Protein 3C8W (pdb70)

Organism: Legionella pneumophila subsp. pneumophila (strain Philadelphia 1 / ATCC 33152 / DSM 7513) (NCBI:txid272624)

B-factor: mean 22.36, std 8.08, range [8.07, 63.91]

Sequence (974 aa):
LSANNSLEGVIDNEFSPAPRWLNTYPAGPYRFINREFFIIAYETDPDLLQAILPPDELLEPVVKFEFIRPDSTGFGDYTESGQVVPVRYKGEEGGFTISFLDCHAPIAGGREIWGFPKLAKPKLFVEEDTLIGILKYGSIDIAIATGYKHRPLDAEKVLESVKKPVFLLKNIPNVDGTPLVNQLTKTYLTDITVKGAWTGPGSLELHPHALAPISNLYIKKIVSVSHFITDLTLPYGKVVADYLASANNSLEGVIDNEFSPAPRWLNTYPAGPYRFINREFFIIAYETDPDLLQAILPPDELLEPVVKFEFIRPDSTGFGDYTESGQVVPVRRYKGEEGGFTISFLDCHAPIAGGREIWGFPKLAKPKLFVEEDTLIGILKYGSIIDIAIATGYKHRPLDAEKVLESVKKPVFLLKNIPNVDGTPLVNQLTKTYLTDITVKGAWTGPGSLELHPHALAPISNLYIKKIVSVSHFITDLTLPYGKVVADYLASANNSLEGVIDNEFSPAPRWLNTYPAGPYRFINREFFIIAYETDPDLLQAILPPDEELLEPVVKFEFIRPDSTGFGDYTESGQVVPVRYKGEEGGFTISFLDCHAPIAGGREIWGFPKLAKPKKLFVEEDTLIGILKYGSIIDIAIATGYKHRPLDAEKVLESVKKPVFLLKNIPNVDGTPLVNQLTKTYLTDITVKGAWTGPGSLELHPHALAPISNLYIKKIVSVSHFITDLTLPYGKKVVADYLALSANNSLEGVIDNEFSPAPRWLNTYPAGPYRFINREFFIIAYEETDPDLLQAILPPDELLEPVVKFEFIRPDSTGFGDYTESGQVVPVRYKGEEGGFTISFLDCHAPIAGGREIWGFPKLAKPKLFVEEDTLIGILKYGSIDIAIATGYKHRPLDAEKVLESVKKPVFLLKNIPNVDGTPLVNQLTKTYLTDITVKGAWTGPGSLELHPHALAPISNLYIKKIVSVSHFITDLTLPYGKVVADYLA

Secondary structure (DSSP, 8-state):
-EEES---SS--TT-----SS-SS--S-EEEEEEEEEEEEEE--HHHHHHHS----BSSSEEEEEEE--EETTTBS--EEEEEEEEEETTEEEEEE---BS-HHHHHHIIIII----B-EEEEEEETTEEEEEEEETTEEEEEE--TT-EE--HHHHHHHHTS-EEEEEEEE-TTSSEEEEEEEEE--EEEEEEEEEE---EEEE---TT--GGGS--SEEEEEEEEEEEEEE---EEEEETT-/-EES---TT--TT-----SS-S---S-EEEEEEEEEEEEEE--HHHHHHHSPP--BSSSEEEEEEE--EETTTBS--EEEEEEEEEETTEEEEEE---BS-HHHHHHIIIII----B-EEEEEEETTEEEEEEEETTEEEEEE--TT-EE--HHHHHHHHTSPEEEEEEEE-TTSSEEEEEEEEE--EEEEEEEEEE---EEEE---TT--GGGS--SEEEEEEEEEEEEEE---EEEEETT-/---S--SS---TT-----SS-SS--S-EEEEEEEEEEEEEE--HHHHHHHSPP--BSSSEEEEEEE--EETTTBS--EEEEEEEEEETTEEEEEE---BS-HHHHHHIIIII----B-EEEEEEETTEEEEEEEETTEEEEEE--TT-EE--HHHHHHHHTS-EEEEEEEE-TTSSEEEEEEEEE--EEEEEEEEEE----EEE---TT--GGGS--SEEEEEEEEEEEEEE---EEEEES--/-EEES---S---TT-----SS-SS--S-EEEEEEEEEEEEEE--HHHHHHHS----BSSSEEEEEEE--EETTTBS--EEEEEEEEEETTEEEEEE---BS-HHHHHHIIIII----B-EEEEEEETTEEEEEEEETTEEEEEE--TT-EE--HHHHHHHHTS-EEEEEEEE-TTSSEEEEEEEEE--EEEEEEEEEE---EEEE---TT--GGGS--SEEEEEEEEEEEEEE---EEEEETT-

CATH classification: 2.40.400.10

Structure (mmCIF, N/CA/C/O backbone):
data_3C8W
#
_entry.id   3C8W
#
_cell.length_a   104.100
_cell.length_b   104.100
_cell.length_c   189.640
_cell.angle_alpha   90.000
_cell.angle_beta   90.000
_cell.angle_gamma   120.000
#
_symmetry.space_group_name_H-M   'P 63'
#
loop_
_entity.id
_entity.type
_entity.pdbx_description
1 polymer 'Acetoacetate decarboxylase ADC'
2 non-polymer 'CITRIC ACID'
3 water water
#
loop_
_atom_site.group_PDB
_atom_site.id
_atom_site.type_symbol
_atom_site.label_atom_id
_atom_site.label_alt_id
_atom_site.label_comp_id
_atom_site.label_asym_id
_atom_site.label_entity_id
_atom_site.label_seq_id
_atom_site.pdbx_PDB_ins_code
_atom_site.Cartn_x
_atom_site.Cartn_y
_atom_site.Cartn_z
_atom_site.occupancy
_atom_site.B_iso_or_equiv
_atom_site.auth_seq_id
_atom_site.auth_comp_id
_atom_site.auth_asym_id
_atom_site.auth_atom_id
_atom_site.pdbx_PDB_model_num
ATOM 1 N N . LEU A 1 6 ? 29.574 78.605 85.254 1.00 35.31 5 LEU A N 1
ATOM 2 C CA . LEU A 1 6 ? 30.334 77.839 84.233 1.00 33.26 5 LEU A CA 1
ATOM 3 C C . LEU A 1 6 ? 30.683 76.395 84.635 1.00 30.79 5 LEU A C 1
ATOM 4 O O . LEU A 1 6 ? 30.253 75.861 85.667 1.00 20.89 5 LEU A O 1
ATOM 9 N N . SER A 1 7 ? 31.548 75.806 83.815 1.00 30.54 6 SER A N 1
ATOM 10 C CA . SER A 1 7 ? 31.764 74.371 83.863 1.00 30.22 6 SER A CA 1
ATOM 11 C C . SER A 1 7 ? 32.975 73.848 83.087 1.00 31.92 6 SER A C 1
ATOM 12 O O . SER A 1 7 ? 33.787 74.619 82.533 1.00 31.12 6 SER A O 1
ATOM 15 N N . ALA A 1 8 ? 33.073 72.520 83.051 1.00 30.82 7 ALA A N 1
ATOM 16 C CA . ALA A 1 8 ? 34.203 71.864 82.403 1.00 30.24 7 ALA A CA 1
ATOM 17 C C . ALA A 1 8 ? 34.145 70.369 82.486 1.00 29.18 7 ALA A C 1
ATOM 18 O O . ALA A 1 8 ? 33.472 69.808 83.327 1.00 19.82 7 ALA A O 1
ATOM 20 N N A ASN A 1 9 ? 34.890 69.753 81.580 0.50 30.00 8 ASN A N 1
ATOM 21 N N B ASN A 1 9 ? 34.800 69.727 81.512 0.50 29.84 8 ASN A N 1
ATOM 22 C CA A ASN A 1 9 ? 35.093 68.325 81.602 0.50 29.40 8 ASN A CA 1
ATOM 23 C CA B ASN A 1 9 ? 35.009 68.265 81.468 0.50 29.02 8 ASN A CA 1
ATOM 24 C C A ASN A 1 9 ? 36.594 68.085 81.595 0.50 30.81 8 ASN A C 1
ATOM 25 C C B ASN A 1 9 ? 36.554 68.054 81.556 0.50 30.63 8 ASN A C 1
ATOM 26 O O A ASN A 1 9 ? 37.360 68.805 80.933 0.50 29.12 8 ASN A O 1
ATOM 27 O O B ASN A 1 9 ? 37.318 68.787 80.907 0.50 28.97 8 ASN A O 1
ATOM 36 N N . SER A 1 10 ? 37.018 67.101 82.379 1.00 32.37 9 SER A N 1
ATOM 37 C CA . SER A 1 10 ? 38.456 66.781 82.480 1.00 32.67 9 SER A CA 1
ATOM 38 C C . SER A 1 10 ? 38.939 66.309 81.089 1.00 37.47 9 SER A C 1
ATOM 39 O O . SER A 1 10 ? 40.138 66.406 80.740 1.00 36.28 9 SER A O 1
ATOM 42 N N . LEU A 1 11 ? 37.972 65.866 80.280 1.00 41.72 10 LEU A N 1
ATOM 43 C CA . LEU A 1 11 ? 38.260 65.308 78.947 1.00 44.39 10 LEU A CA 1
ATOM 44 C C . LEU A 1 11 ? 38.748 66.324 77.930 1.00 46.82 10 LEU A C 1
ATOM 45 O O . LEU A 1 11 ? 38.548 67.542 78.017 1.00 46.61 10 LEU A O 1
ATOM 50 N N . GLU A 1 12 ? 39.410 65.716 76.965 1.00 50.33 11 GLU A N 1
ATOM 51 C CA . GLU A 1 12 ? 39.928 66.319 75.744 1.00 52.96 11 GLU A CA 1
ATOM 52 C C . GLU A 1 12 ? 41.401 65.940 75.548 1.00 55.60 11 GLU A C 1
ATOM 53 O O . GLU A 1 12 ? 42.334 66.595 76.052 1.00 55.23 11 GLU A O 1
ATOM 59 N N . GLY A 1 13 ? 41.563 64.840 74.811 1.00 56.88 12 GLY A N 1
ATOM 60 C CA . GLY A 1 13 ? 40.390 64.103 74.271 1.00 57.62 12 GLY A CA 1
ATOM 61 C C . GLY A 1 13 ? 40.710 63.309 73.027 1.00 58.22 12 GLY A C 1
ATOM 62 O O . GLY A 1 13 ? 40.757 63.851 71.923 1.00 60.44 12 GLY A O 1
ATOM 63 N N . VAL A 1 14 ? 40.824 62.003 73.229 1.00 57.40 13 VAL A N 1
ATOM 64 C CA . VAL A 1 14 ? 41.427 61.043 72.288 1.00 55.12 13 VAL A CA 1
ATOM 65 C C . VAL A 1 14 ? 42.859 60.942 72.819 1.00 53.51 13 VAL A C 1
ATOM 66 O O . VAL A 1 14 ? 43.715 60.239 72.281 1.00 53.28 13 VAL A O 1
ATOM 70 N N . ILE A 1 15 ? 43.101 61.686 73.892 1.00 51.22 14 ILE A N 1
ATOM 71 C CA . ILE A 1 15 ? 44.353 61.573 74.633 1.00 49.50 14 ILE A CA 1
ATOM 72 C C . ILE A 1 15 ? 44.131 60.327 75.490 1.00 47.61 14 ILE A C 1
ATOM 73 O O . ILE A 1 15 ? 45.073 59.595 75.857 1.00 46.03 14 ILE A O 1
ATOM 75 N N . ASP A 1 16 ? 42.849 60.089 75.776 1.00 45.11 15 ASP A N 1
ATOM 76 C CA . ASP A 1 16 ? 42.427 58.885 76.498 1.00 42.09 15 ASP A CA 1
ATOM 77 C C . ASP A 1 16 ? 42.010 57.835 75.487 1.00 36.66 15 ASP A C 1
ATOM 78 O O . ASP A 1 16 ? 40.859 57.667 75.131 1.00 35.30 15 ASP A O 1
ATOM 83 N N . ASN A 1 17 ? 43.020 57.119 75.065 1.00 33.29 16 ASN A N 1
ATOM 84 C CA . ASN A 1 17 ? 42.922 56.079 74.092 1.00 28.15 16 ASN A CA 1
ATOM 85 C C . ASN A 1 17 ? 43.234 54.788 74.856 1.00 27.26 16 ASN A C 1
ATOM 86 O O . ASN A 1 17 ? 44.369 54.347 74.921 1.00 25.17 16 ASN A O 1
ATOM 91 N N . GLU A 1 18 ? 42.205 54.181 75.434 1.00 27.34 17 GLU A N 1
ATOM 92 C CA . GLU A 1 18 ? 42.380 53.111 76.439 1.00 27.40 17 GLU A CA 1
ATOM 93 C C . GLU A 1 18 ? 42.750 51.741 75.854 1.00 25.45 17 GLU A C 1
ATOM 94 O O . GLU A 1 18 ? 43.291 50.871 76.565 1.00 28.26 17 GLU A O 1
ATOM 100 N N . PHE A 1 19 ? 42.451 51.557 74.574 1.00 22.97 18 PHE A N 1
ATOM 101 C CA . PHE A 1 19 ? 42.715 50.304 73.872 1.00 22.71 18 PHE A CA 1
ATOM 102 C C . PHE A 1 19 ? 43.752 50.487 72.766 1.00 23.42 18 PHE A C 1
ATOM 103 O O . PHE A 1 19 ? 43.905 49.631 71.884 1.00 22.87 18 PHE A O 1
ATOM 111 N N . SER A 1 20 ? 44.448 51.625 72.839 1.00 20.73 19 SER A N 1
ATOM 112 C CA . SER A 1 20 ? 45.621 51.913 71.982 1.00 22.35 19 SER A CA 1
ATOM 113 C C . SER A 1 20 ? 45.346 51.843 70.480 1.00 20.54 19 SER A C 1
ATOM 114 O O . SER A 1 20 ? 46.129 51.239 69.674 1.00 17.63 19 SER A O 1
ATOM 125 N N . PRO A 1 22 ? 45.321 53.083 66.800 1.00 18.90 21 PRO A N 1
ATOM 126 C CA . PRO A 1 22 ? 46.081 54.060 66.039 1.00 21.25 21 PRO A CA 1
ATOM 127 C C . PRO A 1 22 ? 45.266 55.337 65.731 1.00 22.66 21 PRO A C 1
ATOM 128 O O . PRO A 1 22 ? 45.790 56.442 65.853 1.00 23.81 21 PRO A O 1
ATOM 132 N N . ALA A 1 23 ? 44.012 55.176 65.338 1.00 23.41 22 ALA A N 1
ATOM 133 C CA . ALA A 1 23 ? 43.083 56.309 65.085 1.00 20.29 22 ALA A CA 1
ATOM 134 C C . ALA A 1 23 ? 41.879 56.184 66.031 1.00 21.30 22 ALA A C 1
ATOM 135 O O . ALA A 1 23 ? 40.886 55.496 65.738 1.00 17.08 22 ALA A O 1
ATOM 137 N N . PRO A 1 24 ? 41.978 56.825 67.204 1.00 19.52 23 PRO A N 1
ATOM 138 C CA . PRO A 1 24 ? 40.939 56.666 68.213 1.00 20.70 23 PRO A CA 1
ATOM 139 C C . PRO A 1 24 ? 39.632 57.380 67.912 1.00 20.88 23 PRO A C 1
ATOM 140 O O . PRO A 1 24 ? 39.542 58.317 67.089 1.00 20.81 23 PRO A O 1
ATOM 144 N N . ARG A 1 25 ? 38.633 56.917 68.630 1.00 20.38 24 ARG A N 1
ATOM 145 C CA . ARG A 1 25 ? 37.307 57.523 68.637 1.00 23.16 24 ARG A CA 1
ATOM 146 C C . ARG A 1 25 ? 37.217 58.473 69.847 1.00 23.70 24 ARG A C 1
ATOM 147 O O . ARG A 1 25 ? 37.542 58.096 70.974 1.00 25.59 24 ARG A O 1
ATOM 155 N N . TRP A 1 26 ? 36.763 59.694 69.587 1.00 21.67 25 TRP A N 1
ATOM 156 C CA . TRP A 1 26 ? 36.696 60.764 70.609 1.00 22.90 25 TRP A CA 1
ATOM 157 C C . TRP A 1 26 ? 35.785 60.416 71.780 1.00 22.59 25 TRP A C 1
ATOM 158 O O . TRP A 1 26 ? 36.102 60.663 72.954 1.00 23.43 25 TRP A O 1
ATOM 169 N N . LEU A 1 27 ? 34.645 59.827 71.438 1.00 20.52 26 LEU A N 1
ATOM 170 C CA . LEU A 1 27 ? 33.622 59.453 72.421 1.00 21.64 26 LEU A CA 1
ATOM 171 C C . LEU A 1 27 ? 33.798 58.027 72.913 1.00 19.78 26 LEU A C 1
ATOM 172 O O . LEU A 1 27 ? 33.476 57.074 72.220 1.00 23.44 26 LEU A O 1
ATOM 177 N N . ASN A 1 28 ? 34.247 57.888 74.146 1.00 18.07 27 ASN A N 1
ATOM 178 C CA . ASN A 1 28 ? 34.428 56.563 74.755 1.00 18.53 27 ASN A CA 1
ATOM 179 C C . ASN A 1 28 ? 33.189 55.994 75.399 1.00 19.05 27 ASN A C 1
ATOM 180 O O . ASN A 1 28 ? 32.356 56.719 75.932 1.00 19.95 27 ASN A O 1
ATOM 185 N N . THR A 1 29 ? 33.097 54.672 75.372 1.00 18.67 28 THR A N 1
ATOM 186 C CA . THR A 1 29 ? 31.955 54.007 75.920 1.00 20.55 28 THR A CA 1
ATOM 187 C C . THR A 1 29 ? 32.264 53.205 77.148 1.00 23.07 28 THR A C 1
ATOM 188 O O . THR A 1 29 ? 31.435 53.102 78.039 1.00 25.81 28 THR A O 1
ATOM 192 N N . TYR A 1 30 ? 33.452 52.627 77.193 1.00 20.07 29 TYR A N 1
ATOM 193 C CA . TYR A 1 30 ? 33.854 51.790 78.325 1.00 19.74 29 TYR A CA 1
ATOM 194 C C . TYR A 1 30 ? 35.375 51.932 78.480 1.00 18.38 29 TYR A C 1
ATOM 195 O O . TYR A 1 30 ? 36.098 52.080 77.478 1.00 18.77 29 TYR A O 1
ATOM 204 N N . PRO A 1 31 ? 35.861 51.935 79.728 1.00 14.51 30 PRO A N 1
ATOM 205 C CA . PRO A 1 31 ? 37.299 52.048 79.975 1.00 18.13 30 PRO A CA 1
ATOM 206 C C . PRO A 1 31 ? 37.970 50.695 79.840 1.00 17.98 30 PRO A C 1
ATOM 207 O O . PRO A 1 31 ? 37.304 49.698 79.729 1.00 16.53 30 PRO A O 1
ATOM 211 N N . ALA A 1 32 ? 39.282 50.681 79.911 1.00 17.42 31 ALA A N 1
ATOM 212 C CA . ALA A 1 32 ? 40.059 49.454 79.911 1.00 18.49 31 ALA A CA 1
ATOM 213 C C . ALA A 1 32 ? 39.978 48.807 81.267 1.00 19.00 31 ALA A C 1
ATOM 214 O O . ALA A 1 32 ? 39.743 49.487 82.288 1.00 19.37 31 ALA A O 1
ATOM 216 N N . GLY A 1 33 ? 40.162 47.483 81.264 1.00 19.46 32 GLY A N 1
ATOM 217 C CA . GLY A 1 33 ? 40.244 46.669 82.455 1.00 18.95 32 GLY A CA 1
ATOM 218 C C . GLY A 1 33 ? 41.661 46.380 82.883 1.00 18.93 32 GLY A C 1
ATOM 219 O O . GLY A 1 33 ? 42.598 47.090 82.480 1.00 19.63 32 GLY A O 1
ATOM 220 N N . PRO A 1 34 ? 41.862 45.330 83.692 1.00 19.77 33 PRO A N 1
ATOM 221 C CA . PRO A 1 34 ? 40.853 44.440 84.202 1.00 21.57 33 PRO A CA 1
ATOM 222 C C . PRO A 1 34 ? 39.873 45.177 85.077 1.00 19.10 33 PRO A C 1
ATOM 223 O O . PRO A 1 34 ? 40.118 46.315 85.529 1.00 18.62 33 PRO A O 1
ATOM 227 N N . TYR A 1 35 ? 38.770 44.490 85.353 1.00 18.24 34 TYR A N 1
ATOM 228 C CA . TYR A 1 35 ? 37.665 45.073 86.104 1.00 17.72 34 TYR A CA 1
ATOM 229 C C . TYR A 1 35 ? 37.441 44.292 87.373 1.00 17.36 34 TYR A C 1
ATOM 230 O O . TYR A 1 35 ? 37.346 43.039 87.367 1.00 16.74 34 TYR A O 1
ATOM 239 N N . ARG A 1 36 ? 37.351 45.037 88.463 1.00 17.84 35 ARG A N 1
ATOM 240 C CA . ARG A 1 36 ? 37.248 44.450 89.799 1.00 17.06 35 ARG A CA 1
ATOM 241 C C . ARG A 1 36 ? 35.825 44.541 90.307 1.00 15.45 35 ARG A C 1
ATOM 242 O O . ARG A 1 36 ? 35.183 45.592 90.257 1.00 16.40 35 ARG A O 1
ATOM 250 N N . PHE A 1 37 ? 35.335 43.407 90.776 1.00 17.79 36 PHE A N 1
ATOM 251 C CA . PHE A 1 37 ? 33.983 43.297 91.339 1.00 16.18 36 PHE A CA 1
ATOM 252 C C . PHE A 1 37 ? 33.954 42.972 92.831 1.00 17.54 36 PHE A C 1
ATOM 253 O O . PHE A 1 37 ? 34.489 41.977 93.280 1.00 17.82 36 PHE A O 1
ATOM 261 N N . ILE A 1 38 ? 33.295 43.818 93.601 1.00 16.70 37 ILE A N 1
ATOM 262 C CA . ILE A 1 38 ? 33.085 43.575 95.021 1.00 14.86 37 ILE A CA 1
ATOM 263 C C . ILE A 1 38 ? 31.586 43.270 95.243 1.00 18.37 37 ILE A C 1
ATOM 264 O O . ILE A 1 38 ? 30.690 43.942 94.663 1.00 17.79 37 ILE A O 1
ATOM 269 N N . ASN A 1 39 ? 31.326 42.224 96.024 1.00 18.82 38 ASN A N 1
ATOM 270 C CA . ASN A 1 39 ? 29.961 41.738 96.315 1.00 18.90 38 ASN A CA 1
ATOM 271 C C . ASN A 1 39 ? 29.133 41.391 95.071 1.00 18.43 38 ASN A C 1
ATOM 272 O O . ASN A 1 39 ? 27.897 41.625 95.001 1.00 17.37 38 ASN A O 1
ATOM 277 N N . ARG A 1 40 ? 29.820 40.816 94.098 1.00 17.24 39 ARG A N 1
ATOM 278 C CA . ARG A 1 40 ? 29.203 40.160 92.950 1.00 19.27 39 ARG A CA 1
ATOM 279 C C . ARG A 1 40 ? 28.473 38.910 93.452 1.00 17.62 39 ARG A C 1
ATOM 280 O O . ARG A 1 40 ? 29.110 37.924 93.956 1.00 18.50 39 ARG A O 1
ATOM 288 N N . GLU A 1 41 ? 27.151 38.971 93.338 1.00 18.26 40 GLU A N 1
ATOM 289 C CA . GLU A 1 41 ? 26.267 38.018 93.973 1.00 16.31 40 GLU A CA 1
ATOM 290 C C . GLU A 1 41 ? 25.554 37.212 92.953 1.00 16.85 40 GLU A C 1
ATOM 291 O O . GLU A 1 41 ? 24.883 37.771 92.114 1.00 19.99 40 GLU A O 1
ATOM 297 N N . PHE A 1 42 ? 25.706 35.891 93.055 1.00 14.85 41 PHE A N 1
ATOM 298 C CA . PHE A 1 42 ? 25.162 34.931 92.104 1.00 13.63 41 PHE A CA 1
ATOM 299 C C . PHE A 1 42 ? 23.971 34.153 92.678 1.00 15.84 41 PHE A C 1
ATOM 300 O O . PHE A 1 42 ? 23.992 33.688 93.803 1.00 17.14 41 PHE A O 1
ATOM 308 N N . PHE A 1 43 ? 22.895 34.066 91.906 1.00 15.68 42 PHE A N 1
ATOM 309 C CA . PHE A 1 43 ? 21.748 33.191 92.208 1.00 16.17 42 PHE A CA 1
ATOM 310 C C . PHE A 1 43 ? 21.531 32.348 90.953 1.00 16.36 42 PHE A C 1
ATOM 311 O O . PHE A 1 43 ? 21.201 32.892 89.913 1.00 16.37 42 PHE A O 1
ATOM 319 N N . ILE A 1 44 ? 21.779 31.039 91.049 1.00 16.22 43 ILE A N 1
ATOM 320 C CA . ILE A 1 44 ? 21.739 30.113 89.914 1.00 14.43 43 ILE A CA 1
ATOM 321 C C . ILE A 1 44 ? 20.830 28.951 90.157 1.00 18.20 43 ILE A C 1
ATOM 322 O O . ILE A 1 44 ? 20.929 28.240 91.196 1.00 15.42 43 ILE A O 1
ATOM 327 N N . ILE A 1 45 ? 19.975 28.749 89.169 1.00 16.02 44 ILE A N 1
ATOM 328 C CA . ILE A 1 45 ? 19.089 27.609 89.107 1.00 16.19 44 ILE A CA 1
ATOM 329 C C . ILE A 1 45 ? 19.431 26.851 87.844 1.00 17.16 44 ILE A C 1
ATOM 330 O O . ILE A 1 45 ? 19.250 27.353 86.726 1.00 18.49 44 ILE A O 1
ATOM 335 N N . ALA A 1 46 ? 19.996 25.669 88.065 1.00 17.12 45 ALA A N 1
ATOM 336 C CA . ALA A 1 46 ? 20.375 24.745 87.016 1.00 17.22 45 ALA A CA 1
ATOM 337 C C . ALA A 1 46 ? 19.218 23.779 86.793 1.00 16.17 45 ALA A C 1
ATOM 338 O O . ALA A 1 46 ? 18.580 23.272 87.718 1.00 18.55 45 ALA A O 1
ATOM 340 N N . TYR A 1 47 ? 18.907 23.624 85.530 1.00 17.77 46 TYR A N 1
ATOM 341 C CA . TYR A 1 47 ? 17.846 22.763 85.102 1.00 17.65 46 TYR A CA 1
ATOM 342 C C . TYR A 1 47 ? 18.185 21.980 83.843 1.00 16.31 46 TYR A C 1
ATOM 343 O O . TYR A 1 47 ? 18.945 22.404 82.975 1.00 17.75 46 TYR A O 1
ATOM 352 N N . GLU A 1 48 ? 17.538 20.838 83.762 1.00 17.63 47 GLU A N 1
ATOM 353 C CA . GLU A 1 48 ? 17.666 19.950 82.641 1.00 20.05 47 GLU A CA 1
ATOM 354 C C . GLU A 1 48 ? 16.744 20.338 81.537 1.00 20.42 47 GLU A C 1
ATOM 355 O O . GLU A 1 48 ? 15.591 20.695 81.770 1.00 21.40 47 GLU A O 1
ATOM 361 N N . THR A 1 49 ? 17.264 20.298 80.320 1.00 21.29 48 THR A N 1
ATOM 362 C CA . THR A 1 49 ? 16.473 20.691 79.160 1.00 22.71 48 THR A CA 1
ATOM 363 C C . THR A 1 49 ? 16.771 19.694 78.057 1.00 24.05 48 THR A C 1
ATOM 364 O O . THR A 1 49 ? 17.352 18.646 78.336 1.00 23.87 48 THR A O 1
ATOM 368 N N . ASP A 1 50 ? 16.360 20.012 76.832 1.00 23.52 49 ASP A N 1
ATOM 369 C CA . ASP A 1 50 ? 16.577 19.104 75.692 1.00 26.82 49 ASP A CA 1
ATOM 370 C C . ASP A 1 50 ? 17.994 19.238 75.122 1.00 25.53 49 ASP A C 1
ATOM 371 O O . ASP A 1 50 ? 18.359 20.304 74.641 1.00 25.75 49 ASP A O 1
ATOM 376 N N . PRO A 1 51 ? 18.780 18.138 75.145 1.00 25.75 50 PRO A N 1
ATOM 377 C CA . PRO A 1 51 ? 20.202 18.152 74.762 1.00 27.17 50 PRO A CA 1
ATOM 378 C C . PRO A 1 51 ? 20.419 18.498 73.301 1.00 27.18 50 PRO A C 1
ATOM 379 O O . PRO A 1 51 ? 21.459 18.993 72.909 1.00 26.14 50 PRO A O 1
ATOM 383 N N . ASP A 1 52 ? 19.402 18.244 72.505 1.00 28.59 51 ASP A N 1
ATOM 384 C CA . ASP A 1 52 ? 19.486 18.454 71.067 1.00 28.23 51 ASP A CA 1
ATOM 385 C C . ASP A 1 52 ? 19.435 19.942 70.767 1.00 26.86 51 ASP A C 1
ATOM 386 O O . ASP A 1 52 ? 20.080 20.423 69.835 1.00 25.67 51 ASP A O 1
ATOM 391 N N . LEU A 1 53 ? 18.670 20.662 71.587 1.00 26.12 52 LEU A N 1
ATOM 392 C CA . LEU A 1 53 ? 18.517 22.115 71.439 1.00 28.21 52 LEU A CA 1
ATOM 393 C C . LEU A 1 53 ? 19.891 22.728 71.757 1.00 26.73 52 LEU A C 1
ATOM 394 O O . LEU A 1 53 ? 20.399 23.611 71.059 1.00 28.31 52 LEU A O 1
ATOM 399 N N . LEU A 1 54 ? 20.520 22.186 72.791 1.00 24.01 53 LEU A N 1
ATOM 400 C CA . LEU A 1 54 ? 21.775 22.738 73.278 1.00 22.50 53 LEU A CA 1
ATOM 401 C C . LEU A 1 54 ? 22.889 22.430 72.316 1.00 22.90 53 LEU A C 1
ATOM 402 O O . LEU A 1 54 ? 23.727 23.247 72.015 1.00 23.50 53 LEU A O 1
ATOM 407 N N . GLN A 1 55 ? 22.883 21.235 71.791 1.00 24.21 54 GLN A N 1
ATOM 408 C CA . GLN A 1 55 ? 23.942 20.806 70.927 1.00 26.04 54 GLN A CA 1
ATOM 409 C C . GLN A 1 55 ? 23.883 21.586 69.609 1.00 24.48 54 GLN A C 1
ATOM 410 O O . GLN A 1 55 ? 24.868 21.814 69.001 1.00 26.03 54 GLN A O 1
ATOM 416 N N . ALA A 1 56 ? 22.697 22.004 69.220 1.00 24.01 55 ALA A N 1
ATOM 417 C CA . ALA A 1 56 ? 22.466 22.704 67.950 1.00 24.21 55 ALA A CA 1
ATOM 418 C C . ALA A 1 56 ? 23.052 24.088 68.016 1.00 24.61 55 ALA A C 1
ATOM 419 O O . ALA A 1 56 ? 23.413 24.694 67.005 1.00 25.44 55 ALA A O 1
ATOM 421 N N . ILE A 1 57 ? 23.115 24.592 69.232 1.00 24.44 56 ILE A N 1
ATOM 422 C CA . ILE A 1 57 ? 23.582 25.958 69.491 1.00 24.98 56 ILE A CA 1
ATOM 423 C C . ILE A 1 57 ? 25.095 26.074 69.649 1.00 24.07 56 ILE A C 1
ATOM 424 O O . ILE A 1 57 ? 25.658 27.167 69.450 1.00 23.90 56 ILE A O 1
ATOM 429 N N . LEU A 1 58 ? 25.748 24.963 69.990 1.00 23.59 57 LEU A N 1
ATOM 430 C CA . LEU A 1 58 ? 27.184 24.967 70.281 1.00 21.90 57 LEU A CA 1
ATOM 431 C C . LEU A 1 58 ? 28.041 25.083 69.021 1.00 22.50 57 LEU A C 1
ATOM 432 O O . LEU A 1 58 ? 27.720 24.489 68.011 1.00 24.31 57 LEU A O 1
ATOM 437 N N . PRO A 1 59 ? 29.167 25.820 69.107 1.00 23.73 58 PRO A N 1
ATOM 438 C CA . PRO A 1 59 ? 30.056 25.949 67.970 1.00 23.36 58 PRO A CA 1
ATOM 439 C C . PRO A 1 59 ? 30.795 24.662 67.674 1.00 22.98 58 PRO A C 1
ATOM 440 O O . PRO A 1 59 ? 30.672 23.711 68.416 1.00 23.14 58 PRO A O 1
ATOM 444 N N . PRO A 1 60 ? 31.559 24.638 66.574 1.00 23.37 59 PRO A N 1
ATOM 445 C CA . PRO A 1 60 ? 32.312 23.478 66.180 1.00 24.34 59 PRO A CA 1
ATOM 446 C C . PRO A 1 60 ? 33.269 22.964 67.208 1.00 24.52 59 PRO A C 1
ATOM 447 O O . PRO A 1 60 ? 34.097 23.691 67.734 1.00 27.57 59 PRO A O 1
ATOM 451 N N . ASP A 1 61 ? 33.164 21.681 67.462 1.00 26.41 60 ASP A N 1
ATOM 452 C CA . ASP A 1 61 ? 34.153 21.001 68.283 1.00 27.43 60 ASP A CA 1
ATOM 453 C C . ASP A 1 61 ? 33.956 21.214 69.771 1.00 26.06 60 ASP A C 1
ATOM 454 O O . ASP A 1 61 ? 34.794 20.828 70.575 1.00 30.40 60 ASP A O 1
ATOM 467 N N . GLU A 1 63 ? 31.750 20.356 73.078 1.00 22.81 62 GLU A N 1
ATOM 468 C CA . GLU A 1 63 ? 30.946 19.268 73.605 1.00 22.43 62 GLU A CA 1
ATOM 469 C C . GLU A 1 63 ? 30.132 19.733 74.795 1.00 20.19 62 GLU A C 1
ATOM 470 O O . GLU A 1 63 ? 30.569 20.522 75.608 1.00 19.72 62 GLU A O 1
ATOM 473 N N . LEU A 1 64 ? 28.931 19.203 74.873 1.00 22.23 63 LEU A N 1
ATOM 474 C CA . LEU A 1 64 ? 28.009 19.460 75.958 1.00 21.48 63 LEU A CA 1
ATOM 475 C C . LEU A 1 64 ? 28.344 18.480 77.093 1.00 23.35 63 LEU A C 1
ATOM 476 O O . LEU A 1 64 ? 28.410 17.273 76.871 1.00 26.43 63 LEU A O 1
ATOM 481 N N . LEU A 1 65 ? 28.572 18.985 78.298 1.00 20.79 64 LEU A N 1
ATOM 482 C CA . LEU A 1 65 ? 28.894 18.127 79.433 1.00 22.84 64 LEU A CA 1
ATOM 483 C C . LEU A 1 65 ? 27.665 17.440 79.977 1.00 23.59 64 LEU A C 1
ATOM 484 O O . LEU A 1 65 ? 27.685 16.255 80.270 1.00 26.09 64 LEU A O 1
ATOM 489 N N . GLU A 1 66 ? 26.592 18.195 80.132 1.00 26.12 65 GLU A N 1
ATOM 490 C CA . GLU A 1 66 ? 25.311 17.668 80.633 1.00 26.64 65 GLU A CA 1
ATOM 491 C C . GLU A 1 66 ? 24.206 18.452 79.951 1.00 25.83 65 GLU A C 1
ATOM 492 O O . GLU A 1 66 ? 24.448 19.580 79.518 1.00 25.57 65 GLU A O 1
ATOM 494 N N . PRO A 1 67 ? 22.999 17.870 79.854 1.00 24.45 66 PRO A N 1
ATOM 495 C CA . PRO A 1 67 ? 21.865 18.531 79.186 1.00 22.96 66 PRO A CA 1
ATOM 496 C C . PRO A 1 67 ? 21.226 19.560 80.101 1.00 19.32 66 PRO A C 1
ATOM 497 O O . PRO A 1 67 ? 20.044 19.505 80.395 1.00 19.55 66 PRO A O 1
ATOM 501 N N . VAL A 1 68 ? 22.053 20.514 80.497 1.00 17.35 67 VAL A N 1
ATOM 502 C CA . VAL A 1 68 ? 21.734 21.465 81.549 1.00 20.19 67 VAL A CA 1
ATOM 503 C C . VAL A 1 68 ? 22.076 22.911 81.173 1.00 18.89 67 VAL A C 1
ATOM 504 O O . VAL A 1 68 ? 23.094 23.205 80.544 1.00 19.51 67 VAL A O 1
ATOM 508 N N . VAL A 1 69 ? 21.133 23.780 81.549 1.00 16.17 68 VAL A N 1
ATOM 509 C CA . VAL A 1 69 ? 21.288 25.217 81.499 1.00 17.11 68 VAL A CA 1
ATOM 510 C C . VAL A 1 69 ? 21.338 25.769 82.911 1.00 17.32 68 VAL A C 1
ATOM 511 O O . VAL A 1 69 ? 20.481 25.439 83.748 1.00 16.71 68 VAL A O 1
ATOM 515 N N . LYS A 1 70 ? 22.276 26.674 83.197 1.00 15.28 69 LYS A N 1
ATOM 516 C CA . LYS A 1 70 ? 22.355 27.299 84.501 1.00 17.73 69 LYS A CA 1
ATOM 517 C C . LYS A 1 70 ? 21.816 28.663 84.288 1.00 16.85 69 LYS A C 1
ATOM 518 O O . LYS A 1 70 ? 22.412 29.459 83.584 1.00 16.90 69 LYS A O 1
ATOM 524 N N . PHE A 1 71 ? 20.629 28.889 84.827 1.00 15.20 70 PHE A N 1
ATOM 525 C CA . PHE A 1 71 ? 19.977 30.154 84.708 1.00 16.12 70 PHE A CA 1
ATOM 526 C C . PHE A 1 71 ? 20.439 31.023 85.855 1.00 19.22 70 PHE A C 1
ATOM 527 O O . PHE A 1 71 ? 20.307 30.660 87.016 1.00 16.53 70 PHE A O 1
ATOM 535 N N . GLU A 1 72 ? 20.960 32.185 85.521 1.00 15.24 71 GLU A N 1
ATOM 536 C CA . GLU A 1 72 ? 21.527 33.057 86.510 1.00 15.53 71 GLU A CA 1
ATOM 537 C C . GLU A 1 72 ? 20.974 34.486 86.548 1.00 16.84 71 GLU A C 1
ATOM 538 O O . GLU A 1 72 ? 20.475 35.064 85.573 1.00 13.26 71 GLU A O 1
ATOM 544 N N . PHE A 1 73 ? 21.033 34.986 87.770 1.00 17.72 72 PHE A N 1
ATOM 545 C CA . PHE A 1 73 ? 20.882 36.385 88.131 1.00 17.36 72 PHE A CA 1
ATOM 546 C C . PHE A 1 73 ? 22.158 36.741 88.906 1.00 18.38 72 PHE A C 1
ATOM 547 O O . PHE A 1 73 ? 22.550 36.067 89.877 1.00 19.50 72 PHE A O 1
ATOM 555 N N . ILE A 1 74 ? 22.796 37.837 88.513 1.00 17.29 73 ILE A N 1
ATOM 556 C CA . ILE A 1 74 ? 24.015 38.274 89.167 1.00 19.05 73 ILE A CA 1
ATOM 557 C C . ILE A 1 74 ? 23.927 39.747 89.484 1.00 17.37 73 ILE A C 1
ATOM 558 O O . ILE A 1 74 ? 23.747 40.565 88.594 1.00 19.81 73 ILE A O 1
ATOM 563 N N . ARG A 1 75 ? 23.998 40.076 90.751 1.00 18.28 74 ARG A N 1
ATOM 564 C CA . ARG A 1 75 ? 24.048 41.464 91.179 1.00 17.00 74 ARG A CA 1
ATOM 565 C C . ARG A 1 75 ? 25.490 41.961 91.326 1.00 17.64 74 ARG A C 1
ATOM 566 O O . ARG A 1 75 ? 26.317 41.316 91.974 1.00 18.06 74 ARG A O 1
ATOM 582 N N . PRO A 1 77 ? 26.898 45.430 92.323 1.00 18.57 76 PRO A N 1
ATOM 583 C CA . PRO A 1 77 ? 26.713 46.733 92.910 1.00 19.21 76 PRO A CA 1
ATOM 584 C C . PRO A 1 77 ? 27.938 47.624 92.887 1.00 18.38 76 PRO A C 1
ATOM 585 O O . PRO A 1 77 ? 27.809 48.838 93.012 1.00 19.38 76 PRO A O 1
ATOM 589 N N . ASP A 1 78 ? 29.120 47.011 92.710 1.00 20.31 77 ASP A N 1
ATOM 590 C CA . ASP A 1 78 ? 30.403 47.729 92.814 1.00 17.38 77 ASP A CA 1
ATOM 591 C C . ASP A 1 78 ? 31.401 47.064 91.831 1.00 20.06 77 ASP A C 1
ATOM 592 O O . ASP A 1 78 ? 32.111 46.092 92.161 1.00 19.60 77 ASP A O 1
ATOM 597 N N . SER A 1 79 ? 31.381 47.602 90.617 1.00 17.02 78 SER A N 1
ATOM 598 C CA . SER A 1 79 ? 32.156 47.083 89.452 1.00 17.21 78 SER A CA 1
ATOM 599 C C . SER A 1 79 ? 33.016 48.187 88.893 1.00 15.95 78 SER A C 1
ATOM 600 O O . SER A 1 79 ? 32.506 49.116 88.304 1.00 15.11 78 SER A O 1
ATOM 603 N N . THR A 1 80 ? 34.319 48.088 89.054 1.00 15.55 79 THR A N 1
ATOM 604 C CA . THR A 1 80 ? 35.228 49.146 88.487 1.00 16.17 79 THR A CA 1
ATOM 605 C C . THR A 1 80 ? 35.024 49.292 86.967 1.00 18.50 79 THR A C 1
ATOM 606 O O . THR A 1 80 ? 34.893 48.317 86.221 1.00 16.71 79 THR A O 1
ATOM 610 N N . GLY A 1 81 ? 34.933 50.538 86.535 1.00 18.52 80 GLY A N 1
ATOM 611 C CA . GLY A 1 81 ? 34.739 50.830 85.128 1.00 17.54 80 GLY A CA 1
ATOM 612 C C . GLY A 1 81 ? 33.321 50.725 84.638 1.00 21.10 80 GLY A C 1
ATOM 613 O O . GLY A 1 81 ? 32.888 51.575 83.864 1.00 20.68 80 GLY A O 1
ATOM 614 N N . PHE A 1 82 ? 32.596 49.707 85.108 1.00 21.82 81 PHE A N 1
ATOM 615 C CA . PHE A 1 82 ? 31.261 49.402 84.553 1.00 20.75 81 PHE A CA 1
ATOM 616 C C . PHE A 1 82 ? 30.124 49.907 85.412 1.00 21.98 81 PHE A C 1
ATOM 617 O O . PHE A 1 82 ? 29.047 50.225 84.904 1.00 23.16 81 PHE A O 1
ATOM 625 N N . GLY A 1 83 ? 30.349 49.976 86.717 1.00 19.52 82 GLY A N 1
ATOM 626 C CA . GLY A 1 83 ? 29.358 50.564 87.609 1.00 18.89 82 GLY A CA 1
ATOM 627 C C . GLY A 1 83 ? 28.585 49.651 88.511 1.00 18.41 82 GLY A C 1
ATOM 628 O O . GLY A 1 83 ? 29.091 48.683 89.055 1.00 20.08 82 GLY A O 1
ATOM 629 N N . ASP A 1 84 ? 27.339 50.043 88.686 1.00 16.98 83 ASP A N 1
ATOM 630 C CA . ASP A 1 84 ? 26.371 49.399 89.562 1.00 19.16 83 ASP A CA 1
ATOM 631 C C . ASP A 1 84 ? 25.209 48.852 88.700 1.00 19.46 83 ASP A C 1
ATOM 632 O O . ASP A 1 84 ? 24.360 49.592 88.232 1.00 20.72 83 ASP A O 1
ATOM 637 N N . TYR A 1 85 ? 25.162 47.525 88.549 1.00 19.10 84 TYR A N 1
ATOM 638 C CA . TYR A 1 85 ? 24.223 46.892 87.639 1.00 17.42 84 TYR A CA 1
ATOM 639 C C . TYR A 1 85 ? 23.841 45.451 87.972 1.00 18.33 84 TYR A C 1
ATOM 640 O O . TYR A 1 85 ? 24.377 44.823 88.865 1.00 20.88 84 TYR A O 1
ATOM 649 N N . THR A 1 86 ? 22.878 44.950 87.211 1.00 19.10 85 THR A N 1
ATOM 650 C CA . THR A 1 86 ? 22.378 43.592 87.343 1.00 18.02 85 THR A CA 1
ATOM 651 C C . THR A 1 86 ? 22.348 42.851 86.003 1.00 17.55 85 THR A C 1
ATOM 652 O O . THR A 1 86 ? 22.185 43.459 84.952 1.00 18.23 85 THR A O 1
ATOM 656 N N . GLU A 1 87 ? 22.498 41.535 86.062 1.00 16.56 86 GLU A N 1
ATOM 657 C CA . GLU A 1 87 ? 22.578 40.675 84.860 1.00 17.97 86 GLU A CA 1
ATOM 658 C C . GLU A 1 87 ? 21.737 39.449 85.101 1.00 18.06 86 GLU A C 1
ATOM 659 O O . GLU A 1 87 ? 21.528 39.018 86.248 1.00 16.91 86 GLU A O 1
ATOM 665 N N . SER A 1 88 ? 21.259 38.877 84.011 1.00 18.78 87 SER A N 1
ATOM 666 C CA . SER A 1 88 ? 20.606 37.577 84.078 1.00 17.44 87 SER A CA 1
ATOM 667 C C . SER A 1 88 ? 20.854 36.906 82.747 1.00 19.38 87 SER A C 1
ATOM 668 O O . SER A 1 88 ? 20.914 37.575 81.713 1.00 22.32 87 SER A O 1
ATOM 671 N N . GLY A 1 89 ? 21.017 35.585 82.785 1.00 18.53 88 GLY A N 1
ATOM 672 C CA . GLY A 1 89 ? 21.271 34.847 81.543 1.00 17.15 88 GLY A CA 1
ATOM 673 C C . GLY A 1 89 ? 21.393 33.360 81.715 1.00 17.07 88 GLY A C 1
ATOM 674 O O . GLY A 1 89 ? 21.150 32.821 82.791 1.00 18.21 88 GLY A O 1
ATOM 675 N N . GLN A 1 90 ? 21.729 32.697 80.605 1.00 17.36 89 GLN A N 1
ATOM 676 C CA . GLN A 1 90 ? 21.831 31.251 80.566 1.00 15.33 89 GLN A CA 1
ATOM 677 C C . GLN A 1 90 ? 23.246 30.828 80.202 1.00 18.48 89 GLN A C 1
ATOM 678 O O . GLN A 1 90 ? 23.859 31.389 79.293 1.00 17.32 89 GLN A O 1
ATOM 684 N N . VAL A 1 91 ? 23.782 29.875 80.958 1.00 16.71 90 VAL A N 1
ATOM 685 C CA . VAL A 1 91 ? 25.127 29.343 80.690 1.00 16.61 90 VAL A CA 1
ATOM 686 C C . VAL A 1 91 ? 25.034 27.839 80.591 1.00 15.49 90 VAL A C 1
ATOM 687 O O . VAL A 1 91 ? 24.330 27.196 81.380 1.00 17.45 90 VAL A O 1
ATOM 691 N N . VAL A 1 92 ? 25.772 27.281 79.636 1.00 16.45 91 VAL A N 1
ATOM 692 C CA . VAL A 1 92 ? 25.764 25.849 79.415 1.00 18.07 91 VAL A CA 1
ATOM 693 C C . VAL A 1 92 ? 27.129 25.273 79.811 1.00 16.42 91 VAL A C 1
ATOM 694 O O . VAL A 1 92 ? 28.164 25.883 79.501 1.00 17.56 91 VAL A O 1
ATOM 698 N N . PRO A 1 93 ? 27.122 24.116 80.503 1.00 20.43 92 PRO A N 1
ATOM 699 C CA . PRO A 1 93 ? 28.380 23.438 80.765 1.00 19.00 92 PRO A CA 1
ATOM 700 C C . PRO A 1 93 ? 28.886 22.633 79.568 1.00 19.36 92 PRO A C 1
ATOM 701 O O . PRO A 1 93 ? 28.169 21.793 78.949 1.00 18.06 92 PRO A O 1
ATOM 705 N N . VAL A 1 94 ? 30.140 22.929 79.258 1.00 18.36 93 VAL A N 1
ATOM 706 C CA . VAL A 1 94 ? 30.780 22.396 78.084 1.00 17.51 93 VAL A CA 1
ATOM 707 C C . VAL A 1 94 ? 32.199 21.926 78.290 1.00 18.48 93 VAL A C 1
ATOM 708 O O . VAL A 1 94 ? 32.847 22.166 79.324 1.00 19.61 93 VAL A O 1
ATOM 712 N N . ARG A 1 95 ? 32.673 21.241 77.260 1.00 18.90 94 ARG A N 1
ATOM 713 C CA . ARG A 1 95 ? 34.087 20.871 77.191 1.00 20.74 94 ARG A CA 1
ATOM 714 C C . ARG A 1 95 ? 34.632 21.346 75.843 1.00 21.63 94 ARG A C 1
ATOM 715 O O . ARG A 1 95 ? 34.001 21.135 74.799 1.00 21.48 94 ARG A O 1
ATOM 723 N N . TYR A 1 96 ? 35.770 22.039 75.874 1.00 20.53 95 TYR A N 1
ATOM 724 C CA . TYR A 1 96 ? 36.421 22.499 74.654 1.00 20.53 95 TYR A CA 1
ATOM 725 C C . TYR A 1 96 ? 37.906 22.144 74.716 1.00 20.99 95 TYR A C 1
ATOM 726 O O . TYR A 1 96 ? 38.611 22.520 75.641 1.00 20.92 95 TYR A O 1
ATOM 735 N N . LYS A 1 97 ? 38.358 21.405 73.719 1.00 22.91 96 LYS A N 1
ATOM 736 C CA . LYS A 1 97 ? 39.730 20.919 73.677 1.00 22.57 96 LYS A CA 1
ATOM 737 C C . LYS A 1 97 ? 40.102 20.221 74.969 1.00 22.47 96 LYS A C 1
ATOM 738 O O . LYS A 1 97 ? 41.225 20.261 75.437 1.00 25.51 96 LYS A O 1
ATOM 744 N N . GLY A 1 98 ? 39.113 19.538 75.526 1.00 24.27 97 GLY A N 1
ATOM 745 C CA . GLY A 1 98 ? 39.285 18.772 76.738 1.00 24.29 97 GLY A CA 1
ATOM 746 C C . GLY A 1 98 ? 39.261 19.578 78.024 1.00 24.13 97 GLY A C 1
ATOM 747 O O . GLY A 1 98 ? 39.547 19.044 79.099 1.00 27.08 97 GLY A O 1
ATOM 748 N N . GLU A 1 99 ? 38.902 20.852 77.921 1.00 23.07 98 GLU A N 1
ATOM 749 C CA . GLU A 1 99 ? 38.817 21.709 79.097 1.00 21.10 98 GLU A CA 1
ATOM 750 C C . GLU A 1 99 ? 37.356 21.997 79.427 1.00 20.25 98 GLU A C 1
ATOM 751 O O . GLU A 1 99 ? 36.600 22.443 78.580 1.00 21.44 98 GLU A O 1
ATOM 757 N N . GLU A 1 100 ? 36.983 21.710 80.663 1.00 19.82 99 GLU A N 1
ATOM 758 C CA . GLU A 1 100 ? 35.616 21.934 81.129 1.00 19.43 99 GLU A CA 1
ATOM 759 C C . GLU A 1 100 ? 35.380 23.384 81.491 1.00 18.37 99 GLU A C 1
ATOM 760 O O . GLU A 1 100 ? 36.153 23.998 82.204 1.00 19.88 99 GLU A O 1
ATOM 766 N N . GLY A 1 101 ? 34.280 23.918 81.003 1.00 19.14 100 GLY A N 1
ATOM 767 C CA . GLY A 1 101 ? 33.918 25.286 81.306 1.00 19.63 100 GLY A CA 1
ATOM 768 C C . GLY A 1 101 ? 32.460 25.615 81.079 1.00 18.65 100 GLY A C 1
ATOM 769 O O . GLY A 1 101 ? 31.595 24.745 81.137 1.00 18.11 100 GLY A O 1
ATOM 770 N N . GLY A 1 102 ? 32.191 26.900 80.853 1.00 17.95 101 GLY A N 1
ATOM 771 C CA . GLY A 1 102 ? 30.833 27.342 80.559 1.00 18.29 101 GLY A CA 1
ATOM 772 C C . GLY A 1 102 ? 30.744 28.109 79.273 1.00 17.20 101 GLY A C 1
ATOM 773 O O . GLY A 1 102 ? 31.648 28.844 78.913 1.00 20.40 101 GLY A O 1
ATOM 774 N N . PHE A 1 103 ? 29.639 27.881 78.563 1.00 17.93 102 PHE A N 1
ATOM 775 C CA . PHE A 1 103 ? 29.338 28.600 77.344 1.00 18.26 102 PHE A CA 1
ATOM 776 C C . PHE A 1 103 ? 28.070 29.462 77.549 1.00 18.31 102 PHE A C 1
ATOM 777 O O . PHE A 1 103 ? 26.990 28.942 77.792 1.00 17.49 102 PHE A O 1
ATOM 785 N N . THR A 1 104 ? 28.258 30.779 77.480 1.00 16.13 103 THR A N 1
ATOM 786 C CA . THR A 1 104 ? 27.151 31.745 77.674 1.00 17.05 1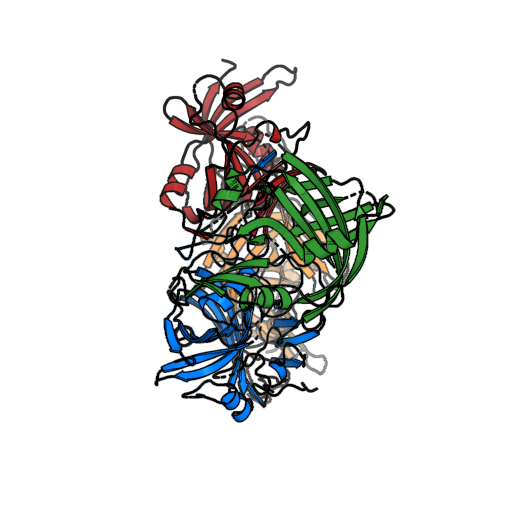03 THR A CA 1
ATOM 787 C C . THR A 1 104 ? 26.366 31.913 76.374 1.00 19.34 103 THR A C 1
ATOM 788 O O . THR A 1 104 ? 26.919 32.343 75.353 1.00 20.25 103 THR A O 1
ATOM 792 N N . ILE A 1 105 ? 25.071 31.591 76.441 1.00 18.62 104 ILE A N 1
ATOM 793 C CA . ILE A 1 105 ? 24.174 31.648 75.289 1.00 18.13 104 ILE A CA 1
ATOM 794 C C . ILE A 1 105 ? 23.209 32.825 75.338 1.00 18.58 104 ILE A C 1
ATOM 795 O O . ILE A 1 105 ? 22.707 33.271 74.317 1.00 18.50 104 ILE A O 1
ATOM 800 N N . SER A 1 106 ? 22.975 33.345 76.535 1.00 19.02 105 SER A N 1
ATOM 801 C CA . SER A 1 106 ? 22.153 34.546 76.704 1.00 18.34 105 SER A CA 1
ATOM 802 C C . SER A 1 106 ? 22.559 35.342 77.939 1.00 17.55 105 SER A C 1
ATOM 803 O O . SER A 1 106 ? 22.946 34.778 78.969 1.00 17.14 105 SER A O 1
ATOM 814 N N . PHE A 1 108 ? 21.537 39.438 79.814 1.00 17.63 107 PHE A N 1
ATOM 815 C CA . PHE A 1 108 ? 20.756 40.650 79.832 1.00 17.00 107 PHE A CA 1
ATOM 816 C C . PHE A 1 108 ? 21.168 41.514 81.005 1.00 19.82 107 PHE A C 1
ATOM 817 O O . PHE A 1 108 ? 21.213 41.030 82.139 1.00 21.67 107 PHE A O 1
ATOM 825 N N . LEU A 1 109 ? 21.475 42.780 80.727 1.00 19.38 108 LEU A N 1
ATOM 826 C CA . LEU A 1 109 ? 21.916 43.698 81.776 1.00 19.53 108 LEU A CA 1
ATOM 827 C C . LEU A 1 109 ? 21.144 45.008 81.681 1.00 18.89 108 LEU A C 1
ATOM 828 O O . LEU A 1 109 ? 20.649 45.376 80.617 1.00 15.81 108 LEU A O 1
ATOM 833 N N . ASP A 1 110 ? 21.124 45.743 82.786 1.00 20.43 109 ASP A N 1
ATOM 834 C CA . ASP A 1 110 ? 20.450 47.055 82.838 1.00 18.72 109 ASP A CA 1
ATOM 835 C C . ASP A 1 110 ? 21.386 48.282 82.718 1.00 20.67 109 ASP A C 1
ATOM 836 O O . ASP A 1 110 ? 21.006 49.388 83.061 1.00 20.33 109 ASP A O 1
ATOM 841 N N . CYS A 1 111 ? 22.593 48.084 82.189 1.00 21.29 110 CYS A N 1
ATOM 842 C CA . CYS A 1 111 ? 23.543 49.193 82.010 1.00 20.28 110 CYS A CA 1
ATOM 843 C C . CYS A 1 111 ? 24.343 48.996 80.725 1.00 20.61 110 CYS A C 1
ATOM 844 O O . CYS A 1 111 ? 24.912 47.907 80.519 1.00 18.84 110 CYS A O 1
ATOM 847 N N . HIS A 1 112 ? 24.433 50.052 79.906 1.00 20.23 111 HIS A N 1
ATOM 848 C CA . HIS A 1 112 ? 25.051 49.923 78.572 1.00 18.69 111 HIS A CA 1
ATOM 849 C C . HIS A 1 112 ? 26.547 49.766 78.526 1.00 20.28 111 HIS A C 1
ATOM 850 O O . HIS A 1 112 ? 27.043 49.043 77.690 1.00 16.04 111 HIS A O 1
ATOM 857 N N . ALA A 1 113 ? 27.279 50.463 79.391 1.00 18.63 112 ALA A N 1
ATOM 858 C CA . ALA A 1 113 ? 28.768 50.306 79.450 1.00 17.49 112 ALA A CA 1
ATOM 859 C C . ALA A 1 113 ? 29.262 48.831 79.436 1.00 16.99 112 ALA A C 1
ATOM 860 O O . ALA A 1 113 ? 30.095 48.481 78.593 1.00 15.98 112 ALA A O 1
ATOM 862 N N . PRO A 1 114 ? 28.766 47.988 80.371 1.00 19.52 113 PRO A N 1
ATOM 863 C CA . PRO A 1 114 ? 29.131 46.562 80.392 1.00 18.71 113 PRO A CA 1
ATOM 864 C C . PRO A 1 114 ? 28.557 45.803 79.207 1.00 17.32 113 PRO A C 1
ATOM 865 O O . PRO A 1 114 ? 29.146 44.832 78.804 1.00 17.95 113 PRO A O 1
ATOM 869 N N . ILE A 1 115 ? 27.396 46.219 78.709 1.00 15.60 114 ILE A N 1
ATOM 870 C CA . ILE A 1 115 ? 26.856 45.661 77.455 1.00 15.50 114 ILE A CA 1
ATOM 871 C C . ILE A 1 115 ? 27.828 45.831 76.297 1.00 15.52 114 ILE A C 1
ATOM 872 O O . ILE A 1 115 ? 28.241 44.836 75.678 1.00 17.17 114 ILE A O 1
ATOM 877 N N . ALA A 1 116 ? 28.217 47.084 76.018 1.00 15.01 115 ALA A N 1
ATOM 878 C CA . ALA A 1 116 ? 29.119 47.365 74.920 1.00 14.28 115 ALA A CA 1
ATOM 879 C C . ALA A 1 116 ? 30.489 46.745 75.159 1.00 16.42 115 ALA A C 1
ATOM 880 O O . ALA A 1 116 ? 31.045 46.087 74.280 1.00 15.93 115 ALA A O 1
ATOM 882 N N . GLY A 1 117 ? 31.021 46.916 76.361 1.00 15.85 116 GLY A N 1
ATOM 883 C CA . GLY A 1 117 ? 32.293 46.319 76.681 1.00 15.07 116 GLY A CA 1
ATOM 884 C C . GLY A 1 117 ? 32.280 44.800 76.582 1.00 16.66 116 GLY A C 1
ATOM 885 O O . GLY A 1 117 ? 33.150 44.169 75.959 1.00 16.79 116 GLY A O 1
ATOM 886 N N . GLY A 1 118 ? 31.255 44.212 77.171 1.00 16.66 117 GLY A N 1
ATOM 887 C CA . GLY A 1 118 ? 31.050 42.771 77.125 1.00 16.62 117 GLY A CA 1
ATOM 888 C C . GLY A 1 118 ? 30.993 42.161 75.727 1.00 18.24 117 GLY A C 1
ATOM 889 O O . GLY A 1 118 ? 31.633 41.146 75.441 1.00 17.90 117 GLY A O 1
ATOM 890 N N . ARG A 1 119 ? 30.217 42.754 74.847 1.00 16.40 118 ARG A N 1
ATOM 891 C CA . ARG A 1 119 ? 30.091 42.276 73.468 1.00 17.16 118 ARG A CA 1
ATOM 892 C C . ARG A 1 119 ? 31.389 42.491 72.639 1.00 16.94 118 ARG A C 1
ATOM 893 O O . ARG A 1 119 ? 31.792 41.654 71.859 1.00 15.62 118 ARG A O 1
ATOM 901 N N . GLU A 1 120 ? 32.024 43.626 72.831 1.00 15.86 119 GLU A N 1
ATOM 902 C CA . GLU A 1 120 ? 33.102 44.054 71.982 1.00 16.80 119 GLU A CA 1
ATOM 903 C C . GLU A 1 120 ? 34.474 43.551 72.368 1.00 18.61 119 GLU A C 1
ATOM 904 O O . GLU A 1 120 ? 35.329 43.370 71.483 1.00 17.42 119 GLU A O 1
ATOM 910 N N . ILE A 1 121 ? 34.694 43.314 73.656 1.00 17.05 120 ILE A N 1
ATOM 911 C CA . ILE A 1 121 ? 35.975 42.793 74.136 1.00 16.77 120 ILE A CA 1
ATOM 912 C C . ILE A 1 121 ? 35.942 41.264 74.085 1.00 16.22 120 ILE A C 1
ATOM 913 O O . ILE A 1 121 ? 36.564 40.659 73.231 1.00 16.44 120 ILE A O 1
ATOM 918 N N . TRP A 1 122 ? 35.150 40.654 74.946 1.00 17.38 121 TRP A N 1
ATOM 919 C CA . TRP A 1 122 ? 35.127 39.185 75.048 1.00 16.86 121 TRP A CA 1
ATOM 920 C C . TRP A 1 122 ? 34.162 38.482 74.100 1.00 17.12 121 TRP A C 1
ATOM 921 O O . TRP A 1 122 ? 34.410 37.312 73.727 1.00 17.48 121 TRP A O 1
ATOM 932 N N . GLY A 1 123 ? 33.064 39.159 73.761 1.00 18.91 122 GLY A N 1
ATOM 933 C CA . GLY A 1 123 ? 31.988 38.557 72.957 1.00 19.65 122 GLY A CA 1
ATOM 934 C C . GLY A 1 123 ? 30.798 37.975 73.749 1.00 20.10 122 GLY A C 1
ATOM 935 O O . GLY A 1 123 ? 30.113 37.110 73.256 1.00 17.04 122 GLY A O 1
ATOM 936 N N . PHE A 1 124 ? 30.536 38.454 74.966 1.00 18.90 123 PHE A N 1
ATOM 937 C CA . PHE A 1 124 ? 29.322 38.057 75.715 1.00 17.92 123 PHE A CA 1
ATOM 938 C C . PHE A 1 124 ? 28.095 38.479 74.875 1.00 17.04 123 PHE A C 1
ATOM 939 O O . PHE A 1 124 ? 28.056 39.579 74.348 1.00 18.16 123 PHE A O 1
ATOM 947 N N . PRO A 1 125 ? 27.084 37.600 74.776 1.00 17.06 124 PRO A N 1
ATOM 948 C CA . PRO A 1 125 ? 25.876 37.835 73.995 1.00 18.48 124 PRO A CA 1
ATOM 949 C C . PRO A 1 125 ? 24.886 38.674 74.798 1.00 21.26 124 PRO A C 1
ATOM 950 O O . PRO A 1 125 ? 23.795 38.222 75.142 1.00 23.53 124 PRO A O 1
ATOM 969 N N . LYS A 1 127 ? 22.300 41.693 75.764 1.00 16.66 126 LYS A N 1
ATOM 970 C CA . LYS A 1 127 ? 21.247 42.651 75.414 1.00 17.42 126 LYS A CA 1
ATOM 971 C C . LYS A 1 127 ? 20.805 43.444 76.644 1.00 19.24 126 LYS A C 1
ATOM 972 O O . LYS A 1 127 ? 21.072 43.106 77.787 1.00 17.75 126 LYS A O 1
ATOM 978 N N . LEU A 1 128 ? 20.090 44.513 76.383 1.00 17.45 127 LEU A N 1
ATOM 979 C CA . LEU A 1 128 ? 19.616 45.407 77.423 1.00 17.39 127 LEU A CA 1
ATOM 980 C C . LEU A 1 128 ? 18.238 44.963 77.857 1.00 17.06 127 LEU A C 1
ATOM 981 O O . LEU A 1 128 ? 17.352 44.713 77.035 1.00 19.49 127 LEU A O 1
ATOM 986 N N . ALA A 1 129 ? 18.068 44.890 79.156 1.00 18.85 128 ALA A N 1
ATOM 987 C CA . ALA A 1 129 ? 16.831 44.548 79.779 1.00 18.08 128 ALA A CA 1
ATOM 988 C C . ALA A 1 129 ? 16.827 45.073 81.212 1.00 18.16 128 ALA A C 1
ATOM 989 O O . ALA A 1 129 ? 17.663 45.902 81.581 1.00 20.15 128 ALA A O 1
ATOM 991 N N . LYS A 1 130 ? 15.864 44.590 82.002 1.00 18.68 129 LYS A N 1
ATOM 992 C CA . LYS A 1 130 ? 15.703 44.973 83.390 1.00 18.90 129 LYS A CA 1
ATOM 993 C C . LYS A 1 130 ? 15.664 43.754 84.336 1.00 20.54 129 LYS A C 1
ATOM 994 O O . LYS A 1 130 ? 14.597 43.339 84.785 1.00 18.54 129 LYS A O 1
ATOM 1000 N N . PRO A 1 131 ? 16.841 43.196 84.644 1.00 19.72 130 PRO A N 1
ATOM 1001 C CA . PRO A 1 131 ? 16.950 42.170 85.672 1.00 19.47 130 PRO A CA 1
ATOM 1002 C C . PRO A 1 131 ? 17.001 42.785 87.037 1.00 17.47 130 PRO A C 1
ATOM 1003 O O . PRO A 1 131 ? 17.544 43.852 87.218 1.00 19.90 130 PRO A O 1
ATOM 1007 N N . LYS A 1 132 ? 16.410 42.077 87.976 1.00 17.80 131 LYS A N 1
ATOM 1008 C CA . LYS A 1 132 ? 16.379 42.455 89.376 1.00 20.53 131 LYS A CA 1
ATOM 1009 C C . LYS A 1 132 ? 16.626 41.235 90.254 1.00 20.59 131 LYS A C 1
ATOM 1010 O O . LYS A 1 132 ? 16.099 40.149 89.995 1.00 20.96 131 LYS A O 1
ATOM 1014 N N . LEU A 1 133 ? 17.457 41.418 91.263 1.00 17.15 132 LEU A N 1
ATOM 1015 C CA . LEU A 1 133 ? 17.668 40.432 92.284 1.00 17.57 132 LEU A CA 1
ATOM 1016 C C . LEU A 1 133 ? 17.433 41.078 93.647 1.00 17.69 132 LEU A C 1
ATOM 1017 O O . LEU A 1 133 ? 18.049 42.075 93.995 1.00 20.24 132 LEU A O 1
ATOM 1022 N N . PHE A 1 134 ? 16.533 40.505 94.423 1.00 17.21 133 PHE A N 1
ATOM 1023 C CA . PHE A 1 134 ? 16.177 41.111 95.691 1.00 17.50 133 PHE A CA 1
ATOM 1024 C C . PHE A 1 134 ? 15.594 40.049 96.656 1.00 17.58 133 PHE A C 1
ATOM 1025 O O . PHE A 1 134 ? 15.213 38.938 96.258 1.00 18.47 133 PHE A O 1
ATOM 1033 N N . VAL A 1 135 ? 15.617 40.419 97.922 1.00 20.75 134 VAL A N 1
ATOM 1034 C CA . VAL A 1 135 ? 15.058 39.620 99.000 1.00 18.34 134 VAL A CA 1
ATOM 1035 C C . VAL A 1 135 ? 13.744 40.211 99.439 1.00 19.91 134 VAL A C 1
ATOM 1036 O O . VAL A 1 135 ? 13.589 41.423 99.592 1.00 20.69 134 VAL A O 1
ATOM 1040 N N . GLU A 1 136 ? 12.797 39.313 99.610 1.00 19.53 135 GLU A N 1
ATOM 1041 C CA . GLU A 1 136 ? 11.442 39.660 99.965 1.00 21.01 135 GLU A CA 1
ATOM 1042 C C . GLU A 1 136 ? 11.068 38.754 101.106 1.00 19.01 135 GLU A C 1
ATOM 1043 O O . GLU A 1 136 ? 10.707 37.611 100.900 1.00 21.88 135 GLU A O 1
ATOM 1049 N N . GLU A 1 137 ? 11.239 39.261 102.323 1.00 18.77 136 GLU A N 1
ATOM 1050 C CA . GLU A 1 137 ? 10.931 38.492 103.514 1.00 19.94 136 GLU A CA 1
ATOM 1051 C C . GLU A 1 137 ? 11.844 37.289 103.577 1.00 18.96 136 GLU A C 1
ATOM 1052 O O . GLU A 1 137 ? 13.025 37.419 103.854 1.00 19.70 136 GLU A O 1
ATOM 1058 N N . ASP A 1 138 ? 11.277 36.134 103.245 1.00 20.20 137 ASP A N 1
ATOM 1059 C CA . ASP A 1 138 ? 11.952 34.843 103.418 1.00 21.97 137 ASP A CA 1
ATOM 1060 C C . ASP A 1 138 ? 12.472 34.227 102.123 1.00 19.85 137 ASP A C 1
ATOM 1061 O O . ASP A 1 138 ? 13.004 33.100 102.115 1.00 16.12 137 ASP A O 1
ATOM 1066 N N . THR A 1 139 ? 12.393 35.012 101.053 1.00 18.22 138 THR A N 1
ATOM 1067 C CA . THR A 1 139 ? 12.651 34.550 99.678 1.00 16.91 138 THR A CA 1
ATOM 1068 C C . THR A 1 139 ? 13.627 35.453 98.976 1.00 16.15 138 THR A C 1
ATOM 1069 O O . THR A 1 139 ? 13.516 36.679 99.088 1.00 19.13 138 THR A O 1
ATOM 1073 N N . LEU A 1 140 ? 14.579 34.844 98.271 1.00 16.13 139 LEU A N 1
ATOM 1074 C CA . LEU A 1 140 ? 15.448 35.527 97.317 1.00 15.66 139 LEU A CA 1
ATOM 1075 C C . LEU A 1 140 ? 14.724 35.411 95.949 1.00 15.34 139 LEU A C 1
ATOM 1076 O O . LEU A 1 140 ? 14.323 34.308 95.530 1.00 15.85 139 LEU A O 1
ATOM 1081 N N . ILE A 1 141 ? 14.514 36.558 95.281 1.00 15.58 140 ILE A N 1
ATOM 1082 C CA . ILE A 1 141 ? 13.794 36.587 94.020 1.00 18.23 140 ILE A CA 1
ATOM 1083 C C . ILE A 1 141 ? 14.640 37.238 92.949 1.00 18.58 140 ILE A C 1
ATOM 1084 O O . ILE A 1 141 ? 15.305 38.266 93.198 1.00 19.59 140 ILE A O 1
ATOM 1089 N N . GLY A 1 142 ? 14.548 36.637 91.758 1.00 17.84 141 GLY A N 1
ATOM 1090 C CA . GLY A 1 142 ? 15.127 37.156 90.564 1.00 17.06 141 GLY A CA 1
ATOM 1091 C C . GLY A 1 142 ? 14.038 37.357 89.544 1.00 15.90 141 GLY A C 1
ATOM 1092 O O . GLY A 1 142 ? 13.306 36.448 89.218 1.00 16.79 141 GLY A O 1
ATOM 1093 N N . ILE A 1 143 ? 13.914 38.567 89.023 1.00 17.77 142 ILE A N 1
ATOM 1094 C CA . ILE A 1 143 ? 12.936 38.831 87.957 1.00 20.22 142 ILE A CA 1
ATOM 1095 C C . ILE A 1 143 ? 13.632 39.501 86.770 1.00 19.55 142 ILE A C 1
ATOM 1096 O O . ILE A 1 143 ? 14.332 40.464 86.941 1.00 19.60 142 ILE A O 1
ATOM 1101 N N . LEU A 1 144 ? 13.503 38.883 85.597 1.00 19.95 143 LEU A N 1
ATOM 1102 C CA . LEU A 1 144 ? 14.040 39.413 84.341 1.00 18.12 143 LEU A CA 1
ATOM 1103 C C . LEU A 1 144 ? 12.886 39.883 83.465 1.00 19.11 143 LEU A C 1
ATOM 1104 O O . LEU A 1 144 ? 12.015 39.136 82.998 1.00 18.58 143 LEU A O 1
ATOM 1109 N N . LYS A 1 145 ? 12.854 41.182 83.312 1.00 19.79 144 LYS A N 1
ATOM 1110 C CA . LYS A 1 145 ? 11.812 41.807 82.517 1.00 20.78 144 LYS A CA 1
ATOM 1111 C C . LYS A 1 145 ? 12.440 42.374 81.259 1.00 18.85 144 LYS A C 1
ATOM 1112 O O . LYS A 1 145 ? 13.447 43.019 81.322 1.00 21.05 144 LYS A O 1
ATOM 1118 N N . TYR A 1 146 ? 11.846 42.079 80.114 1.00 19.84 145 TYR A N 1
ATOM 1119 C CA . TYR A 1 146 ? 12.345 42.556 78.821 1.00 19.26 145 TYR A CA 1
ATOM 1120 C C . TYR A 1 146 ? 11.201 43.387 78.225 1.00 19.83 145 TYR A C 1
ATOM 1121 O O . TYR A 1 146 ? 10.173 42.866 77.784 1.00 20.51 145 TYR A O 1
ATOM 1130 N N . GLY A 1 147 ? 11.391 44.690 78.222 1.00 21.77 146 GLY A N 1
ATOM 1131 C CA . GLY A 1 147 ? 10.312 45.579 77.881 1.00 23.03 146 GLY A CA 1
ATOM 1132 C C . GLY A 1 147 ? 9.185 45.422 78.886 1.00 23.37 146 GLY A C 1
ATOM 1133 O O . GLY A 1 147 ? 9.389 45.461 80.095 1.00 28.06 146 GLY A O 1
ATOM 1134 N N . SER A 1 148 ? 7.997 45.185 78.366 1.00 25.75 147 SER A N 1
ATOM 1135 C CA . SER A 1 148 ? 6.815 45.079 79.191 1.00 27.25 147 SER A CA 1
ATOM 1136 C C . SER A 1 148 ? 6.697 43.688 79.776 1.00 24.49 147 SER A C 1
ATOM 1137 O O . SER A 1 148 ? 5.856 43.466 80.626 1.00 26.15 147 SER A O 1
ATOM 1140 N N . ILE A 1 149 ? 7.537 42.765 79.317 1.00 22.94 148 ILE A N 1
ATOM 1141 C CA . ILE A 1 149 ? 7.352 41.327 79.604 1.00 23.21 148 ILE A CA 1
ATOM 1142 C C . ILE A 1 149 ? 8.338 40.649 80.582 1.00 21.24 148 ILE A C 1
ATOM 1143 O O . ILE A 1 149 ? 9.550 40.601 80.354 1.00 18.69 148 ILE A O 1
ATOM 1148 N N . ASP A 1 150 ? 7.771 40.071 81.647 1.00 20.69 149 ASP A N 1
ATOM 1149 C CA . ASP A 1 150 ? 8.538 39.253 82.593 1.00 22.02 149 ASP A CA 1
ATOM 1150 C C . ASP A 1 150 ? 8.805 37.926 81.912 1.00 20.94 149 ASP A C 1
ATOM 1151 O O . ASP A 1 150 ? 7.903 37.103 81.749 1.00 25.44 149 ASP A O 1
ATOM 1156 N N . ILE A 1 151 ? 10.054 37.724 81.544 1.00 15.83 150 ILE A N 1
ATOM 1157 C CA . ILE A 1 151 ? 10.477 36.542 80.761 1.00 17.23 150 ILE A CA 1
ATOM 1158 C C . ILE A 1 151 ? 11.108 35.473 81.621 1.00 17.44 150 ILE A C 1
ATOM 1159 O O . ILE A 1 151 ? 11.203 34.312 81.211 1.00 15.50 150 ILE A O 1
ATOM 1164 N N . ALA A 1 152 ? 11.498 35.852 82.824 1.00 15.79 151 ALA A N 1
ATOM 1165 C CA . ALA A 1 152 ? 11.996 34.887 83.814 1.00 17.19 151 ALA A CA 1
ATOM 1166 C C . ALA A 1 152 ? 11.725 35.336 85.220 1.00 16.31 151 ALA A C 1
ATOM 1167 O O . ALA A 1 152 ? 11.941 36.516 85.591 1.00 17.50 151 ALA A O 1
ATOM 1169 N N . ILE A 1 153 ? 11.195 34.371 85.975 1.00 15.84 152 ILE A N 1
ATOM 1170 C CA . ILE A 1 153 ? 11.016 34.494 87.445 1.00 16.34 152 ILE A CA 1
ATOM 1171 C C . ILE A 1 153 ? 11.636 33.318 88.169 1.00 15.01 152 ILE A C 1
ATOM 1172 O O . ILE A 1 153 ? 11.313 32.154 87.932 1.00 14.15 152 ILE A O 1
ATOM 1177 N N . ALA A 1 154 ? 12.591 33.643 89.028 1.00 14.73 153 ALA A N 1
ATOM 1178 C CA . ALA A 1 154 ? 13.291 32.673 89.883 1.00 15.06 153 ALA A CA 1
ATOM 1179 C C . ALA A 1 154 ? 13.088 33.032 91.348 1.00 14.50 153 ALA A C 1
ATOM 1180 O O . ALA A 1 154 ? 13.049 34.190 91.712 1.00 16.26 153 ALA A O 1
ATOM 1182 N N . THR A 1 155 ? 12.880 32.001 92.162 1.00 17.92 154 THR A N 1
ATOM 1183 C CA . THR A 1 155 ? 12.743 32.145 93.626 1.00 16.92 154 THR A CA 1
ATOM 1184 C C . THR A 1 155 ? 13.561 31.070 94.354 1.00 16.53 154 THR A C 1
ATOM 1185 O O . THR A 1 155 ? 13.863 29.978 93.850 1.00 15.22 154 THR A O 1
ATOM 1197 N N . GLY A 1 157 ? 14.419 29.799 98.644 1.00 17.60 156 GLY A N 1
ATOM 1198 C CA . GLY A 1 157 ? 14.424 29.930 100.109 1.00 16.76 156 GLY A CA 1
ATOM 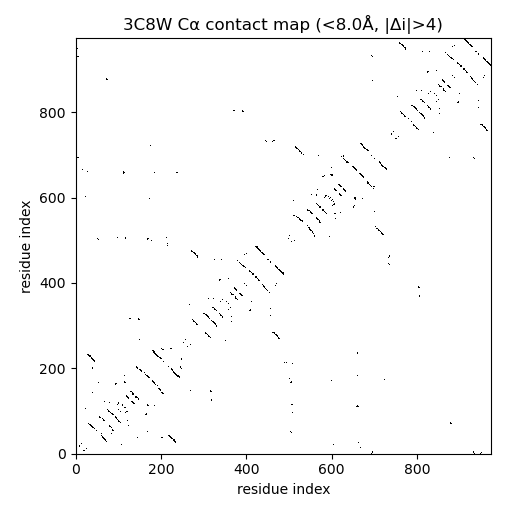1199 C C . GLY A 1 157 ? 15.733 30.512 100.608 1.00 16.63 156 GLY A C 1
ATOM 1200 O O . GLY A 1 157 ? 16.806 29.988 100.367 1.00 19.89 156 GLY A O 1
ATOM 1201 N N . TYR A 1 158 ? 15.615 31.624 101.327 1.00 16.33 157 TYR A N 1
ATOM 1202 C CA . TYR A 1 158 ? 16.769 32.400 101.741 1.00 14.14 157 TYR A CA 1
ATOM 1203 C C . TYR A 1 158 ? 17.785 31.641 102.588 1.00 14.90 157 TYR A C 1
ATOM 1204 O O . TYR A 1 158 ? 17.577 31.314 103.798 1.00 16.56 157 TYR A O 1
ATOM 1213 N N . LYS A 1 159 ? 18.929 31.422 101.964 1.00 16.20 158 LYS A N 1
ATOM 1214 C CA . LYS A 1 159 ? 20.091 30.828 102.652 1.00 15.92 158 LYS A CA 1
ATOM 1215 C C . LYS A 1 159 ? 19.713 29.682 103.610 1.00 17.68 158 LYS A C 1
ATOM 1216 O O . LYS A 1 159 ? 20.180 29.615 104.770 1.00 15.74 158 LYS A O 1
ATOM 1222 N N . HIS A 1 160 ? 18.906 28.745 103.100 1.00 17.58 159 HIS A N 1
ATOM 1223 C CA . HIS A 1 160 ? 18.393 27.626 103.903 1.00 19.05 159 HIS A CA 1
ATOM 1224 C C . HIS A 1 160 ? 19.466 26.707 104.401 1.00 19.59 159 HIS A C 1
ATOM 1225 O O . HIS A 1 160 ? 19.396 26.243 105.530 1.00 20.08 159 HIS A O 1
ATOM 1232 N N . ARG A 1 161 ? 20.460 26.416 103.572 1.00 17.44 160 ARG A N 1
ATOM 1233 C CA . ARG A 1 161 ? 21.530 25.511 103.964 1.00 18.32 160 ARG A CA 1
ATOM 1234 C C . ARG A 1 161 ? 22.852 25.990 103.392 1.00 17.66 160 ARG A C 1
ATOM 1235 O O . ARG A 1 161 ? 22.892 26.579 102.307 1.00 16.20 160 ARG A O 1
ATOM 1243 N N . PRO A 1 162 ? 23.949 25.724 104.110 1.00 19.81 161 PRO A N 1
ATOM 1244 C CA . PRO A 1 162 ? 25.253 26.110 103.559 1.00 20.30 161 PRO A CA 1
ATOM 1245 C C . PRO A 1 162 ? 25.689 25.260 102.397 1.00 19.42 161 PRO A C 1
ATOM 1246 O O . PRO A 1 162 ? 25.297 24.119 102.251 1.00 20.94 161 PRO A O 1
ATOM 1250 N N . LEU A 1 163 ? 26.488 25.872 101.566 1.00 19.64 162 LEU A N 1
ATOM 1251 C CA . LEU A 1 163 ? 27.060 25.243 100.407 1.00 20.86 162 LEU A CA 1
ATOM 1252 C C . LEU A 1 163 ? 28.575 25.351 100.544 1.00 23.79 162 LEU A C 1
ATOM 1253 O O . LEU A 1 163 ? 29.100 26.377 101.012 1.00 26.72 162 LEU A O 1
ATOM 1258 N N . ASP A 1 164 ? 29.269 24.270 100.192 1.00 21.65 163 ASP A N 1
ATOM 1259 C CA . ASP A 1 164 ? 30.751 24.202 100.210 1.00 23.46 163 ASP A CA 1
ATOM 1260 C C . ASP A 1 164 ? 31.370 25.243 99.310 1.00 22.14 163 ASP A C 1
ATOM 1261 O O . ASP A 1 164 ? 31.250 25.162 98.089 1.00 24.80 163 ASP A O 1
ATOM 1266 N N . ALA A 1 165 ? 31.996 26.223 99.944 1.00 21.59 164 ALA A N 1
ATOM 1267 C CA . ALA A 1 165 ? 32.583 27.392 99.304 1.00 20.73 164 ALA A CA 1
ATOM 1268 C C . ALA A 1 165 ? 33.762 27.070 98.384 1.00 22.24 164 ALA A C 1
ATOM 1269 O O . ALA A 1 165 ? 34.022 27.792 97.423 1.00 19.73 164 ALA A O 1
ATOM 1271 N N . GLU A 1 166 ? 34.459 25.982 98.679 1.00 21.73 165 GLU A N 1
ATOM 1272 C CA . GLU A 1 166 ? 35.640 25.580 97.914 1.00 22.39 165 GLU A CA 1
ATOM 1273 C C . GLU A 1 166 ? 35.189 25.026 96.586 1.00 22.04 165 GLU A C 1
ATOM 1274 O O . GLU A 1 166 ? 35.805 25.262 95.572 1.00 21.28 165 GLU A O 1
ATOM 1280 N N . LYS A 1 167 ? 34.088 24.287 96.617 1.00 21.03 166 LYS A N 1
ATOM 1281 C CA . LYS A 1 167 ? 33.497 23.733 95.418 1.00 21.02 166 LYS A CA 1
ATOM 1282 C C . LYS A 1 167 ? 32.947 24.839 94.526 1.00 20.82 166 LYS A C 1
ATOM 1283 O O . LYS A 1 167 ? 33.055 24.762 93.303 1.00 19.82 166 LYS A O 1
ATOM 1286 N N . VAL A 1 168 ? 32.373 25.877 95.133 1.00 18.25 167 VAL A N 1
ATOM 1287 C CA . VAL A 1 168 ? 31.867 27.012 94.368 1.00 17.73 167 VAL A CA 1
ATOM 1288 C C . VAL A 1 168 ? 33.076 27.710 93.755 1.00 15.70 167 VAL A C 1
ATOM 1289 O O . VAL A 1 168 ? 33.047 28.095 92.606 1.00 17.55 167 VAL A O 1
ATOM 1293 N N . LEU A 1 169 ? 34.144 27.828 94.517 1.00 15.19 168 LEU A N 1
ATOM 1294 C CA . LEU A 1 169 ? 35.346 28.488 94.010 1.00 15.44 168 LEU A CA 1
ATOM 1295 C C . LEU A 1 169 ? 35.900 27.748 92.785 1.00 18.11 168 LEU A C 1
ATOM 1296 O O . LEU A 1 169 ? 36.249 28.376 91.767 1.00 15.76 168 LEU A O 1
ATOM 1301 N N . GLU A 1 170 ? 35.932 26.430 92.846 1.00 18.56 169 GLU A N 1
ATOM 1302 C CA . GLU A 1 170 ? 36.412 25.647 91.701 1.00 21.73 169 GLU A CA 1
ATOM 1303 C C . GLU A 1 170 ? 35.520 25.874 90.454 1.00 20.60 169 GLU A C 1
ATOM 1304 O O . GLU A 1 170 ? 36.002 25.999 89.343 1.00 21.40 169 GLU A O 1
ATOM 1307 N N . SER A 1 171 ? 34.218 25.977 90.645 1.00 21.82 170 SER A N 1
ATOM 1308 C CA . SER A 1 171 ? 33.330 26.260 89.530 1.00 22.95 170 SER A CA 1
ATOM 1309 C C . SER A 1 171 ? 33.588 27.652 88.895 1.00 20.28 170 SER A C 1
ATOM 1310 O O . SER A 1 171 ? 33.697 27.792 87.676 1.00 21.19 170 SER A O 1
ATOM 1313 N N . VAL A 1 172 ? 33.734 28.665 89.732 1.00 18.01 171 VAL A N 1
ATOM 1314 C CA . VAL A 1 172 ? 33.948 30.021 89.251 1.00 17.02 171 VAL A CA 1
ATOM 1315 C C . VAL A 1 172 ? 35.279 30.153 88.516 1.00 17.39 171 VAL A C 1
ATOM 1316 O O . VAL A 1 172 ? 35.437 30.994 87.631 1.00 13.61 171 VAL A O 1
ATOM 1320 N N . LYS A 1 173 ? 36.224 29.304 88.894 1.00 17.44 172 LYS A N 1
ATOM 1321 C CA . LYS A 1 173 ? 37.554 29.271 88.248 1.00 19.32 172 LYS A CA 1
ATOM 1322 C C . LYS A 1 173 ? 37.542 28.677 86.846 1.00 19.62 172 LYS A C 1
ATOM 1323 O O . LYS A 1 173 ? 38.494 28.833 86.107 1.00 20.49 172 LYS A O 1
ATOM 1329 N N . LYS A 1 174 ? 36.467 27.995 86.467 1.00 19.88 173 LYS A N 1
ATOM 1330 C CA . LYS A 1 174 ? 36.410 27.350 85.140 1.00 18.56 173 LYS A CA 1
ATOM 1331 C C . LYS A 1 174 ? 36.349 28.391 84.005 1.00 18.22 173 LYS A C 1
ATOM 1332 O O . LYS A 1 174 ? 35.755 29.439 84.180 1.00 18.73 173 LYS A O 1
ATOM 1338 N N . PRO A 1 175 ? 36.976 28.117 82.850 1.00 17.10 174 PRO A N 1
ATOM 1339 C CA . PRO A 1 175 ? 36.996 29.097 81.782 1.00 17.91 174 PRO A CA 1
ATOM 1340 C C . PRO A 1 175 ? 35.639 29.484 81.271 1.00 16.67 174 PRO A C 1
ATOM 1341 O O . PRO A 1 175 ? 34.660 28.687 81.295 1.00 18.89 174 PRO A O 1
ATOM 1345 N N . VAL A 1 176 ? 35.607 30.702 80.766 1.00 19.02 175 VAL A N 1
ATOM 1346 C CA . VAL A 1 176 ? 34.415 31.289 80.175 1.00 18.24 175 VAL A CA 1
ATOM 1347 C C . VAL A 1 176 ? 34.670 31.303 78.668 1.00 18.38 175 VAL A C 1
ATOM 1348 O O . VAL A 1 176 ? 35.602 31.963 78.169 1.00 17.10 175 VAL A O 1
ATOM 1352 N N . PHE A 1 177 ? 33.842 30.519 77.968 1.00 15.01 176 PHE A N 1
ATOM 1353 C CA . PHE A 1 177 ? 33.873 30.399 76.485 1.00 16.56 176 PHE A CA 1
ATOM 1354 C C . PHE A 1 177 ? 32.779 31.226 75.882 1.00 18.30 176 PHE A C 1
ATOM 1355 O O . PHE A 1 177 ? 31.648 31.203 76.371 1.00 20.51 176 PHE A O 1
ATOM 1363 N N . LEU A 1 178 ? 33.103 31.906 74.793 1.00 15.22 177 LEU A N 1
ATOM 1364 C CA . LEU A 1 178 ? 32.168 32.842 74.128 1.00 16.47 177 LEU A CA 1
ATOM 1365 C C . LEU A 1 178 ? 32.398 32.964 72.616 1.00 17.42 177 LEU A C 1
ATOM 1366 O O . LEU A 1 178 ? 33.530 32.967 72.138 1.00 19.36 177 LEU A O 1
ATOM 1371 N N . LEU A 1 179 ? 31.298 33.134 71.886 1.00 16.35 178 LEU A N 1
ATOM 1372 C CA . LEU A 1 179 ? 31.344 33.358 70.441 1.00 18.75 178 LEU A CA 1
ATOM 1373 C C . LEU A 1 179 ? 31.308 34.837 70.188 1.00 19.04 178 LEU A C 1
ATOM 1374 O O . LEU A 1 179 ? 30.295 35.498 70.383 1.00 15.97 178 LEU A O 1
ATOM 1379 N N . LYS A 1 180 ? 32.427 35.361 69.723 1.00 17.92 179 LYS A N 1
ATOM 1380 C CA . LYS A 1 180 ? 32.535 36.772 69.402 1.00 18.84 179 LYS A CA 1
ATOM 1381 C C . LYS A 1 180 ? 32.321 36.954 67.909 1.00 17.15 179 LYS A C 1
ATOM 1382 O O . LYS A 1 180 ? 33.186 36.650 67.096 1.00 20.99 179 LYS A O 1
ATOM 1388 N N . ASN A 1 181 ? 31.138 37.510 67.598 1.00 19.55 180 ASN A N 1
ATOM 1389 C CA . ASN A 1 181 ? 30.617 37.633 66.231 1.00 16.46 180 ASN A CA 1
ATOM 1390 C C . ASN A 1 181 ? 30.284 39.086 65.876 1.00 19.54 180 ASN A C 1
ATOM 1391 O O . ASN A 1 181 ? 29.369 39.704 66.449 1.00 20.85 180 ASN A O 1
ATOM 1396 N N . ILE A 1 182 ? 31.036 39.631 64.935 1.00 19.81 181 ILE A N 1
ATOM 1397 C CA . ILE A 1 182 ? 30.856 41.012 64.478 1.00 19.19 181 ILE A CA 1
ATOM 1398 C C . ILE A 1 182 ? 30.794 41.067 62.963 1.00 19.18 181 ILE A C 1
ATOM 1399 O O . ILE A 1 182 ? 31.652 40.492 62.311 1.00 16.68 181 ILE A O 1
ATOM 1404 N N . PRO A 1 183 ? 29.738 41.678 62.406 1.00 18.65 182 PRO A N 1
ATOM 1405 C CA . PRO A 1 183 ? 29.601 41.866 60.958 1.00 18.30 182 PRO A CA 1
ATOM 1406 C C . PRO A 1 183 ? 30.624 42.850 60.436 1.00 17.90 182 PRO A C 1
ATOM 1407 O O . PRO A 1 183 ? 31.165 43.669 61.198 1.00 18.39 182 PRO A O 1
ATOM 1411 N N . ASN A 1 184 ? 30.911 42.733 59.149 1.00 16.38 183 ASN A N 1
ATOM 1412 C CA . ASN A 1 184 ? 31.634 43.765 58.429 1.00 16.90 183 ASN A CA 1
ATOM 1413 C C . ASN A 1 184 ? 30.603 44.815 57.995 1.00 18.07 183 ASN A C 1
ATOM 1414 O O . ASN A 1 184 ? 29.405 44.540 57.918 1.00 18.82 183 ASN A O 1
ATOM 1419 N N . VAL A 1 185 ? 31.086 46.016 57.709 1.00 15.57 184 VAL A N 1
ATOM 1420 C CA . VAL A 1 185 ? 30.217 47.109 57.288 1.00 18.67 184 VAL A CA 1
ATOM 1421 C C . VAL A 1 185 ? 29.458 46.781 55.991 1.00 17.74 184 VAL A C 1
ATOM 1422 O O . VAL A 1 185 ? 28.377 47.397 55.743 1.00 16.33 184 VAL A O 1
ATOM 1426 N N . ASP A 1 186 ? 29.967 45.791 55.238 1.00 19.15 185 ASP A N 1
ATOM 1427 C CA . ASP A 1 186 ? 29.340 45.345 53.965 1.00 16.54 185 ASP A CA 1
ATOM 1428 C C . ASP A 1 186 ? 28.301 44.227 54.219 1.00 20.62 185 ASP A C 1
ATOM 1429 O O . ASP A 1 186 ? 27.699 43.709 53.293 1.00 20.23 185 ASP A O 1
ATOM 1434 N N . GLY A 1 187 ? 28.115 43.849 55.480 1.00 17.53 186 GLY A N 1
ATOM 1435 C CA . GLY A 1 187 ? 27.053 42.894 55.826 1.00 19.88 186 GLY A CA 1
ATOM 1436 C C . GLY A 1 187 ? 27.466 41.425 55.879 1.00 21.78 186 GLY A C 1
ATOM 1437 O O . GLY A 1 187 ? 26.661 40.550 56.199 1.00 23.80 186 GLY A O 1
ATOM 1438 N N . THR A 1 188 ? 28.719 41.173 55.527 1.00 21.88 187 THR A N 1
ATOM 1439 C CA . THR A 1 188 ? 29.311 39.828 55.606 1.00 21.04 187 THR A CA 1
ATOM 1440 C C . THR A 1 188 ? 30.073 39.677 56.920 1.00 21.06 187 THR A C 1
ATOM 1441 O O . THR A 1 188 ? 30.304 40.651 57.636 1.00 22.08 187 THR A O 1
ATOM 1445 N N . PRO A 1 189 ? 30.459 38.458 57.275 1.00 18.53 188 PRO A N 1
ATOM 1446 C CA . PRO A 1 189 ? 31.193 38.364 58.552 1.00 19.35 188 PRO A CA 1
ATOM 1447 C C . PRO A 1 189 ? 32.577 39.030 58.585 1.00 21.24 188 PRO A C 1
ATOM 1448 O O . PRO A 1 189 ? 33.329 38.977 57.602 1.00 20.47 188 PRO A O 1
ATOM 1452 N N . LEU A 1 190 ? 32.871 39.680 59.703 1.00 22.70 189 LEU A N 1
ATOM 1453 C CA . LEU A 1 190 ? 34.212 40.273 59.961 1.00 19.39 189 LEU A CA 1
ATOM 1454 C C . LEU A 1 190 ? 34.967 39.465 61.017 1.00 19.41 189 LEU A C 1
ATOM 1455 O O . LEU A 1 190 ? 36.155 39.141 60.848 1.00 19.62 189 LEU A O 1
ATOM 1460 N N . VAL A 1 191 ? 34.280 39.194 62.122 1.00 18.65 190 VAL A N 1
ATOM 1461 C CA . VAL A 1 191 ? 34.868 38.454 63.246 1.00 19.05 190 VAL A CA 1
ATOM 1462 C C . VAL A 1 191 ? 33.945 37.311 63.604 1.00 17.28 190 VAL A C 1
ATOM 1463 O O . VAL A 1 191 ? 32.739 37.523 63.680 1.00 17.96 190 VAL A O 1
ATOM 1467 N N . ASN A 1 192 ? 34.493 36.111 63.779 1.00 17.40 191 ASN A N 1
ATOM 1468 C CA . ASN A 1 192 ? 33.684 34.949 64.259 1.00 17.27 191 ASN A CA 1
ATOM 1469 C C . ASN A 1 192 ? 34.729 34.067 64.943 1.00 17.23 191 ASN A C 1
ATOM 1470 O O . ASN A 1 192 ? 35.452 33.297 64.324 1.00 19.61 191 ASN A O 1
ATOM 1475 N N . GLN A 1 193 ? 34.851 34.330 66.245 1.00 16.30 192 GLN A N 1
ATOM 1476 C CA . GLN A 1 193 ? 35.859 33.753 67.101 1.00 14.14 192 GLN A CA 1
ATOM 1477 C C . GLN A 1 193 ? 35.274 33.086 68.342 1.00 17.77 192 GLN A C 1
ATOM 1478 O O . GLN A 1 193 ? 34.221 33.482 68.860 1.00 18.89 192 GLN A O 1
ATOM 1484 N N . LEU A 1 194 ? 35.978 32.074 68.837 1.00 15.35 193 LEU A N 1
ATOM 1485 C CA . LEU A 1 194 ? 35.651 31.510 70.133 1.00 15.93 193 LEU A CA 1
ATOM 1486 C C . LEU A 1 194 ? 36.735 32.104 71.015 1.00 16.83 193 LEU A C 1
ATOM 1487 O O . LEU A 1 194 ? 37.936 32.020 70.685 1.00 17.03 193 LEU A O 1
ATOM 1492 N N . THR A 1 195 ? 36.315 32.766 72.094 1.00 16.57 194 THR A N 1
ATOM 1493 C CA . THR A 1 195 ? 37.254 33.335 73.060 1.00 16.77 194 THR A CA 1
ATOM 1494 C C . THR A 1 195 ? 37.139 32.559 74.355 1.00 16.95 194 THR A C 1
ATOM 1495 O O . THR A 1 195 ? 36.120 31.897 74.623 1.00 20.51 194 THR A O 1
ATOM 1499 N N . LYS A 1 196 ? 38.236 32.600 75.110 1.00 17.31 195 LYS A N 1
ATOM 1500 C CA . LYS A 1 196 ? 38.359 31.938 76.429 1.00 16.49 195 LYS A CA 1
ATOM 1501 C C . LYS A 1 196 ? 38.974 32.896 77.440 1.00 19.04 195 LYS A C 1
ATOM 1502 O O . LYS A 1 196 ? 40.039 33.466 77.181 1.00 18.52 195 LYS A O 1
ATOM 1508 N N . THR A 1 197 ? 38.300 33.027 78.590 1.00 18.03 196 THR A N 1
ATOM 1509 C CA . THR A 1 197 ? 38.731 33.937 79.651 1.00 16.23 196 THR A CA 1
ATOM 1510 C C . THR A 1 197 ? 38.600 33.238 80.981 1.00 17.42 196 THR A C 1
ATOM 1511 O O . THR A 1 197 ? 37.688 32.421 81.188 1.00 17.99 196 THR A O 1
ATOM 1515 N N . TYR A 1 198 ? 39.541 33.541 81.870 1.00 18.98 197 TYR A N 1
ATOM 1516 C CA . TYR A 1 198 ? 39.514 33.019 83.233 1.00 19.27 197 TYR A CA 1
ATOM 1517 C C . TYR A 1 198 ? 39.377 34.159 84.254 1.00 19.11 197 TYR A C 1
ATOM 1518 O O . TYR A 1 198 ? 40.178 35.095 84.268 1.00 19.06 197 TYR A O 1
ATOM 1527 N N . LEU A 1 199 ? 38.351 34.050 85.087 1.00 18.87 198 LEU A N 1
ATOM 1528 C CA . LEU A 1 199 ? 38.160 34.970 86.222 1.00 17.25 198 LEU A CA 1
ATOM 1529 C C . LEU A 1 199 ? 39.296 34.736 87.204 1.00 17.02 198 LEU A C 1
ATOM 1530 O O . LEU A 1 199 ? 39.793 33.621 87.408 1.00 19.70 198 LEU A O 1
ATOM 1535 N N . THR A 1 200 ? 39.752 35.828 87.780 1.00 19.46 199 THR A N 1
ATOM 1536 C CA . THR A 1 200 ? 40.894 35.787 88.693 1.00 16.21 199 THR A CA 1
ATOM 1537 C C . THR A 1 200 ? 40.624 36.454 90.048 1.00 19.15 199 THR A C 1
ATOM 1538 O O . THR A 1 200 ? 39.621 37.118 90.267 1.00 17.41 199 THR A O 1
ATOM 1542 N N . ASP A 1 201 ? 41.543 36.196 90.956 1.00 16.94 200 ASP A N 1
ATOM 1543 C CA . ASP A 1 201 ? 41.527 36.793 92.286 1.00 19.52 200 ASP A CA 1
ATOM 1544 C C . ASP A 1 201 ? 40.167 36.649 92.933 1.00 18.02 200 ASP A C 1
ATOM 1545 O O . ASP A 1 201 ? 39.524 37.626 93.359 1.00 17.18 200 ASP A O 1
ATOM 1550 N N . ILE A 1 202 ? 39.703 35.417 92.973 1.00 17.38 201 ILE A N 1
ATOM 1551 C CA . ILE A 1 202 ? 38.351 35.166 93.419 1.00 18.06 201 ILE A CA 1
ATOM 1552 C C . ILE A 1 202 ? 38.327 34.799 94.887 1.00 16.73 201 ILE A C 1
ATOM 1553 O O . ILE A 1 202 ? 39.065 33.936 95.335 1.00 17.93 201 ILE A O 1
ATOM 1558 N N . THR A 1 203 ? 37.447 35.450 95.608 1.00 17.41 202 THR A N 1
ATOM 1559 C CA . THR A 1 203 ? 37.139 35.066 96.959 1.00 18.87 202 THR A CA 1
ATOM 1560 C C . THR A 1 203 ? 35.664 34.697 97.004 1.00 17.93 202 THR A C 1
ATOM 1561 O O . THR A 1 203 ? 34.831 35.471 96.600 1.00 16.84 202 THR A O 1
ATOM 1565 N N . VAL A 1 204 ? 35.360 33.483 97.437 1.00 17.18 203 VAL A N 1
ATOM 1566 C CA . VAL A 1 204 ? 33.981 33.128 97.746 1.00 17.88 203 VAL A CA 1
ATOM 1567 C C . VAL A 1 204 ? 33.737 33.431 99.229 1.00 18.59 203 VAL A C 1
ATOM 1568 O O . VAL A 1 204 ? 34.261 32.776 100.110 1.00 23.28 203 VAL A O 1
ATOM 1572 N N . LYS A 1 205 ? 32.949 34.460 99.469 1.00 18.34 204 LYS A N 1
ATOM 1573 C CA . LYS A 1 205 ? 32.706 35.018 100.796 1.00 17.88 204 LYS A CA 1
ATOM 1574 C C . LYS A 1 205 ? 31.568 34.336 101.511 1.00 18.58 204 LYS A C 1
ATOM 1575 O O . LYS A 1 205 ? 31.456 34.434 102.746 1.00 20.64 204 LYS A O 1
ATOM 1581 N N . GLY A 1 206 ? 30.743 33.626 100.743 1.00 16.51 205 GLY A N 1
ATOM 1582 C CA . GLY A 1 206 ? 29.631 32.876 101.328 1.00 15.97 205 GLY A CA 1
ATOM 1583 C C . GLY A 1 206 ? 28.887 32.117 100.263 1.00 14.04 205 GLY A C 1
ATOM 1584 O O . GLY A 1 206 ? 28.892 32.513 99.124 1.00 16.07 205 GLY A O 1
ATOM 1585 N N . ALA A 1 207 ? 28.286 31.001 100.646 1.00 15.35 206 ALA A N 1
ATOM 1586 C CA . ALA A 1 207 ? 27.511 30.163 99.706 1.00 16.34 206 ALA A CA 1
ATOM 1587 C C . ALA A 1 207 ? 26.424 29.329 100.400 1.00 15.32 206 ALA A C 1
ATOM 1588 O O . ALA A 1 207 ? 26.594 28.754 101.501 1.00 16.81 206 ALA A O 1
ATOM 1590 N N . TRP A 1 208 ? 25.286 29.288 99.723 1.00 15.40 207 TRP A N 1
ATOM 1591 C CA . TRP A 1 208 ? 24.117 28.628 100.235 1.00 13.58 207 TRP A CA 1
ATOM 1592 C C . TRP A 1 208 ? 23.289 27.944 99.169 1.00 14.37 207 TRP A C 1
ATOM 1593 O O . TRP A 1 208 ? 23.385 28.206 97.998 1.00 14.80 207 TRP A O 1
ATOM 1604 N N . THR A 1 209 ? 22.434 27.078 99.648 1.00 13.54 208 THR A N 1
ATOM 1605 C CA . THR A 1 209 ? 21.459 26.412 98.825 1.00 12.69 208 THR A CA 1
ATOM 1606 C C . THR A 1 209 ? 20.109 26.395 99.565 1.00 14.63 208 THR A C 1
ATOM 1607 O O . THR A 1 209 ? 19.950 26.898 100.669 1.00 17.53 208 THR A O 1
ATOM 1611 N N . GLY A 1 210 ? 19.127 25.806 98.907 1.00 15.29 209 GLY A N 1
ATOM 1612 C CA . GLY A 1 210 ? 17.789 25.775 99.420 1.00 13.87 209 GLY A CA 1
ATOM 1613 C C . GLY A 1 210 ? 16.825 25.415 98.317 1.00 16.03 209 GLY A C 1
ATOM 1614 O O . GLY A 1 210 ? 17.221 25.133 97.185 1.00 17.00 209 GLY A O 1
ATOM 1615 N N . PRO A 1 211 ? 15.527 25.402 98.652 1.00 17.50 210 PRO A N 1
ATOM 1616 C CA . PRO A 1 211 ? 14.506 25.126 97.652 1.00 17.19 210 PRO A CA 1
ATOM 1617 C C . PRO A 1 211 ? 14.442 26.272 96.631 1.00 14.32 210 PRO A C 1
ATOM 1618 O O . PRO A 1 211 ? 14.736 27.388 96.988 1.00 13.32 210 PRO A O 1
ATOM 1622 N N . GLY A 1 212 ? 14.119 25.953 95.371 1.00 12.82 211 GLY A N 1
ATOM 1623 C CA . GLY A 1 212 ? 14.128 26.908 94.254 1.00 13.94 211 GLY A CA 1
ATOM 1624 C C . GLY A 1 212 ? 13.020 26.684 93.252 1.00 17.55 211 GLY A C 1
ATOM 1625 O O . GLY A 1 212 ? 12.418 25.620 93.204 1.00 17.42 211 GLY A O 1
ATOM 1626 N N . SER A 1 213 ? 12.732 27.719 92.488 1.00 14.86 212 SER A N 1
ATOM 1627 C CA . SER A 1 213 ? 11.765 27.634 91.415 1.00 14.35 212 SER A CA 1
ATOM 1628 C C . SER A 1 213 ? 12.217 28.543 90.266 1.00 15.80 212 SER A C 1
ATOM 1629 O O . SER A 1 213 ? 12.926 29.519 90.464 1.00 14.46 212 SER A O 1
ATOM 1632 N N . LEU A 1 214 ? 11.773 28.202 89.065 1.00 12.94 213 LEU A N 1
ATOM 1633 C CA . LEU A 1 214 ? 12.027 28.983 87.844 1.00 14.99 213 LEU A CA 1
ATOM 1634 C C . LEU A 1 214 ? 10.843 28.848 86.896 1.00 14.97 213 LEU A C 1
ATOM 1635 O O . LEU A 1 214 ? 10.333 27.746 86.664 1.00 16.37 213 LEU A O 1
ATOM 1640 N N . GLU A 1 215 ? 10.424 30.002 86.394 1.00 15.20 214 GLU A N 1
ATOM 1641 C CA . GLU A 1 215 ? 9.410 30.141 85.370 1.00 16.38 214 GLU A CA 1
ATOM 1642 C C . GLU A 1 215 ? 9.917 31.042 84.235 1.00 15.48 214 GLU A C 1
ATOM 1643 O O . GLU A 1 215 ? 10.520 32.080 84.458 1.00 15.71 214 GLU A O 1
ATOM 1649 N N . LEU A 1 216 ? 9.680 30.597 83.014 1.00 16.69 215 LEU A N 1
ATOM 1650 C CA . LEU A 1 216 ? 10.078 31.334 81.801 1.00 15.47 215 LEU A CA 1
ATOM 1651 C C . LEU A 1 216 ? 8.856 31.621 80.932 1.00 14.27 215 LEU A C 1
ATOM 1652 O O . LEU A 1 216 ? 7.909 30.853 80.868 1.00 16.98 215 LEU A O 1
ATOM 1657 N N . HIS A 1 217 ? 8.938 32.712 80.192 1.00 15.49 216 HIS A N 1
ATOM 1658 C CA . HIS A 1 217 ? 7.869 33.127 79.291 1.00 15.93 216 HIS A CA 1
ATOM 1659 C C . HIS A 1 217 ? 8.498 33.536 77.990 1.00 15.82 216 HIS A C 1
ATOM 1660 O O . HIS A 1 217 ? 9.617 34.006 77.999 1.00 15.36 216 HIS A O 1
ATOM 1667 N N . PRO A 1 218 ? 7.788 33.358 76.868 1.00 16.65 217 PRO A N 1
ATOM 1668 C CA . PRO A 1 218 ? 8.376 33.643 75.580 1.00 17.57 217 PRO A CA 1
ATOM 1669 C C . PRO A 1 218 ? 8.503 35.108 75.231 1.00 15.41 217 PRO A C 1
ATOM 1670 O O . PRO A 1 218 ? 7.798 35.941 75.746 1.00 14.18 217 PRO A O 1
ATOM 1674 N N . HIS A 1 219 ? 9.431 35.388 74.328 1.00 15.86 218 HIS A N 1
ATOM 1675 C CA . HIS A 1 219 ? 9.573 36.696 73.740 1.00 15.59 218 HIS A CA 1
ATOM 1676 C C . HIS A 1 219 ? 10.337 36.549 72.451 1.00 14.47 218 HIS A C 1
ATOM 1677 O O . HIS A 1 219 ? 11.378 35.889 72.424 1.00 16.29 218 HIS A O 1
ATOM 1684 N N . ALA A 1 220 ? 9.813 37.153 71.381 1.00 16.68 219 ALA A N 1
ATOM 1685 C CA . ALA A 1 220 ? 10.427 37.062 70.036 1.00 16.15 219 ALA A CA 1
ATOM 1686 C C . ALA A 1 220 ? 11.879 37.442 70.021 1.00 15.80 219 ALA A C 1
ATOM 1687 O O . ALA A 1 220 ? 12.641 36.879 69.229 1.00 14.42 219 ALA A O 1
ATOM 1689 N N . LEU A 1 221 ? 12.273 38.404 70.868 1.00 15.66 220 LEU A N 1
ATOM 1690 C CA . LEU A 1 221 ? 13.615 38.986 70.826 1.00 16.72 220 LEU A CA 1
ATOM 1691 C C . LEU A 1 221 ? 14.480 38.542 72.020 1.00 17.84 220 LEU A C 1
ATOM 1692 O O . LEU A 1 221 ? 15.642 38.977 72.223 1.00 18.97 220 LEU A O 1
ATOM 1697 N N . ALA A 1 222 ? 13.901 37.665 72.828 1.00 17.72 221 ALA A N 1
ATOM 1698 C CA . ALA A 1 222 ? 14.615 37.099 73.983 1.00 16.82 221 ALA A CA 1
ATOM 1699 C C . ALA A 1 222 ? 14.056 35.685 74.239 1.00 16.54 221 ALA A C 1
ATOM 1700 O O . ALA A 1 222 ? 13.429 35.443 75.259 1.00 18.90 221 ALA A O 1
ATOM 1702 N N . PRO A 1 223 ? 14.258 34.767 73.278 1.00 16.91 222 PRO A N 1
ATOM 1703 C CA . PRO A 1 223 ? 13.663 33.403 73.245 1.00 16.36 222 PRO A CA 1
ATOM 1704 C C . PRO A 1 223 ? 14.237 32.405 74.267 1.00 15.93 222 PRO A C 1
ATOM 1705 O O . PRO A 1 223 ? 14.363 31.208 74.011 1.00 17.77 222 PRO A O 1
ATOM 1709 N N . ILE A 1 224 ? 14.563 32.934 75.437 1.00 17.86 223 ILE A N 1
ATOM 1710 C CA . ILE A 1 224 ? 15.127 32.111 76.524 1.00 16.70 223 ILE A CA 1
ATOM 1711 C C . ILE A 1 224 ? 14.219 30.875 76.884 1.00 17.18 223 ILE A C 1
ATOM 1712 O O . ILE A 1 224 ? 14.699 29.794 77.298 1.00 18.63 223 ILE A O 1
ATOM 1717 N N . SER A 1 225 ? 12.895 31.032 76.712 1.00 17.53 224 SER A N 1
ATOM 1718 C CA . SER A 1 225 ? 11.956 29.950 77.051 1.00 15.16 224 SER A CA 1
ATOM 1719 C C . SER A 1 225 ? 12.070 28.776 76.095 1.00 17.10 224 SER A C 1
ATOM 1720 O O . SER A 1 225 ? 11.513 27.702 76.329 1.00 20.39 224 SER A O 1
ATOM 1723 N N . ASN A 1 226 ? 12.759 28.985 74.982 1.00 20.03 225 ASN A N 1
ATOM 1724 C CA . ASN A 1 226 ? 13.013 27.891 74.047 1.00 21.08 225 ASN A CA 1
ATOM 1725 C C . ASN A 1 226 ? 13.784 26.736 74.701 1.00 20.93 225 ASN A C 1
ATOM 1726 O O . ASN A 1 226 ? 13.626 25.576 74.342 1.00 20.13 225 ASN A O 1
ATOM 1731 N N . LEU A 1 227 ? 14.585 27.073 75.694 1.00 18.43 226 LEU A N 1
ATOM 1732 C CA . LEU A 1 227 ? 15.322 26.065 76.449 1.00 17.72 226 LEU A CA 1
ATOM 1733 C C . LEU A 1 227 ? 14.460 25.723 77.646 1.00 18.22 226 LEU A C 1
ATOM 1734 O O . LEU A 1 227 ? 14.603 26.276 78.759 1.00 21.33 226 LEU A O 1
ATOM 1739 N N . TYR A 1 228 ? 13.470 24.886 77.358 1.00 17.73 227 TYR A N 1
ATOM 1740 C CA . TYR A 1 228 ? 12.434 24.547 78.347 1.00 20.66 227 TYR A CA 1
ATOM 1741 C C . TYR A 1 228 ? 12.964 23.718 79.499 1.00 19.06 227 TYR A C 1
ATOM 1742 O O . TYR A 1 228 ? 13.967 23.032 79.393 1.00 21.57 227 TYR A O 1
ATOM 1751 N N . ILE A 1 229 ? 12.270 23.822 80.617 1.00 20.79 228 ILE A N 1
ATOM 1752 C CA . ILE A 1 229 ? 12.676 23.213 81.898 1.00 19.93 228 ILE A CA 1
ATOM 1753 C C . ILE A 1 229 ? 12.090 21.822 82.053 1.00 20.85 228 ILE A C 1
ATOM 1754 O O . ILE A 1 229 ? 10.891 21.680 82.095 1.00 24.42 228 ILE A O 1
ATOM 1759 N N . LYS A 1 230 ? 12.922 20.792 82.154 1.00 22.65 229 LYS A N 1
ATOM 1760 C CA . LYS A 1 230 ? 12.400 19.442 82.373 1.00 23.95 229 LYS A CA 1
ATOM 1761 C C . LYS A 1 230 ? 12.362 19.170 83.877 1.00 24.41 229 LYS A C 1
ATOM 1762 O O . LYS A 1 230 ? 11.475 18.524 84.394 1.00 27.90 229 LYS A O 1
ATOM 1767 N N . LYS A 1 231 ? 13.347 19.676 84.571 1.00 23.60 230 LYS A N 1
ATOM 1768 C CA . LYS A 1 231 ? 13.390 19.590 86.019 1.00 24.42 230 LYS A CA 1
ATOM 1769 C C . LYS A 1 231 ? 14.560 20.428 86.515 1.00 22.16 230 LYS A C 1
ATOM 1770 O O . LYS A 1 231 ? 15.538 20.637 85.806 1.00 18.90 230 LYS A O 1
ATOM 1776 N N . ILE A 1 232 ? 14.424 20.923 87.734 1.00 19.98 231 ILE A N 1
ATOM 1777 C CA . ILE A 1 232 ? 15.489 21.676 88.403 1.00 20.12 231 ILE A CA 1
ATOM 1778 C C . ILE A 1 232 ? 16.469 20.708 89.043 1.00 19.45 231 ILE A C 1
ATOM 1779 O O . ILE A 1 232 ? 16.086 19.795 89.748 1.00 20.61 231 ILE A O 1
ATOM 1784 N N . VAL A 1 233 ? 17.741 20.901 88.758 1.00 18.27 232 VAL A N 1
ATOM 1785 C CA . VAL A 1 233 ? 18.758 19.982 89.272 1.00 18.41 232 VAL A CA 1
ATOM 1786 C C . VAL A 1 233 ? 19.716 20.622 90.275 1.00 20.71 232 VAL A C 1
ATOM 1787 O O . VAL A 1 233 ? 20.445 19.917 90.937 1.00 22.66 232 VAL A O 1
ATOM 1791 N N . SER A 1 234 ? 19.749 21.943 90.373 1.00 15.91 233 SER A N 1
ATOM 1792 C CA . SER A 1 234 ? 20.501 22.572 91.461 1.00 18.32 233 SER A CA 1
ATOM 1793 C C . SER A 1 234 ? 20.080 24.027 91.697 1.00 16.43 233 SER A C 1
ATOM 1794 O O . SER A 1 234 ? 19.563 24.714 90.794 1.00 15.02 233 SER A O 1
ATOM 1797 N N . VAL A 1 235 ? 20.269 24.460 92.947 1.00 14.22 234 VAL A N 1
ATOM 1798 C CA . VAL A 1 235 ? 19.918 25.803 93.385 1.00 14.46 234 VAL A CA 1
ATOM 1799 C C . VAL A 1 235 ? 21.084 26.358 94.177 1.00 16.21 234 VAL A C 1
ATOM 1800 O O . VAL A 1 235 ? 21.490 25.758 95.188 1.00 17.76 234 VAL A O 1
ATOM 1804 N N . SER A 1 236 ? 21.645 27.485 93.726 1.00 15.13 235 SER A N 1
ATOM 1805 C CA . SER A 1 236 ? 22.786 28.090 94.442 1.00 18.00 235 SER A CA 1
ATOM 1806 C C . SER A 1 236 ? 22.712 29.596 94.585 1.00 17.08 235 SER A C 1
ATOM 1807 O O . SER A 1 236 ? 22.174 30.299 93.742 1.00 18.10 235 SER A O 1
ATOM 1810 N N . HIS A 1 237 ? 23.232 30.045 95.716 1.00 15.91 236 HIS A N 1
ATOM 1811 C CA . HIS A 1 237 ? 23.384 31.450 96.020 1.00 16.12 236 HIS A CA 1
ATOM 1812 C C . HIS A 1 237 ? 24.744 31.615 96.636 1.00 17.28 236 HIS A C 1
ATOM 1813 O O . HIS A 1 237 ? 25.063 30.927 97.594 1.00 18.37 236 HIS A O 1
ATOM 1820 N N . PHE A 1 238 ? 25.552 32.504 96.059 1.00 16.45 237 PHE A N 1
ATOM 1821 C CA . PHE A 1 238 ? 26.880 32.835 96.614 1.00 15.27 237 PHE A CA 1
ATOM 1822 C C . PHE A 1 238 ? 27.317 34.247 96.306 1.00 15.94 237 PHE A C 1
ATOM 1823 O O . PHE A 1 238 ? 26.843 34.875 95.366 1.00 16.85 237 PHE A O 1
ATOM 1831 N N . ILE A 1 239 ? 28.193 34.752 97.162 1.00 15.14 238 ILE A N 1
ATOM 1832 C CA . ILE A 1 239 ? 28.671 36.102 97.021 1.00 16.73 238 ILE A CA 1
ATOM 1833 C C . ILE A 1 239 ? 30.166 36.106 97.009 1.00 19.07 238 ILE A C 1
ATOM 1834 O O . ILE A 1 239 ? 30.799 35.317 97.705 1.00 17.01 238 ILE A O 1
ATOM 1839 N N . THR A 1 240 ? 30.708 37.009 96.197 1.00 17.00 239 THR A N 1
ATOM 1840 C CA . THR A 1 240 ? 32.136 36.973 95.886 1.00 18.65 239 THR A CA 1
ATOM 1841 C C . THR A 1 240 ? 32.750 38.326 95.672 1.00 17.53 239 THR A C 1
ATOM 1842 O O . THR A 1 240 ? 32.059 39.314 95.524 1.00 16.59 239 THR A O 1
ATOM 1846 N N . ASP A 1 241 ? 34.083 38.307 95.644 1.00 15.80 240 ASP A N 1
ATOM 1847 C CA . ASP A 1 241 ? 34.873 39.389 95.098 1.00 17.10 240 ASP A CA 1
ATOM 1848 C C . ASP A 1 241 ? 35.734 38.698 94.064 1.00 18.03 240 ASP A C 1
ATOM 1849 O O . ASP A 1 241 ? 36.287 37.618 94.316 1.00 18.50 240 ASP A O 1
ATOM 1854 N N . LEU A 1 242 ? 35.783 39.296 92.883 1.00 16.85 241 LEU A N 1
ATOM 1855 C CA . LEU A 1 242 ? 36.541 38.744 91.786 1.00 15.71 241 LEU A CA 1
ATOM 1856 C C . LEU A 1 242 ? 36.913 39.760 90.760 1.00 17.17 241 LEU A C 1
ATOM 1857 O O . LEU A 1 242 ? 36.467 40.899 90.795 1.00 16.62 241 LEU A O 1
ATOM 1862 N N . THR A 1 243 ? 37.833 39.342 89.892 1.00 18.59 242 THR A N 1
ATOM 1863 C CA . THR A 1 243 ? 38.341 40.172 88.798 1.00 17.70 242 THR A CA 1
ATOM 1864 C C . THR A 1 243 ? 38.075 39.515 87.457 1.00 18.26 242 THR A C 1
ATOM 1865 O O . THR A 1 243 ? 38.261 38.311 87.277 1.00 18.54 242 THR A O 1
ATOM 1869 N N . LEU A 1 244 ? 37.617 40.358 86.542 1.00 18.58 243 LEU A N 1
ATOM 1870 C CA . LEU A 1 244 ? 37.375 40.034 85.158 1.00 15.82 243 LEU A CA 1
ATOM 1871 C C . LEU A 1 244 ? 38.525 40.623 84.320 1.00 16.24 243 LEU A C 1
ATOM 1872 O O . LEU A 1 244 ? 38.612 41.819 84.083 1.00 17.66 243 LEU A O 1
ATOM 1877 N N . PRO A 1 245 ? 39.480 39.766 83.928 1.00 15.17 244 PRO A N 1
ATOM 1878 C CA . PRO A 1 245 ? 40.555 40.322 83.131 1.00 18.33 244 PRO A CA 1
ATOM 1879 C C . PRO A 1 245 ? 40.339 40.066 81.653 1.00 17.37 244 PRO A C 1
ATOM 1880 O O . PRO A 1 245 ? 39.295 39.563 81.221 1.00 18.67 244 PRO A O 1
ATOM 1884 N N . TYR A 1 246 ? 41.351 40.352 80.854 1.00 18.03 245 TYR A N 1
ATOM 1885 C CA . TYR A 1 246 ? 41.233 40.052 79.424 1.00 17.14 245 TYR A CA 1
ATOM 1886 C C . TYR A 1 246 ? 41.434 38.562 79.187 1.00 16.85 245 TYR A C 1
ATOM 1887 O O . TYR A 1 246 ? 41.778 37.818 80.121 1.00 15.95 245 TYR A O 1
ATOM 1896 N N . GLY A 1 247 ? 41.183 38.136 77.955 1.00 17.02 246 GLY A N 1
ATOM 1897 C CA . GLY A 1 247 ? 41.178 36.717 77.571 1.00 18.80 246 GLY A CA 1
ATOM 1898 C C . GLY A 1 247 ? 41.886 36.468 76.270 1.00 18.73 246 GLY A C 1
ATOM 1899 O O . GLY A 1 247 ? 42.668 37.296 75.826 1.00 17.44 246 GLY A O 1
ATOM 1900 N N . LYS A 1 248 ? 41.599 35.339 75.647 1.00 17.74 247 LYS A N 1
ATOM 1901 C CA . LYS A 1 248 ? 42.344 34.930 74.445 1.00 19.60 247 LYS A CA 1
ATOM 1902 C C . LYS A 1 248 ? 41.440 34.324 73.397 1.00 17.02 247 LYS A C 1
ATOM 1903 O O . LYS A 1 248 ? 40.455 33.734 73.721 1.00 17.34 247 LYS A O 1
ATOM 1909 N N . VAL A 1 249 ? 41.796 34.499 72.140 1.00 15.69 248 VAL A N 1
ATOM 1910 C CA . VAL A 1 249 ? 41.088 33.856 71.014 1.00 16.04 248 VAL A CA 1
ATOM 1911 C C . VAL A 1 249 ? 41.572 32.402 70.894 1.00 16.97 248 VAL A C 1
ATOM 1912 O O . VAL A 1 249 ? 42.777 32.113 70.834 1.00 19.49 248 VAL A O 1
ATOM 1916 N N . VAL A 1 250 ? 40.630 31.466 70.852 1.00 17.44 249 VAL A N 1
ATOM 1917 C CA . VAL A 1 250 ? 40.996 30.059 70.801 1.00 18.69 249 VAL A CA 1
ATOM 1918 C C . VAL A 1 250 ? 40.513 29.330 69.541 1.00 17.62 249 VAL A C 1
ATOM 1919 O O . VAL A 1 250 ? 40.973 28.230 69.257 1.00 18.46 249 VAL A O 1
ATOM 1923 N N . ALA A 1 251 ? 39.593 29.946 68.818 1.00 17.81 250 ALA A N 1
ATOM 1924 C CA . ALA A 1 251 ? 39.189 29.513 67.483 1.00 18.17 250 ALA A CA 1
ATOM 1925 C C . ALA A 1 251 ? 38.814 30.722 66.599 1.00 19.31 250 ALA A C 1
ATOM 1926 O O . ALA A 1 251 ? 38.298 31.747 67.064 1.00 20.06 250 ALA A O 1
ATOM 1928 N N . ASP A 1 252 ? 39.133 30.624 65.317 1.00 18.25 251 ASP A N 1
ATOM 1929 C CA . ASP A 1 252 ? 38.754 31.677 64.387 1.00 20.50 251 ASP A CA 1
ATOM 1930 C C . ASP A 1 252 ? 38.098 30.971 63.227 1.00 21.40 251 ASP A C 1
ATOM 1931 O O . ASP A 1 252 ? 38.764 30.333 62.438 1.00 23.31 251 ASP A O 1
ATOM 1936 N N . TYR A 1 253 ? 36.773 31.058 63.176 1.00 22.51 252 TYR A N 1
ATOM 1937 C CA . TYR A 1 253 ? 35.962 30.352 62.185 1.00 23.70 252 TYR A CA 1
ATOM 1938 C C . TYR A 1 253 ? 35.984 31.001 60.810 1.00 24.33 252 TYR A C 1
ATOM 1939 O O . TYR A 1 253 ? 35.416 30.469 59.848 1.00 23.92 252 TYR A O 1
ATOM 1948 N N . LEU A 1 254 ? 36.678 32.128 60.706 1.00 25.52 253 LEU A N 1
ATOM 1949 C CA . LEU A 1 254 ? 36.801 32.842 59.439 1.00 28.70 253 LEU A CA 1
ATOM 1950 C C . LEU A 1 254 ? 38.170 32.481 58.872 1.00 35.11 253 LEU A C 1
ATOM 1951 O O . LEU A 1 254 ? 38.668 33.043 57.883 1.00 35.38 253 LEU A O 1
ATOM 1956 N N . ALA A 1 255 ? 38.783 31.539 59.565 1.00 38.45 254 ALA A N 1
ATOM 1957 C CA . ALA A 1 255 ? 40.073 30.998 59.183 1.00 43.31 254 ALA A CA 1
ATOM 1958 C C . ALA A 1 255 ? 39.870 29.492 58.950 1.00 47.12 254 ALA A C 1
ATOM 1959 O O . ALA A 1 255 ? 38.718 29.044 58.852 1.00 49.64 254 ALA A O 1
ATOM 1962 N N . SER B 1 7 ? 8.424 26.242 83.625 1.00 32.86 6 SER B N 1
ATOM 1963 C CA . SER B 1 7 ? 8.243 26.370 85.097 1.00 30.52 6 SER B CA 1
ATOM 1964 C C . SER B 1 7 ? 8.462 25.081 85.888 1.00 33.21 6 SER B C 1
ATOM 1965 O O . SER B 1 7 ? 8.062 23.964 85.485 1.00 32.68 6 SER B O 1
ATOM 1968 N N . ALA B 1 8 ? 9.092 25.258 87.042 1.00 31.09 7 ALA B N 1
ATOM 1969 C CA . ALA B 1 8 ? 9.447 24.140 87.892 1.00 30.57 7 ALA B CA 1
ATOM 1970 C C . ALA B 1 8 ? 9.805 24.603 89.283 1.00 29.77 7 ALA B C 1
ATOM 1971 O O . ALA B 1 8 ? 10.242 25.730 89.485 1.00 21.85 7 ALA B O 1
ATOM 1973 N N A ASN B 1 9 ? 9.576 23.689 90.221 0.50 29.68 8 ASN B N 1
ATOM 1974 N N B ASN B 1 9 ? 9.543 23.711 90.239 0.50 29.56 8 ASN B N 1
ATOM 1975 C CA A ASN B 1 9 ? 9.929 23.810 91.632 0.50 29.30 8 ASN B CA 1
ATOM 1976 C CA B ASN B 1 9 ? 9.912 23.861 91.648 0.50 29.13 8 ASN B CA 1
ATOM 1977 C C A ASN B 1 9 ? 10.939 22.695 91.897 0.50 30.84 8 ASN B C 1
ATOM 1978 C C B ASN B 1 9 ? 10.911 22.715 91.918 0.50 30.66 8 ASN B C 1
ATOM 1979 O O A ASN B 1 9 ? 10.809 21.597 91.347 0.50 28.84 8 ASN B O 1
ATOM 1980 O O B ASN B 1 9 ? 10.737 21.610 91.394 0.50 28.42 8 ASN B O 1
ATOM 1989 N N . SER B 1 10 ? 11.949 22.982 92.712 1.00 31.87 9 SER B N 1
ATOM 1990 C CA . SER B 1 10 ? 12.984 21.973 93.036 1.00 32.68 9 SER B CA 1
ATOM 1991 C C . SER B 1 10 ? 12.440 20.913 94.002 1.00 37.54 9 SER B C 1
ATOM 1992 O O . SER B 1 10 ? 13.045 19.834 94.198 1.00 37.89 9 SER B O 1
ATOM 1995 N N . LEU B 1 11 ? 11.281 21.240 94.569 1.00 40.12 10 LEU B N 1
ATOM 1996 C CA . LEU B 1 11 ? 10.587 20.404 95.555 1.00 43.88 10 LEU B CA 1
ATOM 1997 C C . LEU B 1 11 ? 9.936 19.203 94.889 1.00 46.01 10 LEU B C 1
ATOM 1998 O O . LEU B 1 11 ? 9.459 19.275 93.759 1.00 46.88 10 LEU B O 1
ATOM 2000 N N . GLU B 1 12 ? 9.939 18.089 95.601 1.00 49.16 11 GLU B N 1
ATOM 2001 C CA . GLU B 1 12 ? 9.365 16.852 95.085 1.00 52.11 11 GLU B CA 1
ATOM 2002 C C . GLU B 1 12 ? 9.801 15.645 95.918 1.00 55.11 11 GLU B C 1
ATOM 2003 O O . GLU B 1 12 ? 10.577 14.828 95.429 1.00 56.26 11 GLU B O 1
ATOM 2005 N N . GLY B 1 13 ? 9.337 15.538 97.170 1.00 57.04 12 GLY B N 1
ATOM 2006 C CA . GLY B 1 13 ? 8.452 16.535 97.803 1.00 58.75 12 GLY B CA 1
ATOM 2007 C C . GLY B 1 13 ? 8.473 16.511 99.331 1.00 59.32 12 GLY B C 1
ATOM 2008 O O . GLY B 1 13 ? 8.914 17.484 99.977 1.00 61.31 12 GLY B O 1
ATOM 2009 N N . VAL B 1 14 ? 8.019 15.392 99.898 1.00 57.54 13 VAL B N 1
ATOM 2010 C CA . VAL B 1 14 ? 7.955 15.207 101.346 1.00 55.09 13 VAL B CA 1
ATOM 2011 C C . VAL B 1 14 ? 9.292 14.555 101.638 1.00 53.56 13 VAL B C 1
ATOM 2012 O O . VAL B 1 14 ? 9.509 13.896 102.655 1.00 53.93 13 VAL B O 1
ATOM 2014 N N . ILE B 1 15 ? 10.183 14.749 100.676 1.00 51.10 14 ILE B N 1
ATOM 2015 C CA . ILE B 1 15 ? 11.550 14.274 100.779 1.00 49.05 14 ILE B CA 1
ATOM 2016 C C . ILE B 1 15 ? 12.301 15.238 101.676 1.00 48.07 14 ILE B C 1
ATOM 2017 O O . ILE B 1 15 ? 13.315 14.868 102.289 1.00 49.16 14 ILE B O 1
ATOM 2019 N N . ASP B 1 16 ? 11.786 16.472 101.762 1.00 45.60 15 ASP B N 1
ATOM 2020 C CA . ASP B 1 16 ? 12.380 17.507 102.635 1.00 42.39 15 ASP B CA 1
ATOM 2021 C C . ASP B 1 16 ? 11.720 17.520 104.000 1.00 38.49 15 ASP B C 1
ATOM 2022 O O . ASP B 1 16 ? 10.786 18.291 104.242 1.00 40.54 15 ASP B O 1
ATOM 2027 N N . ASN B 1 17 ? 12.277 16.710 104.893 1.00 33.19 16 ASN B N 1
ATOM 2028 C CA . ASN B 1 17 ? 11.778 16.476 106.246 1.00 28.47 16 ASN B CA 1
ATOM 2029 C C . ASN B 1 17 ? 12.795 16.977 107.253 1.00 26.78 16 ASN B C 1
ATOM 2030 O O . ASN B 1 17 ? 13.516 16.217 107.914 1.00 26.25 16 ASN B O 1
ATOM 2035 N N . GLU B 1 18 ? 12.751 18.284 107.418 1.00 27.62 17 GLU B N 1
ATOM 2036 C CA . GLU B 1 18 ? 13.781 19.058 108.107 1.00 26.31 17 GLU B CA 1
ATOM 2037 C C . GLU B 1 18 ? 13.834 18.783 109.597 1.00 25.49 17 GLU B C 1
ATOM 2038 O O . GLU B 1 18 ? 14.865 18.965 110.242 1.00 23.58 17 GLU B O 1
ATOM 2044 N N . PHE B 1 19 ? 12.720 18.337 110.159 1.00 22.26 18 PHE B N 1
ATOM 2045 C CA . PHE B 1 19 ? 12.679 18.085 111.597 1.00 21.48 18 PHE B CA 1
ATOM 2046 C C . PHE B 1 19 ? 12.419 16.618 111.945 1.00 21.67 18 PHE B C 1
ATOM 2047 O O . PHE B 1 19 ? 12.063 16.281 113.058 1.00 22.68 18 PHE B O 1
ATOM 2055 N N . SER B 1 20 ? 12.633 15.782 110.933 1.00 21.80 19 SER B N 1
ATOM 2056 C CA . SER B 1 20 ? 12.589 14.316 111.011 1.00 22.45 19 SER B CA 1
ATOM 2057 C C . SER B 1 20 ? 11.288 13.791 111.556 1.00 19.73 19 SER B C 1
ATOM 2058 O O . SER B 1 20 ? 11.287 12.913 112.395 1.00 18.82 19 SER B O 1
ATOM 2069 N N . PRO B 1 22 ? 8.078 11.568 111.639 1.00 19.23 21 PRO B N 1
ATOM 2070 C CA . PRO B 1 22 ? 7.700 10.242 111.140 1.00 18.16 21 PRO B CA 1
ATOM 2071 C C . PRO B 1 22 ? 6.674 10.346 110.051 1.00 19.77 21 PRO B C 1
ATOM 2072 O O . PRO B 1 22 ? 6.702 9.569 109.127 1.00 21.63 21 PRO B O 1
ATOM 2076 N N . ALA B 1 23 ? 5.789 11.336 110.174 1.00 18.93 22 ALA B N 1
ATOM 2077 C CA . ALA B 1 23 ? 4.717 11.622 109.204 1.00 20.42 22 ALA B CA 1
ATOM 2078 C C . ALA B 1 23 ? 4.802 13.124 108.829 1.00 19.57 22 ALA B C 1
ATOM 2079 O O . ALA B 1 23 ? 4.148 13.977 109.429 1.00 20.13 22 ALA B O 1
ATOM 2081 N N . PRO B 1 24 ? 5.627 13.451 107.831 1.00 20.83 23 PRO B N 1
ATOM 2082 C CA . PRO B 1 24 ? 5.848 14.870 107.526 1.00 19.76 23 PRO B CA 1
ATOM 2083 C C . PRO B 1 24 ? 4.737 15.556 106.735 1.00 20.80 23 PRO B C 1
ATOM 2084 O O . PRO B 1 24 ? 4.013 14.948 105.978 1.00 17.94 23 PRO B O 1
ATOM 2088 N N . ARG B 1 25 ? 4.692 16.862 106.944 1.00 22.29 24 ARG B N 1
ATOM 2089 C CA . ARG B 1 25 ? 3.793 17.790 106.279 1.00 22.91 24 ARG B CA 1
ATOM 2090 C C . ARG B 1 25 ? 4.500 18.224 105.004 1.00 22.75 24 ARG B C 1
ATOM 2091 O O . ARG B 1 25 ? 5.686 18.591 105.031 1.00 24.90 24 ARG B O 1
ATOM 2099 N N . TRP B 1 26 ? 3.753 18.202 103.901 1.00 19.66 25 TRP B N 1
ATOM 2100 C CA . TRP B 1 26 ? 4.262 18.544 102.583 1.00 20.95 25 TRP B CA 1
ATOM 2101 C C . TRP B 1 26 ? 4.672 20.030 102.473 1.00 19.04 25 TRP B C 1
ATOM 2102 O O . TRP B 1 26 ? 5.715 20.368 101.920 1.00 22.02 25 TRP B O 1
ATOM 2113 N N . LEU B 1 27 ? 3.826 20.909 102.980 1.00 18.69 26 LEU B N 1
ATOM 2114 C CA . LEU B 1 27 ? 4.067 22.352 102.931 1.00 21.04 26 LEU B CA 1
ATOM 2115 C C . LEU B 1 27 ? 4.907 22.791 104.122 1.00 22.16 26 LEU B C 1
ATOM 2116 O O . LEU B 1 27 ? 4.461 22.820 105.272 1.00 23.44 26 LEU B O 1
ATOM 2121 N N . ASN B 1 28 ? 6.130 23.178 103.814 1.00 19.32 27 ASN B N 1
ATOM 2122 C CA . ASN B 1 28 ? 7.067 23.667 104.830 1.00 19.67 27 ASN B CA 1
ATOM 2123 C C . ASN B 1 28 ? 6.923 25.152 105.062 1.00 18.95 27 ASN B C 1
ATOM 2124 O O . ASN B 1 28 ? 6.611 25.887 104.144 1.00 20.81 27 ASN B O 1
ATOM 2129 N N . THR B 1 29 ? 7.107 25.578 106.307 1.00 18.23 28 THR B N 1
ATOM 2130 C CA . THR B 1 29 ? 7.033 27.016 106.667 1.00 21.05 28 THR B CA 1
ATOM 2131 C C . THR B 1 29 ? 8.377 27.595 107.093 1.00 21.98 28 THR B C 1
ATOM 2132 O O . THR B 1 29 ? 8.644 28.805 106.941 1.00 23.05 28 THR B O 1
ATOM 2136 N N . TYR B 1 30 ? 9.241 26.741 107.618 1.00 17.54 29 TYR B N 1
ATOM 2137 C CA . TYR B 1 30 ? 10.576 27.167 108.009 1.00 18.84 29 TYR B CA 1
ATOM 2138 C C . TYR B 1 30 ? 11.573 26.005 107.931 1.00 18.05 29 TYR B C 1
ATOM 2139 O O . TYR B 1 30 ? 11.240 24.856 108.232 1.00 18.30 29 TYR B O 1
ATOM 2148 N N . PRO B 1 31 ? 12.827 26.315 107.580 1.00 17.02 30 PRO B N 1
ATOM 2149 C CA . PRO B 1 31 ? 13.735 25.208 107.586 1.00 16.34 30 PRO B CA 1
ATOM 2150 C C . PRO B 1 31 ? 14.375 25.047 108.974 1.00 17.55 30 PRO B C 1
ATOM 2151 O O . PRO B 1 31 ? 14.125 25.850 109.871 1.00 18.92 30 PRO B O 1
ATOM 2155 N N . ALA B 1 32 ? 15.211 24.018 109.081 1.00 20.03 31 ALA B N 1
ATOM 2156 C CA . ALA B 1 32 ? 15.979 23.682 110.279 1.00 19.76 31 ALA B CA 1
ATOM 2157 C C . ALA B 1 32 ? 17.152 24.638 110.431 1.00 21.10 31 ALA B C 1
ATOM 2158 O O . ALA B 1 32 ? 17.601 25.264 109.463 1.00 19.61 31 ALA B O 1
ATOM 2160 N N . GLY B 1 33 ? 17.622 24.721 111.666 1.00 18.61 32 GLY B N 1
ATOM 2161 C CA . GLY B 1 33 ? 18.782 25.521 112.037 1.00 20.25 32 GLY B CA 1
ATOM 2162 C C . GLY B 1 33 ? 20.025 24.668 112.212 1.00 20.12 32 GLY B C 1
ATOM 2163 O O . GLY B 1 33 ? 20.073 23.474 111.809 1.00 22.56 32 GLY B O 1
ATOM 2164 N N . PRO B 1 34 ? 21.043 25.246 112.848 1.00 20.09 33 PRO B N 1
ATOM 2165 C CA . PRO B 1 34 ? 21.054 26.579 113.429 1.00 20.25 33 PRO B CA 1
ATOM 2166 C C . PRO B 1 34 ? 20.963 27.702 112.382 1.00 20.39 33 PRO B C 1
ATOM 2167 O O . PRO B 1 34 ? 21.106 27.458 111.153 1.00 17.73 33 PRO B O 1
ATOM 2171 N N . TYR B 1 35 ? 20.635 28.894 112.884 1.00 19.05 34 TYR B N 1
ATOM 2172 C CA . TYR B 1 35 ? 20.400 30.071 112.079 1.00 17.45 34 TYR B CA 1
ATOM 2173 C C . TYR B 1 35 ? 21.480 31.133 112.336 1.00 18.32 34 TYR B C 1
ATOM 2174 O O . TYR B 1 35 ? 21.753 31.508 113.478 1.00 18.57 34 TYR B O 1
ATOM 2183 N N . ARG B 1 36 ? 22.103 31.576 111.248 1.00 17.30 35 ARG B N 1
ATOM 2184 C CA . ARG B 1 36 ? 23.150 32.575 111.296 1.00 16.42 35 ARG B CA 1
ATOM 2185 C C . ARG B 1 36 ? 22.676 33.947 111.008 1.00 16.03 35 ARG B C 1
ATOM 2186 O O . ARG B 1 36 ? 22.073 34.205 109.980 1.00 16.29 35 ARG B O 1
ATOM 2194 N N . PHE B 1 37 ? 23.030 34.850 111.907 1.00 14.59 36 PHE B N 1
ATOM 2195 C CA . PHE B 1 37 ? 22.654 36.244 111.794 1.00 15.58 36 PHE B CA 1
ATOM 2196 C C . PHE B 1 37 ? 23.818 37.142 111.552 1.00 17.55 36 PHE B C 1
ATOM 2197 O O . PHE B 1 37 ? 24.686 37.201 112.370 1.00 18.12 36 PHE B O 1
ATOM 2205 N N . ILE B 1 38 ? 23.828 37.854 110.427 1.00 18.00 37 ILE B N 1
ATOM 2206 C CA . ILE B 1 38 ? 24.841 38.867 110.154 1.00 16.34 37 ILE B CA 1
ATOM 2207 C C . ILE B 1 38 ? 24.230 40.283 110.330 1.00 15.99 37 ILE B C 1
ATOM 2208 O O . ILE B 1 38 ? 23.118 40.590 109.848 1.00 18.43 37 ILE B O 1
ATOM 2213 N N . ASN B 1 39 ? 24.971 41.137 111.022 1.00 19.06 38 ASN B N 1
ATOM 2214 C CA . ASN B 1 39 ? 24.550 42.511 111.280 1.00 17.72 38 ASN B CA 1
ATOM 2215 C C . ASN B 1 39 ? 23.238 42.637 112.036 1.00 18.75 38 ASN B C 1
ATOM 2216 O O . ASN B 1 39 ? 22.425 43.557 111.807 1.00 18.03 38 ASN B O 1
ATOM 2221 N N . ARG B 1 40 ? 23.026 41.692 112.937 1.00 18.03 39 ARG B N 1
ATOM 2222 C CA . ARG B 1 40 ? 21.896 41.769 113.836 1.00 18.39 39 ARG B CA 1
ATOM 2223 C C . ARG B 1 40 ? 22.131 42.953 114.748 1.00 17.85 39 ARG B C 1
ATOM 2224 O O . ARG B 1 40 ? 23.094 42.979 115.515 1.00 17.84 39 ARG B O 1
ATOM 2232 N N . GLU B 1 41 ? 21.244 43.930 114.637 1.00 17.25 40 GLU B N 1
ATOM 2233 C CA . GLU B 1 41 ? 21.453 45.249 115.211 1.00 17.57 40 GLU B CA 1
ATOM 2234 C C . GLU B 1 41 ? 20.424 45.503 116.310 1.00 17.69 40 GLU B C 1
ATOM 2235 O O . GLU B 1 41 ? 19.204 45.435 116.051 1.00 17.23 40 GLU B O 1
ATOM 2241 N N . PHE B 1 42 ? 20.897 45.754 117.536 1.00 17.63 41 PHE B N 1
ATOM 2242 C CA . PHE B 1 42 ? 19.991 45.934 118.680 1.00 14.03 41 PHE B CA 1
ATOM 2243 C C . PHE B 1 42 ? 19.904 47.388 119.143 1.00 13.44 41 PHE B C 1
ATOM 2244 O O . PHE B 1 42 ? 20.915 48.078 119.205 1.00 15.05 41 PHE B O 1
ATOM 2252 N N . PHE B 1 43 ? 18.678 47.810 119.494 1.00 15.29 42 PHE B N 1
ATOM 2253 C CA . PHE B 1 43 ? 18.412 49.120 120.107 1.00 14.41 42 PHE B CA 1
ATOM 2254 C C . PHE B 1 43 ? 17.497 48.863 121.309 1.00 15.13 42 PHE B C 1
ATOM 2255 O O . PHE B 1 43 ? 16.346 48.440 121.146 1.00 18.06 42 PHE B O 1
ATOM 2263 N N . ILE B 1 44 ? 18.037 49.121 122.498 1.00 14.49 43 ILE B N 1
ATOM 2264 C CA . ILE B 1 44 ? 17.354 48.709 123.744 1.00 15.88 43 ILE B CA 1
ATOM 2265 C C . ILE B 1 44 ? 17.243 49.840 124.728 1.00 17.43 43 ILE B C 1
ATOM 2266 O O . ILE B 1 44 ? 18.242 50.398 125.160 1.00 18.64 43 ILE B O 1
ATOM 2271 N N . ILE B 1 45 ? 16.005 50.171 125.076 1.00 17.56 44 ILE B N 1
ATOM 2272 C CA . ILE B 1 45 ? 15.737 51.113 126.128 1.00 17.27 44 ILE B CA 1
ATOM 2273 C C . ILE B 1 45 ? 15.188 50.302 127.298 1.00 19.32 44 ILE B C 1
ATOM 2274 O O . ILE B 1 45 ? 14.105 49.760 127.244 1.00 19.07 44 ILE B O 1
ATOM 2279 N N . ALA B 1 46 ? 16.010 50.217 128.320 1.00 16.76 45 ALA B N 1
ATOM 2280 C CA . ALA B 1 46 ? 15.691 49.514 129.524 1.00 17.59 45 ALA B CA 1
ATOM 2281 C C . ALA B 1 46 ? 14.989 50.511 130.423 1.00 16.76 45 ALA B C 1
ATOM 2282 O O . ALA B 1 46 ? 15.413 51.664 130.539 1.00 17.37 45 ALA B O 1
ATOM 2284 N N . TYR B 1 47 ? 13.875 50.091 131.011 1.00 15.28 46 TYR B N 1
ATOM 2285 C CA . TYR B 1 47 ? 13.129 50.951 131.971 1.00 17.64 46 TYR B CA 1
ATOM 2286 C C . TYR B 1 47 ? 12.577 50.241 133.207 1.00 18.22 46 TYR B C 1
ATOM 2287 O O . TYR B 1 47 ? 12.240 49.069 133.193 1.00 18.40 46 TYR B O 1
ATOM 2296 N N . GLU B 1 48 ? 12.484 50.998 134.283 1.00 18.22 47 GLU B N 1
ATOM 2297 C CA . GLU B 1 48 ? 11.842 50.554 135.522 1.00 18.93 47 GLU B CA 1
ATOM 2298 C C . GLU B 1 48 ? 10.334 50.518 135.414 1.00 20.64 47 GLU B C 1
ATOM 2299 O O . GLU B 1 48 ? 9.705 51.427 134.863 1.00 19.19 47 GLU B O 1
ATOM 2305 N N . THR B 1 49 ? 9.753 49.468 135.973 1.00 20.72 48 THR B N 1
ATOM 2306 C CA . THR B 1 49 ? 8.301 49.348 135.998 1.00 21.62 48 THR B CA 1
ATOM 2307 C C . THR B 1 49 ? 7.819 48.753 137.319 1.00 22.83 48 THR B C 1
ATOM 2308 O O . THR B 1 49 ? 8.604 48.583 138.254 1.00 23.34 48 THR B O 1
ATOM 2312 N N . ASP B 1 50 ? 6.538 48.410 137.384 1.00 26.34 49 ASP B N 1
ATOM 2313 C CA . ASP B 1 50 ? 5.961 47.850 138.619 1.00 26.97 49 ASP B CA 1
ATOM 2314 C C . ASP B 1 50 ? 6.374 46.390 138.755 1.00 25.89 49 ASP B C 1
ATOM 2315 O O . ASP B 1 50 ? 6.052 45.562 137.908 1.00 28.28 49 ASP B O 1
ATOM 2320 N N . PRO B 1 51 ? 7.105 46.064 139.825 1.00 26.75 50 PRO B N 1
ATOM 2321 C CA . PRO B 1 51 ? 7.603 44.717 139.993 1.00 27.90 50 PRO B CA 1
ATOM 2322 C C . PRO B 1 51 ? 6.499 43.684 140.144 1.00 28.27 50 PRO B C 1
ATOM 2323 O O . PRO B 1 51 ? 6.680 42.544 139.775 1.00 27.00 50 PRO B O 1
ATOM 2327 N N . ASP B 1 52 ? 5.349 44.104 140.641 1.00 28.63 51 ASP B N 1
ATOM 2328 C CA . ASP B 1 52 ? 4.273 43.163 140.915 1.00 28.97 51 ASP B CA 1
ATOM 2329 C C . ASP B 1 52 ? 3.638 42.689 139.631 1.00 27.43 51 ASP B C 1
ATOM 2330 O O . ASP B 1 52 ? 3.179 41.546 139.543 1.00 28.27 51 ASP B O 1
ATOM 2335 N N . LEU B 1 53 ? 3.665 43.545 138.619 1.00 28.42 52 LEU B N 1
ATOM 2336 C CA . LEU B 1 53 ? 3.075 43.195 137.331 1.00 26.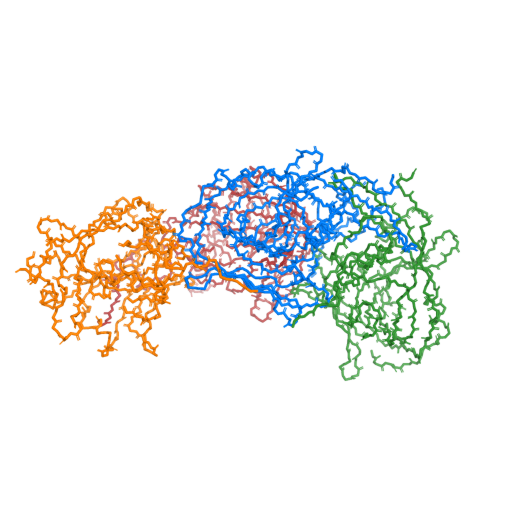91 52 LEU B CA 1
ATOM 2337 C C . LEU B 1 53 ? 4.031 42.173 136.708 1.00 27.27 52 LEU B C 1
ATOM 2338 O O . LEU B 1 53 ? 3.616 41.172 136.078 1.00 27.50 52 LEU B O 1
ATOM 2343 N N . LEU B 1 54 ? 5.325 42.389 136.925 1.00 23.06 53 LEU B N 1
ATOM 2344 C CA . LEU B 1 54 ? 6.285 41.492 136.310 1.00 22.22 53 LEU B CA 1
ATOM 2345 C C . LEU B 1 54 ? 6.228 40.145 137.002 1.00 23.24 53 LEU B C 1
ATOM 2346 O O . LEU B 1 54 ? 6.272 39.106 136.342 1.00 23.44 53 LEU B O 1
ATOM 2351 N N . GLN B 1 55 ? 6.099 40.158 138.318 1.00 25.89 54 GLN B N 1
ATOM 2352 C CA . GLN B 1 55 ? 6.157 38.896 139.072 1.00 26.91 54 GLN B CA 1
ATOM 2353 C C . GLN B 1 55 ? 4.980 38.022 138.677 1.00 26.96 54 GLN B C 1
ATOM 2354 O O . GLN B 1 55 ? 5.068 36.780 138.643 1.00 26.77 54 GLN B O 1
ATOM 2360 N N . ALA B 1 56 ? 3.894 38.702 138.312 1.00 26.62 55 ALA B N 1
ATOM 2361 C CA . ALA B 1 56 ? 2.631 38.045 137.984 1.00 25.29 55 ALA B CA 1
ATOM 2362 C C . ALA B 1 56 ? 2.709 37.315 136.663 1.00 25.48 55 ALA B C 1
ATOM 2363 O O . ALA B 1 56 ? 2.028 36.321 136.466 1.00 27.76 55 ALA B O 1
ATOM 2365 N N . ILE B 1 57 ? 3.601 37.776 135.798 1.00 23.33 56 ILE B N 1
ATOM 2366 C CA . ILE B 1 57 ? 3.790 37.209 134.464 1.00 24.01 56 ILE B CA 1
ATOM 2367 C C . ILE B 1 57 ? 4.777 36.049 134.433 1.00 22.32 56 ILE B C 1
ATOM 2368 O O . ILE B 1 57 ? 4.667 35.121 133.615 1.00 24.70 56 ILE B O 1
ATOM 2373 N N . LEU B 1 58 ? 5.772 36.119 135.307 1.00 22.58 57 LEU B N 1
ATOM 2374 C CA . LEU B 1 58 ? 6.817 35.110 135.354 1.00 22.62 57 LEU B CA 1
ATOM 2375 C C . LEU B 1 58 ? 6.242 33.766 135.796 1.00 21.98 57 LEU B C 1
ATOM 2376 O O . LEU B 1 58 ? 5.340 33.729 136.635 1.00 21.55 57 LEU B O 1
ATOM 2381 N N . PRO B 1 59 ? 6.784 32.652 135.248 1.00 22.39 58 PRO B N 1
ATOM 2382 C CA . PRO B 1 59 ? 6.333 31.316 135.618 1.00 22.27 58 PRO B CA 1
ATOM 2383 C C . PRO B 1 59 ? 6.933 30.865 136.944 1.00 21.81 58 PRO B C 1
ATOM 2384 O O . PRO B 1 59 ? 7.813 31.504 137.446 1.00 18.98 58 PRO B O 1
ATOM 2388 N N . PRO B 1 60 ? 6.416 29.774 137.513 1.00 22.94 59 PRO B N 1
ATOM 2389 C CA . PRO B 1 60 ? 6.898 29.257 138.810 1.00 22.82 59 PRO B CA 1
ATOM 2390 C C . PRO B 1 60 ? 8.427 29.123 138.900 1.00 21.25 59 PRO B C 1
ATOM 2391 O O . PRO B 1 60 ? 9.086 28.677 137.958 1.00 23.51 59 PRO B O 1
ATOM 2395 N N . ASP B 1 61 ? 8.977 29.517 140.041 1.00 22.43 60 ASP B N 1
ATOM 2396 C CA . ASP B 1 61 ? 10.381 29.281 140.326 1.00 22.16 60 ASP B CA 1
ATOM 2397 C C . ASP B 1 61 ? 11.319 30.131 139.483 1.00 22.08 60 ASP B C 1
ATOM 2398 O O . ASP B 1 61 ? 12.509 29.870 139.401 1.00 26.48 60 ASP B O 1
ATOM 2411 N N . GLU B 1 63 ? 12.929 33.872 139.253 1.00 16.19 62 GLU B N 1
ATOM 2412 C CA . GLU B 1 63 ? 13.257 35.084 139.996 1.00 15.44 62 GLU B CA 1
ATOM 2413 C C . GLU B 1 63 ? 13.326 36.331 139.087 1.00 17.30 62 GLU B C 1
ATOM 2414 O O . GLU B 1 63 ? 13.964 36.329 138.019 1.00 15.21 62 GLU B O 1
ATOM 2420 N N . LEU B 1 64 ? 12.681 37.402 139.541 1.00 18.49 63 LEU B N 1
ATOM 2421 C CA . LEU B 1 64 ? 12.814 38.706 138.885 1.00 19.72 63 LEU B CA 1
ATOM 2422 C C . LEU B 1 64 ? 14.113 39.335 139.392 1.00 20.64 63 LEU B C 1
ATOM 2423 O O . LEU B 1 64 ? 14.265 39.593 140.584 1.00 19.07 63 LEU B O 1
ATOM 2428 N N . LEU B 1 65 ? 15.068 39.553 138.492 1.00 20.98 64 LEU B N 1
ATOM 2429 C CA . LEU B 1 65 ? 16.364 40.140 138.901 1.00 23.70 64 LEU B CA 1
ATOM 2430 C C . LEU B 1 65 ? 16.258 41.619 139.325 1.00 24.59 64 LEU B C 1
ATOM 2431 O O . LEU B 1 65 ? 16.909 42.093 140.254 1.00 21.57 64 LEU B O 1
ATOM 2436 N N . GLU B 1 66 ? 15.456 42.344 138.586 1.00 24.45 65 GLU B N 1
ATOM 2437 C CA . GLU B 1 66 ? 15.152 43.740 138.855 1.00 27.74 65 GLU B CA 1
ATOM 2438 C C . GLU B 1 66 ? 13.853 44.078 138.116 1.00 25.40 65 GLU B C 1
ATOM 2439 O O . GLU B 1 66 ? 13.534 43.428 137.115 1.00 26.21 65 GLU B O 1
ATOM 2445 N N . PRO B 1 67 ? 13.109 45.095 138.588 1.00 24.87 66 PRO B N 1
ATOM 2446 C CA . PRO B 1 67 ? 11.808 45.388 138.000 1.00 23.87 66 PRO B CA 1
ATOM 2447 C C . PRO B 1 67 ? 12.014 46.312 136.844 1.00 20.54 66 PRO B C 1
ATOM 2448 O O . PRO B 1 67 ? 11.699 47.507 136.877 1.00 17.60 66 PRO B O 1
ATOM 2452 N N . VAL B 1 68 ? 12.594 45.720 135.829 1.00 19.77 67 VAL B N 1
ATOM 2453 C CA . VAL B 1 68 ? 13.004 46.458 134.652 1.00 20.99 67 VAL B CA 1
ATOM 2454 C C . VAL B 1 68 ? 12.530 45.690 133.425 1.00 19.23 67 VAL B C 1
ATOM 2455 O O . VAL B 1 68 ? 12.500 44.460 133.398 1.00 21.78 67 VAL B O 1
ATOM 2459 N N . VAL B 1 69 ? 12.073 46.428 132.435 1.00 18.23 68 VAL B N 1
ATOM 2460 C CA . VAL B 1 69 ? 11.775 45.846 131.151 1.00 17.89 68 VAL B CA 1
ATOM 2461 C C . VAL B 1 69 ? 12.802 46.390 130.173 1.00 18.48 68 VAL B C 1
ATOM 2462 O O . VAL B 1 69 ? 13.111 47.597 130.148 1.00 16.79 68 VAL B O 1
ATOM 2466 N N . LYS B 1 70 ? 13.353 45.486 129.385 1.00 17.69 69 LYS B N 1
ATOM 2467 C CA . LYS B 1 70 ? 14.239 45.862 128.287 1.00 18.91 69 LYS B CA 1
ATOM 2468 C C . LYS B 1 70 ? 13.439 45.846 126.993 1.00 17.03 69 LYS B C 1
ATOM 2469 O O . LYS B 1 70 ? 13.088 44.797 126.449 1.00 16.72 69 LYS B O 1
ATOM 2475 N N . PHE B 1 71 ? 13.120 47.051 126.553 1.00 17.14 70 PHE B N 1
ATOM 2476 C CA . PHE B 1 71 ? 12.352 47.248 125.344 1.00 15.18 70 PHE B CA 1
ATOM 2477 C C . PHE B 1 71 ? 13.303 47.344 124.187 1.00 17.81 70 PHE B C 1
ATOM 2478 O O . PHE B 1 71 ? 14.182 48.196 124.166 1.00 19.06 70 PHE B O 1
ATOM 2486 N N . GLU B 1 72 ? 13.084 46.471 123.210 1.00 17.67 71 GLU B N 1
ATOM 2487 C CA . GLU B 1 72 ? 14.028 46.331 122.077 1.00 18.03 71 GLU B CA 1
ATOM 2488 C C . GLU B 1 72 ? 13.406 46.465 120.696 1.00 19.61 71 GLU B C 1
ATOM 2489 O O . GLU B 1 72 ? 12.205 46.176 120.490 1.00 20.42 71 GLU B O 1
ATOM 2495 N N . PHE B 1 73 ? 14.240 47.001 119.798 1.00 16.95 72 PHE B N 1
ATOM 2496 C CA . PHE B 1 73 ? 14.096 46.930 118.349 1.00 16.91 72 PHE B CA 1
ATOM 2497 C C . PHE B 1 73 ? 15.376 46.253 117.859 1.00 17.13 72 PHE B C 1
ATOM 2498 O O . PHE B 1 73 ? 16.474 46.566 118.321 1.00 17.82 72 PHE B O 1
ATOM 2506 N N . ILE B 1 74 ? 15.203 45.251 117.008 1.00 15.99 73 ILE B N 1
ATOM 2507 C CA . ILE B 1 74 ? 16.300 44.436 116.473 1.00 18.12 73 ILE B CA 1
ATOM 2508 C C . ILE B 1 74 ? 16.108 44.330 114.988 1.00 19.48 73 ILE B C 1
ATOM 2509 O O . ILE B 1 74 ? 15.072 43.893 114.516 1.00 19.91 73 ILE B O 1
ATOM 2514 N N . ARG B 1 75 ? 17.125 44.750 114.267 1.00 17.23 74 ARG B N 1
ATOM 2515 C CA . ARG B 1 75 ? 17.139 44.667 112.819 1.00 17.41 74 ARG B CA 1
ATOM 2516 C C . ARG B 1 75 ? 17.942 43.446 112.368 1.00 18.92 74 ARG B C 1
ATOM 2517 O O . ARG B 1 75 ? 19.089 43.291 112.734 1.00 18.78 74 ARG B O 1
ATOM 2533 N N . PRO B 1 77 ? 18.849 42.005 108.951 1.00 19.20 76 PRO B N 1
ATOM 2534 C CA . PRO B 1 77 ? 18.807 42.093 107.497 1.00 19.30 76 PRO B CA 1
ATOM 2535 C C . PRO B 1 77 ? 19.317 40.852 106.766 1.00 19.84 76 PRO B C 1
ATOM 2536 O O . PRO B 1 77 ? 19.097 40.690 105.571 1.00 21.37 76 PRO B O 1
ATOM 2540 N N . ASP B 1 78 ? 19.995 39.979 107.487 1.00 19.56 77 ASP B N 1
ATOM 2541 C CA . ASP B 1 78 ? 20.637 38.833 106.857 1.00 17.73 77 ASP B CA 1
ATOM 2542 C C . ASP B 1 78 ? 20.623 37.653 107.834 1.00 18.59 77 ASP B C 1
ATOM 2543 O O . ASP B 1 78 ? 21.509 37.511 108.688 1.00 17.48 77 ASP B O 1
ATOM 2548 N N . SER B 1 79 ? 19.581 36.856 107.720 1.00 18.95 78 SER B N 1
ATOM 2549 C CA . SER B 1 79 ? 19.332 35.750 108.646 1.00 17.70 78 SER B CA 1
ATOM 2550 C C . SER B 1 79 ? 19.101 34.482 107.848 1.00 19.58 78 SER B C 1
ATOM 2551 O O . SER B 1 79 ? 18.176 34.385 107.054 1.00 15.81 78 SER B O 1
ATOM 2554 N N . THR B 1 80 ? 19.986 33.506 108.015 1.00 16.89 79 THR B N 1
ATOM 2555 C CA . THR B 1 80 ? 19.834 32.274 107.249 1.00 16.96 79 THR B CA 1
ATOM 2556 C C . THR B 1 80 ? 18.543 31.578 107.621 1.00 16.34 79 THR B C 1
ATOM 2557 O O . THR B 1 80 ? 18.174 31.473 108.777 1.00 15.10 79 THR B O 1
ATOM 2561 N N . GLY B 1 81 ? 17.835 31.114 106.602 1.00 16.30 80 GLY B N 1
ATOM 2562 C CA . GLY B 1 81 ? 16.575 30.391 106.799 1.00 15.42 80 GLY B CA 1
ATOM 2563 C C . GLY B 1 81 ? 15.377 31.302 106.962 1.00 19.89 80 GLY B C 1
ATOM 2564 O O . GLY B 1 81 ? 14.317 31.032 106.432 1.00 21.99 80 GLY B O 1
ATOM 2565 N N . PHE B 1 82 ? 15.555 32.407 107.675 1.00 20.52 81 PHE B N 1
ATOM 2566 C CA . PHE B 1 82 ? 14.438 33.281 108.044 1.00 20.85 81 PHE B CA 1
ATOM 2567 C C . PHE B 1 82 ? 14.348 34.566 107.227 1.00 19.79 81 PHE B C 1
ATOM 2568 O O . PHE B 1 82 ? 13.294 35.186 107.165 1.00 20.65 81 PHE B O 1
ATOM 2576 N N . GLY B 1 83 ? 15.445 34.989 106.622 1.00 18.32 82 GLY B N 1
ATOM 2577 C CA . GLY B 1 83 ? 15.405 36.144 105.725 1.00 16.64 82 GLY B CA 1
ATOM 2578 C C . GLY B 1 83 ? 15.804 37.506 106.260 1.00 18.92 82 GLY B C 1
ATOM 2579 O O . GLY B 1 83 ? 16.744 37.632 107.051 1.00 18.84 82 GLY B O 1
ATOM 2580 N N . ASP B 1 84 ? 15.077 38.509 105.773 1.00 18.59 83 ASP B N 1
ATOM 2581 C CA . ASP B 1 84 ? 15.344 39.928 106.060 1.00 17.88 83 ASP B CA 1
ATOM 2582 C C . ASP B 1 84 ? 14.134 40.488 106.790 1.00 19.49 83 ASP B C 1
ATOM 2583 O O . ASP B 1 84 ? 13.090 40.664 106.199 1.00 17.68 83 ASP B O 1
ATOM 2588 N N . TYR B 1 85 ? 14.282 40.738 108.079 1.00 20.29 84 TYR B N 1
ATOM 2589 C CA . TYR B 1 85 ? 13.184 41.218 108.891 1.00 18.20 84 TYR B CA 1
ATOM 2590 C C . TYR B 1 85 ? 13.613 42.064 110.066 1.00 18.39 84 TYR B C 1
ATOM 2591 O O . TYR B 1 85 ? 14.790 42.320 110.283 1.00 17.40 84 TYR B O 1
ATOM 2600 N N . THR B 1 86 ? 12.586 42.517 110.781 1.00 17.86 85 THR B N 1
ATOM 2601 C CA . THR B 1 86 ? 12.715 43.416 111.932 1.00 19.05 85 THR B CA 1
ATOM 2602 C C . THR B 1 86 ? 11.835 42.881 113.089 1.00 20.42 85 THR B C 1
ATOM 2603 O O . THR B 1 86 ? 10.785 42.270 112.864 1.00 19.25 85 THR B O 1
ATOM 2607 N N . GLU B 1 87 ? 12.310 43.132 114.305 1.00 21.12 86 GLU B N 1
ATOM 2608 C CA . GLU B 1 87 ? 11.703 42.680 115.563 1.00 18.98 86 GLU B CA 1
ATOM 2609 C C . GLU B 1 87 ? 11.588 43.829 116.585 1.00 18.01 86 GLU B C 1
ATOM 2610 O O . GLU B 1 87 ? 12.345 44.771 116.554 1.00 16.36 86 GLU B O 1
ATOM 2616 N N . SER B 1 88 ? 10.576 43.761 117.446 1.00 17.28 87 SER B N 1
ATOM 2617 C CA . SER B 1 88 ? 10.537 44.614 118.621 1.00 17.75 87 SER B CA 1
ATOM 2618 C C . SER B 1 88 ? 9.877 43.830 119.722 1.00 18.13 87 SER B C 1
ATOM 2619 O O . SER B 1 88 ? 9.102 42.895 119.454 1.00 21.17 87 SER B O 1
ATOM 2622 N N . GLY B 1 89 ? 10.281 44.101 120.958 1.00 18.65 88 GLY B N 1
ATOM 2623 C CA . GLY B 1 89 ? 9.633 43.431 122.066 1.00 20.42 88 GLY B CA 1
ATOM 2624 C C . GLY B 1 89 ? 10.166 43.799 123.421 1.00 17.44 88 GLY B C 1
ATOM 2625 O O . GLY B 1 89 ? 10.893 44.737 123.570 1.00 17.17 88 GLY B O 1
ATOM 2626 N N . GLN B 1 90 ? 9.739 43.021 124.397 1.00 15.75 89 GLN B N 1
ATOM 2627 C CA . GLN B 1 90 ? 10.055 43.263 125.798 1.00 16.49 89 GLN B CA 1
ATOM 2628 C C . GLN B 1 90 ? 10.654 41.994 126.425 1.00 16.96 89 GLN B C 1
ATOM 2629 O O . GLN B 1 90 ? 10.127 40.876 126.291 1.00 16.07 89 GLN B O 1
ATOM 2635 N N . VAL B 1 91 ? 11.794 42.196 127.066 1.00 16.54 90 VAL B N 1
ATOM 2636 C CA . VAL B 1 91 ? 12.542 41.155 127.773 1.00 17.11 90 VAL B CA 1
ATOM 2637 C C . VAL B 1 91 ? 12.792 41.622 129.199 1.00 17.60 90 VAL B C 1
ATOM 2638 O O . VAL B 1 91 ? 13.091 42.786 129.459 1.00 17.45 90 VAL B O 1
ATOM 2642 N N . VAL B 1 92 ? 12.610 40.688 130.124 1.00 15.84 91 VAL B N 1
ATOM 2643 C CA . VAL B 1 92 ? 12.770 40.888 131.564 1.00 19.83 91 VAL B CA 1
ATOM 2644 C C . VAL B 1 92 ? 14.047 40.170 132.041 1.00 19.62 91 VAL B C 1
ATOM 2645 O O . VAL B 1 92 ? 14.295 39.013 131.674 1.00 18.97 91 VAL B O 1
ATOM 2649 N N . PRO B 1 93 ? 14.865 40.841 132.845 1.00 20.09 92 PRO B N 1
ATOM 2650 C CA . PRO B 1 93 ? 16.007 40.146 133.438 1.00 19.43 92 PRO B CA 1
ATOM 2651 C C . PRO B 1 93 ? 15.570 39.223 134.567 1.00 18.02 92 PRO B C 1
ATOM 2652 O O . PRO B 1 93 ? 14.951 39.658 135.516 1.00 18.18 92 PRO B O 1
ATOM 2656 N N . VAL B 1 94 ? 15.902 37.946 134.442 1.00 18.35 93 VAL B N 1
ATOM 2657 C CA . VAL B 1 94 ? 15.481 36.944 135.405 1.00 16.12 93 VAL B CA 1
ATOM 2658 C C . VAL B 1 94 ? 16.595 35.999 135.876 1.00 19.53 93 VAL B C 1
ATOM 2659 O O . VAL B 1 94 ? 17.715 36.019 135.393 1.00 18.92 93 VAL B O 1
ATOM 2663 N N A ARG B 1 95 ? 16.201 35.122 136.790 0.50 20.48 94 ARG B N 1
ATOM 2664 N N B ARG B 1 95 ? 16.255 35.183 136.858 0.50 19.96 94 ARG B N 1
ATOM 2665 C CA A ARG B 1 95 ? 17.102 34.136 137.390 0.50 21.71 94 ARG B CA 1
ATOM 2666 C CA B ARG B 1 95 ? 17.137 34.092 137.237 0.50 21.04 94 ARG B CA 1
ATOM 2667 C C A ARG B 1 95 ? 16.370 32.796 137.528 0.50 21.51 94 ARG B C 1
ATOM 2668 C C B ARG B 1 95 ? 16.321 32.831 137.393 0.50 21.06 94 ARG B C 1
ATOM 2669 O O A ARG B 1 95 ? 15.359 32.706 138.219 0.50 21.92 94 ARG B O 1
ATOM 2670 O O B ARG B 1 95 ? 15.219 32.833 137.929 0.50 20.95 94 ARG B O 1
ATOM 2685 N N . TYR B 1 96 ? 16.877 31.758 136.859 1.00 20.12 95 TYR B N 1
ATOM 2686 C CA . TYR B 1 96 ? 16.242 30.460 136.913 1.00 20.64 95 TYR B CA 1
ATOM 2687 C C . TYR B 1 96 ? 17.297 29.440 137.358 1.00 20.76 95 TYR B C 1
ATOM 2688 O O . TYR B 1 96 ? 18.359 29.293 136.743 1.00 21.02 95 TYR B O 1
ATOM 2697 N N . LYS B 1 97 ? 16.998 28.774 138.471 1.00 20.40 96 LYS B N 1
ATOM 2698 C CA . LYS B 1 97 ? 17.881 27.766 139.035 1.00 22.38 96 LYS B CA 1
ATOM 2699 C C . LYS B 1 97 ? 19.269 28.321 139.139 1.00 23.66 96 LYS B C 1
ATOM 2700 O O . LYS B 1 97 ? 20.250 27.658 138.819 1.00 25.43 96 LYS B O 1
ATOM 2705 N N . GLY B 1 98 ? 19.309 29.588 139.540 1.00 24.49 97 GLY B N 1
ATOM 2706 C CA . GLY B 1 98 ? 20.535 30.295 139.864 1.00 24.80 97 GLY B CA 1
ATOM 2707 C C . GLY B 1 98 ? 21.231 30.929 138.686 1.00 23.71 97 GLY B C 1
ATOM 2708 O O . GLY B 1 98 ? 22.255 31.584 138.834 1.00 25.92 97 GLY B O 1
ATOM 2709 N N . GLU B 1 99 ? 20.674 30.728 137.510 1.00 23.01 98 GLU B N 1
ATOM 2710 C CA . GLU B 1 99 ? 21.304 31.215 136.276 1.00 22.23 98 GLU B CA 1
ATOM 2711 C C . GLU B 1 99 ? 20.586 32.444 135.727 1.00 21.04 98 GLU B C 1
ATOM 2712 O O . GLU B 1 99 ? 19.420 32.400 135.390 1.00 21.19 98 GLU B O 1
ATOM 2718 N N . GLU B 1 100 ? 21.322 33.544 135.655 1.00 19.88 99 GLU B N 1
ATOM 2719 C CA . GLU B 1 100 ? 20.781 34.794 135.129 1.00 21.46 99 GLU B CA 1
ATOM 2720 C C . GLU B 1 100 ? 20.556 34.712 133.608 1.00 20.13 99 GLU B C 1
ATOM 2721 O O . GLU B 1 100 ? 21.351 34.157 132.847 1.00 18.05 99 GLU B O 1
ATOM 2727 N N . GLY B 1 101 ? 19.448 35.266 133.173 1.00 18.97 100 GLY B N 1
ATOM 2728 C CA . GLY B 1 101 ? 19.124 35.254 131.747 1.00 17.45 100 GLY B CA 1
ATOM 2729 C C . GLY B 1 101 ? 18.052 36.264 131.464 1.00 18.23 100 GLY B C 1
ATOM 2730 O O . GLY B 1 101 ? 17.793 37.158 132.280 1.00 16.03 100 GLY B O 1
ATOM 2731 N N . GLY B 1 102 ? 17.424 36.112 130.295 1.00 18.02 101 GLY B N 1
ATOM 2732 C CA . GLY B 1 102 ? 16.303 36.958 129.883 1.00 18.99 101 GLY B CA 1
ATOM 2733 C C . GLY B 1 102 ? 15.056 36.139 129.625 1.00 17.67 101 GLY B C 1
ATOM 2734 O O . GLY B 1 102 ? 15.132 35.014 129.162 1.00 20.30 101 GLY B O 1
ATOM 2735 N N . PHE B 1 103 ? 13.909 36.703 130.013 1.00 16.85 102 PHE B N 1
ATOM 2736 C CA . PHE B 1 103 ? 12.575 36.135 129.766 1.00 16.20 102 PHE B CA 1
ATOM 2737 C C . PHE B 1 103 ? 11.793 37.053 128.838 1.00 16.45 102 PHE B C 1
ATOM 2738 O O . PHE B 1 103 ? 11.461 38.196 129.170 1.00 17.31 102 PHE B O 1
ATOM 2746 N N . THR B 1 104 ? 11.494 36.560 127.653 1.00 14.21 103 THR B N 1
ATOM 2747 C CA . THR B 1 104 ? 10.837 37.397 126.651 1.00 15.32 103 THR B CA 1
ATOM 2748 C C . THR B 1 104 ? 9.360 37.362 126.911 1.00 18.01 103 THR B C 1
ATOM 2749 O O . THR B 1 104 ? 8.787 36.288 126.988 1.00 19.02 103 THR B O 1
ATOM 2753 N N . ILE B 1 105 ? 8.750 38.530 127.048 1.00 17.16 104 ILE B N 1
ATOM 2754 C CA . ILE B 1 105 ? 7.340 38.560 127.341 1.00 19.36 104 ILE B CA 1
ATOM 2755 C C . ILE B 1 105 ? 6.506 39.075 126.176 1.00 18.85 104 ILE B C 1
ATOM 2756 O O . ILE B 1 105 ? 5.306 38.804 126.106 1.00 22.01 104 ILE B O 1
ATOM 2761 N N . SER B 1 106 ? 7.125 39.765 125.231 1.00 17.55 105 SER B N 1
ATOM 2762 C CA . SER B 1 106 ? 6.388 40.160 124.025 1.00 18.17 105 SER B CA 1
ATOM 2763 C C . SER B 1 106 ? 7.324 40.288 122.868 1.00 17.01 105 SER B C 1
ATOM 2764 O O . SER B 1 106 ? 8.476 40.641 123.042 1.00 17.79 105 SER B O 1
ATOM 2775 N N . PHE B 1 108 ? 7.299 41.036 118.410 1.00 16.34 107 PHE B N 1
ATOM 2776 C CA . PHE B 1 108 ? 6.605 41.440 117.185 1.00 16.92 107 PHE B CA 1
ATOM 2777 C C . PHE B 1 108 ? 7.576 41.456 116.006 1.00 19.09 107 PHE B C 1
ATOM 2778 O O . PHE B 1 108 ? 8.611 42.086 116.048 1.00 21.43 107 PHE B O 1
ATOM 2786 N N . LEU B 1 109 ? 7.227 40.757 114.946 1.00 17.33 108 LEU B N 1
ATOM 2787 C CA . LEU B 1 109 ? 8.077 40.681 113.759 1.00 18.79 108 LEU B CA 1
ATOM 2788 C C . LEU B 1 109 ? 7.255 40.981 112.503 1.00 16.78 108 LEU B C 1
ATOM 2789 O O . LEU B 1 109 ? 6.026 40.848 112.518 1.00 18.02 108 LEU B O 1
ATOM 2794 N N . ASP B 1 110 ? 7.934 41.334 111.424 1.00 17.76 109 ASP B N 1
ATOM 2795 C CA . ASP B 1 110 ? 7.268 41.590 110.110 1.00 17.39 109 ASP B CA 1
ATOM 2796 C C . ASP B 1 110 ? 7.443 40.516 109.039 1.00 19.44 109 ASP B C 1
ATOM 2797 O O . ASP B 1 110 ? 7.258 40.796 107.861 1.00 25.01 109 ASP B O 1
ATOM 2802 N N . CYS B 1 111 ? 7.770 39.310 109.453 1.00 19.45 110 CYS B N 1
ATOM 2803 C CA . CYS B 1 111 ? 7.994 38.194 108.571 1.00 20.85 110 CYS B CA 1
ATOM 2804 C C . CYS B 1 111 ? 7.415 36.915 109.234 1.00 20.81 110 CYS B C 1
ATOM 2805 O O . CYS B 1 111 ? 7.699 36.626 110.394 1.00 21.04 110 CYS B O 1
ATOM 2808 N N . HIS B 1 112 ? 6.615 36.128 108.508 1.00 18.35 111 HIS B N 1
ATOM 2809 C CA . HIS B 1 112 ? 6.006 34.990 109.169 1.00 20.02 111 HIS B CA 1
ATOM 2810 C C . HIS B 1 112 ? 6.917 33.787 109.393 1.00 19.24 111 HIS B C 1
ATOM 2811 O O . HIS B 1 112 ? 6.748 33.076 110.368 1.00 17.85 111 HIS B O 1
ATOM 2818 N N . ALA B 1 113 ? 7.884 33.536 108.537 1.00 16.24 112 ALA B N 1
ATOM 2819 C CA . ALA B 1 113 ? 8.717 32.365 108.769 1.00 17.07 112 ALA B CA 1
ATOM 2820 C C . ALA B 1 113 ? 9.367 32.394 110.162 1.00 18.31 112 ALA B C 1
ATOM 2821 O O . ALA B 1 113 ? 9.295 31.370 110.885 1.00 19.63 112 ALA B O 1
ATOM 2823 N N . PRO B 1 114 ? 10.036 33.537 110.543 1.00 18.53 113 PRO B N 1
ATOM 2824 C CA . PRO B 1 114 ? 10.630 33.549 111.893 1.00 18.44 113 PRO B CA 1
ATOM 2825 C C . PRO B 1 114 ? 9.585 33.553 113.015 1.00 17.32 113 PRO B C 1
ATOM 2826 O O . PRO B 1 114 ? 9.900 33.198 114.146 1.00 16.92 113 PRO B O 1
ATOM 2830 N N . ILE B 1 115 ? 8.350 33.933 112.685 1.00 16.10 114 ILE B N 1
ATOM 2831 C CA . ILE B 1 115 ? 7.265 33.890 113.683 1.00 15.41 114 ILE B CA 1
ATOM 2832 C C . ILE B 1 115 ? 6.868 32.458 114.028 1.00 15.15 114 ILE B C 1
ATOM 2833 O O . ILE B 1 115 ? 6.912 32.066 115.175 1.00 15.95 114 ILE B O 1
ATOM 2838 N N . ALA B 1 116 ? 6.505 31.690 113.003 1.00 16.58 115 ALA B N 1
ATOM 2839 C CA . ALA B 1 116 ? 6.094 30.293 113.165 1.00 13.98 115 ALA B CA 1
ATOM 2840 C C . ALA B 1 116 ? 7.222 29.498 113.734 1.00 13.16 115 ALA B C 1
ATOM 2841 O O . ALA B 1 116 ? 7.007 28.717 114.644 1.00 17.21 115 ALA B O 1
ATOM 2843 N N . GLY B 1 117 ? 8.433 29.700 113.209 1.00 16.17 116 GLY B N 1
ATOM 2844 C CA . GLY B 1 117 ? 9.613 28.969 113.688 1.00 14.85 116 GLY B CA 1
ATOM 2845 C C . GLY B 1 117 ? 9.890 29.349 115.141 1.00 16.14 116 GLY B C 1
ATOM 2846 O O . GLY B 1 117 ? 10.097 28.482 116.002 1.00 19.47 116 GLY B O 1
ATOM 2847 N N . GLY B 1 118 ? 9.810 30.636 115.431 1.00 16.05 117 GLY B N 1
ATOM 2848 C CA . GLY B 1 118 ? 10.119 31.128 116.773 1.00 17.29 117 GLY B CA 1
ATOM 2849 C C . GLY B 1 118 ? 9.164 30.608 117.816 1.00 17.88 117 GLY B C 1
ATOM 2850 O O . GLY B 1 118 ? 9.562 30.165 118.902 1.00 15.60 117 GLY B O 1
ATOM 2851 N N . ARG B 1 119 ? 7.894 30.595 117.440 1.00 18.62 118 ARG B N 1
ATOM 2852 C CA . ARG B 1 119 ? 6.836 30.125 118.337 1.00 15.28 118 ARG B CA 1
ATOM 2853 C C . ARG B 1 119 ? 6.904 28.617 118.526 1.00 16.08 118 ARG B C 1
ATOM 2854 O O . ARG B 1 119 ? 6.676 28.107 119.612 1.00 17.05 118 ARG B O 1
ATOM 2862 N N . GLU B 1 120 ? 7.204 27.912 117.443 1.00 15.27 119 GLU B N 1
ATOM 2863 C CA . GLU B 1 120 ? 7.005 26.451 117.401 1.00 15.80 119 GLU B CA 1
ATOM 2864 C C . GLU B 1 120 ? 8.210 25.648 117.837 1.00 18.10 119 GLU B C 1
ATOM 2865 O O . GLU B 1 120 ? 8.075 24.516 118.297 1.00 18.59 119 GLU B O 1
ATOM 2871 N N . ILE B 1 121 ? 9.398 26.221 117.662 1.00 15.99 120 ILE B N 1
ATOM 2872 C CA . ILE B 1 121 ? 10.637 25.582 118.093 1.00 17.84 120 ILE B CA 1
ATOM 2873 C C . ILE B 1 121 ? 10.968 25.947 119.575 1.00 16.96 120 ILE B C 1
ATOM 2874 O O . ILE B 1 121 ? 10.808 25.098 120.505 1.00 19.23 120 ILE B O 1
ATOM 2879 N N . TRP B 1 122 ? 11.340 27.207 119.817 1.00 18.50 121 TRP B N 1
ATOM 2880 C CA . TRP B 1 122 ? 11.803 27.639 121.169 1.00 16.72 121 TRP B CA 1
ATOM 2881 C C . TRP B 1 122 ? 10.661 28.118 122.074 1.00 17.25 121 TRP B C 1
ATOM 2882 O O . TRP B 1 122 ? 10.780 28.069 123.325 1.00 17.89 121 TRP B O 1
ATOM 2893 N N . GLY B 1 123 ? 9.611 28.653 121.423 1.00 17.28 122 GLY B N 1
ATOM 2894 C CA . GLY B 1 123 ? 8.441 29.195 122.096 1.00 19.38 122 GLY B CA 1
ATOM 2895 C C . GLY B 1 123 ? 8.477 30.689 122.334 1.00 19.80 122 GLY B C 1
ATOM 2896 O O . GLY B 1 123 ? 7.940 31.163 123.335 1.00 20.17 122 GLY B O 1
ATOM 2897 N N . PHE B 1 124 ? 9.126 31.436 121.438 1.00 18.79 123 PHE B N 1
ATOM 2898 C CA . PHE B 1 124 ? 9.058 32.916 121.504 1.00 15.24 123 PHE B CA 1
ATOM 2899 C C . PHE B 1 124 ? 7.610 33.367 121.355 1.00 17.10 123 PHE B C 1
ATOM 2900 O O . PHE B 1 124 ? 6.861 32.842 120.518 1.00 15.73 123 PHE B O 1
ATOM 2908 N N . PRO B 1 125 ? 7.223 34.387 122.135 1.00 17.85 124 PRO B N 1
ATOM 2909 C CA . PRO B 1 125 ? 5.825 34.873 122.103 1.00 20.32 124 PRO B CA 1
ATOM 2910 C C . PRO B 1 125 ? 5.637 35.859 120.958 1.00 19.30 124 PRO B C 1
ATOM 2911 O O . PRO B 1 125 ? 5.464 37.080 121.182 1.00 20.80 124 PRO B O 1
ATOM 2930 N N . LYS B 1 127 ? 4.192 37.733 117.577 1.00 15.38 126 LYS B N 1
ATOM 2931 C CA . LYS B 1 127 ? 3.021 38.157 116.844 1.00 17.78 126 LYS B CA 1
ATOM 2932 C C . LYS B 1 127 ? 3.507 38.952 115.632 1.00 18.35 126 LYS B C 1
ATOM 2933 O O . LYS B 1 127 ? 4.636 39.450 115.648 1.00 18.21 126 LYS B O 1
ATOM 2939 N N . LEU B 1 128 ? 2.656 39.017 114.609 1.00 16.65 127 LEU B N 1
ATOM 2940 C CA . LEU B 1 128 ? 2.869 39.811 113.378 1.00 18.41 127 LEU B CA 1
ATOM 2941 C C . LEU B 1 128 ? 2.530 41.299 113.597 1.00 18.44 127 LEU B C 1
ATOM 2942 O O . LEU B 1 128 ? 1.454 41.669 114.071 1.00 19.80 127 LEU B O 1
ATOM 2947 N N . ALA B 1 129 ? 3.508 42.125 113.306 1.00 15.22 128 ALA B N 1
ATOM 2948 C CA . ALA B 1 129 ? 3.324 43.564 113.280 1.00 15.41 128 ALA B CA 1
ATOM 2949 C C . ALA B 1 129 ? 4.302 44.220 112.304 1.00 18.62 128 ALA B C 1
ATOM 2950 O O . ALA B 1 129 ? 4.920 43.552 111.471 1.00 17.02 128 ALA B O 1
ATOM 2952 N N . LYS B 1 130 ? 4.475 45.527 112.465 1.00 19.21 129 LYS B N 1
ATOM 2953 C CA . LYS B 1 130 ? 5.352 46.294 111.612 1.00 19.34 129 LYS B CA 1
ATOM 2954 C C . LYS B 1 130 ? 6.338 47.136 112.449 1.00 20.09 129 LYS B C 1
ATOM 2955 O O . LYS B 1 130 ? 6.172 48.339 112.622 1.00 19.17 129 LYS B O 1
ATOM 2961 N N . PRO B 1 131 ? 7.378 46.488 112.973 1.00 19.40 130 PRO B N 1
ATOM 2962 C CA . PRO B 1 131 ? 8.435 47.267 113.595 1.00 19.65 130 PRO B CA 1
ATOM 2963 C C . PRO B 1 131 ? 9.408 47.792 112.529 1.00 19.36 130 PRO B C 1
ATOM 2964 O O . PRO B 1 131 ? 9.631 47.151 111.482 1.00 20.61 130 PRO B O 1
ATOM 2968 N N . LYS B 1 132 ? 9.937 48.988 112.787 1.00 18.87 131 LYS B N 1
ATOM 2969 C CA . LYS B 1 132 ? 10.975 49.621 111.956 1.00 18.89 131 LYS B CA 1
ATOM 2970 C C . LYS B 1 132 ? 12.084 50.227 112.828 1.00 17.65 131 LYS B C 1
ATOM 2971 O O . LYS B 1 132 ? 11.840 50.793 113.882 1.00 20.17 131 LYS B O 1
ATOM 2975 N N . LEU B 1 133 ? 13.311 50.076 112.371 1.00 17.95 132 LEU B N 1
ATOM 2976 C CA . LEU B 1 133 ? 14.469 50.605 113.019 1.00 17.39 132 LEU B CA 1
ATOM 2977 C C . LEU B 1 133 ? 15.209 51.340 111.918 1.00 17.52 132 LEU B C 1
ATOM 2978 O O . LEU B 1 133 ? 15.584 50.753 110.908 1.00 18.53 132 LEU B O 1
ATOM 2983 N N . PHE B 1 134 ? 15.368 52.634 112.109 1.00 16.73 133 PHE B N 1
ATOM 2984 C CA . PHE B 1 134 ? 16.046 53.484 111.130 1.00 15.94 133 PHE B CA 1
ATOM 2985 C C . PHE B 1 134 ? 16.687 54.703 111.768 1.00 17.88 133 PHE B C 1
ATOM 2986 O O . PHE B 1 134 ? 16.446 55.018 112.903 1.00 15.88 133 PHE B O 1
ATOM 2994 N N . VAL B 1 135 ? 17.553 55.313 110.982 1.00 18.78 134 VAL B N 1
ATOM 2995 C CA . VAL B 1 135 ? 18.243 56.530 111.340 1.00 19.21 134 VAL B CA 1
ATOM 2996 C C . VAL B 1 135 ? 17.649 57.658 110.558 1.00 20.91 134 VAL B C 1
ATOM 2997 O O . VAL B 1 135 ? 17.460 57.575 109.326 1.00 19.98 134 VAL B O 1
ATOM 3001 N N . GLU B 1 136 ? 17.331 58.734 111.276 1.00 18.31 135 GLU B N 1
ATOM 3002 C CA . GLU B 1 136 ? 16.950 59.926 110.575 1.00 21.15 135 GLU B CA 1
ATOM 3003 C C . GLU B 1 136 ? 17.771 61.070 111.169 1.00 20.48 135 GLU B C 1
ATOM 3004 O O . GLU B 1 136 ? 17.646 61.428 112.339 1.00 18.23 135 GLU B O 1
ATOM 3010 N N . GLU B 1 137 ? 18.699 61.536 110.336 1.00 21.08 136 GLU B N 1
ATOM 3011 C CA . GLU B 1 137 ? 19.630 62.603 110.685 1.00 21.38 136 GLU B CA 1
ATOM 3012 C C . GLU B 1 137 ? 20.526 62.177 111.812 1.00 19.64 136 GLU B C 1
ATOM 3013 O O . GLU B 1 137 ? 21.363 61.309 111.642 1.00 18.04 136 GLU B O 1
ATOM 3019 N N . ASP B 1 138 ? 20.250 62.810 112.950 1.00 19.83 137 ASP B N 1
ATOM 3020 C CA . ASP B 1 138 ? 20.979 62.706 114.214 1.00 22.11 137 ASP B CA 1
ATOM 3021 C C . ASP B 1 138 ? 20.413 61.668 115.198 1.00 20.36 137 ASP B C 1
ATOM 3022 O O . ASP B 1 138 ? 20.926 61.480 116.286 1.00 17.15 137 ASP B O 1
ATOM 3027 N N . THR B 1 139 ? 19.319 61.032 114.818 1.00 19.64 138 THR B N 1
ATOM 3028 C CA . THR B 1 139 ? 18.555 60.192 115.730 1.00 17.05 138 THR B CA 1
ATOM 3029 C C . THR B 1 139 ? 18.376 58.786 115.209 1.00 18.60 138 THR B C 1
ATOM 3030 O O . THR B 1 139 ? 18.112 58.570 114.012 1.00 20.26 138 THR B O 1
ATOM 3034 N N . LEU B 1 140 ? 18.460 57.836 116.127 1.00 17.34 139 LEU B N 1
ATOM 3035 C CA . LEU B 1 140 ? 18.130 56.409 115.857 1.00 17.11 139 LEU B CA 1
ATOM 3036 C C . LEU B 1 140 ? 16.670 56.257 116.326 1.00 16.85 139 LEU B C 1
ATOM 3037 O O . LEU B 1 140 ? 16.297 56.715 117.415 1.00 17.30 139 LEU B O 1
ATOM 3042 N N . ILE B 1 141 ? 15.818 55.719 115.468 1.00 17.03 140 ILE B N 1
ATOM 3043 C CA . ILE B 1 141 ? 14.391 55.642 115.762 1.00 15.79 140 ILE B CA 1
ATOM 3044 C C . ILE B 1 141 ? 13.880 54.222 115.554 1.00 15.08 140 ILE B C 1
ATOM 3045 O O . ILE B 1 141 ? 14.241 53.553 114.588 1.00 16.10 140 ILE B O 1
ATOM 3050 N N . GLY B 1 142 ? 13.090 53.785 116.535 1.00 17.56 141 GLY B N 1
ATOM 3051 C CA . GLY B 1 142 ? 12.358 52.552 116.476 1.00 17.04 141 GLY B CA 1
ATOM 3052 C C . GLY B 1 142 ? 10.867 52.873 116.650 1.00 18.74 141 GLY B C 1
ATOM 3053 O O . GLY B 1 142 ? 10.471 53.594 117.577 1.00 17.77 141 GLY B O 1
ATOM 3054 N N . ILE B 1 143 ? 10.065 52.395 115.694 1.00 18.88 142 ILE B N 1
ATOM 3055 C CA . ILE B 1 143 ? 8.598 52.502 115.739 1.00 19.19 142 ILE B CA 1
ATOM 3056 C C . ILE B 1 143 ? 7.950 51.161 115.501 1.00 19.71 142 ILE B C 1
ATOM 3057 O O . ILE B 1 143 ? 8.178 50.512 114.502 1.00 18.69 142 ILE B O 1
ATOM 3062 N N . LEU B 1 144 ? 7.102 50.779 116.435 1.00 18.27 143 LEU B N 1
ATOM 3063 C CA . LEU B 1 144 ? 6.360 49.536 116.351 1.00 17.87 143 LEU B CA 1
ATOM 3064 C C . LEU B 1 144 ? 4.902 49.888 116.102 1.00 18.34 143 LEU B C 1
ATOM 3065 O O . LEU B 1 144 ? 4.258 50.478 116.965 1.00 16.49 143 LEU B O 1
ATOM 3070 N N . LYS B 1 145 ? 4.451 49.540 114.898 1.00 17.55 144 LYS B N 1
ATOM 3071 C CA . LYS B 1 145 ? 3.087 49.721 114.481 1.00 18.96 144 LYS B CA 1
ATOM 3072 C C . LYS B 1 145 ? 2.358 48.359 114.456 1.00 19.08 144 LYS B C 1
ATOM 3073 O O . LYS B 1 145 ? 2.864 47.381 113.893 1.00 20.33 144 LYS B O 1
ATOM 3079 N N . TYR B 1 146 ? 1.178 48.335 115.074 1.00 18.74 145 TYR B N 1
ATOM 3080 C CA . TYR B 1 146 ? 0.339 47.149 115.168 1.00 20.60 145 TYR B CA 1
ATOM 3081 C C . TYR B 1 146 ? -0.959 47.543 114.482 1.00 20.40 145 TYR B C 1
ATOM 3082 O O . TYR B 1 146 ? -1.746 48.336 115.011 1.00 21.31 145 TYR B O 1
ATOM 3091 N N . GLY B 1 147 ? -1.145 47.022 113.274 1.00 22.05 146 GLY B N 1
ATOM 3092 C CA . GLY B 1 147 ? -2.204 47.510 112.423 1.00 23.50 146 GLY B CA 1
ATOM 3093 C C . GLY B 1 147 ? -1.962 48.977 112.095 1.00 25.90 146 GLY B C 1
ATOM 3094 O O . GLY B 1 147 ? -0.904 49.342 111.587 1.00 27.35 146 GLY B O 1
ATOM 3095 N N . SER B 1 148 ? -2.952 49.808 112.426 1.00 25.40 147 SER B N 1
ATOM 3096 C CA . SER B 1 148 ? -2.975 51.213 112.090 1.00 25.84 147 SER B CA 1
ATOM 3097 C C . SER B 1 148 ? -2.421 51.996 113.254 1.00 24.84 147 SER B C 1
ATOM 3098 O O . SER B 1 148 ? -2.328 53.208 113.186 1.00 26.55 147 SER B O 1
ATOM 3101 N N A ILE B 1 149 ? -2.088 51.304 114.341 0.50 22.92 148 ILE B N 1
ATOM 3102 N N B ILE B 1 149 ? -2.054 51.292 114.322 0.50 23.39 148 ILE B N 1
ATOM 3103 C CA A ILE B 1 149 ? -1.692 51.995 115.578 0.50 21.83 148 ILE B CA 1
ATOM 3104 C CA B ILE B 1 149 ? -1.689 51.940 115.597 0.50 22.56 148 ILE B CA 1
ATOM 3105 C C A ILE B 1 149 ? -0.228 51.850 115.940 0.50 20.28 148 ILE B C 1
ATOM 3106 C C B ILE B 1 149 ? -0.226 51.835 115.992 0.50 20.63 148 ILE B C 1
ATOM 3107 O O A ILE B 1 149 ? 0.304 50.756 116.037 0.50 19.68 148 ILE B O 1
ATOM 3108 O O B ILE B 1 149 ? 0.309 50.752 116.175 0.50 18.86 148 ILE B O 1
ATOM 3117 N N . ASP B 1 150 ? 0.408 52.982 116.196 1.00 19.15 149 ASP B N 1
ATOM 3118 C CA . ASP B 1 150 ? 1.790 52.977 116.643 1.00 20.07 149 ASP B CA 1
ATOM 3119 C C . ASP B 1 150 ? 1.726 52.730 118.134 1.00 20.29 149 ASP B C 1
ATOM 3120 O O . ASP B 1 150 ? 1.193 53.564 118.850 1.00 26.20 149 ASP B O 1
ATOM 3125 N N . ILE B 1 151 ? 2.282 51.612 118.578 1.00 16.35 150 ILE B N 1
ATOM 3126 C CA . ILE B 1 151 ? 2.177 51.163 119.989 1.00 14.52 150 ILE B CA 1
ATOM 3127 C C . ILE B 1 151 ? 3.449 51.400 120.768 1.00 17.20 150 ILE B C 1
ATOM 3128 O O . ILE B 1 151 ? 3.447 51.484 121.991 1.00 15.72 150 ILE B O 1
ATOM 3133 N N . ALA B 1 152 ? 4.547 51.531 120.055 1.00 18.56 151 ALA B N 1
ATOM 3134 C CA . ALA B 1 152 ? 5.773 52.007 120.684 1.00 16.78 151 ALA B CA 1
ATOM 3135 C C . ALA B 1 152 ? 6.642 52.879 119.792 1.00 16.62 151 ALA B C 1
ATOM 3136 O O . ALA B 1 152 ? 6.809 52.623 118.600 1.00 16.09 151 ALA B O 1
ATOM 3138 N N . ILE B 1 153 ? 7.213 53.924 120.406 1.00 13.03 152 ILE B N 1
ATOM 3139 C CA . ILE B 1 153 ? 8.142 54.822 119.735 1.00 14.59 152 ILE B CA 1
ATOM 3140 C C . ILE B 1 153 ? 9.368 55.065 120.625 1.00 14.99 152 ILE B C 1
ATOM 3141 O O . ILE B 1 153 ? 9.249 55.571 121.751 1.00 16.08 152 ILE B O 1
ATOM 3146 N N . ALA B 1 154 ? 10.539 54.672 120.120 1.00 15.09 153 ALA B N 1
ATOM 3147 C CA . ALA B 1 154 ? 11.810 54.814 120.817 1.00 13.21 153 ALA B CA 1
ATOM 3148 C C . ALA B 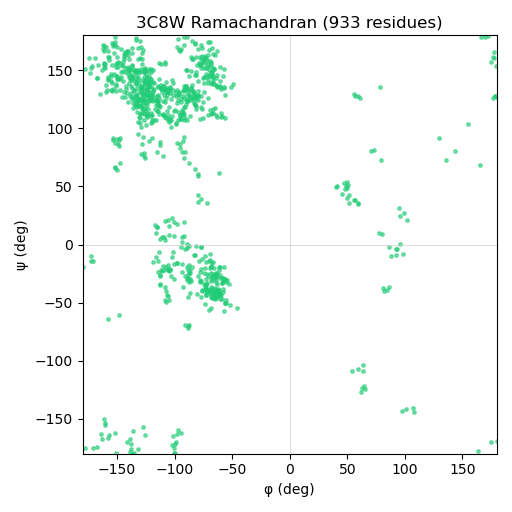1 154 ? 12.727 55.724 120.015 1.00 15.66 153 ALA B C 1
ATOM 3149 O O . ALA B 1 154 ? 12.784 55.633 118.813 1.00 16.51 153 ALA B O 1
ATOM 3151 N N . THR B 1 155 ? 13.450 56.609 120.701 1.00 16.94 154 THR B N 1
ATOM 3152 C CA . THR B 1 155 ? 14.437 57.455 120.061 1.00 14.72 154 THR B CA 1
ATOM 3153 C C . THR B 1 155 ? 15.712 57.407 120.853 1.00 16.24 154 THR B C 1
ATOM 3154 O O . THR B 1 155 ? 15.719 57.165 122.067 1.00 12.30 154 THR B O 1
ATOM 3166 N N . GLY B 1 157 ? 19.788 59.439 120.693 1.00 15.41 156 GLY B N 1
ATOM 3167 C CA . GLY B 1 157 ? 20.930 60.155 120.114 1.00 14.61 156 GLY B CA 1
ATOM 3168 C C . GLY B 1 157 ? 21.955 59.229 119.508 1.00 13.97 156 GLY B C 1
ATOM 3169 O O . GLY B 1 157 ? 22.471 58.341 120.146 1.00 17.38 156 GLY B O 1
ATOM 3170 N N . TYR B 1 158 ? 22.240 59.436 118.239 1.00 15.56 157 TYR B N 1
ATOM 3171 C CA . TYR B 1 158 ? 23.017 58.476 117.473 1.00 15.06 157 TYR B CA 1
ATOM 3172 C C . TYR B 1 158 ? 24.470 58.310 117.890 1.00 15.52 157 TYR B C 1
ATOM 3173 O O . TYR B 1 158 ? 25.275 59.227 117.680 1.00 14.75 157 TYR B O 1
ATOM 3182 N N . LYS B 1 159 ? 24.756 57.108 118.417 1.00 16.04 158 LYS B N 1
ATOM 3183 C CA . LYS B 1 159 ? 26.091 56.668 118.782 1.00 16.26 158 LYS B CA 1
ATOM 3184 C C . LYS B 1 159 ? 26.830 57.770 119.556 1.00 18.75 158 LYS B C 1
ATOM 3185 O O . LYS B 1 159 ? 28.011 58.050 119.354 1.00 16.05 158 LYS B O 1
ATOM 3191 N N . HIS B 1 160 ? 26.139 58.412 120.483 1.00 18.46 159 HIS B N 1
ATOM 3192 C CA . HIS B 1 160 ? 26.756 59.535 121.209 1.00 17.25 159 HIS B CA 1
ATOM 3193 C C . HIS B 1 160 ? 28.035 59.211 121.972 1.00 15.99 159 HIS B C 1
ATOM 3194 O O . HIS B 1 160 ? 28.945 60.041 122.095 1.00 20.42 159 HIS B O 1
ATOM 3201 N N . ARG B 1 161 ? 28.113 57.991 122.495 1.00 16.06 160 ARG B N 1
ATOM 3202 C CA . ARG B 1 161 ? 29.215 57.595 123.361 1.00 18.74 160 ARG B CA 1
ATOM 3203 C C . ARG B 1 161 ? 29.449 56.118 123.209 1.00 17.84 160 ARG B C 1
ATOM 3204 O O . ARG B 1 161 ? 28.511 55.379 122.951 1.00 17.12 160 ARG B O 1
ATOM 3212 N N . PRO B 1 162 ? 30.691 55.668 123.451 1.00 17.74 161 PRO B N 1
ATOM 3213 C CA . PRO B 1 162 ? 30.875 54.214 123.400 1.00 21.31 161 PRO B CA 1
ATOM 3214 C C . PRO B 1 162 ? 30.382 53.515 124.622 1.00 20.14 161 PRO B C 1
ATOM 3215 O O . PRO B 1 162 ? 30.282 54.094 125.690 1.00 23.70 161 PRO B O 1
ATOM 3219 N N . LEU B 1 163 ? 30.065 52.254 124.417 1.00 20.67 162 LEU B N 1
ATOM 3220 C CA . LEU B 1 163 ? 29.635 51.337 125.454 1.00 20.77 162 LEU B CA 1
ATOM 3221 C C . LEU B 1 163 ? 30.620 50.193 125.394 1.00 22.09 162 LEU B C 1
ATOM 3222 O O . LEU B 1 163 ? 31.076 49.833 124.319 1.00 25.55 162 LEU B O 1
ATOM 3227 N N . ASP B 1 164 ? 30.945 49.618 126.533 1.00 22.28 163 ASP B N 1
ATOM 3228 C CA . ASP B 1 164 ? 31.885 48.507 126.611 1.00 24.07 163 ASP B CA 1
ATOM 3229 C C . ASP B 1 164 ? 31.324 47.276 125.896 1.00 22.16 163 ASP B C 1
ATOM 3230 O O . ASP B 1 164 ? 30.307 46.753 126.319 1.00 24.95 163 ASP B O 1
ATOM 3235 N N . ALA B 1 165 ? 32.007 46.831 124.832 1.00 23.12 164 ALA B N 1
ATOM 3236 C CA . ALA B 1 165 ? 31.486 45.757 123.982 1.00 22.01 164 ALA B CA 1
ATOM 3237 C C . ALA B 1 165 ? 31.627 44.448 124.729 1.00 21.89 164 ALA B C 1
ATOM 3238 O O . ALA B 1 165 ? 30.868 43.484 124.517 1.00 22.30 164 ALA B O 1
ATOM 3240 N N . GLU B 1 166 ? 32.582 44.425 125.653 1.00 23.55 165 GLU B N 1
ATOM 3241 C CA . GLU B 1 166 ? 32.846 43.191 126.405 1.00 25.18 165 GLU B CA 1
ATOM 3242 C C . GLU B 1 166 ? 31.658 42.861 127.330 1.00 23.37 165 GLU B C 1
ATOM 3243 O O . GLU B 1 166 ? 31.204 41.717 127.433 1.00 21.28 165 GLU B O 1
ATOM 3249 N N . LYS B 1 167 ? 31.107 43.906 127.925 1.00 21.82 166 LYS B N 1
ATOM 3250 C CA . LYS B 1 167 ? 29.980 43.763 128.815 1.00 21.69 166 LYS B CA 1
ATOM 3251 C C . LYS B 1 167 ? 28.739 43.433 127.970 1.00 22.37 166 LYS B C 1
ATOM 3252 O O . LYS B 1 167 ? 27.843 42.691 128.386 1.00 20.72 166 LYS B O 1
ATOM 3255 N N . VAL B 1 168 ? 28.701 43.989 126.770 1.00 19.56 167 VAL B N 1
ATOM 3256 C CA . VAL B 1 168 ? 27.572 43.750 125.906 1.00 19.78 167 VAL B CA 1
ATOM 3257 C C . VAL B 1 168 ? 27.624 42.272 125.570 1.00 19.21 167 VAL B C 1
ATOM 3258 O O . VAL B 1 168 ? 26.619 41.578 125.597 1.00 18.39 167 VAL B O 1
ATOM 3262 N N . LEU B 1 169 ? 28.830 41.784 125.303 1.00 17.70 168 LEU B N 1
ATOM 3263 C CA . LEU B 1 169 ? 28.993 40.384 124.892 1.00 17.50 168 LEU B CA 1
ATOM 3264 C C . LEU B 1 169 ? 28.514 39.478 126.004 1.00 18.41 168 LEU B C 1
ATOM 3265 O O . LEU B 1 169 ? 27.844 38.461 125.750 1.00 20.04 168 LEU B O 1
ATOM 3270 N N . GLU B 1 170 ? 28.821 39.859 127.234 1.00 18.71 169 GLU B N 1
ATOM 3271 C CA . GLU B 1 170 ? 28.465 39.048 128.380 1.00 19.33 169 GLU B CA 1
ATOM 3272 C C . GLU B 1 170 ? 26.963 38.954 128.479 1.00 19.11 169 GLU B C 1
ATOM 3273 O O . GLU B 1 170 ? 26.415 37.956 128.876 1.00 18.38 169 GLU B O 1
ATOM 3279 N N . SER B 1 171 ? 26.300 40.023 128.095 1.00 20.82 170 SER B N 1
ATOM 3280 C CA . SER B 1 171 ? 24.850 40.080 128.194 1.00 20.79 170 SER B CA 1
ATOM 3281 C C . SER B 1 171 ? 24.238 39.187 127.134 1.00 20.00 170 SER B C 1
ATOM 3282 O O . SER B 1 171 ? 23.305 38.417 127.376 1.00 18.91 170 SER B O 1
ATOM 3285 N N . VAL B 1 172 ? 24.789 39.264 125.948 1.00 18.51 171 VAL B N 1
ATOM 3286 C CA . VAL B 1 172 ? 24.238 38.518 124.822 1.00 16.95 171 VAL B CA 1
ATOM 3287 C C . VAL B 1 172 ? 24.423 37.021 125.000 1.00 15.80 171 VAL B C 1
ATOM 3288 O O . VAL B 1 172 ? 23.619 36.217 124.527 1.00 17.65 171 VAL B O 1
ATOM 3292 N N . LYS B 1 173 ? 25.469 36.643 125.731 1.00 17.59 172 LYS B N 1
ATOM 3293 C CA . LYS B 1 173 ? 25.753 35.226 125.995 1.00 17.75 172 LYS B CA 1
ATOM 3294 C C . LYS B 1 173 ? 24.767 34.651 127.021 1.00 19.69 172 LYS B C 1
ATOM 3295 O O . LYS B 1 173 ? 24.705 33.455 127.240 1.00 18.12 172 LYS B O 1
ATOM 3301 N N . LYS B 1 174 ? 23.970 35.490 127.670 1.00 19.25 173 LYS B N 1
ATOM 3302 C CA . LYS B 1 174 ? 23.119 34.942 128.754 1.00 18.59 173 LYS B CA 1
ATOM 3303 C C . LYS B 1 174 ? 21.965 34.115 128.197 1.00 17.31 173 LYS B C 1
ATOM 3304 O O . LYS B 1 174 ? 21.427 34.422 127.137 1.00 17.86 173 LYS B O 1
ATOM 3310 N N . PRO B 1 175 ? 21.588 33.032 128.889 1.00 15.31 174 PRO B N 1
ATOM 3311 C CA . PRO B 1 175 ? 20.474 32.261 128.318 1.00 15.65 174 PRO B CA 1
ATOM 3312 C C . PRO B 1 175 ? 19.144 32.971 128.056 1.00 14.98 174 PRO B C 1
ATOM 3313 O O . PRO B 1 175 ? 18.740 33.958 128.731 1.00 17.14 174 PRO B O 1
ATOM 3317 N N . VAL B 1 176 ? 18.478 32.430 127.045 1.00 16.83 175 VAL B N 1
ATOM 3318 C CA . VAL B 1 176 ? 17.138 32.838 126.661 1.00 16.92 175 VAL B CA 1
ATOM 3319 C C . VAL B 1 176 ? 16.071 31.874 127.214 1.00 17.97 175 VAL B C 1
ATOM 3320 O O . VAL B 1 176 ? 16.037 30.696 126.873 1.00 14.35 175 VAL B O 1
ATOM 3324 N N . PHE B 1 177 ? 15.217 32.401 128.094 1.00 16.13 176 PHE B N 1
ATOM 3325 C CA . PHE B 1 177 ? 14.189 31.615 128.775 1.00 19.27 176 PHE B CA 1
ATOM 3326 C C . PHE B 1 177 ? 12.843 31.997 128.156 1.00 20.63 176 PHE B C 1
ATOM 3327 O O . PHE B 1 177 ? 12.567 33.179 127.952 1.00 17.00 176 PHE B O 1
ATOM 3335 N N . LEU B 1 178 ? 12.022 30.979 127.860 1.00 20.18 177 LEU B N 1
ATOM 3336 C CA . LEU B 1 178 ? 10.743 31.133 127.146 1.00 19.71 177 LEU B CA 1
ATOM 3337 C C . LEU B 1 178 ? 9.709 30.121 127.605 1.00 17.82 177 LEU B C 1
ATOM 3338 O O . LEU B 1 178 ? 10.053 28.976 127.914 1.00 20.37 177 LEU B O 1
ATOM 3343 N N . LEU B 1 179 ? 8.441 30.551 127.678 1.00 19.26 178 LEU B N 1
ATOM 3344 C CA . LEU B 1 179 ? 7.299 29.632 127.841 1.00 17.46 178 LEU B CA 1
ATOM 3345 C C . LEU B 1 179 ? 6.762 29.256 126.512 1.00 18.60 178 LEU B C 1
ATOM 3346 O O . LEU B 1 179 ? 6.241 30.113 125.760 1.00 17.82 178 LEU B O 1
ATOM 3351 N N . LYS B 1 180 ? 6.834 27.963 126.263 1.00 14.48 179 LYS B N 1
ATOM 3352 C CA . LYS B 1 180 ? 6.367 27.327 125.043 1.00 17.45 179 LYS B CA 1
ATOM 3353 C C . LYS B 1 180 ? 5.037 26.647 125.360 1.00 17.45 179 LYS B C 1
ATOM 3354 O O . LYS B 1 180 ? 4.969 25.631 126.074 1.00 18.76 179 LYS B O 1
ATOM 3360 N N . ASN B 1 181 ? 3.979 27.260 124.855 1.00 18.22 180 ASN B N 1
ATOM 3361 C CA . ASN B 1 181 ? 2.606 26.904 125.257 1.00 17.25 180 ASN B CA 1
ATOM 3362 C C . ASN B 1 181 ? 1.788 26.623 124.056 1.00 20.08 180 ASN B C 1
ATOM 3363 O O . ASN B 1 181 ? 1.522 27.541 123.280 1.00 19.82 180 ASN B O 1
ATOM 3368 N N . ILE B 1 182 ? 1.323 25.386 123.930 1.00 19.77 181 ILE B N 1
ATOM 3369 C CA . ILE B 1 182 ? 0.585 24.945 122.734 1.00 20.59 181 ILE B CA 1
ATOM 3370 C C . ILE B 1 182 ? -0.697 24.210 123.118 1.00 19.95 181 ILE B C 1
ATOM 3371 O O . ILE B 1 182 ? -0.636 23.250 123.882 1.00 21.47 181 ILE B O 1
ATOM 3376 N N . PRO B 1 183 ? -1.841 24.667 122.609 1.00 19.45 182 PRO B N 1
ATOM 3377 C CA . PRO B 1 183 ? -3.049 23.921 122.986 1.00 18.88 182 PRO B CA 1
ATOM 3378 C C . PRO B 1 183 ? -3.127 22.567 122.315 1.00 19.37 182 PRO B C 1
ATOM 3379 O O . PRO B 1 183 ? -2.469 22.329 121.310 1.00 21.30 182 PRO B O 1
ATOM 3383 N N . ASN B 1 184 ? -3.905 21.687 122.915 1.00 16.32 183 ASN B N 1
ATOM 3384 C CA . ASN B 1 184 ? -4.344 20.460 122.262 1.00 16.74 183 ASN B CA 1
ATOM 3385 C C . ASN B 1 184 ? -5.530 20.772 121.331 1.00 18.44 183 ASN B C 1
ATOM 3386 O O . ASN B 1 184 ? -6.286 21.736 121.538 1.00 18.96 183 ASN B O 1
ATOM 3391 N N . VAL B 1 185 ? -5.704 19.950 120.306 1.00 17.56 184 VAL B N 1
ATOM 3392 C CA . VAL B 1 185 ? -6.776 20.148 119.348 1.00 18.93 184 VAL B CA 1
ATOM 3393 C C . VAL B 1 185 ? -8.128 20.178 120.058 1.00 19.33 184 VAL B C 1
ATOM 3394 O O . VAL B 1 185 ? -9.123 20.688 119.526 1.00 18.19 184 VAL B O 1
ATOM 3398 N N . ASP B 1 186 ? -8.165 19.647 121.266 1.00 16.67 185 ASP B N 1
ATOM 3399 C CA . ASP B 1 186 ? -9.408 19.594 122.025 1.00 18.36 185 ASP B CA 1
ATOM 3400 C C . ASP B 1 186 ? -9.621 20.773 122.973 1.00 20.54 185 ASP B C 1
ATOM 3401 O O . ASP B 1 186 ? -10.610 20.791 123.705 1.00 20.14 185 ASP B O 1
ATOM 3406 N N . GLY B 1 187 ? -8.691 21.733 122.969 1.00 18.89 186 GLY B N 1
ATOM 3407 C CA . GLY B 1 187 ? -8.878 22.976 123.738 1.00 18.61 186 GLY B CA 1
ATOM 3408 C C . GLY B 1 187 ? -8.190 22.996 125.079 1.00 21.28 186 GLY B C 1
ATOM 3409 O O . GLY B 1 187 ? -8.135 24.001 125.772 1.00 20.49 186 GLY B O 1
ATOM 3410 N N . THR B 1 188 ? -7.669 21.861 125.456 1.00 19.19 187 THR B N 1
ATOM 3411 C CA . THR B 1 188 ? -6.913 21.765 126.682 1.00 20.42 187 THR B CA 1
ATOM 3412 C C . THR B 1 188 ? -5.403 21.951 126.359 1.00 21.15 187 THR B C 1
ATOM 3413 O O . THR B 1 188 ? -5.035 21.990 125.183 1.00 23.82 187 THR B O 1
ATOM 3417 N N . PRO B 1 189 ? -4.541 22.140 127.389 1.00 20.63 188 PRO B N 1
ATOM 3418 C CA . PRO B 1 189 ? -3.095 22.267 127.091 1.00 19.82 188 PRO B CA 1
ATOM 3419 C C . PRO B 1 189 ? -2.455 21.006 126.534 1.00 19.78 188 PRO B C 1
ATOM 3420 O O . PRO B 1 189 ? -2.724 19.897 126.988 1.00 21.24 188 PRO B O 1
ATOM 3424 N N . LEU B 1 190 ? -1.597 21.172 125.534 1.00 17.93 189 LEU B N 1
ATOM 3425 C CA . LEU B 1 190 ? -0.803 20.044 125.049 1.00 18.06 189 LEU B CA 1
ATOM 3426 C C . LEU B 1 190 ? 0.654 20.150 125.504 1.00 18.40 189 LEU B C 1
ATOM 3427 O O . LEU B 1 190 ? 1.291 19.176 125.978 1.00 18.49 189 LEU B O 1
ATOM 3432 N N . VAL B 1 191 ? 1.164 21.370 125.371 1.00 18.84 190 VAL B N 1
ATOM 3433 C CA . VAL B 1 191 ? 2.533 21.707 125.763 1.00 17.96 190 VAL B CA 1
ATOM 3434 C C . VAL B 1 191 ? 2.480 22.933 126.660 1.00 17.40 190 VAL B C 1
ATOM 3435 O O . VAL B 1 191 ? 1.811 23.921 126.353 1.00 19.36 190 VAL B O 1
ATOM 3439 N N . ASN B 1 192 ? 3.236 22.878 127.747 1.00 19.03 191 ASN B N 1
ATOM 3440 C CA . ASN B 1 192 ? 3.437 24.024 128.637 1.00 17.49 191 ASN B CA 1
ATOM 3441 C C . ASN B 1 192 ? 4.836 23.828 129.284 1.00 18.99 191 ASN B C 1
ATOM 3442 O O . ASN B 1 192 ? 4.980 23.203 130.316 1.00 17.50 191 ASN B O 1
ATOM 3447 N N . GLN B 1 193 ? 5.868 24.324 128.596 1.00 17.60 192 GLN B N 1
ATOM 3448 C CA . GLN B 1 193 ? 7.252 24.056 128.972 1.00 15.41 192 GLN B CA 1
ATOM 3449 C C . GLN B 1 193 ? 8.000 25.353 129.149 1.00 18.64 192 GLN B C 1
ATOM 3450 O O . GLN B 1 193 ? 7.656 26.361 128.519 1.00 16.73 192 GLN B O 1
ATOM 3456 N N . LEU B 1 194 ? 9.018 25.337 129.997 1.00 18.11 193 LEU B N 1
ATOM 3457 C CA . LEU B 1 194 ? 9.992 26.432 130.011 1.00 16.84 193 LEU B CA 1
ATOM 3458 C C . LEU B 1 194 ? 11.188 25.911 129.255 1.00 16.83 193 LEU B C 1
ATOM 3459 O O . LEU B 1 194 ? 11.695 24.827 129.535 1.00 16.41 193 LEU B O 1
ATOM 3464 N N . THR B 1 195 ? 11.640 26.678 128.279 1.00 16.13 194 THR B N 1
ATOM 3465 C CA . THR B 1 195 ? 12.805 26.294 127.487 1.00 16.46 194 THR B CA 1
ATOM 3466 C C . THR B 1 195 ? 13.957 27.257 127.746 1.00 17.35 194 THR B C 1
ATOM 3467 O O . THR B 1 195 ? 13.763 28.385 128.162 1.00 18.84 194 THR B O 1
ATOM 3471 N N . LYS B 1 196 ? 15.161 26.774 127.511 1.00 18.16 195 LYS B N 1
ATOM 3472 C CA . LYS B 1 196 ? 16.377 27.577 127.662 1.00 18.75 195 LYS B CA 1
ATOM 3473 C C . LYS B 1 196 ? 17.284 27.388 126.480 1.00 18.57 195 LYS B C 1
ATOM 3474 O O . LYS B 1 196 ? 17.639 26.252 126.147 1.00 17.33 195 LYS B O 1
ATOM 3480 N N . THR B 1 197 ? 17.685 28.506 125.888 1.00 16.78 196 THR B N 1
ATOM 3481 C CA . THR B 1 197 ? 18.562 28.488 124.701 1.00 17.07 196 THR B CA 1
ATOM 3482 C C . THR B 1 197 ? 19.711 29.467 124.865 1.00 17.01 196 THR B C 1
ATOM 3483 O O . THR B 1 197 ? 19.557 30.531 125.481 1.00 19.01 196 THR B O 1
ATOM 3487 N N . TYR B 1 198 ? 20.886 29.077 124.387 1.00 17.88 197 TYR B N 1
ATOM 3488 C CA . TYR B 1 198 ? 22.056 29.988 124.390 1.00 18.96 197 TYR B CA 1
ATOM 3489 C C . TYR B 1 198 ? 22.523 30.352 123.000 1.00 20.21 197 TYR B C 1
ATOM 3490 O O . TYR B 1 198 ? 22.832 29.470 122.190 1.00 20.16 197 TYR B O 1
ATOM 3499 N N . LEU B 1 199 ? 22.646 31.656 122.750 1.00 20.11 198 LEU B N 1
ATOM 3500 C CA . LEU B 1 199 ? 23.172 32.149 121.471 1.00 18.60 198 LEU B CA 1
ATOM 3501 C C . LEU B 1 199 ? 24.656 31.814 121.433 1.00 16.89 198 LEU B C 1
ATOM 3502 O O . LEU B 1 199 ? 25.333 31.826 122.455 1.00 16.66 198 LEU B O 1
ATOM 3507 N N . THR B 1 200 ? 25.151 31.506 120.240 1.00 16.89 199 THR B N 1
ATOM 3508 C CA . THR B 1 200 ? 26.539 31.064 120.060 1.00 17.14 199 THR B CA 1
ATOM 3509 C C . THR B 1 200 ? 27.263 31.860 118.985 1.00 17.49 199 THR B C 1
ATOM 3510 O O . THR B 1 200 ? 26.648 32.597 118.208 1.00 16.84 199 THR B O 1
ATOM 3514 N N . ASP B 1 201 ? 28.583 31.730 118.991 1.00 19.39 200 ASP B N 1
ATOM 3515 C CA . ASP B 1 201 ? 29.429 32.349 117.971 1.00 20.17 200 ASP B CA 1
ATOM 3516 C C . ASP B 1 201 ? 29.091 33.821 117.808 1.00 17.84 200 ASP B C 1
ATOM 3517 O O . ASP B 1 201 ? 28.857 34.301 116.705 1.00 18.29 200 ASP B O 1
ATOM 3522 N N . ILE B 1 202 ? 29.076 34.527 118.940 1.00 15.97 201 ILE B N 1
ATOM 3523 C CA . ILE B 1 202 ? 28.756 35.932 118.981 1.00 17.22 201 ILE B CA 1
ATOM 3524 C C . ILE B 1 202 ? 29.992 36.792 118.812 1.00 15.07 201 ILE B C 1
ATOM 3525 O O . ILE B 1 202 ? 31.016 36.552 119.417 1.00 16.73 201 ILE B O 1
ATOM 3530 N N . THR B 1 203 ? 29.824 37.828 117.993 1.00 18.79 202 THR B N 1
ATOM 3531 C CA . THR B 1 203 ? 30.771 38.915 117.860 1.00 19.14 202 THR B CA 1
ATOM 3532 C C . THR B 1 203 ? 30.036 40.238 118.018 1.00 18.44 202 THR B C 1
ATOM 3533 O O . THR B 1 203 ? 29.106 40.512 117.278 1.00 18.71 202 THR B O 1
ATOM 3537 N N . VAL B 1 204 ? 30.461 41.047 118.977 1.00 17.98 203 VAL B N 1
ATOM 3538 C CA . VAL B 1 204 ? 29.942 42.387 119.124 1.00 17.35 203 VAL B CA 1
ATOM 3539 C C . VAL B 1 204 ? 30.890 43.246 118.307 1.00 17.30 203 VAL B C 1
ATOM 3540 O O . VAL B 1 204 ? 32.072 43.382 118.629 1.00 20.88 203 VAL B O 1
ATOM 3544 N N . LYS B 1 205 ? 30.383 43.800 117.209 1.00 18.51 204 LYS B N 1
ATOM 3545 C CA . LYS B 1 205 ? 31.202 44.547 116.260 1.00 17.52 204 LYS B CA 1
ATOM 3546 C C . LYS B 1 205 ? 31.274 46.037 116.620 1.00 20.76 204 LYS B C 1
ATOM 3547 O O . LYS B 1 205 ? 32.172 46.751 116.174 1.00 22.06 204 LYS B O 1
ATOM 3553 N N . GLY B 1 206 ? 30.313 46.479 117.437 1.00 18.48 205 GLY B N 1
ATOM 3554 C CA . GLY B 1 206 ? 30.209 47.879 117.861 1.00 16.73 205 GLY B CA 1
ATOM 3555 C C . GLY B 1 206 ? 29.124 48.035 118.911 1.00 14.31 205 GLY B C 1
ATOM 3556 O O . GLY B 1 206 ? 28.184 47.290 118.934 1.00 15.90 205 GLY B O 1
ATOM 3557 N N . ALA B 1 207 ? 29.331 48.971 119.817 1.00 14.21 206 ALA B N 1
ATOM 3558 C CA . ALA B 1 207 ? 28.363 49.283 120.869 1.00 16.45 206 ALA B CA 1
ATOM 3559 C C . ALA B 1 207 ? 28.437 50.715 121.390 1.00 16.10 206 ALA B C 1
ATOM 3560 O O . ALA B 1 207 ? 29.499 51.266 121.612 1.00 17.06 206 ALA B O 1
ATOM 3562 N N . TRP B 1 208 ? 27.274 51.326 121.500 1.00 13.48 207 TRP B N 1
ATOM 3563 C CA . TRP B 1 208 ? 27.143 52.722 121.930 1.00 15.30 207 TRP B CA 1
ATOM 3564 C C . TRP B 1 208 ? 25.957 52.974 122.871 1.00 15.59 207 TRP B C 1
ATOM 3565 O O . TRP B 1 208 ? 24.971 52.183 122.940 1.00 16.33 207 TRP B O 1
ATOM 3576 N N . THR B 1 209 ? 26.056 54.122 123.523 1.00 17.41 208 THR B N 1
ATOM 3577 C CA . THR B 1 209 ? 24.987 54.654 124.351 1.00 15.72 208 THR B CA 1
ATOM 3578 C C . THR B 1 209 ? 24.774 56.142 124.038 1.00 15.04 208 THR B C 1
ATOM 3579 O O . THR B 1 209 ? 25.463 56.748 123.187 1.00 18.98 208 THR B O 1
ATOM 3583 N N . GLY B 1 210 ? 23.790 56.716 124.698 1.00 16.74 209 GLY B N 1
ATOM 3584 C CA . GLY B 1 210 ? 23.383 58.084 124.407 1.00 15.93 209 GLY B CA 1
ATOM 3585 C C . GLY B 1 210 ? 22.049 58.377 125.052 1.00 13.77 209 GLY B C 1
ATOM 3586 O O . GLY B 1 210 ? 21.472 57.506 125.734 1.00 16.60 209 GLY B O 1
ATOM 3587 N N . PRO B 1 211 ? 21.558 59.615 124.899 1.00 15.25 210 PRO B N 1
ATOM 3588 C CA . PRO B 1 211 ? 20.258 59.896 125.479 1.00 16.30 210 PRO B CA 1
ATOM 3589 C C . PRO B 1 211 ? 19.168 59.081 124.764 1.00 16.56 210 PRO B C 1
ATOM 3590 O O . PRO B 1 211 ? 19.308 58.782 123.583 1.00 16.51 210 PRO B O 1
ATOM 3594 N N . GLY B 1 212 ? 18.094 58.745 125.458 1.00 14.86 211 GLY B N 1
ATOM 3595 C CA . GLY B 1 212 ? 17.012 58.001 124.844 1.00 14.77 211 GLY B CA 1
ATOM 3596 C C . GLY B 1 212 ? 15.619 58.401 125.313 1.00 16.75 211 GLY B C 1
ATOM 3597 O O . GLY B 1 212 ? 15.462 59.115 126.299 1.00 18.70 211 GLY B O 1
ATOM 3598 N N . SER B 1 213 ? 14.628 57.959 124.556 1.00 17.84 212 SER B N 1
ATOM 3599 C CA . SER B 1 213 ? 13.215 58.126 124.911 1.00 15.56 212 SER B CA 1
ATOM 3600 C C . SER B 1 213 ? 12.392 56.928 124.458 1.00 14.94 212 SER B C 1
ATOM 3601 O O . SER B 1 213 ? 12.715 56.199 123.508 1.00 15.14 212 SER B O 1
ATOM 3604 N N . LEU B 1 214 ? 11.354 56.694 125.238 1.00 13.77 213 LEU B N 1
ATOM 3605 C CA . LEU B 1 214 ? 10.372 55.673 124.912 1.00 16.31 213 LEU B CA 1
ATOM 3606 C C . LEU B 1 214 ? 8.986 56.165 125.214 1.00 16.86 213 LEU B C 1
ATOM 3607 O O . LEU B 1 214 ? 8.749 56.777 126.249 1.00 16.78 213 LEU B O 1
ATOM 3612 N N . GLU B 1 215 ? 8.065 55.848 124.302 1.00 16.69 214 GLU B N 1
ATOM 3613 C CA . GLU B 1 215 ? 6.630 56.166 124.467 1.00 15.34 214 GLU B CA 1
ATOM 3614 C C . GLU B 1 215 ? 5.798 54.941 124.081 1.00 15.21 214 GLU B C 1
ATOM 3615 O O . GLU B 1 215 ? 6.068 54.319 123.065 1.00 17.68 214 GLU B O 1
ATOM 3621 N N . LEU B 1 216 ? 4.836 54.564 124.920 1.00 16.30 215 LEU B N 1
ATOM 3622 C CA . LEU B 1 216 ? 3.962 53.402 124.634 1.00 16.00 215 LEU B CA 1
ATOM 3623 C C . LEU B 1 216 ? 2.501 53.830 124.529 1.00 14.48 215 LEU B C 1
ATOM 3624 O O . LEU B 1 216 ? 2.093 54.774 125.170 1.00 15.95 215 LEU B O 1
ATOM 3629 N N . HIS B 1 217 ? 1.749 53.095 123.721 1.00 14.81 216 HIS B N 1
ATOM 3630 C CA . HIS B 1 217 ? 0.317 53.336 123.519 1.00 12.32 216 HIS B CA 1
ATOM 3631 C C . HIS B 1 217 ? -0.429 52.040 123.614 1.00 13.97 216 HIS B C 1
ATOM 3632 O O . HIS B 1 217 ? 0.098 51.007 123.268 1.00 16.38 216 HIS B O 1
ATOM 3639 N N . PRO B 1 218 ? -1.655 52.074 124.132 1.00 13.59 217 PRO B N 1
ATOM 3640 C CA . PRO B 1 218 ? -2.415 50.845 124.304 1.00 15.89 217 PRO B CA 1
ATOM 3641 C C . PRO B 1 218 ? -2.940 50.183 123.005 1.00 14.91 217 PRO B C 1
ATOM 3642 O O . PRO B 1 218 ? -3.074 50.830 121.973 1.00 15.85 217 PRO B O 1
ATOM 3646 N N . HIS B 1 219 ? -3.156 48.866 123.085 1.00 14.17 218 HIS B N 1
ATOM 3647 C CA . HIS B 1 219 ? -3.838 48.072 122.033 1.00 15.64 218 HIS B CA 1
ATOM 3648 C C . HIS B 1 219 ? -4.333 46.822 122.749 1.00 16.95 218 HIS B C 1
ATOM 3649 O O . HIS B 1 219 ? -3.601 46.181 123.517 1.00 15.47 218 HIS B O 1
ATOM 3656 N N . ALA B 1 220 ? -5.579 46.509 122.483 1.00 15.38 219 ALA B N 1
ATOM 3657 C CA . ALA B 1 220 ? -6.247 45.375 123.105 1.00 15.37 219 ALA B CA 1
ATOM 3658 C C . ALA B 1 220 ? -5.522 44.051 122.852 1.00 18.24 219 ALA B C 1
ATOM 3659 O O . ALA B 1 220 ? -5.524 43.162 123.708 1.00 19.44 219 ALA B O 1
ATOM 3661 N N . LEU B 1 221 ? -4.873 43.935 121.702 1.00 16.55 220 LEU B N 1
ATOM 3662 C CA . LEU B 1 221 ? -4.242 42.680 121.298 1.00 17.38 220 LEU B CA 1
ATOM 3663 C C . LEU B 1 221 ? -2.719 42.781 121.342 1.00 17.35 220 LEU B C 1
ATOM 3664 O O . LEU B 1 221 ? -1.997 41.873 120.908 1.00 19.33 220 LEU B O 1
ATOM 3669 N N . ALA B 1 222 ? -2.231 43.897 121.858 1.00 17.89 221 ALA B N 1
ATOM 3670 C CA . ALA B 1 222 ? -0.795 44.079 122.022 1.00 18.01 221 ALA B CA 1
ATOM 3671 C C . ALA B 1 222 ? -0.572 45.016 123.202 1.00 18.03 221 ALA B C 1
ATOM 3672 O O . ALA B 1 222 ? -0.060 46.121 122.990 1.00 17.54 221 ALA B O 1
ATOM 3674 N N . PRO B 1 223 ? -0.919 44.5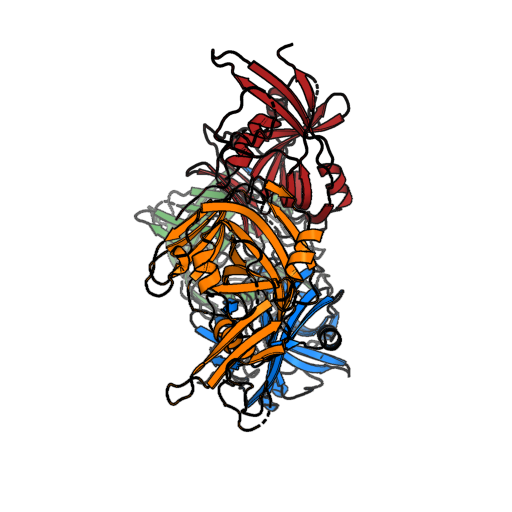50 124.425 1.00 18.28 222 PRO B N 1
ATOM 3675 C CA . PRO B 1 223 ? -1.052 45.386 125.637 1.00 16.49 222 PRO B CA 1
ATOM 3676 C C . PRO B 1 223 ? 0.277 45.737 126.327 1.00 18.90 222 PRO B C 1
ATOM 3677 O O . PRO B 1 223 ? 0.347 45.844 127.546 1.00 21.48 222 PRO B O 1
ATOM 3681 N N . ILE B 1 224 ? 1.299 45.959 125.507 1.00 16.48 223 ILE B N 1
ATOM 3682 C CA . ILE B 1 224 ? 2.655 46.243 125.975 1.00 14.80 223 ILE B CA 1
ATOM 3683 C C . ILE B 1 224 ? 2.718 47.455 126.939 1.00 15.82 223 ILE B C 1
ATOM 3684 O O . ILE B 1 224 ? 3.574 47.506 127.863 1.00 16.93 223 ILE B O 1
ATOM 3689 N N . SER B 1 225 ? 1.822 48.417 126.720 1.00 16.34 224 SER B N 1
ATOM 3690 C CA . SER B 1 225 ? 1.761 49.663 127.541 1.00 18.17 224 SER B CA 1
ATOM 3691 C C . SER B 1 225 ? 1.333 49.357 128.996 1.00 18.54 224 SER B C 1
ATOM 3692 O O . SER B 1 225 ? 1.447 50.209 129.897 1.00 16.14 224 SER B O 1
ATOM 3695 N N . ASN B 1 226 ? 0.805 48.161 129.207 1.00 15.53 225 ASN B N 1
ATOM 3696 C CA . ASN B 1 226 ? 0.422 47.755 130.554 1.00 19.21 225 ASN B CA 1
ATOM 3697 C C . ASN B 1 226 ? 1.649 47.824 131.500 1.00 21.07 225 ASN B C 1
ATOM 3698 O O . ASN B 1 226 ? 1.542 48.047 132.722 1.00 18.43 225 ASN B O 1
ATOM 3703 N N . LEU B 1 227 ? 2.831 47.624 130.916 1.00 21.01 226 LEU B N 1
ATOM 3704 C CA . LEU B 1 227 ? 4.085 47.654 131.662 1.00 20.00 226 LEU B CA 1
ATOM 3705 C C . LEU B 1 227 ? 4.608 49.060 131.502 1.00 19.10 226 LEU B C 1
ATOM 3706 O O . LEU B 1 227 ? 5.437 49.375 130.630 1.00 19.51 226 LEU B O 1
ATOM 3711 N N . TYR B 1 228 ? 4.069 49.912 132.368 1.00 19.84 227 TYR B N 1
ATOM 3712 C CA . TYR B 1 228 ? 4.272 51.349 132.279 1.00 21.75 227 TYR B CA 1
ATOM 3713 C C . TYR B 1 228 ? 5.658 51.754 132.729 1.00 20.30 227 TYR B C 1
ATOM 3714 O O . TYR B 1 228 ? 6.368 51.039 133.420 1.00 18.31 227 TYR B O 1
ATOM 3723 N N . ILE B 1 229 ? 6.028 52.936 132.289 1.00 21.76 228 ILE B N 1
ATOM 3724 C CA . ILE B 1 229 ? 7.387 53.428 132.416 1.00 20.40 228 ILE B CA 1
ATOM 3725 C C . ILE B 1 229 ? 7.519 54.326 133.618 1.00 21.96 228 ILE B C 1
ATOM 3726 O O . ILE B 1 229 ? 6.911 55.392 133.651 1.00 22.54 228 ILE B O 1
ATOM 3731 N N . LYS B 1 230 ? 8.295 53.888 134.606 1.00 22.37 229 LYS B N 1
ATOM 3732 C CA . LYS B 1 230 ? 8.579 54.702 135.807 1.00 21.83 229 LYS B CA 1
ATOM 3733 C C . LYS B 1 230 ? 9.790 55.603 135.505 1.00 23.31 229 LYS B C 1
ATOM 3734 O O . LYS B 1 230 ? 9.803 56.790 135.836 1.00 25.13 229 LYS B O 1
ATOM 3740 N N . LYS B 1 231 ? 10.792 55.032 134.842 1.00 23.02 230 LYS B N 1
ATOM 3741 C CA . LYS B 1 231 ? 11.965 55.789 134.395 1.00 23.93 230 LYS B CA 1
ATOM 3742 C C . LYS B 1 231 ? 12.848 54.945 133.495 1.00 21.77 230 LYS B C 1
ATOM 3743 O O . LYS B 1 231 ? 12.847 53.723 133.583 1.00 18.99 230 LYS B O 1
ATOM 3748 N N . ILE B 1 232 ? 13.601 55.610 132.624 1.00 20.16 231 ILE B N 1
ATOM 3749 C CA . ILE B 1 232 ? 14.561 54.926 131.745 1.00 20.07 231 ILE B CA 1
ATOM 3750 C C . ILE B 1 232 ? 15.827 54.718 132.559 1.00 21.27 231 ILE B C 1
ATOM 3751 O O . ILE B 1 232 ? 16.301 55.640 133.203 1.00 22.63 231 ILE B O 1
ATOM 3756 N N . VAL B 1 233 ? 16.344 53.492 132.549 1.00 18.23 232 VAL B N 1
ATOM 3757 C CA . VAL B 1 233 ? 17.495 53.121 133.358 1.00 19.63 232 VAL B CA 1
ATOM 3758 C C . VAL B 1 233 ? 18.752 52.881 132.525 1.00 19.56 232 VAL B C 1
ATOM 3759 O O . VAL B 1 233 ? 19.857 52.973 133.051 1.00 18.70 232 VAL B O 1
ATOM 3763 N N . SER B 1 234 ? 18.570 52.597 131.234 1.00 16.90 233 SER B N 1
ATOM 3764 C CA . SER B 1 234 ? 19.683 52.395 130.290 1.00 17.69 233 SER B CA 1
ATOM 3765 C C . SER B 1 234 ? 19.233 52.531 128.827 1.00 16.56 233 SER B C 1
ATOM 3766 O O . SER B 1 234 ? 18.088 52.367 128.510 1.00 17.56 233 SER B O 1
ATOM 3769 N N . VAL B 1 235 ? 20.183 52.875 127.976 1.00 15.75 234 VAL B N 1
ATOM 3770 C CA . VAL B 1 235 ? 19.970 53.069 126.530 1.00 16.68 234 VAL B CA 1
ATOM 3771 C C . VAL B 1 235 ? 21.211 52.484 125.831 1.00 16.08 234 VAL B C 1
ATOM 3772 O O . VAL B 1 235 ? 22.329 52.847 126.120 1.00 18.40 234 VAL B O 1
ATOM 3776 N N . SER B 1 236 ? 20.992 51.534 124.944 1.00 17.07 235 SER B N 1
ATOM 3777 C CA . SER B 1 236 ? 22.080 50.810 124.237 1.00 17.17 235 SER B CA 1
ATOM 3778 C C . SER B 1 236 ? 21.772 50.625 122.745 1.00 17.36 235 SER B C 1
ATOM 3779 O O . SER B 1 236 ? 20.620 50.392 122.342 1.00 19.38 235 SER B O 1
ATOM 3782 N N . HIS B 1 237 ? 22.821 50.725 121.947 1.00 15.66 236 HIS B N 1
ATOM 3783 C CA . HIS B 1 237 ? 22.802 50.385 120.521 1.00 14.26 236 HIS B CA 1
ATOM 3784 C C . HIS B 1 237 ? 24.033 49.522 120.237 1.00 17.37 236 HIS B C 1
ATOM 3785 O O . HIS B 1 237 ? 25.159 49.914 120.548 1.00 18.32 236 HIS B O 1
ATOM 3792 N N . PHE B 1 238 ? 23.833 48.342 119.687 1.00 14.76 237 PHE B N 1
ATOM 3793 C CA . PHE B 1 238 ? 24.977 47.473 119.342 1.00 16.17 237 PHE B CA 1
ATOM 3794 C C . PHE B 1 238 ? 24.668 46.604 118.114 1.00 15.65 237 PHE B C 1
ATOM 3795 O O . PHE B 1 238 ? 23.475 46.288 117.785 1.00 18.17 237 PHE B O 1
ATOM 3803 N N . ILE B 1 239 ? 25.737 46.243 117.404 1.00 16.40 238 ILE B N 1
ATOM 3804 C CA . ILE B 1 239 ? 25.632 45.420 116.192 1.00 16.97 238 ILE B CA 1
ATOM 3805 C C . ILE B 1 239 ? 26.480 44.163 116.334 1.00 14.60 238 ILE B C 1
ATOM 3806 O O . ILE B 1 239 ? 27.581 44.178 116.850 1.00 12.72 238 ILE B O 1
ATOM 3811 N N . THR B 1 240 ? 25.902 43.073 115.892 1.00 17.23 239 THR B N 1
ATOM 3812 C CA . THR B 1 240 ? 26.526 41.790 116.103 1.00 16.78 239 THR B CA 1
ATOM 3813 C C . THR B 1 240 ? 26.403 40.867 114.919 1.00 16.90 239 THR B C 1
ATOM 3814 O O . THR B 1 240 ? 25.635 41.108 113.976 1.00 18.04 239 THR B O 1
ATOM 3818 N N . ASP B 1 241 ? 27.215 39.827 115.006 1.00 17.54 240 ASP B N 1
ATOM 3819 C CA . ASP B 1 241 ? 27.060 38.584 114.249 1.00 17.09 240 ASP B CA 1
ATOM 3820 C C . ASP B 1 241 ? 26.848 37.521 115.317 1.00 16.28 240 ASP B C 1
ATOM 3821 O O . ASP B 1 241 ? 27.562 37.481 116.309 1.00 18.48 240 ASP B O 1
ATOM 3826 N N . LEU B 1 242 ? 25.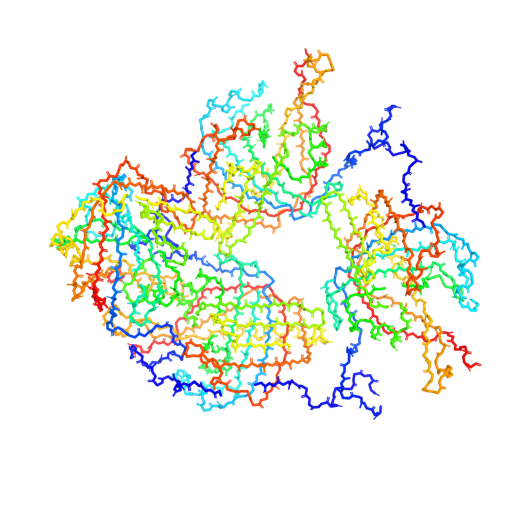862 36.642 115.127 1.00 17.35 241 LEU B N 1
ATOM 3827 C CA . LEU B 1 242 ? 25.590 35.590 116.086 1.00 17.61 241 LEU B CA 1
ATOM 3828 C C . LEU B 1 242 ? 24.744 34.483 115.476 1.00 17.62 241 LEU B C 1
ATOM 3829 O O . LEU B 1 242 ? 24.193 34.608 114.349 1.00 18.63 241 LEU B O 1
ATOM 3834 N N . THR B 1 243 ? 24.680 33.387 116.226 1.00 18.16 242 THR B N 1
ATOM 3835 C CA . THR B 1 243 ? 24.003 32.171 115.800 1.00 17.83 242 THR B CA 1
ATOM 3836 C C . THR B 1 243 ? 22.932 31.841 116.825 1.00 19.82 242 THR B C 1
ATOM 3837 O O . THR B 1 243 ? 23.155 31.933 118.034 1.00 18.88 242 THR B O 1
ATOM 3841 N N . LEU B 1 244 ? 21.760 31.468 116.305 1.00 18.10 243 LEU B N 1
ATOM 3842 C CA . LEU B 1 244 ? 20.657 30.959 117.116 1.00 17.20 243 LEU B CA 1
ATOM 3843 C C . LEU B 1 244 ? 20.584 29.463 116.895 1.00 17.78 243 LEU B C 1
ATOM 3844 O O . LEU B 1 244 ? 20.176 29.004 115.832 1.00 18.61 243 LEU B O 1
ATOM 3849 N N . PRO B 1 245 ? 21.001 28.673 117.897 1.00 18.39 244 PRO B N 1
ATOM 3850 C CA . PRO B 1 245 ? 20.863 27.247 117.759 1.00 18.54 244 PRO B CA 1
ATOM 3851 C C . PRO B 1 245 ? 19.644 26.691 118.497 1.00 19.63 244 PRO B C 1
ATOM 3852 O O . PRO B 1 245 ? 18.831 27.441 119.047 1.00 19.37 244 PRO B O 1
ATOM 3856 N N . TYR B 1 246 ? 19.585 25.371 118.534 1.00 16.72 245 TYR B N 1
ATOM 3857 C CA . TYR B 1 246 ? 18.521 24.655 119.266 1.00 17.14 245 TYR B CA 1
ATOM 3858 C C . TYR B 1 246 ? 18.801 24.805 120.748 1.00 16.89 245 TYR B C 1
ATOM 3859 O O . TYR B 1 246 ? 19.930 25.129 121.181 1.00 16.42 245 TYR B O 1
ATOM 3868 N N . GLY B 1 247 ? 17.750 24.574 121.515 1.00 19.05 246 GLY B N 1
ATOM 3869 C CA . GLY B 1 247 ? 17.753 24.664 122.949 1.00 19.76 246 GLY B CA 1
ATOM 3870 C C . GLY B 1 247 ? 17.261 23.402 123.622 1.00 20.27 246 GLY B C 1
ATOM 3871 O O . GLY B 1 247 ? 17.202 22.311 123.015 1.00 19.09 246 GLY B O 1
ATOM 3872 N N . LYS B 1 248 ? 16.925 23.562 124.905 1.00 22.16 247 LYS B N 1
ATOM 3873 C CA . LYS B 1 248 ? 16.445 22.460 125.732 1.00 16.08 247 LYS B CA 1
ATOM 3874 C C . LYS B 1 248 ? 15.303 22.849 126.646 1.00 15.36 247 LYS B C 1
ATOM 3875 O O . LYS B 1 248 ? 15.123 24.018 126.984 1.00 16.71 247 LYS B O 1
ATOM 3881 N N . VAL B 1 249 ? 14.477 21.855 126.931 1.00 16.14 248 VAL B N 1
ATOM 3882 C CA . VAL B 1 249 ? 13.388 21.978 127.896 1.00 15.60 248 VAL B CA 1
ATOM 3883 C C . VAL B 1 249 ? 13.917 21.912 129.330 1.00 16.96 248 VAL B C 1
ATOM 3884 O O . VAL B 1 249 ? 14.624 20.960 129.720 1.00 15.43 248 VAL B O 1
ATOM 3888 N N . VAL B 1 250 ? 13.560 22.898 130.146 1.00 17.68 249 VAL B N 1
ATOM 3889 C CA . VAL B 1 250 ? 14.088 22.948 131.518 1.00 18.82 249 VAL B CA 1
ATOM 3890 C C . VAL B 1 250 ? 13.006 22.802 132.599 1.00 19.22 249 VAL B C 1
ATOM 3891 O O . VAL B 1 250 ? 13.308 22.546 133.771 1.00 20.81 249 VAL B O 1
ATOM 3895 N N . ALA B 1 251 ? 11.758 22.880 132.178 1.00 19.02 250 ALA B N 1
ATOM 3896 C CA . ALA B 1 251 ? 10.616 22.620 133.037 1.00 17.57 250 ALA B CA 1
ATOM 3897 C C . ALA B 1 251 ? 9.433 22.201 132.165 1.00 18.78 250 ALA B C 1
ATOM 3898 O O . ALA B 1 251 ? 9.293 22.658 131.040 1.00 19.09 250 ALA B O 1
ATOM 3900 N N . ASP B 1 252 ? 8.615 21.297 132.692 1.00 19.91 251 ASP B N 1
ATOM 3901 C CA . ASP B 1 252 ? 7.373 20.851 132.036 1.00 23.12 251 ASP B CA 1
ATOM 3902 C C . ASP B 1 252 ? 6.260 20.939 133.070 1.00 22.83 251 ASP B C 1
ATOM 3903 O O . ASP B 1 252 ? 6.227 20.169 134.026 1.00 23.29 251 ASP B O 1
ATOM 3908 N N . TYR B 1 253 ? 5.380 21.909 132.880 1.00 24.54 252 TYR B N 1
ATOM 3909 C CA . TYR B 1 253 ? 4.303 22.197 133.827 1.00 24.67 252 TYR B CA 1
ATOM 3910 C C . TYR B 1 253 ? 3.131 21.237 133.616 1.00 26.38 252 TYR B C 1
ATOM 3911 O O . TYR B 1 253 ? 2.153 21.263 134.358 1.00 28.57 252 TYR B O 1
ATOM 3920 N N . LEU B 1 254 ? 3.249 20.359 132.635 1.00 25.41 253 LEU B N 1
ATOM 3921 C CA . LEU B 1 254 ? 2.178 19.402 132.367 1.00 28.99 253 LEU B CA 1
ATOM 3922 C C . LEU B 1 254 ? 2.488 18.038 133.011 1.00 35.09 253 LEU B C 1
ATOM 3923 O O . LEU B 1 254 ? 1.616 17.171 133.150 1.00 34.18 253 LEU B O 1
ATOM 3928 N N . ALA B 1 255 ? 3.747 17.865 133.391 1.00 39.19 254 ALA B N 1
ATOM 3929 C CA . ALA B 1 255 ? 4.172 16.705 134.160 1.00 42.93 254 ALA B CA 1
ATOM 3930 C C . ALA B 1 255 ? 4.192 17.236 135.580 1.00 47.29 254 ALA B C 1
ATOM 3931 O O . ALA B 1 255 ? 3.316 16.889 136.383 1.00 50.75 254 ALA B O 1
ATOM 3934 N N . SER C 1 7 ? 2.190 28.944 74.831 1.00 34.46 6 SER C N 1
ATOM 3935 C CA . SER C 1 7 ? 3.606 29.437 74.836 1.00 32.12 6 SER C CA 1
ATOM 3936 C C . SER C 1 7 ? 4.469 28.848 73.740 1.00 33.02 6 SER C C 1
ATOM 3937 O O . SER C 1 7 ? 4.675 27.630 73.631 1.00 31.48 6 SER C O 1
ATOM 3940 N N . ALA C 1 8 ? 5.015 29.750 72.948 1.00 32.09 7 ALA C N 1
ATOM 3941 C CA . ALA C 1 8 ? 5.974 29.368 71.943 1.00 31.11 7 ALA C CA 1
ATOM 3942 C C . ALA C 1 8 ? 6.593 30.586 71.326 1.00 29.24 7 ALA C C 1
ATOM 3943 O O . ALA C 1 8 ? 6.037 31.697 71.349 1.00 19.91 7 ALA C O 1
ATOM 3945 N N A ASN C 1 9 ? 7.795 30.336 70.821 0.50 30.06 8 ASN C N 1
ATOM 3946 N N B ASN C 1 9 ? 7.805 30.351 70.834 0.50 29.91 8 ASN C N 1
ATOM 3947 C CA A ASN C 1 9 ? 8.599 31.255 70.034 0.50 29.32 8 ASN C CA 1
ATOM 3948 C CA B ASN C 1 9 ? 8.596 31.300 70.065 0.50 29.10 8 ASN C CA 1
ATOM 3949 C C A ASN C 1 9 ? 8.646 30.663 68.630 0.50 31.42 8 ASN C C 1
ATOM 3950 C C B ASN C 1 9 ? 8.708 30.685 68.657 0.50 31.23 8 ASN C C 1
ATOM 3951 O O A ASN C 1 9 ? 8.622 29.437 68.458 0.50 28.84 8 ASN C O 1
ATOM 3952 O O B ASN C 1 9 ? 8.790 29.457 68.513 0.50 28.62 8 ASN C O 1
ATOM 3961 N N . SER C 1 10 ? 8.684 31.530 67.626 1.00 32.79 9 SER C N 1
ATOM 3962 C CA . SER C 1 10 ? 8.815 31.073 66.235 1.00 33.57 9 SER C CA 1
ATOM 3963 C C . SER C 1 10 ? 10.277 30.674 65.966 1.00 38.23 9 SER C C 1
ATOM 3964 O O . SER C 1 10 ? 10.579 29.936 65.013 1.00 39.83 9 SER C O 1
ATOM 3967 N N . LEU C 1 11 ? 11.176 31.128 66.836 1.00 41.29 10 LEU C N 1
ATOM 3968 C CA . LEU C 1 11 ? 12.619 30.840 66.676 1.00 44.42 10 LEU C CA 1
ATOM 3969 C C . LEU C 1 11 ? 12.903 29.377 66.939 1.00 46.68 10 LEU C C 1
ATOM 3970 O O . LEU C 1 11 ? 12.058 28.634 67.448 1.00 47.75 10 LEU C O 1
ATOM 3972 N N . GLU C 1 12 ? 14.103 28.973 66.565 1.00 49.28 11 GLU C N 1
ATOM 3973 C CA . GLU C 1 12 ? 14.541 27.589 66.740 1.00 52.66 11 GLU C CA 1
ATOM 3974 C C . GLU C 1 12 ? 15.426 27.126 65.570 1.00 56.09 11 GLU C C 1
ATOM 3975 O O . GLU C 1 12 ? 14.936 26.446 64.642 1.00 56.78 11 GLU C O 1
ATOM 3977 N N . GLY C 1 13 ? 16.716 27.490 65.598 1.00 57.32 12 GLY C N 1
ATOM 3978 C CA . GLY C 1 13 ? 17.322 28.323 66.664 1.00 57.93 12 GLY C CA 1
ATOM 3979 C C . GLY C 1 13 ? 18.453 29.201 66.138 1.00 58.09 12 GLY C C 1
ATOM 3980 O O . GLY C 1 13 ? 18.387 30.447 66.208 1.00 59.73 12 GLY C O 1
ATOM 3981 N N . VAL C 1 14 ? 19.484 28.539 65.605 1.00 57.08 13 VAL C N 1
ATOM 3982 C CA . VAL C 1 14 ? 20.606 29.212 64.918 1.00 54.28 13 VAL C CA 1
ATOM 3983 C C . VAL C 1 14 ? 20.279 29.108 63.424 1.00 53.38 13 VAL C C 1
ATOM 3984 O O . VAL C 1 14 ? 21.140 29.274 62.554 1.00 54.32 13 VAL C O 1
ATOM 3988 N N . ILE C 1 15 ? 19.011 28.818 63.155 1.00 50.85 14 ILE C N 1
ATOM 3989 C CA . ILE C 1 15 ? 18.498 28.724 61.784 1.00 49.51 14 ILE C CA 1
ATOM 3990 C C . ILE C 1 15 ? 18.585 30.110 61.146 1.00 47.85 14 ILE C C 1
ATOM 3991 O O . ILE C 1 15 ? 18.950 30.254 59.971 1.00 48.43 14 ILE C O 1
ATOM 3993 N N . ASP C 1 16 ? 18.285 31.128 61.951 1.00 45.45 15 ASP C N 1
ATOM 3994 C CA . ASP C 1 16 ? 18.336 32.528 61.503 1.00 42.16 15 ASP C CA 1
ATOM 3995 C C . ASP C 1 16 ? 19.706 33.080 61.804 1.00 36.97 15 ASP C C 1
ATOM 3996 O O . ASP C 1 16 ? 20.003 33.590 62.875 1.00 37.16 15 ASP C O 1
ATOM 4001 N N . ASN C 1 17 ? 20.521 32.946 60.787 1.00 34.04 16 ASN C N 1
ATOM 4002 C CA . ASN C 1 17 ? 21.884 33.371 60.775 1.00 29.18 16 ASN C CA 1
ATOM 4003 C C . ASN C 1 17 ? 21.894 34.501 59.776 1.00 27.61 16 ASN C C 1
ATOM 4004 O O . ASN C 1 17 ? 22.215 34.322 58.596 1.00 27.40 16 ASN C O 1
ATOM 4009 N N . GLU C 1 18 ? 21.571 35.664 60.304 1.00 27.15 17 GLU C N 1
ATOM 4010 C CA . GLU C 1 18 ? 21.325 36.884 59.539 1.00 27.96 17 GLU C CA 1
ATOM 4011 C C . GLU C 1 18 ? 22.537 37.428 58.796 1.00 27.07 17 GLU C C 1
ATOM 4012 O O . GLU C 1 18 ? 22.387 38.132 57.777 1.00 25.60 17 GLU C O 1
ATOM 4018 N N . PHE C 1 19 ? 23.728 37.137 59.325 1.00 24.30 18 PHE C N 1
ATOM 4019 C CA . PHE C 1 19 ? 24.964 37.695 58.762 1.00 22.56 18 PHE C CA 1
ATOM 4020 C C . PHE C 1 19 ? 25.867 36.618 58.218 1.00 22.36 18 PHE C C 1
ATOM 4021 O O . PHE C 1 19 ? 27.028 36.857 57.911 1.00 21.43 18 PHE C O 1
ATOM 4029 N N . SER C 1 20 ? 25.310 35.418 58.146 1.00 23.17 19 SER C N 1
ATOM 4030 C CA . SER C 1 20 ? 25.985 34.281 57.546 1.00 23.23 19 SER C CA 1
ATOM 4031 C C . SER C 1 20 ? 27.285 33.880 58.223 1.00 19.80 19 SER C C 1
ATOM 4032 O O . SER C 1 20 ? 28.253 33.529 57.539 1.00 18.87 19 SER C O 1
ATOM 4043 N N . PRO C 1 22 ? 29.831 31.451 59.972 1.00 20.19 21 PRO C N 1
ATOM 4044 C CA . PRO C 1 22 ? 30.022 29.992 59.985 1.00 21.33 21 PRO C CA 1
ATOM 4045 C C . PRO C 1 22 ? 29.614 29.358 61.326 1.00 22.27 21 PRO C C 1
ATOM 4046 O O . PRO C 1 22 ? 29.063 28.254 61.346 1.00 24.11 21 PRO C O 1
ATOM 4050 N N . ALA C 1 23 ? 29.883 30.060 62.425 1.00 21.16 22 ALA C N 1
ATOM 4051 C CA . ALA C 1 23 ? 29.475 29.621 63.762 1.00 20.09 22 ALA C CA 1
ATOM 4052 C C . ALA C 1 23 ? 28.600 30.701 64.417 1.00 19.41 22 ALA C C 1
ATOM 4053 O O . ALA C 1 23 ? 29.084 31.586 65.102 1.00 14.82 22 ALA C O 1
ATOM 4055 N N . PRO C 1 24 ? 27.289 30.622 64.199 1.00 19.79 23 PRO C N 1
ATOM 4056 C CA . PRO C 1 24 ? 26.430 31.658 64.686 1.00 20.48 23 PRO C CA 1
ATOM 4057 C C . PRO C 1 24 ? 26.067 31.622 66.171 1.00 17.61 23 PRO C C 1
ATOM 4058 O O . PRO C 1 24 ? 26.062 30.580 66.843 1.00 18.63 23 PRO C O 1
ATOM 4062 N N . ARG C 1 25 ? 25.728 32.824 66.611 1.00 20.23 24 ARG C N 1
ATOM 4063 C CA . ARG C 1 25 ? 25.281 33.126 67.964 1.00 20.63 24 ARG C CA 1
ATOM 4064 C C . ARG C 1 25 ? 23.780 32.925 67.991 1.00 20.20 24 ARG C C 1
ATOM 4065 O O . ARG C 1 25 ? 23.031 33.412 67.148 1.00 23.63 24 ARG C O 1
ATOM 4073 N N . TRP C 1 26 ? 23.362 32.153 68.973 1.00 19.99 25 TRP C N 1
ATOM 4074 C CA . TRP C 1 26 ? 21.953 31.814 69.169 1.00 20.01 25 TRP C CA 1
ATOM 4075 C C . TRP C 1 26 ? 21.083 33.037 69.487 1.00 19.03 25 TRP C C 1
ATOM 4076 O O . TRP C 1 26 ? 19.985 33.202 68.941 1.00 18.58 25 TRP C O 1
ATOM 4087 N N . LEU C 1 27 ? 21.558 33.918 70.344 1.00 19.77 26 LEU C N 1
ATOM 4088 C CA . LEU C 1 27 ? 20.755 35.062 70.717 1.00 20.82 26 LEU C CA 1
ATOM 4089 C C . LEU C 1 27 ? 21.095 36.237 69.812 1.00 20.98 26 LEU C C 1
ATOM 4090 O O . LEU C 1 27 ? 22.196 36.788 69.886 1.00 24.54 26 LEU C O 1
ATOM 4095 N N . ASN C 1 28 ? 20.126 36.655 68.995 1.00 18.23 27 ASN C N 1
ATOM 4096 C CA . ASN C 1 28 ? 20.329 37.783 68.101 1.00 16.38 27 ASN C CA 1
ATOM 4097 C C . ASN C 1 28 ? 19.955 39.104 68.757 1.00 18.67 27 ASN C C 1
ATOM 4098 O O . ASN C 1 28 ? 19.046 39.172 69.603 1.00 19.79 27 ASN C O 1
ATOM 4103 N N . THR C 1 29 ? 20.636 40.162 68.319 1.00 19.90 28 THR C N 1
ATOM 4104 C CA . THR C 1 29 ? 20.386 41.522 68.795 1.00 20.53 28 THR C CA 1
ATOM 4105 C C . THR C 1 29 ? 19.803 42.445 67.755 1.00 20.21 28 THR C C 1
ATOM 4106 O O . THR C 1 29 ? 19.104 43.401 68.089 1.00 24.94 28 THR C O 1
ATOM 4110 N N . TYR C 1 30 ? 20.073 42.163 66.486 1.00 17.94 29 TYR C N 1
ATOM 4111 C CA . TYR C 1 30 ? 19.648 43.028 65.407 1.00 18.35 29 TYR C CA 1
ATOM 4112 C C . TYR C 1 30 ? 19.602 42.206 64.140 1.00 17.46 29 TYR C C 1
ATOM 4113 O O . TYR C 1 30 ? 20.415 41.329 63.956 1.00 19.17 29 TYR C O 1
ATOM 4122 N N . PRO C 1 31 ? 18.603 42.444 63.287 1.00 17.47 30 PRO C N 1
ATOM 4123 C CA . PRO C 1 31 ? 18.517 41.733 62.022 1.00 17.27 30 PRO C CA 1
ATOM 4124 C C . PRO C 1 31 ? 19.411 42.366 60.941 1.00 18.07 30 PRO C C 1
ATOM 4125 O O . PRO C 1 31 ? 19.959 43.457 61.143 1.00 20.52 30 PRO C O 1
ATOM 4129 N N . ALA C 1 32 ? 19.519 41.701 59.800 1.00 18.52 31 ALA C N 1
ATOM 4130 C CA . ALA C 1 32 ? 20.247 42.248 58.658 1.00 17.49 31 ALA C CA 1
ATOM 4131 C C . ALA C 1 32 ? 19.434 43.364 58.015 1.00 19.32 31 ALA C C 1
ATOM 4132 O O . ALA C 1 32 ? 18.207 43.402 58.145 1.00 18.00 31 ALA C O 1
ATOM 4134 N N . GLY C 1 33 ? 20.128 44.257 57.310 1.00 17.23 32 GLY C N 1
ATOM 4135 C CA . GLY C 1 33 ? 19.503 45.336 56.537 1.00 19.35 32 GLY C CA 1
ATOM 4136 C C . GLY C 1 33 ? 19.412 44.886 55.084 1.00 19.81 32 GLY C C 1
ATOM 4137 O O . GLY C 1 33 ? 19.577 43.674 54.792 1.00 21.60 32 GLY C O 1
ATOM 4138 N N . PRO C 1 34 ? 19.195 45.849 54.151 1.00 19.88 33 PRO C N 1
ATOM 4139 C CA . PRO C 1 34 ? 19.069 47.298 54.471 1.00 20.33 33 PRO C CA 1
ATOM 4140 C C . PRO C 1 34 ? 17.863 47.654 55.327 1.00 19.41 33 PRO C C 1
ATOM 4141 O O . PRO C 1 34 ? 16.934 46.864 55.432 1.00 19.01 33 PRO C O 1
ATOM 4145 N N . TYR C 1 35 ? 17.908 48.845 55.908 1.00 17.28 34 TYR C N 1
ATOM 4146 C CA . TYR C 1 35 ? 16.878 49.358 56.874 1.00 18.25 34 TYR C CA 1
ATOM 4147 C C . TYR C 1 35 ? 16.138 50.585 56.333 1.00 19.36 34 TYR C C 1
ATOM 4148 O O . TYR C 1 35 ? 16.747 51.563 55.916 1.00 18.76 34 TYR C O 1
ATOM 4157 N N . ARG C 1 36 ? 14.816 50.483 56.301 1.00 17.72 35 ARG C N 1
ATOM 4158 C CA . ARG C 1 36 ? 13.944 51.525 55.775 1.00 17.71 35 ARG C CA 1
ATOM 4159 C C . ARG C 1 36 ? 13.401 52.385 56.914 1.00 16.08 35 ARG C C 1
ATOM 4160 O O . ARG C 1 36 ? 12.926 51.882 57.941 1.00 17.78 35 ARG C O 1
ATOM 4168 N N . PHE C 1 37 ? 13.493 53.684 56.701 1.00 14.01 36 PHE C N 1
ATOM 4169 C CA . PHE C 1 37 ? 13.083 54.723 57.639 1.00 16.85 36 PHE C CA 1
ATOM 4170 C C . PHE C 1 37 ? 11.937 55.526 57.022 1.00 20.08 36 PHE C C 1
ATOM 4171 O O . PHE C 1 37 ? 12.100 56.113 55.954 1.00 19.20 36 PHE C O 1
ATOM 4179 N N . ILE C 1 38 ? 10.784 55.523 57.699 1.00 18.68 37 ILE C N 1
ATOM 4180 C CA . ILE C 1 38 ? 9.670 56.343 57.303 1.00 18.82 37 ILE C CA 1
ATOM 4181 C C . ILE C 1 38 ? 9.501 57.471 58.330 1.00 17.10 37 ILE C C 1
ATOM 4182 O O . ILE C 1 38 ? 9.556 57.257 59.532 1.00 19.92 37 ILE C O 1
ATOM 4187 N N . ASN C 1 39 ? 9.330 58.681 57.834 1.00 19.41 38 ASN C N 1
ATOM 4188 C CA . ASN C 1 39 ? 9.200 59.874 58.671 1.00 18.41 38 ASN C CA 1
ATOM 4189 C C . ASN C 1 39 ? 10.364 60.116 59.634 1.00 19.70 38 ASN C C 1
ATOM 4190 O O . ASN C 1 39 ? 10.194 60.505 60.798 1.00 19.11 38 ASN C O 1
ATOM 4195 N N . ARG C 1 40 ? 11.548 59.823 59.118 1.00 18.85 39 ARG C N 1
ATOM 4196 C CA . ARG C 1 40 ? 12.801 60.186 59.759 1.00 18.26 39 ARG C CA 1
ATOM 4197 C C . ARG C 1 40 ? 12.956 61.719 59.710 1.00 18.32 39 ARG C C 1
ATOM 4198 O O . ARG C 1 40 ? 13.149 62.360 58.663 1.00 17.42 39 ARG C O 1
ATOM 4206 N N . GLU C 1 41 ? 12.881 62.277 60.904 1.00 19.00 40 GLU C N 1
ATOM 4207 C CA . GLU C 1 41 ? 12.766 63.711 61.108 1.00 18.29 40 GLU C CA 1
ATOM 4208 C C . GLU C 1 41 ? 14.013 64.308 61.807 1.00 19.02 40 GLU C C 1
ATOM 4209 O O . GLU C 1 41 ? 14.371 63.969 62.941 1.00 19.19 40 GLU C O 1
ATOM 4215 N N . PHE C 1 42 ? 14.640 65.230 61.101 1.00 17.06 41 PHE C N 1
ATOM 4216 C CA . PHE C 1 42 ? 15.909 65.806 61.498 1.00 15.32 41 PHE C CA 1
ATOM 4217 C C . PHE C 1 42 ? 15.688 67.241 61.997 1.00 17.21 41 PHE C C 1
ATOM 4218 O O . PHE C 1 42 ? 15.007 68.037 61.370 1.00 16.92 41 PHE C O 1
ATOM 4226 N N . PHE C 1 43 ? 16.283 67.540 63.143 1.00 16.97 42 PHE C N 1
ATOM 4227 C CA . PHE C 1 43 ? 16.404 68.914 63.652 1.00 15.21 42 PHE C CA 1
ATOM 4228 C C . PHE C 1 43 ? 17.913 69.153 63.926 1.00 17.23 42 PHE C C 1
ATOM 4229 O O . PHE C 1 43 ? 18.504 68.544 64.802 1.00 15.54 42 PHE C O 1
ATOM 4237 N N . ILE C 1 44 ? 18.506 70.086 63.199 1.00 16.05 43 ILE C N 1
ATOM 4238 C CA . ILE C 1 44 ? 19.950 70.297 63.226 1.00 14.95 43 ILE C CA 1
ATOM 4239 C C . ILE C 1 44 ? 20.257 71.754 63.477 1.00 16.49 43 ILE C C 1
ATOM 4240 O O . ILE C 1 44 ? 19.765 72.635 62.773 1.00 19.55 43 ILE C O 1
ATOM 4245 N N . ILE C 1 45 ? 21.125 71.980 64.453 1.00 16.03 44 ILE C N 1
ATOM 4246 C CA . ILE C 1 45 ? 21.650 73.330 64.774 1.00 19.12 44 ILE C CA 1
ATOM 4247 C C . ILE C 1 45 ? 23.147 73.210 64.589 1.00 15.96 44 ILE C C 1
ATOM 4248 O O . ILE C 1 45 ? 23.836 72.452 65.282 1.00 19.48 44 ILE C O 1
ATOM 4253 N N . ALA C 1 46 ? 23.609 73.879 63.553 1.00 17.18 45 ALA C N 1
ATOM 4254 C CA . ALA C 1 46 ? 25.004 73.933 63.215 1.00 19.00 45 ALA C CA 1
ATOM 4255 C C . ALA C 1 46 ? 25.601 75.125 63.916 1.00 17.82 45 ALA C C 1
ATOM 4256 O O . ALA C 1 46 ? 25.052 76.243 63.904 1.00 18.83 45 ALA C O 1
ATOM 4258 N N . TYR C 1 47 ? 26.742 74.888 64.537 1.00 18.80 46 TYR C N 1
ATOM 4259 C CA . TYR C 1 47 ? 27.438 75.950 65.255 1.00 17.30 46 TYR C CA 1
ATOM 4260 C C . TYR C 1 47 ? 28.928 75.929 64.987 1.00 17.84 46 TYR C C 1
ATOM 4261 O O . TYR C 1 47 ? 29.514 74.896 64.690 1.00 17.50 46 TYR C O 1
ATOM 4270 N N . GLU C 1 48 ? 29.511 77.119 65.076 1.00 20.01 47 GLU C N 1
ATOM 4271 C CA . GLU C 1 48 ? 30.949 77.285 65.002 1.00 21.34 47 GLU C CA 1
ATOM 4272 C C . GLU C 1 48 ? 31.584 76.942 66.340 1.00 21.25 47 GLU C C 1
ATOM 4273 O O . GLU C 1 48 ? 31.044 77.252 67.398 1.00 21.46 47 GLU C O 1
ATOM 4279 N N . THR C 1 49 ? 32.724 76.278 66.258 1.00 21.58 48 THR C N 1
ATOM 4280 C CA . THR C 1 49 ? 33.500 75.922 67.426 1.00 20.45 48 THR C CA 1
ATOM 4281 C C . THR C 1 49 ? 34.995 76.150 67.171 1.00 20.26 48 THR C C 1
ATOM 4282 O O . THR C 1 49 ? 35.371 76.740 66.163 1.00 23.41 48 THR C O 1
ATOM 4286 N N . ASP C 1 50 ? 35.825 75.707 68.104 1.00 23.24 49 ASP C N 1
ATOM 4287 C CA . ASP C 1 50 ? 37.289 75.823 67.971 1.00 26.05 49 ASP C CA 1
ATOM 4288 C C . ASP C 1 50 ? 37.783 74.779 67.005 1.00 25.32 49 ASP C C 1
ATOM 4289 O O . ASP C 1 50 ? 37.668 73.571 67.277 1.00 24.30 49 ASP C O 1
ATOM 4294 N N . PRO C 1 51 ? 38.355 75.225 65.877 1.00 26.62 50 PRO C N 1
ATOM 4295 C CA . PRO C 1 51 ? 38.796 74.315 64.820 1.00 28.76 50 PRO C CA 1
ATOM 4296 C C . PRO C 1 51 ? 39.871 73.321 65.248 1.00 28.37 50 PRO C C 1
ATOM 4297 O O . PRO C 1 51 ? 40.020 72.263 64.626 1.00 27.24 50 PRO C O 1
ATOM 4301 N N . ASP C 1 52 ? 40.592 73.654 66.311 1.00 28.66 51 ASP C N 1
ATOM 4302 C CA . ASP C 1 52 ? 41.689 72.802 66.775 1.00 29.14 51 ASP C CA 1
ATOM 4303 C C . ASP C 1 52 ? 41.198 71.591 67.545 1.00 27.90 51 ASP C C 1
ATOM 4304 O O . ASP C 1 52 ? 41.807 70.527 67.528 1.00 26.71 51 ASP C O 1
ATOM 4309 N N . LEU C 1 53 ? 40.081 71.764 68.215 1.00 27.88 52 LEU C N 1
ATOM 4310 C CA . LEU C 1 53 ? 39.477 70.691 68.973 1.00 28.41 52 LEU C CA 1
ATOM 4311 C C . LEU C 1 53 ? 39.052 69.648 67.944 1.00 27.20 52 LEU C C 1
ATOM 4312 O O . LEU C 1 53 ? 39.221 68.446 68.113 1.00 27.69 52 LEU C O 1
ATOM 4317 N N . LEU C 1 54 ? 38.503 70.147 66.846 1.00 25.86 53 LEU C N 1
ATOM 4318 C CA . LEU C 1 54 ? 37.962 69.272 65.819 1.00 23.48 53 LEU C CA 1
ATOM 4319 C C . LEU C 1 54 ? 39.076 68.594 65.048 1.00 22.94 53 LEU C C 1
ATOM 4320 O O . LEU C 1 54 ? 39.030 67.404 64.783 1.00 23.42 53 LEU C O 1
ATOM 4325 N N . GLN C 1 55 ? 40.088 69.366 64.718 1.00 24.28 54 GLN C N 1
ATOM 4326 C CA . GLN C 1 55 ? 41.184 68.838 63.944 1.00 26.00 54 GLN C CA 1
ATOM 4327 C C . GLN C 1 55 ? 41.845 67.657 64.644 1.00 26.13 54 GLN C C 1
ATOM 4328 O O . GLN C 1 55 ? 42.187 66.666 64.024 1.00 27.95 54 GLN C O 1
ATOM 4334 N N . ALA C 1 56 ? 41.945 67.765 65.945 1.00 24.02 55 ALA C N 1
ATOM 4335 C CA . ALA C 1 56 ? 42.587 66.767 66.798 1.00 25.43 55 ALA C CA 1
ATOM 4336 C C . ALA C 1 56 ? 41.835 65.444 66.820 1.00 26.03 55 ALA C C 1
ATOM 4337 O O . ALA C 1 56 ? 42.413 64.409 67.137 1.00 28.58 55 ALA C O 1
ATOM 4339 N N . ILE C 1 57 ? 40.558 65.471 66.457 1.00 23.85 56 ILE C N 1
ATOM 4340 C CA . ILE C 1 57 ? 39.675 64.300 66.566 1.00 24.92 56 ILE C CA 1
ATOM 4341 C C . ILE C 1 57 ? 39.637 63.508 65.266 1.00 22.33 56 ILE C C 1
ATOM 4342 O O . ILE C 1 57 ? 39.259 62.324 65.244 1.00 24.66 56 ILE C O 1
ATOM 4347 N N . LEU C 1 58 ? 39.947 64.185 64.170 1.00 21.64 57 LEU C N 1
ATOM 4348 C CA . LEU C 1 58 ? 39.809 63.559 62.844 1.00 20.38 57 LEU C CA 1
ATOM 4349 C C . LEU C 1 58 ? 40.864 62.510 62.561 1.00 21.02 57 LEU C C 1
ATOM 4350 O O . LEU C 1 58 ? 42.009 62.655 62.968 1.00 22.13 57 LEU C O 1
ATOM 4355 N N . PRO C 1 59 ? 40.497 61.464 61.813 1.00 21.21 58 PRO C N 1
ATOM 4356 C CA . PRO C 1 59 ? 41.457 60.459 61.415 1.00 23.85 58 PRO C CA 1
ATOM 4357 C C . PRO C 1 59 ? 42.377 60.907 60.270 1.00 21.68 58 PRO C C 1
ATOM 4358 O O . PRO C 1 59 ? 42.150 61.951 59.645 1.00 22.75 58 PRO C O 1
ATOM 4362 N N . PRO C 1 60 ? 43.419 60.120 60.009 1.00 22.71 59 PRO C N 1
ATOM 4363 C CA . PRO C 1 60 ? 44.394 60.480 59.000 1.00 23.79 59 PRO C CA 1
ATOM 4364 C C . PRO C 1 60 ? 43.778 60.839 57.659 1.00 21.77 59 PRO C C 1
ATOM 4365 O O . PRO C 1 60 ? 42.846 60.185 57.187 1.00 23.96 59 PRO C O 1
ATOM 4369 N N . ASP C 1 61 ? 44.305 61.918 57.110 1.00 21.46 60 ASP C N 1
ATOM 4370 C CA . ASP C 1 61 ? 43.992 62.444 55.768 1.00 25.07 60 ASP C CA 1
ATOM 4371 C C . ASP C 1 61 ? 42.634 63.067 55.646 1.00 24.64 60 ASP C C 1
ATOM 4372 O O . ASP C 1 61 ? 42.265 63.571 54.586 1.00 27.33 60 ASP C O 1
ATOM 4385 N N A GLU C 1 63 ? 40.091 66.043 56.340 0.50 22.43 62 GLU C N 1
ATOM 4386 N N B GLU C 1 63 ? 40.119 66.054 56.327 0.50 22.18 62 GLU C N 1
ATOM 4387 C CA A GLU C 1 63 ? 40.178 67.495 56.515 0.50 21.32 62 GLU C CA 1
ATOM 4388 C CA B GLU C 1 63 ? 40.189 67.501 56.560 0.50 21.01 62 GLU C CA 1
ATOM 4389 C C A GLU C 1 63 ? 38.854 68.137 56.924 0.50 21.37 62 GLU C C 1
ATOM 4390 C C B GLU C 1 63 ? 38.858 68.099 56.978 0.50 21.19 62 GLU C C 1
ATOM 4391 O O A GLU C 1 63 ? 37.763 67.719 56.530 0.50 20.63 62 GLU C O 1
ATOM 4392 O O B GLU C 1 63 ? 37.773 67.614 56.648 0.50 20.30 62 GLU C O 1
ATOM 4397 N N . LEU C 1 64 ? 38.965 69.161 57.747 1.00 20.68 63 LEU C N 1
ATOM 4398 C CA . LEU C 1 64 ? 37.803 69.871 58.233 1.00 21.87 63 LEU C CA 1
ATOM 4399 C C . LEU C 1 64 ? 37.345 70.827 57.134 1.00 22.68 63 LEU C C 1
ATOM 4400 O O . LEU C 1 64 ? 38.116 71.650 56.691 1.00 24.72 63 LEU C O 1
ATOM 4405 N N . LEU C 1 65 ? 36.090 70.720 56.692 1.00 24.37 64 LEU C N 1
ATOM 4406 C CA . LEU C 1 65 ? 35.561 71.660 55.695 1.00 25.51 64 LEU C CA 1
ATOM 4407 C C . LEU C 1 65 ? 35.374 73.038 56.315 1.00 26.61 64 LEU C C 1
ATOM 4408 O O . LEU C 1 65 ? 35.585 74.052 55.658 1.00 27.33 64 LEU C O 1
ATOM 4413 N N . GLU C 1 66 ? 34.914 73.051 57.570 1.00 27.68 65 GLU C N 1
ATOM 4414 C CA . GLU C 1 66 ? 34.734 74.271 58.371 1.00 27.34 65 GLU C CA 1
ATOM 4415 C C . GLU C 1 66 ? 34.741 73.955 59.869 1.00 25.51 65 GLU C C 1
ATOM 4416 O O . GLU C 1 66 ? 34.514 72.815 60.259 1.00 28.01 65 GLU C O 1
ATOM 4422 N N . PRO C 1 67 ? 35.025 74.956 60.719 1.00 24.60 66 PRO C N 1
ATOM 4423 C CA . PRO C 1 67 ? 35.124 74.728 62.155 1.00 24.42 66 PRO C CA 1
ATOM 4424 C C . PRO C 1 67 ? 33.730 74.730 62.765 1.00 21.45 66 PRO C C 1
ATOM 4425 O O . PRO C 1 67 ? 33.364 75.624 63.547 1.00 21.99 66 PRO C O 1
ATOM 4429 N N . VAL C 1 68 ? 32.958 73.736 62.347 1.00 19.91 67 VAL C N 1
ATOM 4430 C CA . VAL C 1 68 ? 31.530 73.675 62.656 1.00 22.45 67 VAL C CA 1
ATOM 4431 C C . VAL C 1 68 ? 31.128 72.287 63.138 1.00 20.94 67 VAL C C 1
ATOM 4432 O O . VAL C 1 68 ? 31.651 71.297 62.670 1.00 19.28 67 VAL C O 1
ATOM 4436 N N . VAL C 1 69 ? 30.281 72.262 64.155 1.00 19.00 68 VAL C N 1
ATOM 4437 C CA . VAL C 1 69 ? 29.634 71.034 64.584 1.00 18.29 68 VAL C CA 1
ATOM 4438 C C . VAL C 1 69 ? 28.154 71.148 64.211 1.00 16.90 68 VAL C C 1
ATOM 4439 O O . VAL C 1 69 ? 27.528 72.203 64.369 1.00 17.83 68 VAL C O 1
ATOM 4443 N N . LYS C 1 70 ? 27.618 70.064 63.670 1.00 18.68 69 LYS C N 1
ATOM 4444 C CA . LYS C 1 70 ? 26.188 69.969 63.394 1.00 17.70 69 LYS C CA 1
ATOM 4445 C C . LYS C 1 70 ? 25.545 69.141 64.460 1.00 17.13 69 LYS C C 1
ATOM 4446 O O . LYS C 1 70 ? 25.792 67.948 64.557 1.00 17.95 69 LYS C O 1
ATOM 4452 N N . PHE C 1 71 ? 24.747 69.815 65.295 1.00 14.83 70 PHE C N 1
ATOM 4453 C CA . PHE C 1 71 ? 24.062 69.145 66.392 1.00 16.27 70 PHE C CA 1
ATOM 4454 C C . PHE C 1 71 ? 22.693 68.758 65.941 1.00 17.24 70 PHE C C 1
ATOM 4455 O O . PHE C 1 71 ? 21.934 69.585 65.448 1.00 19.18 70 PHE C O 1
ATOM 4463 N N . GLU C 1 72 ? 22.398 67.472 66.076 1.00 16.17 71 GLU C N 1
ATOM 4464 C CA . GLU C 1 72 ? 21.166 66.931 65.594 1.00 17.32 71 GLU C CA 1
ATOM 4465 C C . GLU C 1 72 ? 20.357 66.177 66.628 1.00 16.97 71 GLU C C 1
ATOM 4466 O O . GLU C 1 72 ? 20.842 65.610 67.611 1.00 15.18 71 GLU C O 1
ATOM 4472 N N . PHE C 1 73 ? 19.057 66.254 66.400 1.00 18.65 72 PHE C N 1
ATOM 4473 C CA . PHE C 1 73 ? 18.094 65.377 67.023 1.00 18.40 72 PHE C CA 1
ATOM 4474 C C . PHE C 1 73 ? 17.432 64.735 65.863 1.00 17.31 72 PHE C C 1
ATOM 4475 O O . PHE C 1 73 ? 17.077 65.415 64.891 1.00 18.14 72 PHE C O 1
ATOM 4483 N N . ILE C 1 74 ? 17.226 63.435 65.971 1.00 16.33 73 ILE C N 1
ATOM 4484 C CA . ILE C 1 74 ? 16.572 62.682 64.862 1.00 16.45 73 ILE C CA 1
ATOM 4485 C C . ILE C 1 74 ? 15.534 61.734 65.419 1.00 18.34 73 ILE C C 1
ATOM 4486 O O . ILE C 1 74 ? 15.827 60.904 66.277 1.00 20.68 73 ILE C O 1
ATOM 4491 N N . ARG C 1 75 ? 14.311 61.929 64.956 1.00 17.31 74 ARG C N 1
ATOM 4492 C CA . ARG C 1 75 ? 13.169 61.102 65.339 1.00 17.3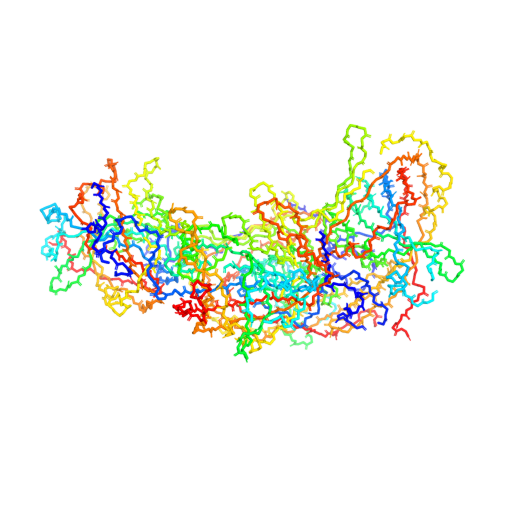4 74 ARG C CA 1
ATOM 4493 C C . ARG C 1 75 ? 12.964 60.053 64.268 1.00 18.86 74 ARG C C 1
ATOM 4494 O O . ARG C 1 75 ? 12.870 60.356 63.049 1.00 18.88 74 ARG C O 1
ATOM 4510 N N . PRO C 1 77 ? 10.471 57.177 64.059 1.00 18.56 76 PRO C N 1
ATOM 4511 C CA . PRO C 1 77 ? 9.328 56.485 64.616 1.00 20.61 76 PRO C CA 1
ATOM 4512 C C . PRO C 1 77 ? 8.954 55.166 63.979 1.00 20.88 76 PRO C C 1
ATOM 4513 O O . PRO C 1 77 ? 8.093 54.437 64.520 1.00 23.23 76 PRO C O 1
ATOM 4517 N N . ASP C 1 78 ? 9.571 54.867 62.846 1.00 18.69 77 ASP C N 1
ATOM 4518 C CA . ASP C 1 78 ? 9.219 53.692 62.010 1.00 17.32 77 ASP C CA 1
ATOM 4519 C C . ASP C 1 78 ? 10.439 53.286 61.232 1.00 19.66 77 ASP C C 1
ATOM 4520 O O . ASP C 1 78 ? 10.641 53.763 60.119 1.00 18.92 77 ASP C O 1
ATOM 4525 N N . SER C 1 79 ? 11.247 52.402 61.815 1.00 15.10 78 SER C N 1
ATOM 4526 C CA . SER C 1 79 ? 12.523 52.009 61.244 1.00 18.12 78 SER C CA 1
ATOM 4527 C C . SER C 1 79 ? 12.476 50.497 61.154 1.00 17.27 78 SER C C 1
ATOM 4528 O O . SER C 1 79 ? 12.344 49.812 62.187 1.00 16.81 78 SER C O 1
ATOM 4531 N N . THR C 1 80 ? 12.542 49.946 59.946 1.00 14.40 79 THR C N 1
ATOM 4532 C CA . THR C 1 80 ? 12.439 48.490 59.842 1.00 16.28 79 THR C CA 1
ATOM 4533 C C . THR C 1 80 ? 13.650 47.879 60.554 1.00 16.99 79 THR C C 1
ATOM 4534 O O . THR C 1 80 ? 14.779 48.337 60.390 1.00 15.97 79 THR C O 1
ATOM 4538 N N . GLY C 1 81 ? 13.400 46.829 61.323 1.00 18.63 80 GLY C N 1
ATOM 4539 C CA . GLY C 1 81 ? 14.455 46.085 61.964 1.00 16.61 80 GLY C CA 1
ATOM 4540 C C . GLY C 1 81 ? 14.860 46.671 63.291 1.00 19.51 80 GLY C C 1
ATOM 4541 O O . GLY C 1 81 ? 15.116 45.954 64.251 1.00 20.14 80 GLY C O 1
ATOM 4542 N N . PHE C 1 82 ? 14.855 47.991 63.365 1.00 20.37 81 PHE C N 1
ATOM 4543 C CA . PHE C 1 82 ? 15.338 48.712 64.543 1.00 19.91 81 PHE C CA 1
ATOM 4544 C C . PHE C 1 82 ? 14.263 49.270 65.442 1.00 21.50 81 PHE C C 1
ATOM 4545 O O . PHE C 1 82 ? 14.478 49.401 66.624 1.00 22.46 81 PHE C O 1
ATOM 4553 N N . GLY C 1 83 ? 13.091 49.577 64.911 1.00 21.67 82 GLY C N 1
ATOM 4554 C CA . GLY C 1 83 ? 11.990 50.028 65.755 1.00 19.60 82 GLY C CA 1
ATOM 4555 C C . GLY C 1 83 ? 11.596 51.498 65.711 1.00 18.35 82 GLY C C 1
ATOM 4556 O O . GLY C 1 83 ? 11.591 52.171 64.657 1.00 18.69 82 GLY C O 1
ATOM 4557 N N . ASP C 1 84 ? 11.285 51.969 66.909 1.00 17.53 83 ASP C N 1
ATOM 4558 C CA . ASP C 1 84 ? 10.710 53.283 67.185 1.00 19.26 83 ASP C CA 1
ATOM 4559 C C . ASP C 1 84 ? 11.547 53.954 68.270 1.00 20.51 83 ASP C C 1
ATOM 4560 O O . ASP C 1 84 ? 11.492 53.626 69.453 1.00 20.84 83 ASP C O 1
ATOM 4565 N N . TYR C 1 85 ? 12.404 54.856 67.814 1.00 20.09 84 TYR C N 1
ATOM 4566 C CA . TYR C 1 85 ? 13.350 55.509 68.696 1.00 19.97 84 TYR C CA 1
ATOM 4567 C C . TYR C 1 85 ? 13.758 56.886 68.297 1.00 17.39 84 TYR C C 1
ATOM 4568 O O . TYR C 1 85 ? 13.361 57.402 67.261 1.00 20.09 84 TYR C O 1
ATOM 4577 N N . THR C 1 86 ? 14.628 57.458 69.119 1.00 17.59 85 THR C N 1
ATOM 4578 C CA . THR C 1 86 ? 15.129 58.843 68.909 1.00 16.52 85 THR C CA 1
ATOM 4579 C C . THR C 1 86 ? 16.645 58.857 69.095 1.00 16.40 85 THR C C 1
ATOM 4580 O O . THR C 1 86 ? 17.233 58.019 69.870 1.00 17.00 85 THR C O 1
ATOM 4584 N N . GLU C 1 87 ? 17.288 59.772 68.368 1.00 16.22 86 GLU C N 1
ATOM 4585 C CA . GLU C 1 87 ? 18.764 59.925 68.404 1.00 17.73 86 GLU C CA 1
ATOM 4586 C C . GLU C 1 87 ? 19.073 61.423 68.538 1.00 16.47 86 GLU C C 1
ATOM 4587 O O . GLU C 1 87 ? 18.312 62.298 68.074 1.00 17.07 86 GLU C O 1
ATOM 4593 N N . SER C 1 88 ? 20.191 61.682 69.178 1.00 17.92 87 SER C N 1
ATOM 4594 C CA . SER C 1 88 ? 20.857 63.003 69.194 1.00 17.08 87 SER C CA 1
ATOM 4595 C C . SER C 1 88 ? 22.392 62.844 69.090 1.00 18.18 87 SER C C 1
ATOM 4596 O O . SER C 1 88 ? 22.973 61.836 69.501 1.00 17.19 87 SER C O 1
ATOM 4599 N N . GLY C 1 89 ? 23.069 63.827 68.521 1.00 16.12 88 GLY C N 1
ATOM 4600 C CA . GLY C 1 89 ? 24.514 63.718 68.408 1.00 18.20 88 GLY C CA 1
ATOM 4601 C C . GLY C 1 89 ? 25.140 64.836 67.645 1.00 16.80 88 GLY C C 1
ATOM 4602 O O . GLY C 1 89 ? 24.468 65.802 67.289 1.00 18.82 88 GLY C O 1
ATOM 4603 N N . GLN C 1 90 ? 26.421 64.652 67.347 1.00 16.53 89 GLN C N 1
ATOM 4604 C CA . GLN C 1 90 ? 27.275 65.680 66.730 1.00 15.06 89 GLN C CA 1
ATOM 4605 C C . GLN C 1 90 ? 27.956 65.142 65.500 1.00 16.02 89 GLN C C 1
ATOM 4606 O O . GLN C 1 90 ? 28.616 64.112 65.553 1.00 16.95 89 GLN C O 1
ATOM 4612 N N . VAL C 1 91 ? 27.801 65.860 64.403 1.00 16.38 90 VAL C N 1
ATOM 4613 C CA . VAL C 1 91 ? 28.436 65.506 63.140 1.00 17.73 90 VAL C CA 1
ATOM 4614 C C . VAL C 1 91 ? 29.278 66.665 62.676 1.00 17.06 90 VAL C C 1
ATOM 4615 O O . VAL C 1 91 ? 28.873 67.826 62.802 1.00 15.74 90 VAL C O 1
ATOM 4619 N N . VAL C 1 92 ? 30.467 66.338 62.182 1.00 16.42 91 VAL C N 1
ATOM 4620 C CA . VAL C 1 92 ? 31.396 67.327 61.652 1.00 19.31 91 VAL C CA 1
ATOM 4621 C C . VAL C 1 92 ? 31.501 67.307 60.106 1.00 19.37 91 VAL C C 1
ATOM 4622 O O . VAL C 1 92 ? 31.782 66.258 59.503 1.00 19.39 91 VAL C O 1
ATOM 4626 N N . PRO C 1 93 ? 31.344 68.477 59.468 1.00 20.55 92 PRO C N 1
ATOM 4627 C CA . PRO C 1 93 ? 31.564 68.502 58.025 1.00 20.86 92 PRO C CA 1
ATOM 4628 C C . PRO C 1 93 ? 33.017 68.348 57.641 1.00 19.15 92 PRO C C 1
ATOM 4629 O O . PRO C 1 93 ? 33.895 69.090 58.088 1.00 20.50 92 PRO C O 1
ATOM 4633 N N . VAL C 1 94 ? 33.266 67.375 56.779 1.00 19.96 93 VAL C N 1
ATOM 4634 C CA . VAL C 1 94 ? 34.618 67.045 56.403 1.00 18.12 93 VAL C CA 1
ATOM 4635 C C . VAL C 1 94 ? 34.805 66.784 54.895 1.00 20.65 93 VAL C C 1
ATOM 4636 O O . VAL C 1 94 ? 33.842 66.623 54.120 1.00 19.92 93 VAL C O 1
ATOM 4640 N N . ARG C 1 95 ? 36.075 66.792 54.508 1.00 22.53 94 ARG C N 1
ATOM 4641 C CA . ARG C 1 95 ? 36.456 66.369 53.199 1.00 22.17 94 ARG C CA 1
ATOM 4642 C C . ARG C 1 95 ? 37.445 65.239 53.350 1.00 22.27 94 ARG C C 1
ATOM 4643 O O . ARG C 1 95 ? 38.438 65.370 54.068 1.00 20.64 94 ARG C O 1
ATOM 4651 N N . TYR C 1 96 ? 37.163 64.131 52.673 1.00 20.79 95 TYR C N 1
ATOM 4652 C CA . TYR C 1 96 ? 38.067 62.987 52.664 1.00 20.71 95 TYR C CA 1
ATOM 4653 C C . TYR C 1 96 ? 38.327 62.507 51.233 1.00 20.40 95 TYR C C 1
ATOM 4654 O O . TYR C 1 96 ? 37.408 62.149 50.498 1.00 19.49 95 TYR C O 1
ATOM 4663 N N . LYS C 1 97 ? 39.592 62.551 50.835 1.00 22.30 96 LYS C N 1
ATOM 4664 C CA . LYS C 1 97 ? 39.993 62.086 49.523 1.00 22.68 96 LYS C CA 1
ATOM 4665 C C . LYS C 1 97 ? 39.151 62.723 48.433 1.00 23.29 96 LYS C C 1
ATOM 4666 O O . LYS C 1 97 ? 38.727 62.070 47.511 1.00 22.74 96 LYS C O 1
ATOM 4672 N N . GLY C 1 98 ? 38.906 64.012 48.559 1.00 23.99 97 GLY C N 1
ATOM 4673 C CA . GLY C 1 98 ? 38.258 64.787 47.508 1.00 23.11 97 GLY C CA 1
ATOM 4674 C C . GLY C 1 98 ? 36.758 64.845 47.664 1.00 23.20 97 GLY C C 1
ATOM 4675 O O . GLY C 1 98 ? 36.062 65.588 46.979 1.00 27.98 97 GLY C O 1
ATOM 4676 N N . GLU C 1 99 ? 36.247 64.057 48.592 1.00 23.64 98 GLU C N 1
ATOM 4677 C CA . GLU C 1 99 ? 34.827 63.916 48.729 1.00 20.30 98 GLU C CA 1
ATOM 4678 C C . GLU C 1 99 ? 34.325 64.597 50.001 1.00 20.75 98 GLU C C 1
ATOM 4679 O O . GLU C 1 99 ? 34.843 64.379 51.097 1.00 20.75 98 GLU C O 1
ATOM 4685 N N . GLU C 1 100 ? 33.314 65.443 49.858 1.00 20.65 99 GLU C N 1
ATOM 4686 C CA . GLU C 1 100 ? 32.703 66.053 51.046 1.00 21.43 99 GLU C CA 1
ATOM 4687 C C . GLU C 1 100 ? 31.611 65.185 51.664 1.00 19.95 99 GLU C C 1
ATOM 4688 O O . GLU C 1 100 ? 30.759 64.631 50.975 1.00 20.11 99 GLU C O 1
ATOM 4694 N N . GLY C 1 101 ? 31.666 65.065 52.983 1.00 19.61 100 GLY C N 1
ATOM 4695 C CA . GLY C 1 101 ? 30.658 64.368 53.741 1.00 19.06 100 GLY C CA 1
ATOM 4696 C C . GLY C 1 101 ? 30.672 64.764 55.212 1.00 19.63 100 GLY C C 1
ATOM 4697 O O . GLY C 1 101 ? 31.108 65.866 55.591 1.00 18.32 100 GLY C O 1
ATOM 4698 N N . GLY C 1 102 ? 30.207 63.831 56.033 1.00 17.94 101 GLY C N 1
ATOM 4699 C CA . GLY C 1 102 ? 30.110 64.057 57.452 1.00 19.14 101 GLY C CA 1
ATOM 4700 C C . GLY C 1 102 ? 30.819 62.992 58.229 1.00 18.36 101 GLY C C 1
ATOM 4701 O O . GLY C 1 102 ? 30.887 61.851 57.790 1.00 19.99 101 GLY C O 1
ATOM 4702 N N . PHE C 1 103 ? 31.332 63.394 59.388 1.00 15.08 102 PHE C N 1
ATOM 4703 C CA . PHE C 1 103 ? 32.056 62.515 60.293 1.00 17.32 102 PHE C CA 1
ATOM 4704 C C . PHE C 1 103 ? 31.332 62.569 61.660 1.00 17.87 102 PHE C C 1
ATOM 4705 O O . PHE C 1 103 ? 31.325 63.588 62.341 1.00 17.69 102 PHE C O 1
ATOM 4713 N N . THR C 1 104 ? 30.719 61.469 62.041 1.00 16.49 103 THR C N 1
ATOM 4714 C CA . THR C 1 104 ? 29.984 61.422 63.318 1.00 17.07 103 THR C CA 1
ATOM 4715 C C . THR C 1 104 ? 30.934 61.171 64.480 1.00 16.44 103 THR C C 1
ATOM 4716 O O . THR C 1 104 ? 31.701 60.225 64.488 1.00 18.39 103 THR C O 1
ATOM 4720 N N . ILE C 1 105 ? 30.859 62.050 65.468 1.00 15.83 104 ILE C N 1
ATOM 4721 C CA . ILE C 1 105 ? 31.742 62.024 66.628 1.00 18.87 104 ILE C CA 1
ATOM 4722 C C . ILE C 1 105 ? 31.011 61.668 67.923 1.00 17.54 104 ILE C C 1
ATOM 4723 O O . ILE C 1 105 ? 31.628 6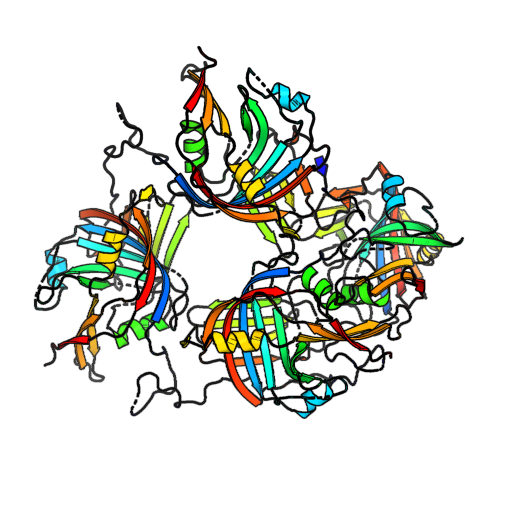1.168 68.861 1.00 19.61 104 ILE C O 1
ATOM 4728 N N . SER C 1 106 ? 29.692 61.878 67.942 1.00 18.49 105 SER C N 1
ATOM 4729 C CA . SER C 1 106 ? 28.848 61.455 69.059 1.00 18.75 105 SER C CA 1
ATOM 4730 C C . SER C 1 106 ? 27.419 61.196 68.616 1.00 17.24 105 SER C C 1
ATOM 4731 O O . SER C 1 106 ? 26.874 61.909 67.773 1.00 17.93 105 SER C O 1
ATOM 4742 N N . PHE C 1 108 ? 23.668 59.344 70.558 1.00 18.11 107 PHE C N 1
ATOM 4743 C CA . PHE C 1 108 ? 22.950 58.852 71.708 1.00 15.85 107 PHE C CA 1
ATOM 4744 C C . PHE C 1 108 ? 21.583 58.427 71.235 1.00 18.34 107 PHE C C 1
ATOM 4745 O O . PHE C 1 108 ? 20.869 59.217 70.589 1.00 18.26 107 PHE C O 1
ATOM 4753 N N . LEU C 1 109 ? 21.224 57.191 71.578 1.00 20.93 108 LEU C N 1
ATOM 4754 C CA . LEU C 1 109 ? 19.925 56.604 71.247 1.00 18.67 108 LEU C CA 1
ATOM 4755 C C . LEU C 1 109 ? 19.248 56.023 72.488 1.00 18.19 108 LEU C C 1
ATOM 4756 O O . LEU C 1 109 ? 19.898 55.646 73.459 1.00 19.06 108 LEU C O 1
ATOM 4761 N N . ASP C 1 110 ? 17.923 55.941 72.412 1.00 20.37 109 ASP C N 1
ATOM 4762 C CA . ASP C 1 110 ? 17.100 55.306 73.468 1.00 19.38 109 ASP C CA 1
ATOM 4763 C C . ASP C 1 110 ? 16.597 53.879 73.170 1.00 20.96 109 ASP C C 1
ATOM 4764 O O . ASP C 1 110 ? 15.590 53.426 73.746 1.00 24.10 109 ASP C O 1
ATOM 4769 N N . CYS C 1 111 ? 17.290 53.185 72.263 1.00 22.13 110 CYS C N 1
ATOM 4770 C CA . CYS C 1 111 ? 16.897 51.826 71.850 1.00 20.40 110 CYS C CA 1
ATOM 4771 C C . CYS C 1 111 ? 18.174 51.048 71.576 1.00 20.37 110 CYS C C 1
ATOM 4772 O O . CYS C 1 111 ? 19.042 51.537 70.814 1.00 21.40 110 CYS C O 1
ATOM 4775 N N . HIS C 1 112 ? 18.306 49.871 72.207 1.00 20.93 111 HIS C N 1
ATOM 4776 C CA . HIS C 1 112 ? 19.577 49.106 72.106 1.00 18.63 111 HIS C CA 1
ATOM 4777 C C . HIS C 1 112 ? 19.821 48.431 70.767 1.00 19.29 111 HIS C C 1
ATOM 4778 O O . HIS C 1 112 ? 20.947 48.420 70.294 1.00 16.34 111 HIS C O 1
ATOM 4785 N N . ALA C 1 113 ? 18.788 47.932 70.097 1.00 16.50 112 ALA C N 1
ATOM 4786 C CA . ALA C 1 113 ? 19.052 47.258 68.821 1.00 19.17 112 ALA C CA 1
ATOM 4787 C C . ALA C 1 113 ? 19.836 48.156 67.819 1.00 18.10 112 ALA C C 1
ATOM 4788 O O . ALA C 1 113 ? 20.804 47.692 67.242 1.00 17.12 112 ALA C O 1
ATOM 4790 N N . PRO C 1 114 ? 19.392 49.415 67.580 1.00 16.53 113 PRO C N 1
ATOM 4791 C CA . PRO C 1 114 ? 20.166 50.288 66.657 1.00 16.80 113 PRO C CA 1
ATOM 4792 C C . PRO C 1 114 ? 21.551 50.721 67.194 1.00 14.04 113 PRO C C 1
ATOM 4793 O O . PRO C 1 114 ? 22.429 51.123 66.447 1.00 16.29 113 PRO C O 1
ATOM 4797 N N . ILE C 1 115 ? 21.735 50.601 68.516 1.00 16.70 114 ILE C N 1
ATOM 4798 C CA . ILE C 1 115 ? 23.000 50.937 69.151 1.00 15.99 114 ILE C CA 1
ATOM 4799 C C . ILE C 1 115 ? 24.021 49.875 68.850 1.00 15.55 114 ILE C C 1
ATOM 4800 O O . ILE C 1 115 ? 25.070 50.194 68.306 1.00 16.49 114 ILE C O 1
ATOM 4805 N N . ALA C 1 116 ? 23.650 48.614 69.101 1.00 14.77 115 ALA C N 1
ATOM 4806 C CA . ALA C 1 116 ? 24.548 47.475 68.922 1.00 17.45 115 ALA C CA 1
ATOM 4807 C C . ALA C 1 116 ? 24.768 47.346 67.440 1.00 15.51 115 ALA C C 1
ATOM 4808 O O . ALA C 1 116 ? 25.877 47.182 67.016 1.00 16.61 115 ALA C O 1
ATOM 4810 N N . GLY C 1 117 ? 23.694 47.438 66.663 1.00 16.18 116 GLY C N 1
ATOM 4811 C CA . GLY C 1 117 ? 23.802 47.412 65.206 1.00 15.80 116 GLY C CA 1
ATOM 4812 C C . GLY C 1 117 ? 24.675 48.524 64.601 1.00 17.70 116 GLY C C 1
ATOM 4813 O O . GLY C 1 117 ? 25.480 48.281 63.709 1.00 17.94 116 GLY C O 1
ATOM 4814 N N . GLY C 1 118 ? 24.454 49.752 65.057 1.00 16.85 117 GLY C N 1
ATOM 4815 C CA . GLY C 1 118 ? 25.161 50.895 64.539 1.00 17.99 117 GLY C CA 1
ATOM 4816 C C . GLY C 1 118 ? 26.627 50.787 64.832 1.00 18.94 117 GLY C C 1
ATOM 4817 O O . GLY C 1 118 ? 27.467 51.021 63.962 1.00 17.32 117 GLY C O 1
ATOM 4818 N N . ARG C 1 119 ? 26.931 50.352 66.045 1.00 16.49 118 ARG C N 1
ATOM 4819 C CA . ARG C 1 119 ? 28.327 50.232 66.470 1.00 16.34 118 ARG C CA 1
ATOM 4820 C C . ARG C 1 119 ? 29.054 49.090 65.718 1.00 15.55 118 ARG C C 1
ATOM 4821 O O . ARG C 1 119 ? 30.171 49.264 65.252 1.00 16.70 118 ARG C O 1
ATOM 4829 N N . GLU C 1 120 ? 28.368 47.956 65.573 1.00 17.04 119 GLU C N 1
ATOM 4830 C CA . GLU C 1 120 ? 28.991 46.716 65.137 1.00 17.70 119 GLU C CA 1
ATOM 4831 C C . GLU C 1 120 ? 29.020 46.553 63.625 1.00 17.50 119 GLU C C 1
ATOM 4832 O O . GLU C 1 120 ? 29.888 45.886 63.089 1.00 18.96 119 GLU C O 1
ATOM 4838 N N . ILE C 1 121 ? 28.075 47.190 62.941 1.00 15.46 120 ILE C N 1
ATOM 4839 C CA . ILE C 1 121 ? 28.078 47.153 61.479 1.00 18.44 120 ILE C CA 1
ATOM 4840 C C . ILE C 1 121 ? 28.925 48.288 60.865 1.00 17.68 120 ILE C C 1
ATOM 4841 O O . ILE C 1 121 ? 30.007 48.045 60.363 1.00 16.44 120 ILE C O 1
ATOM 4846 N N . TRP C 1 122 ? 28.423 49.519 60.955 1.00 16.78 121 TRP C N 1
ATOM 4847 C CA . TRP C 1 122 ? 29.081 50.691 60.342 1.00 16.93 121 TRP C CA 1
ATOM 4848 C C . TRP C 1 122 ? 30.142 51.324 61.221 1.00 14.32 121 TRP C C 1
ATOM 4849 O O . TRP C 1 122 ? 31.076 51.889 60.705 1.00 19.00 121 TRP C O 1
ATOM 4860 N N . GLY C 1 123 ? 29.955 51.261 62.527 1.00 15.11 122 GLY C N 1
ATOM 4861 C CA . GLY C 1 123 ? 30.861 51.931 63.489 1.00 18.48 122 GLY C CA 1
ATOM 4862 C C . GLY C 1 123 ? 30.365 53.266 64.025 1.00 18.73 122 GLY C C 1
ATOM 4863 O O . GLY C 1 123 ? 31.137 54.125 64.411 1.00 19.59 122 GLY C O 1
ATOM 4864 N N . PHE C 1 124 ? 29.063 53.464 64.073 1.00 18.90 123 PHE C N 1
ATOM 4865 C CA . PHE C 1 124 ? 28.553 54.706 64.665 1.00 17.61 123 PHE C CA 1
ATOM 4866 C C . PHE C 1 124 ? 28.948 54.723 66.132 1.00 18.64 123 PHE C C 1
ATOM 4867 O O . PHE C 1 124 ? 28.808 53.706 66.816 1.00 19.48 123 PHE C O 1
ATOM 4875 N N . PRO C 1 125 ? 29.432 55.881 66.630 1.00 18.82 124 PRO C N 1
ATOM 4876 C CA . PRO C 1 125 ? 29.837 55.973 68.030 1.00 19.02 124 PRO C CA 1
ATOM 4877 C C . PRO C 1 125 ? 28.630 56.166 68.943 1.00 20.45 124 PRO C C 1
ATOM 4878 O O . PRO C 1 125 ? 28.462 57.232 69.536 1.00 24.61 124 PRO C O 1
ATOM 4897 N N . LYS C 1 127 ? 25.939 55.591 72.063 1.00 17.53 126 LYS C N 1
ATOM 4898 C CA . LYS C 1 127 ? 25.749 55.277 73.490 1.00 19.53 126 LYS C CA 1
ATOM 4899 C C . LYS C 1 127 ? 24.262 55.348 73.802 1.00 17.99 126 LYS C C 1
ATOM 4900 O O . LYS C 1 127 ? 23.491 55.981 73.085 1.00 18.47 126 LYS C O 1
ATOM 4906 N N . LEU C 1 128 ? 23.853 54.737 74.884 1.00 15.88 127 LEU C N 1
ATOM 4907 C CA . LEU C 1 128 ? 22.464 54.815 75.377 1.00 16.04 127 LEU C CA 1
ATOM 4908 C C . LEU C 1 128 ? 22.202 56.076 76.205 1.00 18.70 127 LEU C C 1
ATOM 4909 O O . LEU C 1 128 ? 22.935 56.405 77.125 1.00 19.86 127 LEU C O 1
ATOM 4914 N N . ALA C 1 129 ? 21.141 56.775 75.852 1.00 17.25 128 ALA C N 1
ATOM 4915 C CA . ALA C 1 129 ? 20.659 57.928 76.619 1.00 15.68 128 ALA C CA 1
ATOM 4916 C C . ALA C 1 129 ? 19.175 58.158 76.334 1.00 18.01 128 ALA C C 1
ATOM 4917 O O . ALA C 1 129 ? 18.484 57.264 75.855 1.00 15.85 128 ALA C O 1
ATOM 4919 N N . LYS C 1 130 ? 18.687 59.343 76.682 1.00 20.07 129 LYS C N 1
ATOM 4920 C CA . LYS C 1 130 ? 17.271 59.656 76.543 1.00 19.90 129 LYS C CA 1
ATOM 4921 C C . LYS C 1 130 ? 17.075 60.934 75.739 1.00 19.60 129 LYS C C 1
ATOM 4922 O O . LYS C 1 130 ? 16.826 62.007 76.334 1.00 20.54 129 LYS C O 1
ATOM 4925 N N . PRO C 1 131 ? 17.230 60.853 74.399 1.00 19.59 130 PRO C N 1
ATOM 4926 C CA . PRO C 1 131 ? 16.903 61.989 73.526 1.00 19.61 130 PRO C CA 1
ATOM 4927 C C . PRO C 1 131 ? 15.419 62.065 73.304 1.00 19.89 130 PRO C C 1
ATOM 4928 O O . PRO C 1 131 ? 14.731 61.047 73.205 1.00 18.39 130 PRO C O 1
ATOM 4932 N N A LYS C 1 132 ? 14.940 63.300 73.264 0.50 19.11 131 LYS C N 1
ATOM 4933 N N B LYS C 1 132 ? 14.906 63.290 73.301 0.50 17.85 131 LYS C N 1
ATOM 4934 C CA A LYS C 1 132 ? 13.551 63.589 72.998 0.50 18.88 131 LYS C CA 1
ATOM 4935 C CA B LYS C 1 132 ? 13.505 63.536 73.000 0.50 16.86 131 LYS C CA 1
ATOM 4936 C C A LYS C 1 132 ? 13.436 64.703 71.967 0.50 17.17 131 LYS C C 1
ATOM 4937 C C B LYS C 1 132 ? 13.361 64.708 72.038 0.50 16.33 131 LYS C C 1
ATOM 4938 O O A LYS C 1 132 ? 14.202 65.661 71.971 0.50 14.47 131 LYS C O 1
ATOM 4939 O O B LYS C 1 132 ? 14.008 65.730 72.190 0.50 16.16 131 LYS C O 1
ATOM 4944 N N . LEU C 1 133 ? 12.521 64.532 71.024 1.00 18.14 132 LEU C N 1
ATOM 4945 C CA . LEU C 1 133 ? 12.204 65.596 70.053 1.00 17.37 132 LEU C CA 1
ATOM 4946 C C . LEU C 1 133 ? 10.692 65.821 70.070 1.00 17.88 132 LEU C C 1
ATOM 4947 O O . LEU C 1 133 ? 9.901 64.886 69.904 1.00 18.04 132 LEU C O 1
ATOM 4952 N N . PHE C 1 134 ? 10.266 67.055 70.249 1.00 14.28 133 PHE C N 1
ATOM 4953 C CA . PHE C 1 134 ? 8.840 67.258 70.354 1.00 17.19 133 PHE C CA 1
ATOM 4954 C C . PHE C 1 134 ? 8.469 68.700 70.112 1.00 17.68 133 PHE C C 1
ATOM 4955 O O . PHE C 1 134 ? 9.340 69.554 70.045 1.00 15.50 133 PHE C O 1
ATOM 4963 N N . VAL C 1 135 ? 7.174 68.938 69.910 1.00 19.30 134 VAL C N 1
ATOM 4964 C CA . VAL C 1 135 ? 6.660 70.285 69.714 1.00 18.89 134 VAL C CA 1
ATOM 4965 C C . VAL C 1 135 ? 5.869 70.726 70.943 1.00 19.44 134 VAL C C 1
ATOM 4966 O O . VAL C 1 135 ? 5.080 69.966 71.519 1.00 19.22 134 VAL C O 1
ATOM 4970 N N . GLU C 1 136 ? 6.143 71.942 71.384 1.00 17.07 135 GLU C N 1
ATOM 4971 C CA . GLU C 1 136 ? 5.404 72.491 72.450 1.00 19.91 135 GLU C CA 1
ATOM 4972 C C . GLU C 1 136 ? 5.012 73.871 71.986 1.00 17.44 135 GLU C C 1
ATOM 4973 O O . GLU C 1 136 ? 5.824 74.796 71.894 1.00 17.93 135 GLU C O 1
ATOM 4979 N N . GLU C 1 137 ? 3.730 73.949 71.652 1.00 20.59 136 GLU C N 1
ATOM 4980 C CA . GLU C 1 137 ? 3.063 75.138 71.077 1.00 22.08 136 GLU C CA 1
ATOM 4981 C C . GLU C 1 137 ? 3.703 75.562 69.773 1.00 17.50 136 GLU C C 1
ATOM 4982 O O . GLU C 1 137 ? 3.598 74.893 68.748 1.00 19.44 136 GLU C O 1
ATOM 4988 N N . ASP C 1 138 ? 4.431 76.658 69.827 1.00 18.28 137 ASP C N 1
ATOM 4989 C CA . ASP C 1 138 ? 5.099 77.171 68.617 1.00 20.08 137 ASP C CA 1
ATOM 4990 C C . ASP C 1 138 ? 6.594 76.913 68.587 1.00 19.07 137 ASP C C 1
ATOM 4991 O O . ASP C 1 138 ? 7.304 77.512 67.803 1.00 20.12 137 ASP C O 1
ATOM 4996 N N . THR C 1 139 ? 7.063 76.008 69.434 1.00 17.67 138 THR C N 1
ATOM 4997 C CA . THR C 1 139 ? 8.502 75.666 69.492 1.00 17.90 138 THR C CA 1
ATOM 4998 C C . THR C 1 139 ? 8.739 74.179 69.278 1.00 15.85 138 THR C C 1
ATOM 4999 O O . THR C 1 139 ? 8.035 73.327 69.842 1.00 17.21 138 THR C O 1
ATOM 5003 N N . LEU C 1 140 ? 9.705 73.898 68.411 1.00 16.00 139 LEU C N 1
ATOM 5004 C CA . LEU C 1 140 ? 10.282 72.548 68.270 1.00 15.22 139 LEU C CA 1
ATOM 5005 C C . LEU C 1 140 ? 11.441 72.428 69.257 1.00 16.65 139 LEU C C 1
ATOM 5006 O O . LEU C 1 140 ? 12.320 73.296 69.295 1.00 16.96 139 LEU C O 1
ATOM 5011 N N . ILE C 1 141 ? 11.384 71.389 70.089 1.00 16.69 140 ILE C N 1
ATOM 5012 C CA . ILE C 1 141 ? 12.379 71.221 71.133 1.00 17.79 140 ILE C CA 1
ATOM 5013 C C . ILE C 1 141 ? 13.041 69.884 71.086 1.00 18.19 140 ILE C C 1
ATOM 5014 O O . ILE C 1 141 ? 12.375 68.868 70.868 1.00 16.40 140 ILE C O 1
ATOM 5019 N N . GLY C 1 142 ? 14.343 69.899 71.325 1.00 19.05 141 GLY C N 1
ATOM 5020 C CA . GLY C 1 142 ? 15.118 68.701 71.522 1.00 20.09 141 GLY C CA 1
ATOM 5021 C C . GLY C 1 142 ? 15.818 68.765 72.861 1.00 18.07 141 GLY C C 1
ATOM 5022 O O . GLY C 1 142 ? 16.421 69.773 73.185 1.00 19.73 141 GLY C O 1
ATOM 5023 N N . ILE C 1 143 ? 15.619 67.724 73.679 1.00 18.69 142 ILE C N 1
ATOM 5024 C CA . ILE C 1 143 ? 16.320 67.578 74.961 1.00 17.83 142 ILE C CA 1
ATOM 5025 C C . ILE C 1 143 ? 17.055 66.243 75.040 1.00 19.58 142 ILE C C 1
ATOM 5026 O O . ILE C 1 143 ? 16.465 65.168 74.866 1.00 20.59 142 ILE C O 1
ATOM 5031 N N . LEU C 1 144 ? 18.360 66.319 75.262 1.00 17.93 143 LEU C N 1
ATOM 5032 C CA . LEU C 1 144 ? 19.178 65.123 75.393 1.00 18.61 143 LEU C CA 1
ATOM 5033 C C . LEU C 1 144 ? 19.530 64.942 76.840 1.00 19.05 143 LEU C C 1
ATOM 5034 O O . LEU C 1 144 ? 20.260 65.744 77.405 1.00 17.44 143 LEU C O 1
ATOM 5039 N N . LYS C 1 145 ? 18.972 63.896 77.453 1.00 18.20 144 LYS C N 1
ATOM 5040 C CA . LYS C 1 145 ? 19.246 63.610 78.834 1.00 19.87 144 LYS C CA 1
ATOM 5041 C C . LYS C 1 145 ? 20.116 62.357 78.905 1.00 19.17 144 LYS C C 1
ATOM 5042 O O . LYS C 1 145 ? 19.902 61.404 78.164 1.00 19.90 144 LYS C O 1
ATOM 5048 N N . TYR C 1 146 ? 21.121 62.424 79.752 1.00 17.21 145 TYR C N 1
ATOM 5049 C CA . TYR C 1 146 ? 22.100 61.329 80.002 1.00 20.10 145 TYR C CA 1
ATOM 5050 C C . TYR C 1 146 ? 22.087 61.049 81.504 1.00 21.19 145 TYR C C 1
ATOM 5051 O O . TYR C 1 146 ? 22.598 61.822 82.320 1.00 21.31 145 TYR C O 1
ATOM 5060 N N . GLY C 1 147 ? 21.413 59.959 81.855 1.00 21.31 146 GLY C N 1
ATOM 5061 C CA . GLY C 1 147 ? 21.162 59.676 83.247 1.00 22.28 146 GLY C CA 1
ATOM 5062 C C . GLY C 1 147 ? 20.265 60.774 83.814 1.00 24.31 146 GLY C C 1
ATOM 5063 O O . GLY C 1 147 ? 19.194 61.026 83.289 1.00 23.54 146 GLY C O 1
ATOM 5064 N N . SER C 1 148 ? 20.723 61.458 84.845 1.00 25.06 147 SER C N 1
ATOM 5065 C CA . SER C 1 148 ? 19.904 62.491 85.486 1.00 26.00 147 SER C CA 1
ATOM 5066 C C . SER C 1 148 ? 20.155 63.835 84.861 1.00 23.58 147 SER C C 1
ATOM 5067 O O . SER C 1 148 ? 19.474 64.810 85.185 1.00 27.33 147 SER C O 1
ATOM 5070 N N A ILE C 1 149 ? 21.168 63.913 84.008 0.50 22.05 148 ILE C N 1
ATOM 5071 N N B ILE C 1 149 ? 21.085 63.863 83.923 0.50 21.97 148 ILE C N 1
ATOM 5072 C CA A ILE C 1 149 ? 21.612 65.221 83.508 0.50 20.01 148 ILE C CA 1
ATOM 5073 C CA B ILE C 1 149 ? 21.618 65.129 83.439 0.50 20.50 148 ILE C CA 1
ATOM 5074 C C A ILE C 1 149 ? 21.211 65.580 82.077 0.50 19.38 148 ILE C C 1
ATOM 5075 C C B ILE C 1 149 ? 21.205 65.569 82.037 0.50 19.60 148 ILE C C 1
ATOM 5076 O O A ILE C 1 149 ? 21.426 64.833 81.132 0.50 19.29 148 ILE C O 1
ATOM 5077 O O B ILE C 1 149 ? 21.410 64.863 81.061 0.50 19.23 148 ILE C O 1
ATOM 5086 N N . ASP C 1 150 ? 20.634 66.765 81.948 1.00 21.14 149 ASP C N 1
ATOM 5087 C CA . ASP C 1 150 ? 20.291 67.329 80.656 1.00 19.65 149 ASP C CA 1
ATOM 5088 C C . ASP C 1 150 ? 21.559 67.884 79.994 1.00 21.13 149 ASP C C 1
ATOM 5089 O O . ASP C 1 150 ? 21.996 68.979 80.336 1.00 25.60 149 ASP C O 1
ATOM 5094 N N . ILE C 1 151 ? 22.111 67.165 79.016 1.00 16.09 150 ILE C N 1
ATOM 5095 C CA . ILE C 1 151 ? 23.390 67.579 78.431 1.00 16.95 150 ILE C CA 1
ATOM 5096 C C . ILE C 1 151 ? 23.225 68.463 77.159 1.00 17.34 150 ILE C C 1
ATOM 5097 O O . ILE C 1 151 ? 24.132 69.155 76.796 1.00 15.81 150 ILE C O 1
ATOM 5102 N N . ALA C 1 152 ? 22.042 68.481 76.540 1.00 18.00 151 ALA C N 1
ATOM 5103 C CA . ALA C 1 152 ? 21.779 69.385 75.423 1.00 15.18 151 ALA C CA 1
ATOM 5104 C C . ALA C 1 152 ? 20.254 69.744 75.368 1.00 14.00 151 ALA C C 1
ATOM 5105 O O . ALA C 1 152 ? 19.387 68.895 75.593 1.00 14.84 151 ALA C O 1
ATOM 5107 N N . ILE C 1 153 ? 19.987 71.016 75.111 1.00 16.45 152 ILE C N 1
ATOM 5108 C CA . ILE C 1 153 ? 18.664 71.559 74.926 1.00 15.52 152 ILE C CA 1
ATOM 5109 C C . ILE C 1 153 ? 18.774 72.450 73.698 1.00 15.87 152 ILE C C 1
ATOM 5110 O O . ILE C 1 153 ? 19.583 73.356 73.656 1.00 15.86 152 ILE C O 1
ATOM 5115 N N . ALA C 1 154 ? 17.985 72.122 72.691 1.00 15.98 153 ALA C N 1
ATOM 5116 C CA . ALA C 1 154 ? 17.890 72.882 71.451 1.00 15.30 153 ALA C CA 1
ATOM 5117 C C . ALA C 1 154 ? 16.424 73.266 71.251 1.00 14.93 153 ALA C C 1
ATOM 5118 O O . ALA C 1 154 ? 15.530 72.494 71.549 1.00 17.26 153 ALA C O 1
ATOM 5120 N N . THR C 1 155 ? 16.218 74.456 70.701 1.00 16.57 154 THR C N 1
ATOM 5121 C CA . THR C 1 155 ? 14.884 74.973 70.388 1.00 17.93 154 THR C CA 1
ATOM 5122 C C . THR C 1 155 ? 14.899 75.659 69.030 1.00 14.47 154 THR C C 1
ATOM 5123 O O . THR C 1 155 ? 15.930 76.124 68.512 1.00 14.66 154 THR C O 1
ATOM 5135 N N . GLY C 1 157 ? 11.923 78.040 66.463 1.00 15.10 156 GLY C N 1
ATOM 5136 C CA . GLY C 1 157 ? 10.631 78.523 65.966 1.00 16.53 156 GLY C CA 1
ATOM 5137 C C . GLY C 1 157 ? 10.100 77.537 64.921 1.00 15.87 156 GLY C C 1
ATOM 5138 O O . GLY C 1 157 ? 10.759 77.210 63.921 1.00 20.15 156 GLY C O 1
ATOM 5139 N N . TYR C 1 158 ? 8.895 77.055 65.177 1.00 14.52 157 TYR C N 1
ATOM 5140 C CA . TYR C 1 158 ? 8.267 75.995 64.363 1.00 13.72 157 TYR C CA 1
ATOM 5141 C C . TYR C 1 158 ? 7.992 76.372 62.932 1.00 14.82 157 TYR C C 1
ATOM 5142 O O . TYR C 1 158 ? 7.090 77.181 62.670 1.00 14.47 157 TYR C O 1
ATOM 5151 N N . LYS C 1 159 ? 8.748 75.726 62.034 1.00 16.40 158 LYS C N 1
ATOM 5152 C CA . LYS C 1 159 ? 8.590 75.877 60.552 1.00 16.71 158 LYS C CA 1
ATOM 5153 C C . LYS C 1 159 ? 8.337 77.327 60.122 1.00 17.97 158 LYS C C 1
ATOM 5154 O O . LYS C 1 159 ? 7.392 77.620 59.360 1.00 16.61 158 LYS C O 1
ATOM 5160 N N . HIS C 1 160 ? 9.177 78.229 60.603 1.00 18.00 159 HIS C N 1
ATOM 5161 C CA . HIS C 1 160 ? 8.952 79.640 60.343 1.00 17.85 159 HIS C CA 1
ATOM 5162 C C . HIS C 1 160 ? 9.058 80.001 58.879 1.00 16.37 159 HIS C C 1
ATOM 5163 O O . HIS C 1 160 ? 8.324 80.892 58.400 1.00 17.77 159 HIS C O 1
ATOM 5170 N N . ARG C 1 161 ? 9.987 79.365 58.172 1.00 15.53 160 ARG C N 1
ATOM 5171 C CA . ARG C 1 161 ? 10.245 79.640 56.745 1.00 17.79 160 ARG C CA 1
ATOM 5172 C C . ARG C 1 161 ? 10.572 78.333 56.019 1.00 18.07 160 ARG C C 1
ATOM 5173 O O . ARG C 1 161 ? 11.111 77.410 56.627 1.00 18.76 160 ARG C O 1
ATOM 5181 N N . PRO C 1 162 ? 10.294 78.231 54.712 1.00 17.87 161 PRO C N 1
ATOM 5182 C CA . PRO C 1 162 ? 10.706 77.004 54.095 1.00 20.31 161 PRO C CA 1
ATOM 5183 C C . PRO C 1 162 ? 12.177 77.040 53.748 1.00 18.09 161 PRO C C 1
ATOM 5184 O O . PRO C 1 162 ? 12.804 78.093 53.761 1.00 21.46 161 PRO C O 1
ATOM 5188 N N . LEU C 1 163 ? 12.701 75.851 53.543 1.00 20.37 162 LEU C N 1
ATOM 5189 C CA . LEU C 1 163 ? 14.085 75.600 53.203 1.00 21.94 162 LEU C CA 1
ATOM 5190 C C . LEU C 1 163 ? 14.035 74.793 51.920 1.00 23.89 162 LEU C C 1
ATOM 5191 O O . LEU C 1 163 ? 13.169 73.922 51.761 1.00 25.90 162 LEU C O 1
ATOM 5196 N N . ASP C 1 164 ? 14.930 75.120 50.991 1.00 25.42 163 ASP C N 1
ATOM 5197 C CA . ASP C 1 164 ? 15.039 74.448 49.676 1.00 24.94 163 ASP C CA 1
ATOM 5198 C C . ASP C 1 164 ? 15.254 72.924 49.865 1.00 22.33 163 ASP C C 1
ATOM 5199 O O . ASP C 1 164 ? 16.309 72.488 50.334 1.00 18.84 163 ASP C O 1
ATOM 5204 N N . ALA C 1 165 ? 14.229 72.131 49.541 1.00 21.61 164 ALA C N 1
ATOM 5205 C CA . ALA C 1 165 ? 14.289 70.682 49.762 1.00 22.35 164 ALA C CA 1
ATOM 5206 C C . ALA C 1 165 ? 15.346 69.965 48.923 1.00 20.16 164 ALA C C 1
ATOM 5207 O O . ALA C 1 165 ? 15.858 68.932 49.333 1.00 21.37 164 ALA C O 1
ATOM 5209 N N . GLU C 1 166 ? 15.708 70.550 47.791 1.00 22.07 165 GLU C N 1
ATOM 5210 C CA . GLU C 1 166 ? 16.725 69.973 46.882 1.00 23.93 165 GLU C CA 1
ATOM 5211 C C . GLU C 1 166 ? 18.098 70.102 47.453 1.00 21.96 165 GLU C C 1
ATOM 5212 O O . GLU C 1 166 ? 18.896 69.179 47.321 1.00 22.25 165 GLU C O 1
ATOM 5218 N N . LYS C 1 167 ? 18.377 71.224 48.104 1.00 19.52 166 LYS C N 1
ATOM 5219 C CA . LYS C 1 167 ? 19.679 71.377 48.783 1.00 23.10 166 LYS C CA 1
ATOM 5220 C C . LYS C 1 167 ? 19.775 70.440 49.986 1.00 21.66 166 LYS C C 1
ATOM 5221 O O . LYS C 1 167 ? 20.842 69.918 50.300 1.00 23.47 166 LYS C O 1
ATOM 5224 N N . VAL C 1 168 ? 18.667 70.250 50.685 1.00 19.81 167 VAL C N 1
ATOM 5225 C CA . VAL C 1 168 ? 18.635 69.307 51.810 1.00 19.03 167 VAL C CA 1
ATOM 5226 C C . VAL C 1 168 ? 18.933 67.891 51.275 1.00 16.55 167 VAL C C 1
ATOM 5227 O O . VAL C 1 168 ? 19.718 67.157 51.860 1.00 18.42 167 VAL C O 1
ATOM 5231 N N . LEU C 1 169 ? 18.325 67.537 50.140 1.00 15.58 168 LEU C N 1
ATOM 5232 C CA . LEU C 1 169 ? 18.496 66.190 49.571 1.00 16.98 168 LEU C CA 1
ATOM 5233 C C . LEU C 1 169 ? 19.976 66.016 49.284 1.00 18.20 168 LEU C C 1
ATOM 5234 O O . LEU C 1 169 ? 20.571 64.972 49.559 1.00 15.85 168 LEU C O 1
ATOM 5239 N N . GLU C 1 170 ? 20.584 67.076 48.759 1.00 19.01 169 GLU C N 1
ATOM 5240 C CA . GLU C 1 170 ? 21.987 67.002 48.367 1.00 19.54 169 GLU C CA 1
ATOM 5241 C C . GLU C 1 170 ? 22.848 66.724 49.585 1.00 18.59 169 GLU C C 1
ATOM 5242 O O . GLU C 1 170 ? 23.819 65.974 49.524 1.00 20.36 169 GLU C O 1
ATOM 5245 N N . SER C 1 171 ? 22.465 67.330 50.685 1.00 20.49 170 SER C N 1
ATOM 5246 C CA . SER C 1 171 ? 23.153 67.172 51.950 1.00 22.02 170 SER C CA 1
ATOM 5247 C C . SER C 1 171 ? 23.003 65.739 52.487 1.00 21.55 170 SER C C 1
ATOM 5248 O O . SER C 1 171 ? 23.988 65.123 52.896 1.00 22.90 170 SER C O 1
ATOM 5251 N N . VAL C 1 172 ? 21.777 65.207 52.454 1.00 19.14 171 VAL C N 1
ATOM 5252 C CA . VAL C 1 172 ? 21.494 63.886 53.002 1.00 19.48 171 VAL C CA 1
ATOM 5253 C C . VAL C 1 172 ? 22.205 62.799 52.207 1.00 20.58 171 VAL C C 1
ATOM 5254 O O . VAL C 1 172 ? 22.533 61.744 52.749 1.00 18.91 171 VAL C O 1
ATOM 5258 N N . LYS C 1 173 ? 22.464 63.086 50.934 1.00 18.50 172 LYS C N 1
ATOM 5259 C CA . LYS C 1 173 ? 23.134 62.156 50.003 1.00 18.62 172 LYS C CA 1
ATOM 5260 C C . LYS C 1 173 ? 24.630 62.040 50.215 1.00 20.28 172 LYS C C 1
ATOM 5261 O O . LYS C 1 173 ? 25.279 61.129 49.659 1.00 18.92 172 LYS C O 1
ATOM 5267 N N . LYS C 1 174 ? 25.175 62.959 51.005 1.00 18.62 173 LYS C N 1
ATOM 5268 C CA . LYS C 1 174 ? 26.628 62.966 51.267 1.00 18.41 173 LYS C CA 1
ATOM 5269 C C . LYS C 1 174 ? 27.061 61.760 52.113 1.00 14.66 173 LYS C C 1
ATOM 5270 O O . LYS C 1 174 ? 26.270 61.196 52.881 1.00 17.38 173 LYS C O 1
ATOM 5276 N N . PRO C 1 175 ? 28.313 61.291 51.882 1.00 18.54 174 PRO C N 1
ATOM 5277 C CA . PRO C 1 175 ? 28.772 60.100 52.581 1.00 16.28 174 PRO C CA 1
ATOM 5278 C C . PRO C 1 175 ? 28.895 60.316 54.066 1.00 17.66 174 PRO C C 1
ATOM 5279 O O . PRO C 1 175 ? 29.165 61.427 54.554 1.00 16.17 174 PRO C O 1
ATOM 5283 N N . VAL C 1 176 ? 28.708 59.200 54.742 1.00 15.12 175 VAL C N 1
ATOM 5284 C CA . VAL C 1 176 ? 28.755 59.072 56.167 1.00 17.01 175 VAL C CA 1
ATOM 5285 C C . VAL C 1 176 ? 30.057 58.339 56.460 1.00 15.38 175 VAL C C 1
ATOM 5286 O O . VAL C 1 176 ? 30.160 57.173 56.196 1.00 15.78 175 VAL C O 1
ATOM 5290 N N . PHE C 1 177 ? 31.027 59.057 57.031 1.00 16.09 176 PHE C N 1
ATOM 5291 C CA . PHE C 1 177 ? 32.337 58.529 57.441 1.00 16.33 176 PHE C CA 1
ATOM 5292 C C . PHE C 1 177 ? 32.332 58.227 58.959 1.00 18.80 176 PHE C C 1
ATOM 5293 O O . PHE C 1 177 ? 31.866 59.034 59.768 1.00 18.85 176 PHE C O 1
ATOM 5301 N N . LEU C 1 178 ? 32.798 57.036 59.337 1.00 16.25 177 LEU C N 1
ATOM 5302 C CA . LEU C 1 178 ? 32.804 56.615 60.752 1.00 17.51 177 LEU C CA 1
ATOM 5303 C C . LEU C 1 178 ? 34.078 55.850 61.113 1.00 16.75 177 LEU C C 1
ATOM 5304 O O . LEU C 1 178 ? 34.646 55.182 60.269 1.00 19.31 177 LEU C O 1
ATOM 5309 N N . LEU C 1 179 ? 34.554 55.986 62.347 1.00 19.10 178 LEU C N 1
ATOM 5310 C CA . LEU C 1 179 ? 35.643 55.114 62.854 1.00 19.01 178 LEU C CA 1
ATOM 5311 C C . LEU C 1 179 ? 35.041 53.938 63.569 1.00 18.60 178 LEU C C 1
ATOM 5312 O O . LEU C 1 179 ? 34.388 54.110 64.601 1.00 20.05 178 LEU C O 1
ATOM 5317 N N . LYS C 1 180 ? 35.272 52.756 63.018 1.00 17.74 179 LYS C N 1
ATOM 5318 C CA . LYS C 1 180 ? 34.800 51.497 63.586 1.00 18.20 179 LYS C CA 1
ATOM 5319 C C . LYS C 1 180 ? 35.969 50.879 64.357 1.00 17.63 179 LYS C C 1
ATOM 5320 O O . LYS C 1 180 ? 36.943 50.440 63.776 1.00 20.09 179 LYS C O 1
ATOM 5326 N N . ASN C 1 181 ? 35.898 50.972 65.673 1.00 18.98 180 ASN C N 1
ATOM 5327 C CA . ASN C 1 181 ? 36.993 50.589 66.549 1.00 17.30 180 ASN C CA 1
ATOM 5328 C C . ASN C 1 181 ? 36.480 49.564 67.526 1.00 17.68 180 ASN C C 1
ATOM 5329 O O . ASN C 1 181 ? 35.547 49.830 68.309 1.00 19.92 180 ASN C O 1
ATOM 5334 N N . ILE C 1 182 ? 37.091 48.390 67.483 1.00 18.97 181 ILE C N 1
ATOM 5335 C CA . ILE C 1 182 ? 36.682 47.257 68.296 1.00 19.90 181 ILE C CA 1
ATOM 5336 C C . ILE C 1 182 ? 37.918 46.587 68.845 1.00 20.05 181 ILE C C 1
ATOM 5337 O O . ILE C 1 182 ? 38.853 46.286 68.095 1.00 18.95 181 ILE C O 1
ATOM 5342 N N . PRO C 1 183 ? 37.947 46.399 70.175 1.00 19.19 182 PRO C N 1
ATOM 5343 C CA . PRO C 1 183 ? 39.110 45.758 70.767 1.00 19.99 182 PRO C CA 1
ATOM 5344 C C . PRO C 1 183 ? 39.084 44.288 70.564 1.00 18.77 182 PRO C C 1
ATOM 5345 O O . PRO C 1 183 ? 38.054 43.717 70.298 1.00 18.75 182 PRO C O 1
ATOM 5349 N N . ASN C 1 184 ? 40.263 43.723 70.731 1.00 18.18 183 ASN C N 1
ATOM 5350 C CA . ASN C 1 184 ? 40.470 42.299 70.773 1.00 16.55 183 ASN C CA 1
ATOM 5351 C C . ASN C 1 184 ? 40.204 41.832 72.201 1.00 14.25 183 ASN C C 1
ATOM 5352 O O . ASN C 1 184 ? 40.247 42.624 73.122 1.00 14.31 183 ASN C O 1
ATOM 5357 N N . VAL C 1 185 ? 39.932 40.553 72.363 1.00 15.53 184 VAL C N 1
ATOM 5358 C CA . VAL C 1 185 ? 39.625 39.993 73.680 1.00 15.88 184 VAL C CA 1
ATOM 5359 C C . VAL C 1 185 ? 40.799 40.168 74.626 1.00 17.29 184 VAL C C 1
ATOM 5360 O O . VAL C 1 185 ? 40.641 40.134 75.836 1.00 16.81 184 VAL C O 1
ATOM 5364 N N . ASP C 1 186 ? 41.981 40.388 74.059 1.00 18.96 185 ASP C N 1
ATOM 5365 C CA . ASP C 1 186 ? 43.210 40.560 74.858 1.00 17.78 185 ASP C CA 1
ATOM 5366 C C . ASP C 1 186 ? 43.495 42.031 75.205 1.00 18.71 185 ASP C C 1
ATOM 5367 O O . ASP C 1 186 ? 44.526 42.381 75.789 1.00 19.48 185 ASP C O 1
ATOM 5372 N N . GLY C 1 187 ? 42.545 42.906 74.892 1.00 16.15 186 GLY C N 1
ATOM 5373 C CA . GLY C 1 187 ? 42.708 44.318 75.235 1.00 19.62 186 GLY C CA 1
ATOM 5374 C C . GLY C 1 187 ? 43.430 45.198 74.198 1.00 21.37 186 GLY C C 1
ATOM 5375 O O . GLY C 1 187 ? 43.456 46.405 74.344 1.00 21.47 186 GLY C O 1
ATOM 5376 N N . THR C 1 188 ? 44.020 44.598 73.169 1.00 20.46 187 THR C N 1
ATOM 5377 C CA . THR C 1 188 ? 44.614 45.358 72.058 1.00 22.00 187 THR C CA 1
ATOM 5378 C C . THR C 1 188 ? 43.565 45.554 70.934 1.00 21.94 187 THR C C 1
ATOM 5379 O O . THR C 1 188 ? 42.468 44.983 71.001 1.00 24.13 187 THR C O 1
ATOM 5383 N N . PRO C 1 189 ? 43.885 46.380 69.905 1.00 18.75 188 PRO C N 1
ATOM 5384 C CA . PRO C 1 189 ? 42.940 46.613 68.816 1.00 20.01 188 PRO C CA 1
ATOM 5385 C C . PRO C 1 189 ? 42.697 45.382 67.961 1.00 20.20 188 PRO C C 1
ATOM 5386 O O . PRO C 1 189 ? 43.649 44.665 67.675 1.00 22.64 188 PRO C O 1
ATOM 5390 N N . LEU C 1 190 ? 41.432 45.144 67.595 1.00 19.74 189 LEU C N 1
ATOM 5391 C CA . LEU C 1 190 ? 41.072 44.094 66.638 1.00 17.90 189 LEU C CA 1
ATOM 5392 C C . LEU C 1 190 ? 40.727 44.760 65.319 1.00 18.76 189 LEU C C 1
ATOM 5393 O O . LEU C 1 190 ? 41.232 44.380 64.272 1.00 19.23 189 LEU C O 1
ATOM 5398 N N . VAL C 1 191 ? 39.902 45.785 65.404 1.00 19.26 190 VAL C N 1
ATOM 5399 C CA . VAL C 1 191 ? 39.407 46.520 64.239 1.00 18.50 190 VAL C CA 1
ATOM 5400 C C . VAL C 1 191 ? 39.589 48.006 64.479 1.00 18.10 190 VAL C C 1
ATOM 5401 O O . VAL C 1 191 ? 39.224 48.539 65.541 1.00 17.91 190 VAL C O 1
ATOM 5405 N N . ASN C 1 192 ? 40.154 48.676 63.487 1.00 18.45 191 ASN C N 1
ATOM 5406 C CA . ASN C 1 192 ? 40.326 50.144 63.553 1.00 18.99 191 ASN C CA 1
ATOM 5407 C C . ASN C 1 192 ? 40.267 50.580 62.133 1.00 19.36 191 ASN C C 1
ATOM 5408 O O . ASN C 1 192 ? 41.266 50.571 61.455 1.00 19.87 191 ASN C O 1
ATOM 5413 N N . GLN C 1 193 ? 39.039 50.889 61.709 1.00 18.91 192 GLN C N 1
ATOM 5414 C CA . GLN C 1 193 ? 38.705 51.199 60.318 1.00 18.07 192 GLN C CA 1
ATOM 5415 C C . GLN C 1 193 ? 37.974 52.502 60.106 1.00 17.44 192 GLN C C 1
ATOM 5416 O O . GLN C 1 193 ? 37.158 52.942 60.925 1.00 17.66 192 GLN C O 1
ATOM 5422 N N . LEU C 1 194 ? 38.228 53.101 58.964 1.00 19.63 193 LEU C N 1
ATOM 5423 C CA . LEU C 1 194 ? 37.337 54.163 58.507 1.00 18.82 193 LEU C CA 1
ATOM 5424 C C . LEU C 1 194 ? 36.343 53.515 57.517 1.00 19.42 193 LEU C C 1
ATOM 5425 O O . LEU C 1 194 ? 36.744 52.857 56.529 1.00 17.44 193 LEU C O 1
ATOM 5430 N N . THR C 1 195 ? 35.056 53.685 57.813 1.00 17.56 194 THR C N 1
ATOM 5431 C CA . THR C 1 195 ? 34.003 53.208 56.915 1.00 17.12 194 THR C CA 1
ATOM 5432 C C . THR C 1 195 ? 33.323 54.390 56.240 1.00 16.12 194 THR C C 1
ATOM 5433 O O . THR C 1 195 ? 33.312 55.518 56.751 1.00 17.74 194 THR C O 1
ATOM 5437 N N . LYS C 1 196 ? 32.747 54.112 55.090 1.00 16.02 195 LYS C N 1
ATOM 5438 C CA . LYS C 1 196 ? 31.969 55.097 54.335 1.00 16.11 195 LYS C CA 1
ATOM 5439 C C . LYS C 1 196 ? 30.700 54.455 53.859 1.00 16.97 195 LYS C C 1
ATOM 5440 O O . LYS C 1 196 ? 30.731 53.334 53.295 1.00 17.69 195 LYS C O 1
ATOM 5446 N N . THR C 1 197 ? 29.605 55.167 54.075 1.00 16.88 196 THR C N 1
ATOM 5447 C CA . THR C 1 197 ? 28.255 54.681 53.768 1.00 16.42 196 THR C CA 1
ATOM 5448 C C . THR C 1 197 ? 27.428 55.780 53.140 1.00 16.03 196 THR C C 1
ATOM 5449 O O . THR C 1 197 ? 27.576 56.964 53.470 1.00 15.94 196 THR C O 1
ATOM 5453 N N . TYR C 1 198 ? 26.611 55.390 52.163 1.00 17.43 197 TYR C N 1
ATOM 5454 C CA . TYR C 1 198 ? 25.710 56.341 51.493 1.00 15.72 197 TYR C CA 1
ATOM 5455 C C . TYR C 1 198 ? 24.240 55.922 51.644 1.00 16.54 197 TYR C C 1
ATOM 5456 O O . TYR C 1 198 ? 23.815 54.808 51.266 1.00 16.95 197 TYR C O 1
ATOM 5465 N N . LEU C 1 199 ? 23.474 56.853 52.161 1.00 16.60 198 LEU C N 1
ATOM 5466 C CA . LEU C 1 199 ? 22.048 56.668 52.317 1.00 18.29 198 LEU C CA 1
ATOM 5467 C C . LEU C 1 199 ? 21.418 56.677 50.961 1.00 18.23 198 LEU C C 1
ATOM 5468 O O . LEU C 1 199 ? 21.850 57.417 50.088 1.00 18.05 198 LEU C O 1
ATOM 5473 N N . THR C 1 200 ? 20.372 55.872 50.803 1.00 18.04 199 THR C N 1
ATOM 5474 C CA . THR C 1 200 ? 19.755 55.689 49.508 1.00 18.64 199 THR C CA 1
ATOM 5475 C C . THR C 1 200 ? 18.264 55.815 49.575 1.00 18.38 199 THR C C 1
ATOM 5476 O O . THR C 1 200 ? 17.661 55.856 50.655 1.00 16.54 199 THR C O 1
ATOM 5480 N N . ASP C 1 201 ? 17.687 55.890 48.390 1.00 17.67 200 ASP C N 1
ATOM 5481 C CA . ASP C 1 201 ? 16.259 55.998 48.220 1.00 19.04 200 ASP C CA 1
ATOM 5482 C C . ASP C 1 201 ? 15.654 57.070 49.139 1.00 17.63 200 ASP C C 1
ATOM 5483 O O . ASP C 1 201 ? 14.674 56.832 49.877 1.00 16.18 200 ASP C O 1
ATOM 5488 N N . ILE C 1 202 ? 16.209 58.275 49.082 1.00 17.15 201 ILE C N 1
ATOM 5489 C CA . ILE C 1 202 ? 15.773 59.393 49.936 1.00 17.90 201 ILE C CA 1
ATOM 5490 C C . ILE C 1 202 ? 14.707 60.253 49.299 1.00 17.37 201 ILE C C 1
ATOM 5491 O O . ILE C 1 202 ? 14.767 60.592 48.111 1.00 20.40 201 ILE C O 1
ATOM 5496 N N . THR C 1 203 ? 13.714 60.597 50.103 1.00 17.16 202 THR C N 1
ATOM 5497 C CA . THR C 1 203 ? 12.714 61.615 49.750 1.00 18.73 202 THR C CA 1
ATOM 5498 C C . THR C 1 203 ? 12.685 62.638 50.883 1.00 17.90 202 THR C C 1
ATOM 5499 O O . THR C 1 203 ? 12.529 62.256 52.045 1.00 20.79 202 THR C O 1
ATOM 5503 N N . VAL C 1 204 ? 12.872 63.911 50.531 1.00 15.40 203 VAL C N 1
ATOM 5504 C CA . VAL C 1 204 ? 12.718 64.996 51.479 1.00 18.82 203 VAL C CA 1
ATOM 5505 C C . VAL C 1 204 ? 11.300 65.452 51.251 1.00 18.93 203 VAL C C 1
ATOM 5506 O O . VAL C 1 204 ? 10.964 65.957 50.176 1.00 23.00 203 VAL C O 1
ATOM 5510 N N . LYS C 1 205 ? 10.477 65.195 52.270 1.00 20.66 204 LYS C N 1
ATOM 5511 C CA . LYS C 1 205 ? 9.029 65.450 52.245 1.00 19.24 204 LYS C CA 1
ATOM 5512 C C . LYS C 1 205 ? 8.705 66.888 52.626 1.00 19.44 204 LYS C C 1
ATOM 5513 O O . LYS C 1 205 ? 7.660 67.437 52.258 1.00 19.41 204 LYS C O 1
ATOM 5519 N N . GLY C 1 206 ? 9.655 67.505 53.280 1.00 15.86 205 GLY C N 1
ATOM 5520 C CA . GLY C 1 206 ? 9.473 68.878 53.734 1.00 15.70 205 GLY C CA 1
ATOM 5521 C C . GLY C 1 206 ? 10.691 69.353 54.475 1.00 14.22 205 GLY C C 1
ATOM 5522 O O . GLY C 1 206 ? 11.453 68.571 55.035 1.00 18.15 205 GLY C O 1
ATOM 5523 N N . ALA C 1 207 ? 10.860 70.661 54.432 1.00 15.21 206 ALA C N 1
ATOM 5524 C CA . ALA C 1 207 ? 12.028 71.298 55.029 1.00 12.76 206 ALA C CA 1
ATOM 5525 C C . ALA C 1 207 ? 11.776 72.743 55.328 1.00 15.65 206 ALA C C 1
ATOM 5526 O O . ALA C 1 207 ? 11.163 73.465 54.533 1.00 17.68 206 ALA C O 1
ATOM 5528 N N . TRP C 1 208 ? 12.332 73.159 56.468 1.00 15.60 207 TRP C N 1
ATOM 5529 C CA . TRP C 1 208 ? 12.109 74.475 57.050 1.00 13.77 207 TRP C CA 1
ATOM 5530 C C . TRP C 1 208 ? 13.275 75.004 57.856 1.00 14.16 207 TRP C C 1
ATOM 5531 O O . TRP C 1 208 ? 14.135 74.251 58.317 1.00 18.10 207 TRP C O 1
ATOM 5542 N N . THR C 1 209 ? 13.252 76.311 58.055 1.00 14.36 208 THR C N 1
ATOM 5543 C CA . THR C 1 209 ? 14.240 76.980 58.910 1.00 14.10 208 THR C CA 1
ATOM 5544 C C . THR C 1 209 ? 13.531 77.961 59.850 1.00 13.14 208 THR C C 1
ATOM 5545 O O . THR C 1 209 ? 12.321 78.109 59.821 1.00 17.76 208 THR C O 1
ATOM 5549 N N . GLY C 1 210 ? 14.281 78.581 60.727 1.00 15.80 209 GLY C N 1
ATOM 5550 C CA . GLY C 1 210 ? 13.679 79.464 61.728 1.00 16.66 209 GLY C CA 1
ATOM 5551 C C . GLY C 1 210 ? 14.747 79.828 62.755 1.00 18.54 209 GLY C C 1
ATOM 5552 O O . GLY C 1 210 ? 15.909 79.384 62.622 1.00 16.61 209 GLY C O 1
ATOM 5553 N N . PRO C 1 211 ? 14.391 80.665 63.737 1.00 16.92 210 PRO C N 1
ATOM 5554 C CA . PRO C 1 211 ? 15.349 80.950 64.777 1.00 17.42 210 PRO C CA 1
ATOM 5555 C C . PRO C 1 211 ? 15.586 79.723 65.596 1.00 16.81 210 PRO C C 1
ATOM 5556 O O . PRO C 1 211 ? 14.702 78.867 65.728 1.00 16.31 210 PRO C O 1
ATOM 5560 N N . GLY C 1 212 ? 16.813 79.621 66.097 1.00 14.59 211 GLY C N 1
ATOM 5561 C CA . GLY C 1 212 ? 17.192 78.504 66.920 1.00 15.27 211 GLY C CA 1
ATOM 5562 C C . GLY C 1 212 ? 18.086 78.869 68.063 1.00 15.87 211 GLY C C 1
ATOM 5563 O O . GLY C 1 212 ? 18.621 79.995 68.138 1.00 18.47 211 GLY C O 1
ATOM 5564 N N . SER C 1 213 ? 18.180 77.908 68.987 1.00 16.23 212 SER C N 1
ATOM 5565 C CA . SER C 1 213 ? 19.074 77.963 70.144 1.00 15.57 212 SER C CA 1
ATOM 5566 C C . SER C 1 213 ? 19.618 76.562 70.497 1.00 12.95 212 SER C C 1
ATOM 5567 O O . SER C 1 213 ? 19.005 75.487 70.213 1.00 15.74 212 SER C O 1
ATOM 5570 N N . LEU C 1 214 ? 20.788 76.588 71.108 1.00 14.30 213 LEU C N 1
ATOM 5571 C CA . LEU C 1 214 ? 21.445 75.395 71.677 1.00 15.00 213 LEU C CA 1
ATOM 5572 C C . LEU C 1 214 ? 22.151 75.766 72.979 1.00 14.53 213 LEU C C 1
ATOM 5573 O O . LEU C 1 214 ? 22.827 76.787 73.103 1.00 15.46 213 LEU C O 1
ATOM 5578 N N . GLU C 1 215 ? 21.977 74.883 73.946 1.00 16.04 214 GLU C N 1
ATOM 5579 C CA . GLU C 1 215 ? 22.683 74.923 75.223 1.00 17.47 214 GLU C CA 1
ATOM 5580 C C . GLU C 1 215 ? 23.234 73.517 75.548 1.00 16.00 214 GLU C C 1
ATOM 5581 O O . GLU C 1 215 ? 22.512 72.519 75.482 1.00 14.87 214 GLU C O 1
ATOM 5587 N N . LEU C 1 216 ? 24.488 73.475 75.979 1.00 14.61 215 LEU C N 1
ATOM 5588 C CA . LEU C 1 216 ? 25.140 72.226 76.358 1.00 15.05 215 LEU C CA 1
ATOM 5589 C C . LEU C 1 216 ? 25.647 72.264 77.797 1.00 17.03 215 LEU C C 1
ATOM 5590 O O . LEU C 1 216 ? 25.982 73.325 78.329 1.00 18.47 215 LEU C O 1
ATOM 5595 N N . HIS C 1 217 ? 25.655 71.093 78.423 1.00 14.25 216 HIS C N 1
ATOM 5596 C CA . HIS C 1 217 ? 26.098 70.957 79.788 1.00 16.37 216 HIS C CA 1
ATOM 5597 C C . HIS C 1 217 ? 27.035 69.765 79.828 1.00 14.10 216 HIS C C 1
ATOM 5598 O O . HIS C 1 217 ? 26.877 68.806 79.052 1.00 15.88 216 HIS C O 1
ATOM 5605 N N . PRO C 1 218 ? 28.016 69.803 80.748 1.00 17.01 217 PRO C N 1
ATOM 5606 C CA . PRO C 1 218 ? 29.051 68.780 80.785 1.00 15.47 217 PRO C CA 1
ATOM 5607 C C . PRO C 1 218 ? 28.605 67.469 81.399 1.00 14.10 217 PRO C C 1
ATOM 5608 O O . PRO C 1 218 ? 27.622 67.436 82.158 1.00 16.22 217 PRO C O 1
ATOM 5612 N N . HIS C 1 219 ? 29.341 66.416 81.086 1.00 16.97 218 HIS C N 1
ATOM 5613 C CA . HIS C 1 219 ? 29.123 65.088 81.665 1.00 14.30 218 HIS C CA 1
ATOM 5614 C C . HIS C 1 219 ? 30.397 64.277 81.349 1.00 16.37 218 HIS C C 1
ATOM 5615 O O . HIS C 1 219 ? 30.876 64.251 80.219 1.00 16.99 218 HIS C O 1
ATOM 5622 N N . ALA C 1 220 ? 30.956 63.661 82.371 1.00 16.85 219 ALA C N 1
ATOM 5623 C CA . ALA C 1 220 ? 32.248 62.987 82.281 1.00 17.17 219 ALA C CA 1
ATOM 5624 C C . ALA C 1 220 ? 32.239 61.940 81.198 1.00 16.46 219 ALA C C 1
ATOM 5625 O O . ALA C 1 220 ? 33.295 61.637 80.626 1.00 18.91 219 ALA C O 1
ATOM 5627 N N . LEU C 1 221 ? 31.065 61.359 80.951 1.00 16.46 220 LEU C N 1
ATOM 5628 C CA . LEU C 1 221 ? 30.902 60.212 80.028 1.00 17.60 220 LEU C CA 1
ATOM 5629 C C . LEU C 1 221 ? 30.119 60.560 78.790 1.00 18.07 220 LEU C C 1
ATOM 5630 O O . LEU C 1 221 ? 29.762 59.699 77.989 1.00 19.26 220 LEU C O 1
ATOM 5635 N N . ALA C 1 222 ? 29.798 61.834 78.670 1.00 18.08 221 ALA C N 1
ATOM 5636 C CA . ALA C 1 222 ? 29.216 62.351 77.428 1.00 16.12 221 ALA C CA 1
ATOM 5637 C C . ALA C 1 222 ? 29.685 63.794 77.249 1.00 16.10 221 ALA C C 1
ATOM 5638 O O . ALA C 1 222 ? 28.881 64.720 77.331 1.00 17.77 221 ALA C O 1
ATOM 5640 N N . PRO C 1 223 ? 30.999 63.972 76.940 1.00 15.89 222 PRO C N 1
ATOM 5641 C CA . PRO C 1 223 ? 31.643 65.273 76.958 1.00 17.10 222 PRO C CA 1
ATOM 5642 C C . PRO C 1 223 ? 31.337 66.160 75.748 1.00 16.75 222 PRO C C 1
ATOM 5643 O O . PRO C 1 223 ? 32.194 66.882 75.251 1.00 20.56 222 PRO C O 1
ATOM 5647 N N . ILE C 1 224 ? 30.102 66.114 75.320 1.00 15.81 223 ILE C N 1
ATOM 5648 C CA . ILE C 1 224 ? 29.699 66.886 74.126 1.00 18.06 223 ILE C CA 1
ATOM 5649 C C . ILE C 1 224 ? 29.898 68.381 74.286 1.00 15.08 223 ILE C C 1
ATOM 5650 O O . ILE C 1 224 ? 30.145 69.093 73.292 1.00 16.11 223 ILE C O 1
ATOM 5655 N N . SER C 1 225 ? 29.864 68.869 75.531 1.00 17.41 224 SER C N 1
ATOM 5656 C CA . SER C 1 225 ? 30.038 70.302 75.834 1.00 16.88 224 SER C CA 1
ATOM 5657 C C . SER C 1 225 ? 31.475 70.802 75.588 1.00 16.79 224 SER C C 1
ATOM 5658 O O . SER C 1 225 ? 31.709 71.992 75.559 1.00 16.15 224 SER C O 1
ATOM 5661 N N . ASN C 1 226 ? 32.407 69.882 75.425 1.00 18.26 225 ASN C N 1
ATOM 5662 C CA . ASN C 1 226 ? 33.800 70.224 75.111 1.00 20.95 225 ASN C CA 1
ATOM 5663 C C . ASN C 1 226 ? 33.865 71.028 73.812 1.00 19.52 225 ASN C C 1
ATOM 5664 O O . ASN C 1 226 ? 34.715 71.908 73.636 1.00 17.55 225 ASN C O 1
ATOM 5669 N N . LEU C 1 227 ? 32.932 70.704 72.909 1.00 19.13 226 LEU C N 1
ATOM 5670 C CA . LEU C 1 227 ? 32.844 71.377 71.624 1.00 19.27 226 LEU C CA 1
ATOM 5671 C C . LEU C 1 227 ? 31.898 72.540 71.813 1.00 18.26 226 LEU C C 1
ATOM 5672 O O . LEU C 1 227 ? 30.711 72.472 71.515 1.00 21.62 226 LEU C O 1
ATOM 5677 N N . TYR C 1 228 ? 32.474 73.587 72.394 1.00 19.43 227 TYR C N 1
ATOM 5678 C CA . TYR C 1 228 ? 31.737 74.794 72.841 1.00 19.28 227 TYR C CA 1
ATOM 5679 C C . TYR C 1 228 ? 31.212 75.608 71.667 1.00 20.60 227 TYR C C 1
ATOM 5680 O O . TYR C 1 228 ? 31.729 75.553 70.557 1.00 18.65 227 TYR C O 1
ATOM 5689 N N . ILE C 1 229 ? 30.140 76.333 71.923 1.00 21.66 228 ILE C N 1
ATOM 5690 C CA . ILE C 1 229 ? 29.417 77.052 70.873 1.00 21.64 228 ILE C CA 1
ATOM 5691 C C . ILE C 1 229 ? 29.925 78.481 70.762 1.00 22.51 228 ILE C C 1
ATOM 5692 O O . ILE C 1 229 ? 29.748 79.245 71.698 1.00 23.54 228 ILE C O 1
ATOM 5697 N N . LYS C 1 230 ? 30.591 78.824 69.657 1.00 21.02 229 LYS C N 1
ATOM 5698 C CA . LYS C 1 230 ? 30.991 80.229 69.412 1.00 24.15 229 LYS C CA 1
ATOM 5699 C C . LYS C 1 230 ? 29.778 81.001 68.855 1.00 24.75 229 LYS C C 1
ATOM 5700 O O . LYS C 1 230 ? 29.483 82.124 69.250 1.00 28.87 229 LYS C O 1
ATOM 5705 N N . LYS C 1 231 ? 29.053 80.380 67.942 1.00 24.19 230 LYS C N 1
ATOM 5706 C CA . LYS C 1 231 ? 27.822 80.980 67.469 1.00 23.44 230 LYS C CA 1
ATOM 5707 C C . LYS C 1 231 ? 27.050 79.956 66.649 1.00 22.46 230 LYS C C 1
ATOM 5708 O O . LYS C 1 231 ? 27.612 78.964 66.214 1.00 22.85 230 LYS C O 1
ATOM 5714 N N . ILE C 1 232 ? 25.752 80.185 66.485 1.00 19.26 231 ILE C N 1
ATOM 5715 C CA . ILE C 1 232 ? 24.933 79.290 65.650 1.00 20.55 231 ILE C CA 1
ATOM 5716 C C . ILE C 1 232 ? 25.108 79.759 64.189 1.00 19.92 231 ILE C C 1
ATOM 5717 O O . ILE C 1 232 ? 25.024 80.951 63.905 1.00 20.25 231 ILE C O 1
ATOM 5722 N N . VAL C 1 233 ? 25.378 78.833 63.270 1.00 20.57 232 VAL C N 1
ATOM 5723 C CA . VAL C 1 233 ? 25.529 79.227 61.874 1.00 21.34 232 VAL C CA 1
ATOM 5724 C C . VAL C 1 233 ? 24.333 78.778 61.019 1.00 22.01 232 VAL C C 1
ATOM 5725 O O . VAL C 1 233 ? 24.109 79.338 59.951 1.00 23.70 232 VAL C O 1
ATOM 5729 N N . SER C 1 234 ? 23.555 77.805 61.484 1.00 19.31 233 SER C N 1
ATOM 5730 C CA . SER C 1 234 ? 22.375 77.349 60.724 1.00 15.91 233 SER C CA 1
ATOM 5731 C C . SER C 1 234 ? 21.368 76.544 61.544 1.00 14.72 233 SER C C 1
ATOM 5732 O O . SER C 1 234 ? 21.713 75.849 62.493 1.00 16.80 233 SER C O 1
ATOM 5735 N N . VAL C 1 235 ? 20.099 76.654 61.143 1.00 14.26 234 VAL C N 1
ATOM 5736 C CA . VAL C 1 235 ? 19.004 75.975 61.800 1.00 14.97 234 VAL C CA 1
ATOM 5737 C C . VAL C 1 235 ? 18.123 75.294 60.777 1.00 13.99 234 VAL C C 1
ATOM 5738 O O . VAL C 1 235 ? 17.555 75.965 59.926 1.00 18.19 234 VAL C O 1
ATOM 5742 N N . SER C 1 236 ? 17.948 73.979 60.901 1.00 16.13 235 SER C N 1
ATOM 5743 C CA . SER C 1 236 ? 17.165 73.188 59.924 1.00 19.36 235 SER C CA 1
ATOM 5744 C C . SER C 1 236 ? 16.230 72.181 60.579 1.00 17.85 235 SER C C 1
ATOM 5745 O O . SER C 1 236 ? 16.580 71.554 61.569 1.00 17.98 235 SER C O 1
ATOM 5748 N N . HIS C 1 237 ? 15.076 72.015 59.967 1.00 15.82 236 HIS C N 1
ATOM 5749 C CA . HIS C 1 237 ? 14.124 70.952 60.352 1.00 16.99 236 HIS C CA 1
ATOM 5750 C C . HIS C 1 237 ? 13.688 70.314 59.045 1.00 16.06 236 HIS C C 1
ATOM 5751 O O . HIS C 1 237 ? 13.272 71.028 58.149 1.00 16.58 236 HIS C O 1
ATOM 5758 N N . PHE C 1 238 ? 13.803 69.007 58.902 1.00 17.20 237 PHE C N 1
ATOM 5759 C CA . PHE C 1 238 ? 13.275 68.365 57.691 1.00 17.23 237 PHE C CA 1
ATOM 5760 C C . PHE C 1 238 ? 12.813 66.937 57.942 1.00 17.06 237 PHE C C 1
ATOM 5761 O O . PHE C 1 238 ? 13.199 66.281 58.872 1.00 17.23 237 PHE C O 1
ATOM 5769 N N . ILE C 1 239 ? 11.915 66.474 57.102 1.00 13.25 238 ILE C N 1
ATOM 5770 C CA . ILE C 1 239 ? 11.371 65.166 57.294 1.00 15.05 238 ILE C CA 1
ATOM 5771 C C . ILE C 1 239 ? 11.556 64.360 56.035 1.00 14.69 238 ILE C C 1
ATOM 5772 O O . ILE C 1 239 ? 11.388 64.874 54.945 1.00 15.03 238 ILE C O 1
ATOM 5777 N N . THR C 1 240 ? 11.920 63.103 56.208 1.00 18.91 239 THR C N 1
ATOM 5778 C CA . THR C 1 240 ? 12.366 62.259 55.096 1.00 18.58 239 THR C CA 1
ATOM 5779 C C . THR C 1 240 ? 11.837 60.824 55.157 1.00 18.20 239 THR C C 1
ATOM 5780 O O . THR C 1 240 ? 11.385 60.367 56.188 1.00 17.07 239 THR C O 1
ATOM 5784 N N . ASP C 1 241 ? 11.842 60.140 54.015 1.00 16.96 240 ASP C N 1
ATOM 5785 C CA . ASP C 1 241 ? 11.857 58.673 54.060 1.00 16.26 240 ASP C CA 1
ATOM 5786 C C . ASP C 1 241 ? 13.237 58.345 53.460 1.00 17.75 240 ASP C C 1
ATOM 5787 O O . ASP C 1 241 ? 13.693 59.038 52.539 1.00 18.42 240 ASP C O 1
ATOM 5792 N N . LEU C 1 242 ? 13.908 57.322 53.976 1.00 16.49 241 LEU C N 1
ATOM 5793 C CA . LEU C 1 242 ? 15.194 56.930 53.434 1.00 15.14 241 LEU C CA 1
ATOM 5794 C C . LEU C 1 242 ? 15.580 55.521 53.855 1.00 14.87 241 LEU C C 1
ATOM 5795 O O . LEU C 1 242 ? 14.910 54.907 54.687 1.00 17.37 241 LEU C O 1
ATOM 5800 N N . THR C 1 243 ? 16.665 55.049 53.250 1.00 17.07 242 THR C N 1
ATOM 5801 C CA . THR C 1 243 ? 17.165 53.709 53.480 1.00 18.29 242 THR C CA 1
ATOM 5802 C C . THR C 1 243 ? 18.614 53.787 53.935 1.00 17.04 242 THR C C 1
ATOM 5803 O O . THR C 1 243 ? 19.400 54.532 53.374 1.00 16.33 242 THR C O 1
ATOM 5807 N N . LEU C 1 244 ? 18.942 53.012 54.977 1.00 18.89 243 LEU C N 1
ATOM 5808 C CA . LEU C 1 244 ? 20.294 52.885 55.456 1.00 16.75 243 LEU C CA 1
ATOM 5809 C C . LEU C 1 244 ? 20.794 51.522 54.955 1.00 17.68 243 LEU C C 1
ATOM 5810 O O . LEU C 1 244 ? 20.337 50.481 55.439 1.00 18.52 243 LEU C O 1
ATOM 5815 N N . PRO C 1 245 ? 21.693 51.527 53.954 1.00 16.67 244 PRO C N 1
ATOM 5816 C CA . PRO C 1 245 ? 22.221 50.259 53.502 1.00 15.24 244 PRO C CA 1
ATOM 5817 C C . PRO C 1 245 ? 23.609 49.946 54.068 1.00 17.41 244 PRO C C 1
ATOM 5818 O O . PRO C 1 245 ? 24.136 50.694 54.884 1.00 18.52 244 PRO C O 1
ATOM 5822 N N . TYR C 1 246 ? 24.190 48.846 53.622 1.00 15.48 245 TYR C N 1
ATOM 5823 C CA . TYR C 1 246 ? 25.525 48.507 54.063 1.00 16.33 245 TYR C CA 1
ATOM 5824 C C . TYR C 1 246 ? 26.503 49.490 53.412 1.00 18.16 245 TYR C C 1
ATOM 5825 O O . TYR C 1 246 ? 26.150 50.238 52.506 1.00 14.56 245 TYR C O 1
ATOM 5834 N N . GLY C 1 247 ? 27.696 49.540 53.959 1.00 18.96 246 GLY C N 1
ATOM 5835 C CA . GLY C 1 247 ? 28.747 50.392 53.457 1.00 19.19 246 GLY C CA 1
ATOM 5836 C C . GLY C 1 247 ? 30.025 49.652 53.141 1.00 19.35 246 GLY C C 1
ATOM 5837 O O . GLY C 1 247 ? 30.032 48.429 52.896 1.00 16.43 246 GLY C O 1
ATOM 5838 N N A LYS C 1 248 ? 31.131 50.400 53.098 0.50 19.83 247 LYS C N 1
ATOM 5839 N N B LYS C 1 248 ? 31.132 50.388 53.207 0.50 20.61 247 LYS C N 1
ATOM 5840 C CA A LYS C 1 248 ? 32.445 49.827 52.726 0.50 16.92 247 LYS C CA 1
ATOM 5841 C CA B LYS C 1 248 ? 32.420 49.840 52.785 0.50 19.04 247 LYS C CA 1
ATOM 5842 C C A LYS C 1 248 ? 33.561 50.374 53.621 0.50 17.43 247 LYS C C 1
ATOM 5843 C C B LYS C 1 248 ? 33.570 50.387 53.628 0.50 18.41 247 LYS C C 1
ATOM 5844 O O A LYS C 1 248 ? 33.480 51.495 54.126 0.50 18.14 247 LYS C O 1
ATOM 5845 O O B LYS C 1 248 ? 33.525 51.526 54.100 0.50 18.79 247 LYS C O 1
ATOM 5850 N N . VAL C 1 249 ? 34.598 49.561 53.812 1.00 16.10 248 VAL C N 1
ATOM 5851 C CA . VAL C 1 249 ? 35.799 49.991 54.517 1.00 17.93 248 VAL C CA 1
ATOM 5852 C C . VAL C 1 249 ? 36.646 50.813 53.568 1.00 17.50 248 VAL C C 1
ATOM 5853 O O . VAL C 1 249 ? 36.970 50.362 52.478 1.00 21.85 248 VAL C O 1
ATOM 5857 N N . VAL C 1 250 ? 36.997 52.032 53.958 1.00 18.03 249 VAL C N 1
ATOM 5858 C CA . VAL C 1 250 ? 37.862 52.867 53.094 1.00 16.99 249 VAL C CA 1
ATOM 5859 C C . VAL C 1 250 ? 39.317 53.009 53.581 1.00 19.59 249 VAL C C 1
ATOM 5860 O O . VAL C 1 250 ? 40.220 53.396 52.817 1.00 22.47 249 VAL C O 1
ATOM 5864 N N . ALA C 1 251 ? 39.534 52.695 54.844 1.00 19.22 250 ALA C N 1
ATOM 5865 C CA . ALA C 1 251 ? 40.879 52.686 55.422 1.00 18.58 250 ALA C CA 1
ATOM 5866 C C . ALA C 1 251 ? 40.936 51.736 56.631 1.00 18.78 250 ALA C C 1
ATOM 5867 O O . ALA C 1 251 ? 39.993 51.621 57.422 1.00 16.66 250 ALA C O 1
ATOM 5869 N N . ASP C 1 252 ? 42.050 51.028 56.730 1.00 19.71 251 ASP C N 1
ATOM 5870 C CA . ASP C 1 252 ? 42.292 50.063 57.816 1.00 20.92 251 ASP C CA 1
ATOM 5871 C C . ASP C 1 252 ? 43.628 50.481 58.418 1.00 22.45 251 ASP C C 1
ATOM 5872 O O . ASP C 1 252 ? 44.680 50.415 57.752 1.00 22.55 251 ASP C O 1
ATOM 5877 N N . TYR C 1 253 ? 43.576 50.956 59.662 1.00 19.31 252 TYR C N 1
ATOM 5878 C CA . TYR C 1 253 ? 44.729 51.518 60.317 1.00 23.17 252 TYR C CA 1
ATOM 5879 C C . TYR C 1 253 ? 45.495 50.425 60.992 1.00 24.13 252 TYR C C 1
ATOM 5880 O O . TYR C 1 253 ? 46.547 50.678 61.552 1.00 25.67 252 TYR C O 1
ATOM 5889 N N . LEU C 1 254 ? 45.000 49.205 60.901 1.00 22.33 253 LEU C N 1
ATOM 5890 C CA . LEU C 1 254 ? 45.693 48.087 61.558 1.00 27.37 253 LEU C CA 1
ATOM 5891 C C . LEU C 1 254 ? 46.453 47.309 60.484 1.00 33.64 253 LEU C C 1
ATOM 5892 O O . LEU C 1 254 ? 47.277 46.435 60.791 1.00 31.01 253 LEU C O 1
ATOM 5897 N N . ALA C 1 255 ? 46.154 47.657 59.231 1.00 38.13 254 ALA C N 1
ATOM 5898 C CA . ALA C 1 255 ? 46.748 47.019 58.051 1.00 42.39 254 ALA C CA 1
ATOM 5899 C C . ALA C 1 255 ? 48.165 47.474 57.903 1.00 46.05 254 ALA C C 1
ATOM 5900 O O . ALA C 1 255 ? 48.951 46.738 57.303 1.00 50.25 254 ALA C O 1
ATOM 5903 N N . LEU D 1 6 ? 4.149 54.293 129.811 1.00 25.22 5 LEU D N 1
ATOM 5904 C CA . LEU D 1 6 ? 3.638 55.659 129.378 1.00 27.47 5 LEU D CA 1
ATOM 5905 C C . LEU D 1 6 ? 4.680 56.326 128.520 1.00 26.23 5 LEU D C 1
ATOM 5906 O O . LEU D 1 6 ? 4.806 56.022 127.331 1.00 19.77 5 LEU D O 1
ATOM 5911 N N . SER D 1 7 ? 5.415 57.263 129.111 1.00 29.47 6 SER D N 1
ATOM 5912 C CA . SER D 1 7 ? 6.525 57.873 128.358 1.00 30.06 6 SER D CA 1
ATOM 5913 C C . SER D 1 7 ? 7.678 58.340 129.253 1.00 32.17 6 SER D C 1
ATOM 5914 O O . SER D 1 7 ? 7.566 58.358 130.479 1.00 32.84 6 SER D O 1
ATOM 5917 N N . ALA D 1 8 ? 8.791 58.712 128.630 1.00 29.73 7 ALA D N 1
ATOM 5918 C CA . ALA D 1 8 ? 9.956 59.132 129.374 1.00 29.64 7 ALA D CA 1
ATOM 5919 C C . ALA D 1 8 ? 11.134 59.416 128.482 1.00 28.76 7 ALA D C 1
ATOM 5920 O O . ALA D 1 8 ? 11.249 58.879 127.376 1.00 21.15 7 ALA D O 1
ATOM 5922 N N A ASN D 1 9 ? 11.979 60.308 128.996 0.50 29.44 8 ASN D N 1
ATOM 5923 N N B ASN D 1 9 ? 11.975 60.331 128.969 0.50 29.37 8 ASN D N 1
ATOM 5924 C CA A ASN D 1 9 ? 13.278 60.686 128.427 0.50 28.79 8 ASN D CA 1
ATOM 5925 C CA B ASN D 1 9 ? 13.259 60.713 128.356 0.50 28.70 8 ASN D CA 1
ATOM 5926 C C A ASN D 1 9 ? 14.316 60.324 129.457 0.50 30.02 8 ASN D C 1
ATOM 5927 C C B ASN D 1 9 ? 14.321 60.392 129.416 0.50 29.84 8 ASN D C 1
ATOM 5928 O O A ASN D 1 9 ? 14.079 60.471 130.654 0.50 28.98 8 ASN D O 1
ATOM 5929 O O B ASN D 1 9 ? 14.092 60.629 130.601 0.50 28.52 8 ASN D O 1
ATOM 5938 N N . SER D 1 10 ? 15.462 59.847 129.002 1.00 30.52 9 SER D N 1
ATOM 5939 C CA . SER D 1 10 ? 16.529 59.424 129.938 1.00 32.49 9 SER D CA 1
ATOM 5940 C C . SER D 1 10 ? 17.165 60.610 130.607 1.00 36.31 9 SER D C 1
ATOM 5941 O O . SER D 1 10 ? 17.870 60.467 131.597 1.00 37.60 9 SER D O 1
ATOM 5944 N N . LEU D 1 11 ? 16.919 61.796 130.071 1.00 40.62 10 LEU D N 1
ATOM 5945 C CA . LEU D 1 11 ? 17.593 62.977 130.614 1.00 43.45 10 LEU D CA 1
ATOM 5946 C C . LEU D 1 11 ? 16.785 63.745 131.646 1.00 44.86 10 LEU D C 1
ATOM 5947 O O . LEU D 1 11 ? 15.593 63.514 131.870 1.00 43.44 10 LEU D O 1
ATOM 5952 N N . GLU D 1 12 ? 17.542 64.607 132.303 1.00 48.69 11 GLU D N 1
ATOM 5953 C CA . GLU D 1 12 ? 17.120 65.470 133.416 1.00 52.72 11 GLU D CA 1
ATOM 5954 C C . GLU D 1 12 ? 18.192 65.456 134.546 1.00 55.44 11 GLU D C 1
ATOM 5955 O O . GLU D 1 12 ? 17.963 64.834 135.596 1.00 56.64 11 GLU D O 1
ATOM 5957 N N . GLY D 1 13 ? 19.350 66.105 134.361 1.00 56.05 12 GLY D N 1
ATOM 5958 C CA . GLY D 1 13 ? 19.731 66.850 133.144 1.00 57.58 12 GLY D CA 1
ATOM 5959 C C . GLY D 1 13 ? 19.052 68.206 133.120 1.00 58.06 12 GLY D C 1
ATOM 5960 O O . GLY D 1 13 ? 17.851 68.266 133.361 1.00 59.76 12 GLY D O 1
ATOM 5961 N N . VAL D 1 14 ? 19.747 69.299 132.787 1.00 57.04 13 VAL D N 1
ATOM 5962 C CA . VAL D 1 14 ? 21.133 69.328 132.279 1.00 54.69 13 VAL D CA 1
ATOM 5963 C C . VAL D 1 14 ? 22.261 68.785 133.148 1.00 53.69 13 VAL D C 1
ATOM 5964 O O . VAL D 1 14 ? 23.205 69.506 133.484 1.00 54.34 13 VAL D O 1
ATOM 5968 N N . ILE D 1 15 ? 22.176 67.500 133.463 1.00 51.95 14 ILE D N 1
ATOM 5969 C CA . ILE D 1 15 ? 23.250 66.807 134.185 1.00 50.24 14 ILE D CA 1
ATOM 5970 C C . ILE D 1 15 ? 24.260 66.401 133.119 1.00 48.02 14 ILE D C 1
ATOM 5971 O O . ILE D 1 15 ? 25.387 65.980 133.419 1.00 48.88 14 ILE D O 1
ATOM 5976 N N . ASP D 1 16 ? 23.832 66.588 131.870 1.00 45.50 15 ASP D N 1
ATOM 5977 C CA . ASP D 1 16 ? 24.656 66.294 130.681 1.00 42.60 15 ASP D CA 1
ATOM 5978 C C . ASP D 1 16 ? 25.318 67.554 130.155 1.00 38.57 15 ASP D C 1
ATOM 5979 O O . ASP D 1 16 ? 24.814 68.218 129.237 1.00 38.59 15 ASP D O 1
ATOM 5984 N N . ASN D 1 17 ? 26.481 67.822 130.731 1.00 34.04 16 ASN D N 1
ATOM 5985 C CA . ASN D 1 17 ? 27.255 69.013 130.475 1.00 29.29 16 ASN D CA 1
ATOM 5986 C C . ASN D 1 17 ? 28.497 68.600 129.715 1.00 28.43 16 ASN D C 1
ATOM 5987 O O . ASN D 1 17 ? 29.611 68.556 130.235 1.00 25.42 16 ASN D O 1
ATOM 5992 N N . GLU D 1 18 ? 28.263 68.338 128.446 1.00 26.63 17 GLU D N 1
ATOM 5993 C CA . GLU D 1 18 ? 29.245 67.753 127.550 1.00 28.25 17 GLU D CA 1
ATOM 5994 C C . GLU D 1 18 ? 30.492 68.596 127.387 1.00 26.48 17 GLU D C 1
ATOM 5995 O O . GLU D 1 18 ? 31.565 68.059 127.147 1.00 25.74 17 GLU D O 1
ATOM 6001 N N . PHE D 1 19 ? 30.377 69.912 127.520 1.00 23.94 18 PHE D N 1
ATOM 6002 C CA . PHE D 1 19 ? 31.548 70.784 127.285 1.00 22.71 18 PHE D CA 1
ATOM 6003 C C . PHE D 1 19 ? 31.974 71.502 128.548 1.00 20.50 18 PHE D C 1
ATOM 6004 O O . PHE D 1 19 ? 32.722 72.441 128.504 1.00 21.94 18 PHE D O 1
ATOM 6012 N N . SER D 1 20 ? 31.458 71.018 129.653 1.00 20.30 19 SER D N 1
ATOM 6013 C CA . SER D 1 20 ? 31.867 71.451 130.980 1.00 21.99 19 SER D CA 1
ATOM 6014 C C . SER D 1 20 ? 31.656 72.949 131.182 1.00 19.60 19 SER D C 1
ATOM 6015 O O . SER D 1 20 ? 32.541 73.682 131.661 1.00 20.87 19 SER D O 1
ATOM 6026 N N . PRO D 1 22 ? 30.329 76.159 133.031 1.00 22.01 21 PRO D N 1
ATOM 6027 C CA . PRO D 1 22 ? 29.971 76.541 134.389 1.00 21.28 21 PRO D CA 1
ATOM 6028 C C . PRO D 1 22 ? 28.442 76.686 134.553 1.00 21.62 21 PRO D C 1
ATOM 6029 O O . PRO D 1 22 ? 27.839 76.225 135.562 1.00 21.56 21 PRO D O 1
ATOM 6033 N N . ALA D 1 23 ? 27.822 77.251 133.530 1.00 19.82 22 ALA D N 1
ATOM 6034 C CA . ALA D 1 23 ? 26.386 77.446 133.509 1.00 19.06 22 ALA D CA 1
ATOM 6035 C C . ALA D 1 23 ? 25.848 76.855 132.214 1.00 19.91 22 ALA D C 1
ATOM 6036 O O . ALA D 1 23 ? 25.786 77.530 131.188 1.00 17.18 22 ALA D O 1
ATOM 6038 N N . PRO D 1 24 ? 25.448 75.599 132.262 1.00 18.39 23 PRO D N 1
ATOM 6039 C CA . PRO D 1 24 ? 25.013 74.904 131.057 1.00 19.91 23 PRO D CA 1
ATOM 6040 C C . PRO D 1 24 ? 23.637 75.228 130.555 1.00 18.57 23 PRO D C 1
ATOM 6041 O O . PRO D 1 24 ? 22.717 75.571 131.294 1.00 20.30 23 PRO D O 1
ATOM 6045 N N . ARG D 1 25 ? 23.544 75.065 129.247 1.00 18.09 24 ARG D N 1
ATOM 6046 C CA . ARG D 1 25 ? 22.301 75.117 128.506 1.00 20.90 24 ARG D CA 1
ATOM 6047 C C . ARG D 1 25 ? 21.605 73.740 128.566 1.00 20.17 24 ARG D C 1
ATOM 6048 O O . ARG D 1 25 ? 22.201 72.685 128.310 1.00 25.09 24 ARG D O 1
ATOM 6056 N N . TRP D 1 26 ? 20.322 73.789 128.884 1.00 21.33 25 TRP D N 1
ATOM 6057 C CA . TRP D 1 26 ? 19.492 72.596 129.088 1.00 22.20 25 TRP D CA 1
ATOM 6058 C C . TRP D 1 26 ? 19.271 71.805 127.819 1.00 21.36 25 TRP D C 1
ATOM 6059 O O . TRP D 1 26 ? 19.326 70.578 127.833 1.00 22.38 25 TRP D O 1
ATOM 6070 N N . LEU D 1 27 ? 19.033 72.499 126.713 1.00 18.11 26 LEU D N 1
ATOM 6071 C CA . LEU D 1 27 ? 18.789 71.825 125.425 1.00 20.24 26 LEU D CA 1
ATOM 6072 C C . LEU D 1 27 ? 20.084 71.710 124.660 1.00 19.12 26 LEU D C 1
ATOM 6073 O O . LEU D 1 27 ? 20.665 72.695 124.266 1.00 23.93 26 LEU D O 1
ATOM 6078 N N . ASN D 1 28 ? 20.543 70.484 124.461 1.00 19.98 27 ASN D N 1
ATOM 6079 C CA . ASN D 1 28 ? 21.812 70.234 123.764 1.00 20.30 27 ASN D CA 1
ATOM 6080 C C . ASN D 1 28 ? 21.575 70.076 122.275 1.00 19.87 27 ASN D C 1
ATOM 6081 O O . ASN D 1 28 ? 20.533 69.625 121.847 1.00 20.13 27 ASN D O 1
ATOM 6086 N N . THR D 1 29 ? 22.559 70.445 121.474 1.00 19.82 28 THR D N 1
ATOM 6087 C CA . THR D 1 29 ? 22.402 70.299 120.032 1.00 21.22 28 THR D CA 1
ATOM 6088 C C . THR D 1 29 ? 23.365 69.286 119.451 1.00 21.89 28 THR D C 1
ATOM 6089 O O . THR D 1 29 ? 23.128 68.736 118.399 1.00 25.59 28 THR D O 1
ATOM 6093 N N . TYR D 1 30 ? 24.471 69.044 120.118 1.00 17.10 29 TYR D N 1
ATOM 6094 C CA . TYR D 1 30 ? 25.441 68.084 119.628 1.00 18.59 29 TYR D CA 1
ATOM 6095 C C . TYR D 1 30 ? 26.243 67.581 120.837 1.00 20.29 29 TYR D C 1
ATOM 6096 O O . TYR D 1 30 ? 26.445 68.310 121.801 1.00 15.59 29 TYR D O 1
ATOM 6105 N N . PRO D 1 31 ? 26.667 66.311 120.820 1.00 18.80 30 PRO D N 1
ATOM 6106 C CA . PRO D 1 31 ? 27.490 65.850 121.908 1.00 19.18 30 PRO D CA 1
ATOM 6107 C C . PRO D 1 31 ? 28.938 66.181 121.655 1.00 17.62 30 PRO D C 1
ATOM 6108 O O . PRO D 1 31 ? 29.289 66.687 120.594 1.00 19.25 30 PRO D O 1
ATOM 6112 N N . ALA D 1 32 ? 29.736 65.884 122.664 1.00 15.85 31 ALA D N 1
ATOM 6113 C CA . ALA D 1 32 ? 31.191 65.999 122.656 1.00 17.44 31 ALA D CA 1
ATOM 6114 C C . ALA D 1 32 ? 31.858 64.926 121.813 1.00 16.67 31 ALA D C 1
ATOM 6115 O O . ALA D 1 32 ? 31.338 63.826 121.652 1.00 19.85 31 ALA D O 1
ATOM 6117 N N . GLY D 1 33 ? 33.017 65.230 121.270 1.00 19.89 32 GLY D N 1
ATOM 6118 C CA . GLY D 1 33 ? 33.762 64.234 120.510 1.00 20.31 32 GLY D CA 1
ATOM 6119 C C . GLY D 1 33 ? 34.798 63.519 121.378 1.00 18.40 32 GLY D C 1
ATOM 6120 O O . GLY D 1 33 ? 34.737 63.564 122.597 1.00 22.83 32 GLY D O 1
ATOM 6121 N N . PRO D 1 34 ? 35.773 62.871 120.738 1.00 21.16 33 PRO D N 1
ATOM 6122 C CA . PRO D 1 34 ? 35.897 62.847 119.277 1.00 20.94 33 PRO D CA 1
ATOM 6123 C C . PRO D 1 34 ? 34.808 62.090 118.565 1.00 18.63 33 PRO D C 1
ATOM 6124 O O . PRO D 1 34 ? 34.030 61.347 119.176 1.00 19.77 33 PRO D O 1
ATOM 6128 N N . TYR D 1 35 ? 34.815 62.280 117.263 1.00 19.89 34 TYR D N 1
ATOM 6129 C CA . TYR D 1 35 ? 33.786 61.742 116.381 1.00 18.20 34 TYR D CA 1
ATOM 6130 C C . TYR D 1 35 ? 34.388 60.804 115.356 1.00 17.50 34 TYR D C 1
ATOM 6131 O O . TYR D 1 35 ? 35.352 61.112 114.664 1.00 18.85 34 TYR D O 1
ATOM 6140 N N . ARG D 1 36 ? 33.789 59.638 115.294 1.00 17.07 35 ARG D N 1
ATOM 6141 C CA . ARG D 1 36 ? 34.238 58.541 114.449 1.00 18.17 35 ARG D CA 1
ATOM 6142 C C . ARG D 1 36 ? 33.335 58.379 113.230 1.00 17.83 35 ARG D C 1
ATOM 6143 O O . ARG D 1 36 ? 32.107 58.265 113.341 1.00 16.89 35 ARG D O 1
ATOM 6151 N N . PHE D 1 37 ? 33.983 58.261 112.077 1.00 18.46 36 PHE D N 1
ATOM 6152 C CA . PHE D 1 37 ? 33.300 58.132 110.792 1.00 17.80 36 PHE D CA 1
ATOM 6153 C C . PHE D 1 37 ? 33.681 56.864 110.135 1.00 16.21 36 PHE D C 1
ATOM 6154 O O . PHE D 1 37 ? 34.868 56.586 109.919 1.00 17.20 36 PHE D O 1
ATOM 6162 N N . ILE D 1 38 ? 32.682 56.101 109.760 1.00 15.37 37 ILE D N 1
ATOM 6163 C CA . ILE D 1 38 ? 32.929 54.885 109.031 1.00 15.79 37 ILE D CA 1
ATOM 6164 C C . ILE D 1 38 ? 32.329 55.044 107.628 1.00 16.43 37 ILE D C 1
ATOM 6165 O O . ILE D 1 38 ? 31.222 55.544 107.493 1.00 17.65 37 ILE D O 1
ATOM 6170 N N . ASN D 1 39 ? 33.075 54.624 106.604 1.00 16.66 38 ASN D N 1
ATOM 6171 C CA . ASN D 1 39 ? 32.683 54.722 105.156 1.00 15.50 38 ASN D CA 1
ATOM 6172 C C . ASN D 1 39 ? 32.436 56.167 104.721 1.00 18.56 38 ASN D C 1
ATOM 6173 O O . ASN D 1 39 ? 31.496 56.460 103.938 1.00 19.14 38 ASN D O 1
ATOM 6178 N N . ARG D 1 40 ? 33.245 57.055 105.291 1.00 18.58 39 ARG D N 1
ATOM 6179 C CA . ARG D 1 40 ? 33.270 58.462 104.908 1.00 19.81 39 ARG D CA 1
ATOM 6180 C C . ARG D 1 40 ? 33.900 58.485 103.535 1.00 18.85 39 ARG D C 1
ATOM 6181 O O . ARG D 1 40 ? 35.071 58.143 103.365 1.00 20.58 39 ARG D O 1
ATOM 6189 N N . GLU D 1 41 ? 33.054 58.825 102.572 1.00 18.36 40 GLU D N 1
ATOM 6190 C CA . GLU D 1 41 ? 33.317 58.661 101.163 1.00 16.61 40 GLU D CA 1
ATOM 6191 C C . GLU D 1 41 ? 33.428 59.995 100.465 1.00 16.46 40 GLU D C 1
ATOM 6192 O O . GLU D 1 41 ? 32.499 60.793 100.500 1.00 17.30 40 GLU D O 1
ATOM 6198 N N . PHE D 1 42 ? 34.608 60.246 99.902 1.00 15.09 41 PHE D N 1
ATOM 6199 C CA . PHE D 1 42 ? 35.013 61.502 99.234 1.00 15.90 41 PHE D CA 1
ATOM 6200 C C . PHE D 1 42 ? 34.973 61.428 97.701 1.00 15.28 41 PHE D C 1
ATOM 6201 O O . PHE D 1 42 ? 35.430 60.465 97.089 1.00 18.04 41 PHE D O 1
ATOM 6209 N N . PHE D 1 43 ? 34.376 62.442 97.093 1.00 15.57 42 PHE D N 1
ATOM 6210 C CA . PHE D 1 43 ? 34.403 62.647 95.628 1.00 15.80 42 PHE D CA 1
ATOM 6211 C C . PHE D 1 43 ? 34.826 64.072 95.402 1.00 16.14 42 PHE D C 1
ATOM 6212 O O . PHE D 1 43 ? 34.133 64.990 95.807 1.00 16.69 42 PHE D O 1
ATOM 6220 N N . ILE D 1 44 ? 36.024 64.246 94.840 1.00 15.56 43 ILE D N 1
ATOM 6221 C CA . ILE D 1 44 ? 36.656 65.555 94.730 1.00 17.92 43 ILE D CA 1
ATOM 6222 C C . ILE D 1 44 ? 37.075 65.874 93.317 1.00 17.33 43 ILE D C 1
ATOM 6223 O O . ILE D 1 44 ? 37.790 65.103 92.684 1.00 19.14 43 ILE D O 1
ATOM 6228 N N . ILE D 1 45 ? 36.594 67.006 92.821 1.00 18.00 44 ILE D N 1
ATOM 6229 C CA . ILE D 1 45 ? 37.049 67.500 91.517 1.00 17.26 44 ILE D CA 1
ATOM 6230 C C . ILE D 1 45 ? 37.805 68.789 91.784 1.00 17.61 44 ILE D C 1
ATOM 6231 O O . ILE D 1 45 ? 37.243 69.771 92.264 1.00 17.14 44 ILE D O 1
ATOM 6236 N N . ALA D 1 46 ? 39.104 68.750 91.547 1.00 17.18 45 ALA D N 1
ATOM 6237 C CA . ALA D 1 46 ? 39.934 69.919 91.752 1.00 17.58 45 ALA D CA 1
ATOM 6238 C C . ALA D 1 46 ? 40.022 70.693 90.442 1.00 16.81 45 ALA D C 1
ATOM 6239 O O . ALA D 1 46 ? 40.272 70.110 89.385 1.00 17.48 45 ALA D O 1
ATOM 6241 N N . TYR D 1 47 ? 39.851 72.017 90.526 1.00 19.94 46 TYR D N 1
ATOM 6242 C CA . TYR D 1 47 ? 39.878 72.858 89.352 1.00 18.01 46 TYR D CA 1
ATOM 6243 C C . TYR D 1 47 ? 40.642 74.163 89.533 1.00 16.27 46 TYR D C 1
ATOM 6244 O O . TYR D 1 47 ? 40.729 74.713 90.619 1.00 19.49 46 TYR D O 1
ATOM 6253 N N A GLU D 1 48 ? 41.251 74.613 88.448 0.50 18.08 47 GLU D N 1
ATOM 6254 N N B GLU D 1 48 ? 41.205 74.627 88.433 0.50 17.68 47 GLU D N 1
ATOM 6255 C CA A GLU D 1 48 ? 41.981 75.872 88.446 0.50 18.50 47 GLU D CA 1
ATOM 6256 C CA B GLU D 1 48 ? 41.964 75.859 88.412 0.50 17.77 47 GLU D CA 1
ATOM 6257 C C A GLU D 1 48 ? 40.999 77.031 88.367 0.50 19.35 47 GLU D C 1
ATOM 6258 C C B GLU D 1 48 ? 41.004 77.043 88.344 0.50 18.98 47 GLU D C 1
ATOM 6259 O O A GLU D 1 48 ? 39.986 76.956 87.690 0.50 21.59 47 GLU D O 1
ATOM 6260 O O B GLU D 1 48 ? 40.005 77.000 87.643 0.50 21.33 47 GLU D O 1
ATOM 6265 N N . THR D 1 49 ? 41.301 78.092 89.099 1.00 20.90 48 THR D N 1
ATOM 6266 C CA . THR D 1 49 ? 40.447 79.274 89.118 1.00 20.66 48 THR D CA 1
ATOM 6267 C C . THR D 1 49 ? 41.329 80.525 89.167 1.00 22.00 48 THR D C 1
ATOM 6268 O O . THR D 1 49 ? 42.544 80.406 89.110 1.00 24.12 48 THR D O 1
ATOM 6272 N N . ASP D 1 50 ? 40.718 81.699 89.289 1.00 25.48 49 ASP D N 1
ATOM 6273 C CA . ASP D 1 50 ? 41.472 82.964 89.422 1.00 27.34 49 ASP D CA 1
ATOM 6274 C C . ASP D 1 50 ? 42.185 83.047 90.785 1.00 25.20 49 ASP D C 1
ATOM 6275 O O . ASP D 1 50 ? 41.559 83.101 91.835 1.00 22.21 49 ASP D O 1
ATOM 6280 N N . PRO D 1 51 ? 43.518 83.066 90.765 1.00 28.93 50 PRO D N 1
ATOM 6281 C CA . PRO D 1 51 ? 44.256 83.059 92.023 1.00 29.30 50 PRO D CA 1
ATOM 6282 C C . PRO D 1 51 ? 43.992 84.278 92.871 1.00 29.18 50 PRO D C 1
ATOM 6283 O O . PRO D 1 51 ? 44.142 84.229 94.092 1.00 27.45 50 PRO D O 1
ATOM 6287 N N . ASP D 1 52 ? 43.583 85.362 92.223 1.00 29.09 51 ASP D N 1
ATOM 6288 C CA . ASP D 1 52 ? 43.330 86.621 92.934 1.00 29.63 51 ASP D CA 1
ATOM 6289 C C . ASP D 1 52 ? 42.076 86.548 93.774 1.00 28.35 51 ASP D C 1
ATOM 6290 O O . ASP D 1 52 ? 41.995 87.165 94.835 1.00 27.80 51 ASP D O 1
ATOM 6295 N N . LEU D 1 53 ? 41.101 85.794 93.290 1.00 29.07 52 LEU D N 1
ATOM 6296 C CA . LEU D 1 53 ? 39.847 85.627 94.005 1.00 28.85 52 LEU D CA 1
ATOM 6297 C C . LEU D 1 53 ? 40.163 84.911 95.298 1.00 26.83 52 LEU D C 1
ATOM 6298 O O . LEU D 1 53 ? 39.729 85.312 96.372 1.00 28.41 52 LEU D O 1
ATOM 6303 N N . LEU D 1 54 ? 40.945 83.850 95.173 1.00 24.90 53 LEU D N 1
ATOM 6304 C CA . LEU D 1 54 ? 41.332 82.995 96.305 1.00 22.26 53 LEU D CA 1
ATOM 6305 C C . LEU D 1 54 ? 42.178 83.737 97.312 1.00 22.56 53 LEU D C 1
ATOM 6306 O O . LEU D 1 54 ? 41.979 83.632 98.513 1.00 20.74 53 LEU D O 1
ATOM 6311 N N . GLN D 1 55 ? 43.134 84.497 96.812 1.00 27.48 54 GLN D N 1
ATOM 6312 C CA . GLN D 1 55 ? 44.026 85.250 97.686 1.00 28.71 54 GLN D CA 1
ATOM 6313 C C . GLN D 1 55 ? 43.230 86.207 98.544 1.00 28.33 54 GLN D C 1
ATOM 6314 O O . GLN D 1 55 ? 43.486 86.327 99.735 1.00 30.23 54 GLN D O 1
ATOM 6320 N N . ALA D 1 56 ? 42.263 86.874 97.921 1.00 24.32 55 ALA D N 1
ATOM 6321 C CA . ALA D 1 56 ? 41.435 87.857 98.604 1.00 24.03 55 ALA D CA 1
ATOM 6322 C C . ALA D 1 56 ? 40.733 87.261 99.819 1.00 25.59 55 ALA D C 1
ATOM 6323 O O . ALA D 1 56 ? 40.474 87.941 100.807 1.00 26.22 55 ALA D O 1
ATOM 6325 N N . ILE D 1 57 ? 40.440 85.967 99.744 1.00 23.57 56 ILE D N 1
ATOM 6326 C CA . ILE D 1 57 ? 39.617 85.280 100.760 1.00 25.62 56 ILE D CA 1
ATOM 6327 C C . ILE D 1 57 ? 40.463 84.786 101.941 1.00 24.23 56 ILE D C 1
ATOM 6328 O O . ILE D 1 57 ? 39.939 84.589 103.053 1.00 25.04 56 ILE D O 1
ATOM 6333 N N . LEU D 1 58 ? 41.762 84.576 101.690 1.00 21.22 57 LEU D N 1
ATOM 6334 C CA . LEU D 1 58 ? 42.620 83.977 102.710 1.00 21.92 57 LEU D CA 1
ATOM 6335 C C . LEU D 1 58 ? 42.899 84.921 103.890 1.00 21.90 57 LEU D C 1
ATOM 6336 O O . LEU D 1 58 ? 43.056 86.114 103.704 1.00 22.03 57 LEU D O 1
ATOM 6341 N N . PRO D 1 59 ? 42.934 84.380 105.115 1.00 22.28 58 PRO D N 1
ATOM 6342 C CA . PRO D 1 59 ? 43.272 85.200 106.261 1.00 22.26 58 PRO D CA 1
ATOM 6343 C C . PRO D 1 59 ? 44.729 85.636 106.270 1.00 23.74 58 PRO D C 1
ATOM 6344 O O . PRO D 1 59 ? 45.524 85.218 105.416 1.00 23.08 58 PRO D O 1
ATOM 6348 N N . PRO D 1 60 ? 45.089 86.489 107.228 1.00 24.34 59 PRO D N 1
ATOM 6349 C CA . PRO D 1 60 ? 46.459 86.964 107.278 1.00 24.69 59 PRO D CA 1
ATOM 6350 C C . PRO D 1 60 ? 47.484 85.868 107.458 1.00 24.73 59 PRO D C 1
ATOM 6351 O O . PRO D 1 60 ? 47.318 84.961 108.308 1.00 26.17 59 PRO D O 1
ATOM 6355 N N . ASP D 1 61 ? 48.537 85.992 106.654 1.00 23.86 60 ASP D N 1
ATOM 6356 C CA . ASP D 1 61 ? 49.729 85.149 106.744 1.00 26.22 60 ASP D CA 1
ATOM 6357 C C . ASP D 1 61 ? 49.464 83.756 106.236 1.00 24.52 60 ASP D C 1
ATOM 6358 O O . ASP D 1 61 ? 50.272 82.859 106.405 1.00 29.12 60 ASP D O 1
ATOM 6371 N N . GLU D 1 63 ? 49.171 81.500 102.929 1.00 20.73 62 GLU D N 1
ATOM 6372 C CA . GLU D 1 63 ? 49.632 81.526 101.540 1.00 20.16 62 GLU D CA 1
ATOM 6373 C C . GLU D 1 63 ? 48.890 80.478 100.725 1.00 20.90 62 GLU D C 1
ATOM 6374 O O . GLU D 1 63 ? 48.589 79.401 101.197 1.00 19.69 62 GLU D O 1
ATOM 6376 N N . LEU D 1 64 ? 48.603 80.823 99.482 1.00 20.59 63 LEU D N 1
ATOM 6377 C CA . LEU D 1 64 ? 47.923 79.936 98.554 1.00 21.77 63 LEU D CA 1
ATOM 6378 C C . LEU D 1 64 ? 48.954 79.071 97.881 1.00 21.71 63 LEU D C 1
ATOM 6379 O O . LEU D 1 64 ? 49.927 79.597 97.340 1.00 23.03 63 LEU D O 1
ATOM 6384 N N . LEU D 1 65 ? 48.751 77.753 97.906 1.00 21.57 64 LEU D N 1
ATOM 6385 C CA . LEU D 1 65 ? 49.696 76.813 97.300 1.00 23.92 64 LEU D CA 1
ATOM 6386 C C . LEU D 1 65 ? 49.617 76.758 95.778 1.00 25.84 64 LEU D C 1
ATOM 6387 O O . LEU D 1 65 ? 50.624 76.642 95.081 1.00 24.36 64 LEU D O 1
ATOM 6392 N N . GLU D 1 66 ? 48.406 76.817 95.276 1.00 26.80 65 GLU D N 1
ATOM 6393 C CA . GLU D 1 66 ? 48.166 76.804 93.841 1.00 28.37 65 GLU D CA 1
ATOM 6394 C C . GLU D 1 66 ? 46.766 77.335 93.653 1.00 27.44 65 GLU D C 1
ATOM 6395 O O . GLU D 1 66 ? 45.961 77.255 94.594 1.00 27.93 65 GLU D O 1
ATOM 6401 N N . PRO D 1 67 ? 46.483 77.887 92.459 1.00 25.81 66 PRO D N 1
ATOM 6402 C CA . PRO D 1 67 ? 45.218 78.530 92.162 1.00 25.09 66 PRO D CA 1
ATOM 6403 C C . PRO D 1 67 ? 44.162 77.471 91.858 1.00 22.02 66 PRO D C 1
ATOM 6404 O O . PRO D 1 67 ? 43.568 77.441 90.774 1.00 20.20 66 PRO D O 1
ATOM 6408 N N . VAL D 1 68 ? 43.946 76.638 92.870 1.00 21.26 67 VAL D N 1
ATOM 6409 C CA . VAL D 1 68 ? 43.070 75.487 92.769 1.00 19.89 67 VAL D CA 1
ATOM 6410 C C . VAL D 1 68 ? 42.054 75.450 93.918 1.00 20.83 67 VAL D C 1
ATOM 6411 O O . VAL D 1 68 ? 42.345 75.859 95.044 1.00 21.95 67 VAL D O 1
ATOM 6415 N N . VAL D 1 69 ? 40.847 75.035 93.549 1.00 19.67 68 VAL D N 1
ATOM 6416 C CA . VAL D 1 69 ? 39.738 74.756 94.441 1.00 19.53 68 VAL D CA 1
ATOM 6417 C C . VAL D 1 69 ? 39.459 73.274 94.339 1.00 17.32 68 VAL D C 1
ATOM 6418 O O . VAL D 1 69 ? 39.328 72.738 93.239 1.00 18.42 68 VAL D O 1
ATOM 6422 N N . LYS D 1 70 ? 39.401 72.616 95.485 1.00 17.31 69 LYS D N 1
ATOM 6423 C CA . LYS D 1 70 ? 38.971 71.248 95.545 1.00 19.44 69 LYS D CA 1
ATOM 6424 C C . LYS D 1 70 ? 37.505 71.222 95.872 1.00 16.85 69 LYS D C 1
ATOM 6425 O O . LYS D 1 70 ? 37.101 71.551 96.989 1.00 14.77 69 LYS D O 1
ATOM 6431 N N . PHE D 1 71 ? 36.698 70.876 94.874 1.00 16.34 70 PHE D N 1
ATOM 6432 C CA . PHE D 1 71 ? 35.251 70.773 95.077 1.00 14.75 70 PHE D CA 1
ATOM 6433 C C . PHE D 1 71 ? 34.926 69.374 95.502 1.00 17.25 70 PHE D C 1
ATOM 6434 O O . PHE D 1 71 ? 35.197 68.411 94.796 1.00 17.14 70 PHE D O 1
ATOM 6442 N N . GLU D 1 72 ? 34.275 69.282 96.638 1.00 15.18 71 GLU D N 1
ATOM 6443 C CA . GLU D 1 72 ? 34.019 67.976 97.237 1.00 16.88 71 GLU D CA 1
ATOM 6444 C C . GLU D 1 72 ? 32.570 67.677 97.543 1.00 17.84 71 GLU D C 1
ATOM 6445 O O . GLU D 1 72 ? 31.776 68.544 97.851 1.00 17.00 71 GLU D O 1
ATOM 6451 N N . PHE D 1 73 ? 32.269 66.400 97.398 1.00 17.37 72 PHE D N 1
ATOM 6452 C CA . PHE D 1 73 ? 31.064 65.741 97.926 1.00 16.55 72 PHE D CA 1
ATOM 6453 C C . PHE D 1 73 ? 31.534 64.658 98.891 1.00 18.31 72 PHE D C 1
ATOM 6454 O O . PHE D 1 73 ? 32.391 63.849 98.564 1.00 17.26 72 PHE D O 1
ATOM 6462 N N . ILE D 1 74 ? 30.998 64.668 100.101 1.00 18.16 73 ILE D N 1
ATOM 6463 C CA . ILE D 1 74 ? 31.381 63.694 101.109 1.00 17.71 73 ILE D CA 1
ATOM 6464 C C . ILE D 1 74 ? 30.116 63.062 101.721 1.00 18.36 73 ILE D C 1
ATOM 6465 O O . ILE D 1 74 ? 29.233 63.734 102.246 1.00 19.31 73 ILE D O 1
ATOM 6470 N N . ARG D 1 75 ? 30.081 61.731 101.655 1.00 18.52 74 ARG D N 1
ATOM 6471 C CA . ARG D 1 75 ? 28.980 60.962 102.173 1.00 17.86 74 ARG D CA 1
ATOM 6472 C C . ARG D 1 75 ? 29.414 60.431 103.506 1.00 19.45 74 ARG D C 1
ATOM 6473 O O . ARG D 1 75 ? 30.403 59.757 103.581 1.00 18.94 74 ARG D O 1
ATOM 6489 N N . PRO D 1 77 ? 27.697 58.202 106.135 1.00 17.08 76 PRO D N 1
ATOM 6490 C CA . PRO D 1 77 ? 26.519 57.396 106.476 1.00 18.72 76 PRO D CA 1
ATOM 6491 C C . PRO D 1 77 ? 26.491 56.894 107.910 1.00 18.45 76 PRO D C 1
ATOM 6492 O O . PRO D 1 77 ? 25.461 56.454 108.403 1.00 18.91 76 PRO D O 1
ATOM 6496 N N . ASP D 1 78 ? 27.627 56.985 108.570 1.00 19.69 77 ASP D N 1
ATOM 6497 C CA . ASP D 1 78 ? 27.829 56.404 109.904 1.00 17.94 77 ASP D CA 1
ATOM 6498 C C . ASP D 1 78 ? 28.812 57.275 110.683 1.00 18.89 77 ASP D C 1
ATOM 6499 O O . ASP D 1 78 ? 29.999 57.002 110.710 1.00 16.19 77 ASP D O 1
ATOM 6504 N N . SER D 1 79 ? 28.296 58.321 111.318 1.00 16.61 78 SER D N 1
ATOM 6505 C CA . SER D 1 79 ? 29.109 59.295 112.068 1.00 15.36 78 SER D CA 1
ATOM 6506 C C . SER D 1 79 ? 28.673 59.346 113.529 1.00 17.71 78 SER D C 1
ATOM 6507 O O . SER D 1 79 ? 27.535 59.745 113.864 1.00 16.92 78 SER D O 1
ATOM 6510 N N . THR D 1 80 ? 29.562 58.908 114.419 1.00 15.19 79 THR D N 1
ATOM 6511 C CA . THR D 1 80 ? 29.197 58.949 115.852 1.00 16.69 79 THR D CA 1
ATOM 6512 C C . THR D 1 80 ? 28.830 60.376 116.271 1.00 17.07 79 THR D C 1
ATOM 6513 O O . THR D 1 80 ? 29.465 61.337 115.867 1.00 18.06 79 THR D O 1
ATOM 6517 N N . GLY D 1 81 ? 27.744 60.489 117.029 1.00 18.02 80 GLY D N 1
ATOM 6518 C CA . GLY D 1 81 ? 27.292 61.743 117.537 1.00 17.76 80 GLY D CA 1
ATOM 6519 C C . GLY D 1 81 ? 26.487 62.578 116.534 1.00 21.17 80 GLY D C 1
ATOM 6520 O O . GLY D 1 81 ? 25.541 63.241 116.919 1.00 21.67 80 GLY D O 1
ATOM 6521 N N . PHE D 1 82 ? 26.860 62.557 115.260 1.00 21.39 81 PHE D N 1
ATOM 6522 C CA . PHE D 1 82 ? 26.264 63.452 114.246 1.00 19.00 81 PHE D CA 1
ATOM 6523 C C . PHE D 1 82 ? 25.275 62.750 113.308 1.00 20.40 81 PHE D C 1
ATOM 6524 O O . PHE D 1 82 ? 24.419 63.404 112.717 1.00 24.10 81 PHE D O 1
ATOM 6532 N N . GLY D 1 83 ? 25.380 61.436 113.150 1.00 19.30 82 GLY D N 1
ATOM 6533 C CA . GLY D 1 83 ? 24.458 60.700 112.318 1.00 17.64 82 GLY D CA 1
ATOM 6534 C C . GLY D 1 83 ? 24.877 60.298 110.913 1.00 16.81 82 GLY D C 1
ATOM 6535 O O . GLY D 1 83 ? 26.010 59.910 110.646 1.00 19.35 82 GLY D O 1
ATOM 6536 N N . ASP D 1 84 ? 23.880 60.409 110.046 1.00 17.96 83 ASP D N 1
ATOM 6537 C CA . ASP D 1 84 ? 23.857 60.009 108.658 1.00 15.83 83 ASP D CA 1
ATOM 6538 C C . ASP D 1 84 ? 23.489 61.230 107.788 1.00 19.02 83 ASP D C 1
ATOM 6539 O O . ASP D 1 84 ? 22.369 61.728 107.755 1.00 19.63 83 ASP D O 1
ATOM 6544 N N . TYR D 1 85 ? 24.487 61.682 107.058 1.00 19.06 84 TYR D N 1
ATOM 6545 C CA . TYR D 1 85 ? 24.411 62.944 106.321 1.00 18.03 84 TYR D CA 1
ATOM 6546 C C . TYR D 1 85 ? 25.430 63.028 105.185 1.00 16.81 84 TYR D C 1
ATOM 6547 O O . TYR D 1 85 ? 26.268 62.160 105.017 1.00 16.16 84 TYR D O 1
ATOM 6556 N N . THR D 1 86 ? 25.254 64.057 104.376 1.00 15.00 85 THR D N 1
ATOM 6557 C CA . THR D 1 86 ? 26.057 64.340 103.212 1.00 16.50 85 THR D CA 1
ATOM 6558 C C . THR D 1 86 ? 26.505 65.815 103.227 1.00 16.79 85 THR D C 1
ATOM 6559 O O . THR D 1 86 ? 25.797 66.710 103.744 1.00 16.61 85 THR D O 1
ATOM 6563 N N . GLU D 1 87 ? 27.688 66.029 102.671 1.00 19.03 86 GLU D N 1
ATOM 6564 C CA . GLU D 1 87 ? 28.346 67.325 102.631 1.00 18.11 86 GLU D CA 1
ATOM 6565 C C . GLU D 1 87 ? 28.809 67.620 101.215 1.00 17.60 86 GLU D C 1
ATOM 6566 O O . GLU D 1 87 ? 29.111 66.728 100.417 1.00 16.32 86 GLU D O 1
ATOM 6572 N N . SER D 1 88 ? 28.798 68.915 100.890 1.00 16.52 87 SER D N 1
ATOM 6573 C CA . SER D 1 88 ? 29.510 69.419 99.714 1.00 19.16 87 SER D CA 1
ATOM 6574 C C . SER D 1 88 ? 30.175 70.749 100.080 1.00 18.64 87 SER D C 1
ATOM 6575 O O . SER D 1 88 ? 29.649 71.562 100.869 1.00 20.33 87 SER D O 1
ATOM 6578 N N . GLY D 1 89 ? 31.342 70.955 99.518 1.00 19.00 88 GLY D N 1
ATOM 6579 C CA . GLY D 1 89 ? 32.056 72.212 99.726 1.00 19.26 88 GLY D CA 1
ATOM 6580 C C . GLY D 1 89 ? 33.281 72.420 98.858 1.00 17.42 88 GLY D C 1
ATOM 6581 O O . GLY D 1 89 ? 33.546 71.677 97.919 1.00 15.82 88 GLY D O 1
ATOM 6582 N N . GLN D 1 90 ? 33.942 73.527 99.162 1.00 15.98 89 GLN D N 1
ATOM 6583 C CA . GLN D 1 90 ? 35.155 73.951 98.478 1.00 15.98 89 GLN D CA 1
ATOM 6584 C C . GLN D 1 90 ? 36.295 74.143 99.481 1.00 16.54 89 GLN D C 1
ATOM 6585 O O . GLN D 1 90 ? 36.104 74.756 100.490 1.00 15.69 89 GLN D O 1
ATOM 6591 N N . VAL D 1 91 ? 37.457 73.596 99.162 1.00 16.51 90 VAL D N 1
ATOM 6592 C CA . VAL D 1 91 ? 38.664 73.653 99.977 1.00 17.82 90 VAL D CA 1
ATOM 6593 C C . VAL D 1 91 ? 39.843 74.097 99.115 1.00 17.47 90 VAL D C 1
ATOM 6594 O O . VAL D 1 91 ? 39.975 73.708 97.952 1.00 18.27 90 VAL D O 1
ATOM 6598 N N . VAL D 1 92 ? 40.675 74.969 99.673 1.00 16.68 91 VAL D N 1
ATOM 6599 C CA . VAL D 1 92 ? 41.790 75.559 98.963 1.00 18.96 91 VAL D CA 1
ATOM 6600 C C . VAL D 1 92 ? 43.107 75.011 99.575 1.00 17.43 91 VAL D C 1
ATOM 6601 O O . VAL D 1 92 ? 43.217 74.912 100.802 1.00 16.70 91 VAL D O 1
ATOM 6605 N N . PRO D 1 93 ? 44.078 74.610 98.726 1.00 18.92 92 PRO D N 1
ATOM 6606 C CA . PRO D 1 93 ? 45.370 74.187 99.267 1.00 20.06 92 PRO D CA 1
ATOM 6607 C C . PRO D 1 93 ? 46.170 75.385 99.724 1.00 18.03 92 PRO D C 1
ATOM 6608 O O . PRO D 1 93 ? 46.251 76.362 99.018 1.00 18.49 92 PRO D O 1
ATOM 6612 N N . VAL D 1 94 ? 46.699 75.331 100.924 1.00 19.10 93 VAL D N 1
ATOM 6613 C CA . VAL D 1 94 ? 47.381 76.474 101.508 1.00 17.72 93 VAL D CA 1
ATOM 6614 C C . VAL D 1 94 ? 48.620 76.112 102.316 1.00 17.79 93 VAL D C 1
ATOM 6615 O O . VAL D 1 94 ? 48.873 74.965 102.665 1.00 18.90 93 VAL D O 1
ATOM 6619 N N . ARG D 1 95 ? 49.376 77.156 102.600 1.00 19.22 94 ARG D N 1
ATOM 6620 C CA . ARG D 1 95 ? 50.527 77.065 103.481 1.00 21.38 94 ARG D CA 1
ATOM 6621 C C . ARG D 1 95 ? 50.366 78.092 104.594 1.00 21.69 94 ARG D C 1
ATOM 6622 O O . ARG D 1 95 ? 50.067 79.258 104.339 1.00 22.91 94 ARG D O 1
ATOM 6630 N N . TYR D 1 96 ? 50.511 77.622 105.827 1.00 19.82 95 TYR D N 1
ATOM 6631 C CA . TYR D 1 96 ? 50.392 78.460 106.997 1.00 21.43 95 TYR D CA 1
ATOM 6632 C C . TYR D 1 96 ? 51.495 78.129 107.968 1.00 20.52 95 TYR D C 1
ATOM 6633 O O . TYR D 1 96 ? 51.602 77.011 108.477 1.00 17.85 95 TYR D O 1
ATOM 6642 N N . LYS D 1 97 ? 52.328 79.129 108.215 1.00 20.94 96 LYS D N 1
ATOM 6643 C CA . LYS D 1 97 ? 53.462 78.959 109.109 1.00 21.94 96 LYS D CA 1
ATOM 6644 C C . LYS D 1 97 ? 54.270 77.706 108.751 1.00 23.51 96 LYS D C 1
ATOM 6645 O O . LYS D 1 97 ? 54.564 76.850 109.601 1.00 24.19 96 LYS D O 1
ATOM 6650 N N . GLY D 1 98 ? 54.563 77.608 107.451 1.00 21.65 97 GLY D N 1
ATOM 6651 C CA . GLY D 1 98 ? 55.471 76.606 106.910 1.00 23.23 97 GLY D CA 1
ATOM 6652 C C . GLY D 1 98 ? 54.896 75.215 106.780 1.00 22.42 97 GLY D C 1
ATOM 6653 O O . GLY D 1 98 ? 55.619 74.254 106.486 1.00 24.30 97 GLY D O 1
ATOM 6654 N N . GLU D 1 99 ? 53.588 75.128 106.985 1.00 22.34 98 GLU D N 1
ATOM 6655 C CA . GLU D 1 99 ? 52.858 73.860 106.964 1.00 19.48 98 GLU D CA 1
ATOM 6656 C C . GLU D 1 99 ? 51.779 73.895 105.926 1.00 19.47 98 GLU D C 1
ATOM 6657 O O . GLU D 1 99 ? 51.024 74.834 105.859 1.00 21.06 98 GLU D O 1
ATOM 6663 N N . GLU D 1 100 ? 51.735 72.874 105.104 1.00 19.38 99 GLU D N 1
ATOM 6664 C CA . GLU D 1 100 ? 50.698 72.774 104.083 1.00 20.76 99 GLU D CA 1
ATOM 6665 C C . GLU D 1 100 ? 49.477 72.041 104.574 1.00 18.79 99 GLU D C 1
ATOM 6666 O O . GLU D 1 100 ? 49.544 70.989 105.191 1.00 18.07 99 GLU D O 1
ATOM 6672 N N . GLY D 1 101 ? 48.338 72.596 104.230 1.00 17.10 100 GLY D N 1
ATOM 6673 C CA . GLY D 1 101 ? 47.067 71.974 104.495 1.00 18.67 100 GLY D CA 1
ATOM 6674 C C . GLY D 1 101 ? 45.931 72.517 103.652 1.00 19.30 100 GLY D C 1
ATOM 6675 O O . GLY D 1 101 ? 46.094 72.966 102.506 1.00 15.63 100 GLY D O 1
ATOM 6676 N N . GLY D 1 102 ? 44.745 72.466 104.230 1.00 16.90 101 GLY D N 1
ATOM 6677 C CA . GLY D 1 102 ? 43.573 72.907 103.505 1.00 18.24 101 GLY D CA 1
ATOM 6678 C C . GLY D 1 102 ? 42.783 73.947 104.253 1.00 18.64 101 GLY D C 1
ATOM 6679 O O . GLY D 1 102 ? 42.660 73.914 105.467 1.00 19.82 101 GLY D O 1
ATOM 6680 N N . PHE D 1 103 ? 42.267 74.905 103.510 1.00 17.82 102 PHE D N 1
ATOM 6681 C CA . PHE D 1 103 ? 41.409 75.922 104.090 1.00 17.87 102 PHE D CA 1
ATOM 6682 C C . PHE D 1 103 ? 40.026 75.822 103.468 1.00 17.17 102 PHE D C 1
ATOM 6683 O O . PHE D 1 103 ? 39.865 76.003 102.258 1.00 15.28 102 PHE D O 1
ATOM 6691 N N . THR D 1 104 ? 39.043 75.502 104.307 1.00 15.38 103 THR D N 1
ATOM 6692 C CA . THR D 1 104 ? 37.666 75.283 103.844 1.00 18.17 103 THR D CA 1
ATOM 6693 C C . THR D 1 104 ? 36.974 76.624 103.731 1.00 17.17 103 THR D C 1
ATOM 6694 O O . THR D 1 104 ? 36.863 77.354 104.713 1.00 20.87 103 THR D O 1
ATOM 6698 N N . ILE D 1 105 ? 36.495 76.924 102.522 1.00 15.57 104 ILE D N 1
ATOM 6699 C CA . ILE D 1 105 ? 35.829 78.203 102.242 1.00 16.47 104 ILE D CA 1
ATOM 6700 C C . ILE D 1 105 ? 34.321 78.068 102.104 1.00 17.57 104 ILE D C 1
ATOM 6701 O O . ILE D 1 105 ? 33.570 79.036 102.291 1.00 16.31 104 ILE D O 1
ATOM 6706 N N . SER D 1 106 ? 33.846 76.869 101.821 1.00 16.42 105 SER D N 1
ATOM 6707 C CA . SER D 1 106 ? 32.403 76.695 101.781 1.00 17.86 105 SER D CA 1
ATOM 6708 C C . SER D 1 106 ? 32.065 75.260 102.103 1.00 17.49 105 SER D C 1
ATOM 6709 O O . SER D 1 106 ? 32.806 74.371 101.781 1.00 19.15 105 SER D O 1
ATOM 6720 N N . PHE D 1 108 ? 28.354 72.692 102.893 1.00 17.69 107 PHE D N 1
ATOM 6721 C CA . PHE D 1 108 ? 26.883 72.536 102.931 1.00 17.16 107 PHE D CA 1
ATOM 6722 C C . PHE D 1 108 ? 26.513 71.141 103.366 1.00 19.76 107 PHE D C 1
ATOM 6723 O O . PHE D 1 108 ? 27.029 70.172 102.781 1.00 20.53 107 PHE D O 1
ATOM 6731 N N . LEU D 1 109 ? 25.664 71.039 104.400 1.00 18.18 108 LEU D N 1
ATOM 6732 C CA . LEU D 1 109 ? 25.276 69.742 104.977 1.00 18.71 108 LEU D CA 1
ATOM 6733 C C . LEU D 1 109 ? 23.770 69.677 105.048 1.00 19.00 108 LEU D C 1
ATOM 6734 O O . LEU D 1 109 ? 23.116 70.723 105.035 1.00 17.40 108 LEU D O 1
ATOM 6739 N N . ASP D 1 110 ? 23.243 68.455 105.137 1.00 17.54 109 ASP D N 1
ATOM 6740 C CA . ASP D 1 110 ? 21.797 68.243 105.224 1.00 18.18 109 ASP D CA 1
ATOM 6741 C C . ASP D 1 110 ? 21.350 67.788 106.601 1.00 20.12 109 ASP D C 1
ATOM 6742 O O . ASP D 1 110 ? 20.276 67.204 106.790 1.00 24.14 109 ASP D O 1
ATOM 6747 N N . CYS D 1 111 ? 22.186 68.042 107.580 1.00 19.51 110 CYS D N 1
ATOM 6748 C CA . CYS D 1 111 ? 21.885 67.646 108.967 1.00 20.56 110 CYS D CA 1
ATOM 6749 C C . CYS D 1 111 ? 22.412 68.763 109.882 1.00 20.14 110 CYS D C 1
ATOM 6750 O O . CYS D 1 111 ? 23.578 69.168 109.790 1.00 21.40 110 CYS D O 1
ATOM 6753 N N . HIS D 1 112 ? 21.548 69.272 110.757 1.00 20.37 111 HIS D N 1
ATOM 6754 C CA . HIS D 1 112 ? 21.914 70.398 111.587 1.00 19.13 111 HIS D CA 1
ATOM 6755 C C . HIS D 1 112 ? 22.907 70.106 112.730 1.00 16.96 111 HIS D C 1
ATOM 6756 O O . HIS D 1 112 ? 23.687 70.982 113.090 1.00 18.12 111 HIS D O 1
ATOM 6763 N N . ALA D 1 113 ? 22.850 68.926 113.360 1.00 15.66 112 ALA D N 1
ATOM 6764 C CA . ALA D 1 113 ? 23.765 68.659 114.460 1.00 16.48 112 ALA D CA 1
ATOM 6765 C C . ALA D 1 113 ? 25.212 68.930 114.044 1.00 16.97 112 ALA D C 1
ATOM 6766 O O . ALA D 1 113 ? 25.865 69.694 114.747 1.00 17.81 112 ALA D O 1
ATOM 6768 N N . PRO D 1 114 ? 25.705 68.348 112.901 1.00 17.98 113 PRO D N 1
ATOM 6769 C CA . PRO D 1 114 ? 27.086 68.605 112.444 1.00 17.48 113 PRO D CA 1
ATOM 6770 C C . PRO D 1 114 ? 27.298 70.050 111.936 1.00 16.42 113 PRO D C 1
ATOM 6771 O O . PRO D 1 114 ? 28.402 70.509 111.910 1.00 18.03 113 PRO D O 1
ATOM 6775 N N . ILE D 1 115 ? 26.229 70.740 111.577 1.00 17.10 114 ILE D N 1
ATOM 6776 C CA . ILE D 1 115 ? 26.307 72.153 111.181 1.00 16.44 114 ILE D CA 1
ATOM 6777 C C . ILE D 1 115 ? 26.671 72.998 112.399 1.00 17.37 114 ILE D C 1
ATOM 6778 O O . ILE D 1 115 ? 27.665 73.726 112.376 1.00 17.39 114 ILE D O 1
ATOM 6783 N N . ALA D 1 116 ? 25.882 72.853 113.460 1.00 15.83 115 ALA D N 1
ATOM 6784 C CA . ALA D 1 116 ? 26.065 73.652 114.673 1.00 18.60 115 ALA D CA 1
ATOM 6785 C C . ALA D 1 116 ? 27.375 73.270 115.326 1.00 14.33 115 ALA D C 1
ATOM 6786 O O . ALA D 1 116 ? 28.164 74.121 115.728 1.00 16.60 115 ALA D O 1
ATOM 6788 N N . GLY D 1 117 ? 27.639 71.971 115.441 1.00 15.76 116 GLY D N 1
ATOM 6789 C CA . GLY D 1 117 ? 28.875 71.498 116.043 1.00 17.64 116 GLY D CA 1
ATOM 6790 C C . GLY D 1 117 ? 30.100 71.908 115.228 1.00 15.81 116 GLY D C 1
ATOM 6791 O O . GLY D 1 117 ? 31.128 72.417 115.768 1.00 18.42 116 GLY D O 1
ATOM 6792 N N . GLY D 1 118 ? 29.972 71.747 113.919 1.00 16.21 117 GLY D N 1
ATOM 6793 C CA . GLY D 1 118 ? 31.010 72.179 112.962 1.00 15.82 117 GLY D CA 1
ATOM 6794 C C . GLY D 1 118 ? 31.346 73.667 113.107 1.00 16.02 117 GLY D C 1
ATOM 6795 O O . GLY D 1 118 ? 32.487 74.043 113.231 1.00 16.77 117 GLY D O 1
ATOM 6796 N N . ARG D 1 119 ? 30.322 74.509 113.113 1.00 16.89 118 ARG D N 1
ATOM 6797 C CA . ARG D 1 119 ? 30.533 75.944 113.208 1.00 17.33 118 ARG D CA 1
ATOM 6798 C C . ARG D 1 119 ? 31.095 76.366 114.580 1.00 17.36 118 ARG D C 1
ATOM 6799 O O . ARG D 1 119 ? 32.022 77.174 114.661 1.00 17.68 118 ARG D O 1
ATOM 6807 N N . GLU D 1 120 ? 30.536 75.770 115.631 1.00 17.60 119 GLU D N 1
ATOM 6808 C CA . GLU D 1 120 ? 30.761 76.259 117.007 1.00 16.96 119 GLU D CA 1
ATOM 6809 C C . GLU D 1 120 ? 31.979 75.674 117.655 1.00 19.81 119 GLU D C 1
ATOM 6810 O O . GLU D 1 120 ? 32.562 76.279 118.580 1.00 15.30 119 GLU D O 1
ATOM 6816 N N . ILE D 1 121 ? 32.380 74.497 117.196 1.00 17.60 120 ILE D N 1
ATOM 6817 C CA . ILE D 1 121 ? 33.610 73.897 117.752 1.00 16.22 120 ILE D CA 1
ATOM 6818 C C . ILE D 1 121 ? 34.815 74.318 116.930 1.00 16.75 120 ILE D C 1
ATOM 6819 O O . ILE D 1 121 ? 35.614 75.125 117.394 1.00 16.24 120 ILE D O 1
ATOM 6824 N N . TRP D 1 122 ? 34.934 73.853 115.698 1.00 15.60 121 TRP D N 1
ATOM 6825 C CA . TRP D 1 122 ? 36.152 74.106 114.878 1.00 18.05 121 TRP D CA 1
ATOM 6826 C C . TRP D 1 122 ? 36.101 75.380 114.066 1.00 17.61 121 TRP D C 1
ATOM 6827 O O . TRP D 1 122 ? 37.127 75.977 113.809 1.00 17.60 121 TRP D O 1
ATOM 6838 N N . GLY D 1 123 ? 34.910 75.788 113.653 1.00 17.55 122 GLY D N 1
ATOM 6839 C CA . GLY D 1 123 ? 34.761 76.933 112.787 1.00 17.97 122 GLY D CA 1
ATOM 6840 C C . GLY D 1 123 ? 34.511 76.605 111.325 1.00 18.67 122 GLY D C 1
ATOM 6841 O O . GLY D 1 123 ? 34.723 77.450 110.472 1.00 17.86 122 GLY D O 1
ATOM 6842 N N . PHE D 1 124 ? 34.024 75.404 111.024 1.00 16.57 123 PHE D N 1
ATOM 6843 C CA . PHE D 1 124 ? 33.626 75.085 109.643 1.00 16.61 123 PHE D CA 1
ATOM 6844 C C . PHE D 1 124 ? 32.543 76.032 109.160 1.00 16.82 123 PHE D C 1
ATOM 6845 O O . PHE D 1 124 ? 31.543 76.267 109.873 1.00 17.26 123 PHE D O 1
ATOM 6853 N N . PRO D 1 125 ? 32.695 76.565 107.931 1.00 18.26 124 PRO D N 1
ATOM 6854 C CA . PRO D 1 125 ? 31.696 77.521 107.387 1.00 21.21 124 PRO D CA 1
ATOM 6855 C C . PRO D 1 125 ? 30.490 76.823 106.775 1.00 20.31 124 PRO D C 1
ATOM 6856 O O . PRO D 1 125 ? 30.274 76.890 105.548 1.00 22.40 124 PRO D O 1
ATOM 6875 N N . LYS D 1 127 ? 26.562 75.652 106.058 1.00 17.19 126 LYS D N 1
ATOM 6876 C CA . LYS D 1 127 ? 25.191 76.086 105.851 1.00 17.97 126 LYS D CA 1
ATOM 6877 C C . LYS D 1 127 ? 24.345 74.840 105.563 1.00 16.16 126 LYS D C 1
ATOM 6878 O O . LYS D 1 127 ? 24.857 73.798 105.193 1.00 17.17 126 LYS D O 1
ATOM 6884 N N . LEU D 1 128 ? 23.035 74.964 105.715 1.00 16.90 127 LEU D N 1
ATOM 6885 C CA . LEU D 1 128 ? 22.133 73.862 105.428 1.00 16.59 127 LEU D CA 1
ATOM 6886 C C . LEU D 1 128 ? 21.790 73.856 103.955 1.00 19.05 127 LEU D C 1
ATOM 6887 O O . LEU D 1 128 ? 21.432 74.891 103.384 1.00 21.90 127 LEU D O 1
ATOM 6892 N N . ALA D 1 129 ? 21.829 72.682 103.357 1.00 16.12 128 ALA D N 1
ATOM 6893 C CA . ALA D 1 129 ? 21.428 72.524 101.985 1.00 17.48 128 ALA D CA 1
ATOM 6894 C C . ALA D 1 129 ? 21.180 71.055 101.713 1.00 18.81 128 ALA D C 1
ATOM 6895 O O . ALA D 1 129 ? 21.123 70.257 102.632 1.00 17.24 128 ALA D O 1
ATOM 6897 N N . LYS D 1 130 ? 21.059 70.698 100.436 1.00 19.17 129 LYS D N 1
ATOM 6898 C CA . LYS D 1 130 ? 20.727 69.313 100.085 1.00 18.54 129 LYS D CA 1
ATOM 6899 C C . LYS D 1 130 ? 21.728 68.703 99.118 1.00 16.98 129 LYS D C 1
ATOM 6900 O O . LYS D 1 130 ? 21.454 68.615 97.930 1.00 20.07 129 LYS D O 1
ATOM 6904 N N . PRO D 1 131 ? 22.934 68.361 99.619 1.00 18.55 130 PRO D N 1
ATOM 6905 C CA . PRO D 1 131 ? 23.868 67.653 98.779 1.00 19.00 130 PRO D CA 1
ATOM 6906 C C . PRO D 1 131 ? 23.563 66.165 98.748 1.00 16.38 130 PRO D C 1
ATOM 6907 O O . PRO D 1 131 ? 23.043 65.603 99.727 1.00 19.40 130 PRO D O 1
ATOM 6911 N N . LYS D 1 132 ? 23.864 65.565 97.602 1.00 17.17 131 LYS D N 1
ATOM 6912 C CA . LYS D 1 132 ? 23.616 64.164 97.352 1.00 21.33 131 LYS D CA 1
ATOM 6913 C C . LYS D 1 132 ? 24.762 63.560 96.536 1.00 20.88 131 LYS D C 1
ATOM 6914 O O . LYS D 1 132 ? 25.194 64.155 95.533 1.00 21.60 131 LYS D O 1
ATOM 6917 N N . LEU D 1 133 ? 25.218 62.387 96.971 1.00 17.43 132 LEU D N 1
ATOM 6918 C CA . LEU D 1 133 ? 26.226 61.594 96.266 1.00 17.17 132 LEU D CA 1
ATOM 6919 C C . LEU D 1 133 ? 25.627 60.235 95.956 1.00 17.57 132 LEU D C 1
ATOM 6920 O O . LEU D 1 133 ? 25.157 59.563 96.848 1.00 20.87 132 LEU D O 1
ATOM 6925 N N . PHE D 1 134 ? 25.631 59.841 94.700 1.00 15.65 133 PHE D N 1
ATOM 6926 C CA . PHE D 1 134 ? 25.029 58.544 94.307 1.00 15.25 133 PHE D CA 1
ATOM 6927 C C . PHE D 1 134 ? 25.580 58.041 93.001 1.00 19.09 133 PHE D C 1
ATOM 6928 O O . PHE D 1 134 ? 26.213 58.785 92.262 1.00 17.79 133 PHE D O 1
ATOM 6936 N N . VAL D 1 135 ? 25.398 56.747 92.761 1.00 19.23 134 VAL D N 1
ATOM 6937 C CA . VAL D 1 135 ? 25.822 56.135 91.496 1.00 18.89 134 VAL D CA 1
ATOM 6938 C C . VAL D 1 135 ? 24.600 55.915 90.652 1.00 20.57 134 VAL D C 1
ATOM 6939 O O . VAL D 1 135 ? 23.554 55.467 91.146 1.00 18.63 134 VAL D O 1
ATOM 6943 N N . GLU D 1 136 ? 24.705 56.271 89.371 1.00 19.81 135 GLU D N 1
ATOM 6944 C CA . GLU D 1 136 ? 23.693 55.889 88.414 1.00 21.81 135 GLU D CA 1
ATOM 6945 C C . GLU D 1 136 ? 24.384 55.253 87.242 1.00 21.14 135 GLU D C 1
ATOM 6946 O O . GLU D 1 136 ? 25.157 55.899 86.514 1.00 21.39 135 GLU D O 1
ATOM 6952 N N . GLU D 1 137 ? 24.103 53.961 87.127 1.00 18.91 136 GLU D N 1
ATOM 6953 C CA . GLU D 1 137 ? 24.744 53.062 86.187 1.00 21.17 136 GLU D CA 1
ATOM 6954 C C . GLU D 1 137 ? 26.250 53.107 86.326 1.00 19.03 136 GLU D C 1
ATOM 6955 O O . GLU D 1 137 ? 26.827 52.621 87.312 1.00 18.94 136 GLU D O 1
ATOM 6961 N N . ASP D 1 138 ? 26.817 53.718 85.290 1.00 18.82 137 ASP D N 1
ATOM 6962 C CA . ASP D 1 138 ? 28.248 53.871 84.970 1.00 19.79 137 ASP D CA 1
ATOM 6963 C C . ASP D 1 138 ? 28.898 55.135 85.580 1.00 20.76 137 ASP D C 1
ATOM 6964 O O . ASP D 1 138 ? 30.098 55.349 85.456 1.00 16.68 137 ASP D O 1
ATOM 6969 N N . THR D 1 139 ? 28.096 55.948 86.247 1.00 20.19 138 THR D N 1
ATOM 6970 C CA . THR D 1 139 ? 28.511 57.306 86.634 1.00 19.52 138 THR D CA 1
ATOM 6971 C C . THR D 1 139 ? 28.332 57.601 88.101 1.00 18.36 138 THR D C 1
ATOM 6972 O O . THR D 1 139 ? 27.292 57.271 88.658 1.00 19.21 138 THR D O 1
ATOM 6976 N N . LEU D 1 140 ? 29.336 58.207 88.727 1.00 13.11 139 LEU D N 1
ATOM 6977 C CA . LEU D 1 140 ? 29.206 58.699 90.108 1.00 15.22 139 LEU D CA 1
ATOM 6978 C C . LEU D 1 140 ? 28.767 60.150 90.011 1.00 15.64 139 LEU D C 1
ATOM 6979 O O . LEU D 1 140 ? 29.365 60.942 89.281 1.00 16.31 139 LEU D O 1
ATOM 6984 N N . ILE D 1 141 ? 27.698 60.462 90.718 1.00 17.28 140 ILE D N 1
ATOM 6985 C CA . ILE D 1 141 ? 27.113 61.819 90.694 1.00 17.83 140 ILE D CA 1
ATOM 6986 C C . ILE D 1 141 ? 27.006 62.517 92.035 1.00 16.56 140 ILE D C 1
ATOM 6987 O O . ILE D 1 141 ? 26.570 61.962 93.072 1.00 17.68 140 ILE D O 1
ATOM 6992 N N . GLY D 1 142 ? 27.373 63.784 91.984 1.00 16.76 141 GLY D N 1
ATOM 6993 C CA . GLY D 1 142 ? 27.193 64.679 93.111 1.00 18.77 141 GLY D CA 1
ATOM 6994 C C . GLY D 1 142 ? 26.336 65.862 92.654 1.00 15.31 141 GLY D C 1
ATOM 6995 O O . GLY D 1 142 ? 26.622 66.515 91.651 1.00 17.64 141 GLY D O 1
ATOM 6996 N N . ILE D 1 143 ? 25.230 66.060 93.370 1.00 18.19 142 ILE D N 1
ATOM 6997 C CA . ILE D 1 143 ? 24.379 67.231 93.162 1.00 17.21 142 ILE D CA 1
ATOM 6998 C C . ILE D 1 143 ? 24.229 67.999 94.466 1.00 19.17 142 ILE D C 1
ATOM 6999 O O . ILE D 1 143 ? 23.911 67.421 95.486 1.00 18.89 142 ILE D O 1
ATOM 7004 N N . LEU D 1 144 ? 24.486 69.303 94.406 1.00 16.86 143 LEU D N 1
ATOM 7005 C CA . LEU D 1 144 ? 24.273 70.216 95.536 1.00 18.99 143 LEU D CA 1
ATOM 7006 C C . LEU D 1 144 ? 23.111 71.123 95.204 1.00 16.44 143 LEU D C 1
ATOM 7007 O O . LEU D 1 144 ? 23.168 71.914 94.282 1.00 19.53 143 LEU D O 1
ATOM 7012 N N . LYS D 1 145 ? 22.020 70.926 95.927 1.00 19.96 144 LYS D N 1
ATOM 7013 C CA . LYS D 1 145 ? 20.818 71.722 95.752 1.00 19.25 144 LYS D CA 1
ATOM 7014 C C . LYS D 1 145 ? 20.704 72.642 96.955 1.00 19.58 144 LYS D C 1
ATOM 7015 O O . LYS D 1 145 ? 20.793 72.176 98.116 1.00 18.17 144 LYS D O 1
ATOM 7021 N N . TYR D 1 146 ? 20.447 73.913 96.651 1.00 16.49 145 TYR D N 1
ATOM 7022 C CA . TYR D 1 146 ? 20.268 74.953 97.670 1.00 18.81 145 TYR D CA 1
ATOM 7023 C C . TYR D 1 146 ? 18.889 75.536 97.479 1.00 19.67 145 TYR D C 1
ATOM 7024 O O . TYR D 1 146 ? 18.596 76.278 96.558 1.00 18.85 145 TYR D O 1
ATOM 7033 N N . GLY D 1 147 ? 18.004 75.154 98.365 1.00 21.36 146 GLY D N 1
ATOM 7034 C CA . GLY D 1 147 ? 16.624 75.433 98.110 1.00 22.99 146 GLY D CA 1
ATOM 7035 C C . GLY D 1 147 ? 16.151 74.662 96.894 1.00 24.46 146 GLY D C 1
ATOM 7036 O O . GLY D 1 147 ? 16.294 73.441 96.814 1.00 27.25 146 GLY D O 1
ATOM 7037 N N . SER D 1 148 ? 15.625 75.413 95.947 1.00 23.33 147 SER D N 1
ATOM 7038 C CA . SER D 1 148 ? 15.089 74.919 94.689 1.00 25.93 147 SER D CA 1
ATOM 7039 C C . SER D 1 148 ? 16.129 74.894 93.619 1.00 23.39 147 SER D C 1
ATOM 7040 O O . SER D 1 148 ? 15.843 74.433 92.515 1.00 27.37 147 SER D O 1
ATOM 7043 N N . ILE D 1 149 ? 17.328 75.379 93.923 1.00 22.14 148 ILE D N 1
ATOM 7044 C CA . ILE D 1 149 ? 18.353 75.605 92.892 1.00 21.25 148 ILE D CA 1
ATOM 7045 C C . ILE D 1 149 ? 19.559 74.671 92.939 1.00 20.94 148 ILE D C 1
ATOM 7046 O O . ILE D 1 149 ? 20.268 74.578 93.957 1.00 18.35 148 ILE D O 1
ATOM 7051 N N . ASP D 1 150 ? 19.812 73.987 91.827 1.00 21.85 149 ASP D N 1
ATOM 7052 C CA . ASP D 1 150 ? 21.012 73.156 91.722 1.00 21.44 149 ASP D CA 1
ATOM 7053 C C . ASP D 1 150 ? 22.214 74.029 91.445 1.00 21.13 149 ASP D C 1
ATOM 7054 O O . ASP D 1 150 ? 22.394 74.512 90.318 1.00 25.54 149 ASP D O 1
ATOM 7059 N N . ILE D 1 151 ? 23.066 74.184 92.454 1.00 16.38 150 ILE D N 1
ATOM 7060 C CA . ILE D 1 151 ? 24.194 75.110 92.363 1.00 17.01 150 ILE D CA 1
ATOM 7061 C C . ILE D 1 151 ? 25.510 74.409 91.981 1.00 16.16 150 ILE D C 1
ATOM 7062 O O . ILE D 1 151 ? 26.506 75.063 91.574 1.00 15.49 150 ILE D O 1
ATOM 7067 N N . ALA D 1 152 ? 25.519 73.084 92.113 1.00 15.25 151 ALA D N 1
ATOM 7068 C CA . ALA D 1 152 ? 26.669 72.279 91.659 1.00 14.28 151 ALA D CA 1
ATOM 7069 C C . ALA D 1 152 ? 26.254 70.875 91.243 1.00 16.98 151 ALA D C 1
ATOM 7070 O O . ALA D 1 152 ? 25.464 70.227 91.920 1.00 17.11 151 ALA D O 1
ATOM 7072 N N . ILE D 1 153 ? 26.822 70.447 90.116 1.00 16.04 152 ILE D N 1
ATOM 7073 C CA . ILE D 1 153 ? 26.650 69.111 89.542 1.00 15.92 152 ILE D CA 1
ATOM 7074 C C . ILE D 1 153 ? 28.044 68.582 89.188 1.00 15.47 152 ILE D C 1
ATOM 7075 O O . ILE D 1 153 ? 28.772 69.226 88.448 1.00 14.61 152 ILE D O 1
ATOM 7080 N N . ALA D 1 154 ? 28.447 67.464 89.797 1.00 16.91 153 ALA D N 1
ATOM 7081 C CA . ALA D 1 154 ? 29.722 66.830 89.505 1.00 15.56 153 ALA D CA 1
ATOM 7082 C C . ALA D 1 154 ? 29.440 65.407 89.020 1.00 18.21 153 ALA D C 1
ATOM 7083 O O . ALA D 1 154 ? 28.492 64.769 89.486 1.00 16.88 153 ALA D O 1
ATOM 7085 N N . THR D 1 155 ? 30.224 64.946 88.048 1.00 18.19 154 THR D N 1
ATOM 7086 C CA . THR D 1 155 ? 30.100 63.559 87.552 1.00 16.46 154 THR D CA 1
ATOM 7087 C C . THR D 1 155 ? 31.459 62.955 87.325 1.00 15.09 154 THR D C 1
ATOM 7088 O O . THR D 1 155 ? 32.447 63.684 87.084 1.00 11.62 154 THR D O 1
ATOM 7100 N N . GLY D 1 157 ? 33.390 59.076 85.841 1.00 16.36 156 GLY D N 1
ATOM 7101 C CA . GLY D 1 157 ? 33.315 57.699 85.409 1.00 17.41 156 GLY D CA 1
ATOM 7102 C C . GLY D 1 157 ? 33.672 56.830 86.599 1.00 16.39 156 GLY D C 1
ATOM 7103 O O . GLY D 1 157 ? 34.696 56.988 87.237 1.00 19.09 156 GLY D O 1
ATOM 7104 N N . TYR D 1 158 ? 32.804 55.877 86.882 1.00 14.17 157 TYR D N 1
ATOM 7105 C CA . TYR D 1 158 ? 32.906 55.075 88.100 1.00 16.21 157 TYR D CA 1
ATOM 7106 C C . TYR D 1 158 ? 34.150 54.197 88.243 1.00 16.99 157 TYR D C 1
ATOM 7107 O O . TYR D 1 158 ? 34.319 53.201 87.530 1.00 17.76 157 TYR D O 1
ATOM 7116 N N . LYS D 1 159 ? 35.042 54.588 89.174 1.00 14.65 158 LYS D N 1
ATOM 7117 C CA . LYS D 1 159 ? 36.208 53.780 89.526 1.00 16.51 158 LYS D CA 1
ATOM 7118 C C . LYS D 1 159 ? 36.927 53.307 88.271 1.00 17.39 158 LYS D C 1
ATOM 7119 O O . LYS D 1 159 ? 37.319 52.144 88.144 1.00 17.39 158 LYS D O 1
ATOM 7125 N N . HIS D 1 160 ? 37.161 54.225 87.342 1.00 16.07 159 HIS D N 1
ATOM 7126 C CA . HIS D 1 160 ? 37.808 53.845 86.056 1.00 17.28 159 HIS D CA 1
ATOM 7127 C C . HIS D 1 160 ? 39.235 53.338 86.238 1.00 18.04 159 HIS D C 1
ATOM 7128 O O . HIS D 1 160 ? 39.627 52.413 85.578 1.00 17.86 159 HIS D O 1
ATOM 7135 N N . ARG D 1 161 ? 39.996 53.947 87.138 1.00 16.65 160 ARG D N 1
ATOM 7136 C CA . ARG D 1 161 ? 41.397 53.582 87.392 1.00 19.45 160 ARG D CA 1
ATOM 7137 C C . ARG D 1 161 ? 41.701 53.629 88.868 1.00 18.23 160 ARG D C 1
ATOM 7138 O O . ARG D 1 161 ? 41.102 54.412 89.605 1.00 17.81 160 ARG D O 1
ATOM 7146 N N . PRO D 1 162 ? 42.636 52.798 89.316 1.00 18.25 161 PRO D N 1
ATOM 7147 C CA . PRO D 1 162 ? 43.082 52.918 90.727 1.00 19.37 161 PRO D CA 1
ATOM 7148 C C . PRO D 1 162 ? 43.876 54.162 90.995 1.00 17.97 161 PRO D C 1
ATOM 7149 O O . PRO D 1 162 ? 44.551 54.678 90.119 1.00 20.50 161 PRO D O 1
ATOM 7153 N N . LEU D 1 163 ? 43.769 54.633 92.222 1.00 19.64 162 LEU D N 1
ATOM 7154 C CA . LEU D 1 163 ? 44.535 55.796 92.677 1.00 22.11 162 LEU D CA 1
ATOM 7155 C C . LEU D 1 163 ? 45.431 55.335 93.856 1.00 24.79 162 LEU D C 1
ATOM 7156 O O . LEU D 1 163 ? 45.020 54.497 94.667 1.00 26.27 162 LEU D O 1
ATOM 7161 N N . ASP D 1 164 ? 46.668 55.821 93.912 1.00 23.32 163 ASP D N 1
ATOM 7162 C CA . ASP D 1 164 ? 47.579 55.469 95.014 1.00 24.59 163 ASP D CA 1
ATOM 7163 C C . ASP D 1 164 ? 47.000 55.902 96.367 1.00 22.31 163 ASP D C 1
ATOM 7164 O O . ASP D 1 164 ? 46.873 57.088 96.666 1.00 22.15 163 ASP D O 1
ATOM 7169 N N . ALA D 1 165 ? 46.669 54.914 97.191 1.00 22.01 164 ALA D N 1
ATOM 7170 C CA . ALA D 1 165 ? 45.991 55.154 98.461 1.00 20.15 164 ALA D CA 1
ATOM 7171 C C . ALA D 1 165 ? 46.916 55.751 99.533 1.00 19.12 164 ALA D C 1
ATOM 7172 O O . ALA D 1 165 ? 46.470 56.372 100.488 1.00 19.36 164 ALA D O 1
ATOM 7174 N N . GLU D 1 166 ? 48.221 55.593 99.365 1.00 19.64 165 GLU D N 1
ATOM 7175 C CA . GLU D 1 166 ? 49.149 56.149 100.349 1.00 21.29 165 GLU D CA 1
ATOM 7176 C C . GLU D 1 166 ? 49.269 57.669 100.105 1.00 22.39 165 GLU D C 1
ATOM 7177 O O . GLU D 1 166 ? 49.465 58.491 101.007 1.00 22.72 165 GLU D O 1
ATOM 7179 N N . LYS D 1 167 ? 49.158 58.051 98.851 1.00 21.45 166 LYS D N 1
ATOM 7180 C CA . LYS D 1 167 ? 49.128 59.468 98.520 1.00 21.59 166 LYS D CA 1
ATOM 7181 C C . LYS D 1 167 ? 47.847 60.098 99.042 1.00 18.63 166 LYS D C 1
ATOM 7182 O O . LYS D 1 167 ? 47.854 61.233 99.490 1.00 19.25 166 LYS D O 1
ATOM 7186 N N . VAL D 1 168 ? 46.731 59.375 98.932 1.00 19.43 167 VAL D N 1
ATOM 7187 C CA . VAL D 1 168 ? 45.461 59.869 99.426 1.00 17.13 167 VAL D CA 1
ATOM 7188 C C . VAL D 1 168 ? 45.549 60.013 100.948 1.00 16.74 167 VAL D C 1
ATOM 7189 O O . VAL D 1 168 ? 45.146 61.001 101.552 1.00 18.15 167 VAL D O 1
ATOM 7193 N N . LEU D 1 169 ? 46.111 59.001 101.564 1.00 14.57 168 LEU D N 1
ATOM 7194 C CA . LEU D 1 169 ? 46.250 59.030 103.011 1.00 19.28 168 LEU D CA 1
ATOM 7195 C C . LEU D 1 169 ? 47.059 60.259 103.469 1.00 18.92 168 LEU D C 1
ATOM 7196 O O . LEU D 1 169 ? 46.722 60.937 104.467 1.00 16.32 168 LEU D O 1
ATOM 7201 N N . GLU D 1 170 ? 48.108 60.559 102.725 1.00 19.26 169 GLU D N 1
ATOM 7202 C CA . GLU D 1 170 ? 49.003 61.654 103.102 1.00 20.94 169 GLU D CA 1
ATOM 7203 C C . GLU D 1 170 ? 48.246 62.955 102.990 1.00 20.76 169 GLU D C 1
ATOM 7204 O O . GLU D 1 170 ? 48.469 63.908 103.730 1.00 18.64 169 GLU D O 1
ATOM 7210 N N . SER D 1 171 ? 47.299 62.980 102.071 1.00 21.69 170 SER D N 1
ATOM 7211 C CA . SER D 1 171 ? 46.509 64.181 101.857 1.00 20.92 170 SER D CA 1
ATOM 7212 C C . SER D 1 171 ? 45.467 64.369 102.948 1.00 20.10 170 SER D C 1
ATOM 7213 O O . SER D 1 171 ? 45.225 65.470 103.412 1.00 16.70 170 SER D O 1
ATOM 7216 N N . VAL D 1 172 ? 44.855 63.271 103.356 1.00 18.48 171 VAL D N 1
ATOM 7217 C CA . VAL D 1 172 ? 43.819 63.325 104.376 1.00 19.31 171 VAL D CA 1
ATOM 7218 C C . VAL D 1 172 ? 44.433 63.741 105.735 1.00 18.37 171 VAL D C 1
ATOM 7219 O O . VAL D 1 172 ? 43.776 64.337 106.577 1.00 17.71 171 VAL D O 1
ATOM 7223 N N . LYS D 1 173 ? 45.723 63.458 105.893 1.00 17.54 172 LYS D N 1
ATOM 7224 C CA . LYS D 1 173 ? 46.464 63.729 107.138 1.00 19.23 172 LYS D CA 1
ATOM 7225 C C . LYS D 1 173 ? 46.872 65.168 107.302 1.00 18.82 172 LYS D C 1
ATOM 7226 O O . LYS D 1 173 ? 47.341 65.584 108.371 1.00 17.81 172 LYS D O 1
ATOM 7232 N N . LYS D 1 174 ? 46.784 65.910 106.212 1.00 18.35 173 LYS D N 1
ATOM 7233 C CA . LYS D 1 174 ? 47.112 67.340 106.253 1.00 16.81 173 LYS D CA 1
ATOM 7234 C C . LYS D 1 174 ? 46.182 68.153 107.140 1.00 17.11 173 LYS D C 1
ATOM 7235 O O . LYS D 1 174 ? 44.971 67.876 107.185 1.00 15.22 173 LYS D O 1
ATOM 7241 N N . PRO D 1 175 ? 46.731 69.162 107.847 1.00 16.72 174 PRO D N 1
ATOM 7242 C CA . PRO D 1 175 ? 45.900 70.010 108.748 1.00 18.21 174 PRO D CA 1
ATOM 7243 C C . PRO D 1 175 ? 44.758 70.700 108.047 1.00 17.57 174 PRO D C 1
ATOM 7244 O O . PRO D 1 175 ? 44.845 71.009 106.866 1.00 19.45 174 PRO D O 1
ATOM 7248 N N . VAL D 1 176 ? 43.667 70.803 108.807 1.00 18.04 175 VAL D N 1
ATOM 7249 C CA . VAL D 1 176 ? 42.461 71.504 108.436 1.00 16.88 175 VAL D CA 1
ATOM 7250 C C . VAL D 1 176 ? 42.482 72.844 109.128 1.00 17.93 175 VAL D C 1
ATOM 7251 O O . VAL D 1 176 ? 42.373 72.930 110.368 1.00 17.76 175 VAL D O 1
ATOM 7255 N N . PHE D 1 177 ? 42.569 73.902 108.324 1.00 15.09 176 PHE D N 1
ATOM 7256 C CA . PHE D 1 177 ? 42.529 75.292 108.818 1.00 18.93 176 PHE D CA 1
ATOM 7257 C C . PHE D 1 177 ? 41.168 75.885 108.579 1.00 19.66 176 PHE D C 1
ATOM 7258 O O . PHE D 1 177 ? 40.564 75.665 107.534 1.00 18.45 176 PHE D O 1
ATOM 7266 N N . LEU D 1 178 ? 40.717 76.675 109.557 1.00 17.95 177 LEU D N 1
ATOM 7267 C CA . LEU D 1 178 ? 39.378 77.229 109.577 1.00 19.52 177 LEU D CA 1
ATOM 7268 C C . LEU D 1 178 ? 39.361 78.562 110.268 1.00 17.74 177 LEU D C 1
ATOM 7269 O O . LEU D 1 178 ? 40.032 78.739 111.263 1.00 21.78 177 LEU D O 1
ATOM 7274 N N . LEU D 1 179 ? 38.554 79.481 109.740 1.00 19.14 178 LEU D N 1
ATOM 7275 C CA . LEU D 1 179 ? 38.273 80.765 110.410 1.00 20.13 178 LEU D CA 1
ATOM 7276 C C . LEU D 1 179 ? 37.012 80.571 111.248 1.00 18.36 178 LEU D C 1
ATOM 7277 O O . LEU D 1 179 ? 35.895 80.401 110.709 1.00 16.50 178 LEU D O 1
ATOM 7282 N N . LYS D 1 180 ? 37.199 80.599 112.570 1.00 17.35 179 LYS D N 1
ATOM 7283 C CA . LYS D 1 180 ? 36.081 80.560 113.503 1.00 15.62 179 LYS D CA 1
ATOM 7284 C C . LYS D 1 180 ? 35.679 81.991 113.920 1.00 15.71 179 LYS D C 1
ATOM 7285 O O . LYS D 1 180 ? 36.373 82.638 114.658 1.00 15.97 179 LYS D O 1
ATOM 7291 N N . ASN D 1 181 ? 34.527 82.425 113.419 1.00 16.16 180 ASN D N 1
ATOM 7292 C CA . ASN D 1 181 ? 34.069 83.786 113.520 1.00 15.10 180 ASN D CA 1
ATOM 7293 C C . ASN D 1 181 ? 32.706 83.869 114.199 1.00 17.78 180 ASN D C 1
ATOM 7294 O O . ASN D 1 181 ? 31.720 83.359 113.692 1.00 22.40 180 ASN D O 1
ATOM 7299 N N . ILE D 1 182 ? 32.634 84.504 115.344 1.00 18.89 181 ILE D N 1
ATOM 7300 C CA . ILE D 1 182 ? 31.386 84.609 116.052 1.00 19.22 181 ILE D CA 1
ATOM 7301 C C . ILE D 1 182 ? 31.145 86.012 116.508 1.00 17.53 181 ILE D C 1
ATOM 7302 O O . ILE D 1 182 ? 32.021 86.626 117.075 1.00 15.09 181 ILE D O 1
ATOM 7307 N N . PRO D 1 183 ? 29.952 86.544 116.189 1.00 18.63 182 PRO D N 1
ATOM 7308 C CA . PRO D 1 183 ? 29.702 87.894 116.668 1.00 19.96 182 PRO D CA 1
ATOM 7309 C C . PRO D 1 183 ? 29.376 87.928 118.143 1.00 20.22 182 PRO D C 1
ATOM 7310 O O . PRO D 1 183 ? 29.028 86.910 118.767 1.00 18.50 182 PRO D O 1
ATOM 7314 N N . ASN D 1 184 ? 29.514 89.133 118.663 1.00 18.37 183 ASN D N 1
ATOM 7315 C CA . ASN D 1 184 ? 29.081 89.444 119.999 1.00 18.46 183 ASN D CA 1
ATOM 7316 C C . ASN D 1 184 ? 27.635 89.790 119.900 1.00 17.78 183 ASN D C 1
ATOM 7317 O O . ASN D 1 184 ? 27.114 90.117 118.829 1.00 20.10 183 ASN D O 1
ATOM 7322 N N . VAL D 1 185 ? 26.957 89.739 121.022 1.00 18.71 184 VAL D N 1
ATOM 7323 C CA . VAL D 1 185 ? 25.521 90.046 121.027 1.00 17.29 184 VAL D CA 1
ATOM 7324 C C . VAL D 1 185 ? 25.278 91.498 120.722 1.00 17.56 184 VAL D C 1
ATOM 7325 O O . VAL D 1 185 ? 24.175 91.846 120.355 1.00 17.45 184 VAL D O 1
ATOM 7329 N N . ASP D 1 186 ? 26.313 92.339 120.816 1.00 19.84 185 ASP D N 1
ATOM 7330 C CA . ASP D 1 186 ? 26.134 93.775 120.494 1.00 18.27 185 ASP D CA 1
ATOM 7331 C C . ASP D 1 186 ? 26.478 94.089 119.030 1.00 18.77 185 ASP D C 1
ATOM 7332 O O . ASP D 1 186 ? 26.538 95.242 118.626 1.00 19.67 185 ASP D O 1
ATOM 7337 N N . GLY D 1 187 ? 26.735 93.039 118.264 1.00 18.21 186 GLY D N 1
ATOM 7338 C CA . GLY D 1 187 ? 26.934 93.161 116.813 1.00 19.22 186 GLY D CA 1
ATOM 7339 C C . GLY D 1 187 ? 28.342 93.348 116.291 1.00 19.72 186 GLY D C 1
ATOM 7340 O O . GLY D 1 187 ? 28.554 93.411 115.076 1.00 20.49 186 GLY D O 1
ATOM 7341 N N . THR D 1 188 ? 29.280 93.474 117.227 1.00 21.41 187 THR D N 1
ATOM 7342 C CA . THR D 1 188 ? 30.710 93.600 116.945 1.00 21.11 187 THR D CA 1
ATOM 7343 C C . THR D 1 188 ? 31.320 92.224 117.107 1.00 21.24 187 THR D C 1
ATOM 7344 O O . THR D 1 188 ? 30.639 91.319 117.588 1.00 22.27 187 THR D O 1
ATOM 7348 N N . PRO D 1 189 ? 32.597 92.034 116.696 1.00 18.29 188 PRO D N 1
ATOM 7349 C CA . PRO D 1 189 ? 33.206 90.678 116.762 1.00 19.37 188 PRO D CA 1
ATOM 7350 C C . PRO D 1 189 ? 33.452 90.182 118.184 1.00 19.72 188 PRO D C 1
ATOM 7351 O O . PRO D 1 189 ? 33.875 90.975 119.047 1.00 23.37 188 PRO D O 1
ATOM 7355 N N . LEU D 1 190 ? 33.182 88.900 118.431 1.00 19.69 189 LEU D N 1
ATOM 7356 C CA . LEU D 1 190 ? 33.483 88.278 119.734 1.00 18.68 189 LEU D CA 1
ATOM 7357 C C . LEU D 1 190 ? 34.682 87.303 119.621 1.00 18.21 189 LEU D C 1
ATOM 7358 O O . LEU D 1 190 ? 35.597 87.265 120.452 1.00 17.54 189 LEU D O 1
ATOM 7363 N N . VAL D 1 191 ? 34.601 86.471 118.597 1.00 19.08 190 VAL D N 1
ATOM 7364 C CA . VAL D 1 191 ? 35.594 85.514 118.237 1.00 16.74 190 VAL D CA 1
ATOM 7365 C C . VAL D 1 191 ? 35.933 85.674 116.739 1.00 15.56 190 VAL D C 1
ATOM 7366 O O . VAL D 1 191 ? 35.043 85.787 115.888 1.00 15.25 190 VAL D O 1
ATOM 7370 N N . ASN D 1 192 ? 37.256 85.713 116.470 1.00 16.84 191 ASN D N 1
ATOM 7371 C CA . ASN D 1 192 ? 37.822 85.713 115.110 1.00 17.28 191 ASN D CA 1
ATOM 7372 C C . ASN D 1 192 ? 39.169 85.005 115.202 1.00 19.43 191 ASN D C 1
ATOM 7373 O O . ASN D 1 192 ? 40.220 85.613 115.446 1.00 18.45 191 ASN D O 1
ATOM 7378 N N . GLN D 1 193 ? 39.102 83.683 115.079 1.00 16.98 192 GLN D N 1
ATOM 7379 C CA . GLN D 1 193 ? 40.240 82.811 115.248 1.00 15.99 192 GLN D CA 1
ATOM 7380 C C . GLN D 1 193 ? 40.521 82.011 114.006 1.00 15.05 192 GLN D C 1
ATOM 7381 O O . GLN D 1 193 ? 39.609 81.733 113.237 1.00 15.50 192 GLN D O 1
ATOM 7387 N N . LEU D 1 194 ? 41.795 81.683 113.833 1.00 15.37 193 LEU D N 1
ATOM 7388 C CA . LEU D 1 194 ? 42.236 80.610 112.938 1.00 17.31 193 LEU D CA 1
ATOM 7389 C C . LEU D 1 194 ? 42.478 79.352 113.839 1.00 15.64 193 LEU D C 1
ATOM 7390 O O . LEU D 1 194 ? 43.249 79.383 114.811 1.00 17.66 193 LEU D O 1
ATOM 7395 N N . THR D 1 195 ? 41.767 78.265 113.530 1.00 15.13 194 THR D N 1
ATOM 7396 C CA . THR D 1 195 ? 41.946 76.971 114.219 1.00 15.69 194 THR D CA 1
ATOM 7397 C C . THR D 1 195 ? 42.621 76.001 113.280 1.00 16.53 194 THR D C 1
ATOM 7398 O O . THR D 1 195 ? 42.599 76.148 112.045 1.00 18.23 194 THR D O 1
ATOM 7402 N N . LYS D 1 196 ? 43.253 75.016 113.872 1.00 16.32 195 LYS D N 1
ATOM 7403 C CA . LYS D 1 196 ? 43.930 73.979 113.117 1.00 17.62 195 LYS D CA 1
ATOM 7404 C C . LYS D 1 196 ? 43.647 72.639 113.761 1.00 17.54 195 LYS D C 1
ATOM 7405 O O . LYS D 1 196 ? 43.818 72.461 114.976 1.00 18.34 195 LYS D O 1
ATOM 7411 N N . THR D 1 197 ? 43.239 71.687 112.934 1.00 17.29 196 THR D N 1
ATOM 7412 C CA . THR D 1 197 ? 42.825 70.382 113.420 1.00 17.38 196 THR D CA 1
ATOM 7413 C C . THR D 1 197 ? 43.357 69.301 112.496 1.00 17.11 196 THR D C 1
ATOM 7414 O O . THR D 1 197 ? 43.429 69.481 111.273 1.00 16.85 196 THR D O 1
ATOM 7418 N N . TYR D 1 198 ? 43.750 68.189 113.113 1.00 16.69 197 TYR D N 1
ATOM 7419 C CA . TYR D 1 198 ? 44.309 67.039 112.389 1.00 17.78 197 TYR D CA 1
ATOM 7420 C C . TYR D 1 198 ? 43.385 65.857 112.544 1.00 17.73 197 TYR D C 1
ATOM 7421 O O . TYR D 1 198 ? 43.111 65.449 113.651 1.00 17.36 197 TYR D O 1
ATOM 7430 N N . LEU D 1 199 ? 42.942 65.320 111.416 1.00 17.67 198 LEU D N 1
ATOM 7431 C CA . LEU D 1 199 ? 42.158 64.091 111.378 1.00 17.14 198 LEU D CA 1
ATOM 7432 C C . LEU D 1 199 ? 43.052 62.949 111.834 1.00 19.00 198 LEU D C 1
ATOM 7433 O O . LEU D 1 199 ? 44.269 62.947 111.578 1.00 17.51 198 LEU D O 1
ATOM 7438 N N . THR D 1 200 ? 42.486 61.999 112.550 1.00 16.80 199 THR D N 1
ATOM 7439 C CA . THR D 1 200 ? 43.262 60.917 113.054 1.00 17.12 199 THR D CA 1
ATOM 7440 C C . THR D 1 200 ? 42.695 59.548 112.746 1.00 17.30 199 THR D C 1
ATOM 7441 O O . THR D 1 200 ? 41.571 59.409 112.311 1.00 17.21 199 THR D O 1
ATOM 7445 N N . ASP D 1 201 ? 43.508 58.541 113.034 1.00 19.95 200 ASP D N 1
ATOM 7446 C CA . ASP D 1 201 ? 43.096 57.142 112.925 1.00 19.08 200 ASP D CA 1
ATOM 7447 C C . ASP D 1 201 ? 42.423 56.879 111.585 1.00 19.07 200 ASP D C 1
ATOM 7448 O O . ASP D 1 201 ? 41.331 56.280 111.483 1.00 18.34 200 ASP D O 1
ATOM 7453 N N . ILE D 1 202 ? 43.125 57.315 110.543 1.00 20.07 201 ILE D N 1
ATOM 7454 C CA . ILE D 1 202 ? 42.667 57.241 109.165 1.00 18.64 201 ILE D CA 1
ATOM 7455 C C . ILE D 1 202 ? 43.037 55.952 108.463 1.00 18.36 201 ILE D C 1
ATOM 7456 O O . ILE D 1 202 ? 44.176 55.535 108.445 1.00 19.16 201 ILE D O 1
ATOM 7461 N N . THR D 1 203 ? 42.036 55.345 107.858 1.00 18.57 202 THR D N 1
ATOM 7462 C CA . THR D 1 203 ? 42.249 54.241 106.933 1.00 19.34 202 THR D CA 1
ATOM 7463 C C . THR D 1 203 ? 41.591 54.566 105.606 1.00 18.16 202 THR D C 1
ATOM 7464 O O . THR D 1 203 ? 40.398 54.816 105.540 1.00 18.60 202 THR D O 1
ATOM 7468 N N . VAL D 1 204 ? 42.415 54.571 104.573 1.00 15.38 203 VAL D N 1
ATOM 7469 C CA . VAL D 1 204 ? 41.960 54.664 103.173 1.00 15.75 203 VAL D CA 1
ATOM 7470 C C . VAL D 1 204 ? 41.706 53.228 102.656 1.00 17.43 203 VAL D C 1
ATOM 7471 O O . VAL D 1 204 ? 42.611 52.433 102.398 1.00 19.83 203 VAL D O 1
ATOM 7475 N N . LYS D 1 205 ? 40.434 52.921 102.511 1.00 17.98 204 LYS D N 1
ATOM 7476 C CA . LYS D 1 205 ? 39.958 51.593 102.213 1.00 18.58 204 LYS D CA 1
ATOM 7477 C C . LYS D 1 205 ? 39.918 51.376 100.729 1.00 17.03 204 LYS D C 1
ATOM 7478 O O . LYS D 1 205 ? 39.961 50.253 100.263 1.00 21.00 204 LYS D O 1
ATOM 7484 N N . GLY D 1 206 ? 39.867 52.464 99.991 1.00 18.43 205 GLY D N 1
ATOM 7485 C CA . GLY D 1 206 ? 39.982 52.387 98.539 1.00 16.32 205 GLY D CA 1
ATOM 7486 C C . GLY D 1 206 ? 40.029 53.755 97.920 1.00 14.55 205 GLY D C 1
ATOM 7487 O O . GLY D 1 206 ? 39.571 54.734 98.501 1.00 16.54 205 GLY D O 1
ATOM 7488 N N . ALA D 1 207 ? 40.537 53.781 96.702 1.00 16.33 206 ALA D N 1
ATOM 7489 C CA . ALA D 1 207 ? 40.774 55.036 96.000 1.00 15.74 206 ALA D CA 1
ATOM 7490 C C . ALA D 1 207 ? 40.877 54.848 94.489 1.00 15.33 206 ALA D C 1
ATOM 7491 O O . ALA D 1 207 ? 41.587 53.976 93.989 1.00 15.54 206 ALA D O 1
ATOM 7493 N N . TRP D 1 208 ? 40.231 55.772 93.791 1.00 16.09 207 TRP D N 1
ATOM 7494 C CA . TRP D 1 208 ? 40.075 55.694 92.348 1.00 16.21 207 TRP D CA 1
ATOM 7495 C C . TRP D 1 208 ? 40.019 57.045 91.687 1.00 15.99 207 TRP D C 1
ATOM 7496 O O . TRP D 1 208 ? 39.712 58.063 92.318 1.00 16.35 207 TRP D O 1
ATOM 7507 N N . THR D 1 209 ? 40.360 57.020 90.404 1.00 16.26 208 THR D N 1
ATOM 7508 C CA . THR D 1 209 ? 40.262 58.186 89.538 1.00 17.15 208 THR D CA 1
ATOM 7509 C C . THR D 1 209 ? 39.517 57.824 88.246 1.00 15.81 208 THR D C 1
ATOM 7510 O O . THR D 1 209 ? 39.167 56.681 88.012 1.00 15.96 208 THR D O 1
ATOM 7514 N N . GLY D 1 210 ? 39.263 58.820 87.416 1.00 15.69 209 GLY D N 1
ATOM 7515 C CA . GLY D 1 210 ? 38.542 58.631 86.162 1.00 16.89 209 GLY D CA 1
ATOM 7516 C C . GLY D 1 210 ? 38.239 59.972 85.533 1.00 17.76 209 GLY D C 1
ATOM 7517 O O . GLY D 1 210 ? 38.599 60.998 86.120 1.00 18.14 209 GLY D O 1
ATOM 7518 N N . PRO D 1 211 ? 37.578 59.976 84.347 1.00 17.27 210 PRO D N 1
ATOM 7519 C CA . PRO D 1 211 ? 37.128 61.233 83.721 1.00 18.17 210 PRO D CA 1
ATOM 7520 C C . PRO D 1 211 ? 36.119 61.898 84.637 1.00 15.21 210 PRO D C 1
ATOM 7521 O O . PRO D 1 211 ? 35.367 61.208 85.375 1.00 16.01 210 PRO D O 1
ATOM 7525 N N . GLY D 1 212 ? 36.128 63.231 84.642 1.00 17.02 211 GLY D N 1
ATOM 7526 C CA . GLY D 1 212 ? 35.214 63.995 85.478 1.00 17.15 211 GLY D CA 1
ATOM 7527 C C . GLY D 1 212 ? 34.683 65.286 84.873 1.00 14.99 211 GLY D C 1
ATOM 7528 O O . GLY D 1 212 ? 35.165 65.780 83.838 1.00 14.79 211 GLY D O 1
ATOM 7529 N N . SER D 1 213 ? 33.612 65.777 85.470 1.00 14.88 212 SER D N 1
ATOM 7530 C CA . SER D 1 213 ? 33.018 67.068 85.084 1.00 15.60 212 SER D CA 1
ATOM 7531 C C . SER D 1 213 ? 32.457 67.806 86.308 1.00 14.58 212 SER D C 1
ATOM 7532 O O . SER D 1 213 ? 32.142 67.230 87.338 1.00 13.88 212 SER D O 1
ATOM 7535 N N . LEU D 1 214 ? 32.352 69.106 86.145 1.00 15.09 213 LEU D N 1
ATOM 7536 C CA . LEU D 1 214 ? 31.730 69.936 87.150 1.00 15.44 213 LEU D CA 1
ATOM 7537 C C . LEU D 1 214 ? 31.082 71.127 86.467 1.00 14.47 213 LEU D C 1
ATOM 7538 O O . LEU D 1 214 ? 31.617 71.689 85.483 1.00 15.40 213 LEU D O 1
ATOM 7543 N N . GLU D 1 215 ? 29.930 71.492 87.015 1.00 14.59 214 GLU D N 1
ATOM 7544 C CA . GLU D 1 215 ? 29.145 72.655 86.603 1.00 16.29 214 GLU D CA 1
ATOM 7545 C C . GLU D 1 215 ? 28.638 73.382 87.824 1.00 16.37 214 GLU D C 1
ATOM 7546 O O . GLU D 1 215 ? 28.170 72.753 88.811 1.00 20.34 214 GLU D O 1
ATOM 7552 N N . LEU D 1 216 ? 28.773 74.716 87.798 1.00 14.59 215 LEU D N 1
ATOM 7553 C CA . LEU D 1 216 ? 28.355 75.532 88.920 1.00 15.06 215 LEU D CA 1
ATOM 7554 C C . LEU D 1 216 ? 27.278 76.524 88.463 1.00 15.16 215 LEU D C 1
ATOM 7555 O O . LEU D 1 216 ? 27.255 76.934 87.303 1.00 15.03 215 LEU D O 1
ATOM 7560 N N . HIS D 1 217 ? 26.369 76.847 89.384 1.00 14.98 216 HIS D N 1
ATOM 7561 C CA . HIS D 1 217 ? 25.297 77.826 89.127 1.00 16.21 216 HIS D CA 1
ATOM 7562 C C . HIS D 1 217 ? 25.232 78.833 90.271 1.00 16.03 216 HIS D C 1
ATOM 7563 O O . HIS D 1 217 ? 25.443 78.483 91.425 1.00 16.61 216 HIS D O 1
ATOM 7570 N N . PRO D 1 218 ? 24.920 80.100 89.947 1.00 17.03 217 PRO D N 1
ATOM 7571 C CA . PRO D 1 218 ? 24.924 81.149 90.985 1.00 15.73 217 PRO D CA 1
ATOM 7572 C C . PRO D 1 218 ? 23.751 81.100 91.920 1.00 14.34 217 PRO D C 1
ATOM 7573 O O . PRO D 1 218 ? 22.644 80.655 91.536 1.00 14.12 217 PRO D O 1
ATOM 7577 N N . HIS D 1 219 ? 24.015 81.585 93.123 1.00 15.88 218 HIS D N 1
ATOM 7578 C CA . HIS D 1 219 ? 23.007 81.764 94.166 1.00 17.17 218 HIS D CA 1
ATOM 7579 C C . HIS D 1 219 ? 23.471 82.871 95.101 1.00 14.60 218 HIS D C 1
ATOM 7580 O O . HIS D 1 219 ? 24.618 82.883 95.548 1.00 17.23 218 HIS D O 1
ATOM 7587 N N . ALA D 1 220 ? 22.581 83.802 95.390 1.00 14.48 219 ALA D N 1
ATOM 7588 C CA . ALA D 1 220 ? 22.911 84.992 96.212 1.00 13.78 219 ALA D CA 1
ATOM 7589 C C . ALA D 1 220 ? 23.462 84.626 97.596 1.00 16.56 219 ALA D C 1
ATOM 7590 O O . ALA D 1 220 ? 24.257 85.353 98.162 1.00 18.70 219 ALA D O 1
ATOM 7592 N N . LEU D 1 221 ? 23.011 83.496 98.119 1.00 14.67 220 LEU D N 1
ATOM 7593 C CA . LEU D 1 221 ? 23.349 83.067 99.468 1.00 16.58 220 LEU D CA 1
ATOM 7594 C C . LEU D 1 221 ? 24.262 81.839 99.465 1.00 17.85 220 LEU D C 1
ATOM 7595 O O . LEU D 1 221 ? 24.562 81.263 100.505 1.00 19.83 220 LEU D O 1
ATOM 7600 N N . ALA D 1 222 ? 24.703 81.434 98.280 1.00 17.36 221 ALA D N 1
ATOM 7601 C CA . ALA D 1 222 ? 25.619 80.291 98.178 1.00 17.33 221 ALA D CA 1
ATOM 7602 C C . ALA D 1 222 ? 26.429 80.539 96.912 1.00 18.01 221 ALA D C 1
ATOM 7603 O O . ALA D 1 222 ? 26.364 79.789 95.939 1.00 16.56 221 ALA D O 1
ATOM 7605 N N . PRO D 1 223 ? 27.240 81.613 96.940 1.00 16.61 222 PRO D N 1
ATOM 7606 C CA . PRO D 1 223 ? 27.890 82.093 95.723 1.00 16.69 222 PRO D CA 1
ATOM 7607 C C . PRO D 1 223 ? 29.134 81.313 95.289 1.00 16.91 222 PRO D C 1
ATOM 7608 O O . PRO D 1 223 ? 30.144 81.896 94.856 1.00 20.36 222 PRO D O 1
ATOM 7612 N N . ILE D 1 224 ? 29.046 79.996 95.379 1.00 14.99 223 ILE D N 1
ATOM 7613 C CA . ILE D 1 224 ? 30.173 79.149 95.029 1.00 15.46 223 ILE D CA 1
ATOM 7614 C C . ILE D 1 224 ? 30.697 79.337 93.576 1.00 16.50 223 ILE D C 1
ATOM 7615 O O . ILE D 1 224 ? 31.894 79.152 93.280 1.00 15.68 223 ILE D O 1
ATOM 7620 N N . SER D 1 225 ? 29.792 79.718 92.692 1.00 14.06 224 SER D N 1
ATOM 7621 C CA . SER D 1 225 ? 30.079 79.917 91.264 1.00 17.12 224 SER D CA 1
ATOM 7622 C C . SER D 1 225 ? 30.977 81.123 90.942 1.00 16.89 224 SER D C 1
ATOM 7623 O O . SER D 1 225 ? 31.396 81.303 89.777 1.00 16.56 224 SER D O 1
ATOM 7626 N N . ASN D 1 226 ? 31.248 81.927 91.962 1.00 16.84 225 ASN D N 1
ATOM 7627 C CA . ASN D 1 226 ? 32.168 83.046 91.884 1.00 18.60 225 ASN D CA 1
ATOM 7628 C C . ASN D 1 226 ? 33.579 82.509 91.600 1.00 20.44 225 ASN D C 1
ATOM 7629 O O . ASN D 1 226 ? 34.410 83.174 90.988 1.00 17.47 225 ASN D O 1
ATOM 7634 N N . LEU D 1 227 ? 33.839 81.316 92.111 1.00 17.46 226 LEU D N 1
ATOM 7635 C CA . LEU D 1 227 ? 35.137 80.621 91.963 1.00 18.31 226 LEU D CA 1
ATOM 7636 C C . LEU D 1 227 ? 35.002 79.748 90.718 1.00 18.00 226 LEU D C 1
ATOM 7637 O O . LEU D 1 227 ? 34.811 78.509 90.751 1.00 18.92 226 LEU D O 1
ATOM 7642 N N . TYR D 1 228 ? 35.042 80.467 89.607 1.00 18.77 227 TYR D N 1
ATOM 7643 C CA . TYR D 1 228 ? 34.785 79.911 88.289 1.00 19.64 227 TYR D CA 1
ATOM 7644 C C . TYR D 1 228 ? 35.853 78.901 87.856 1.00 19.08 227 TYR D C 1
ATOM 7645 O O . TYR D 1 228 ? 37.000 78.937 88.285 1.00 19.13 227 TYR D O 1
ATOM 7654 N N . ILE D 1 229 ? 35.432 77.977 87.024 1.00 20.96 228 ILE D N 1
ATOM 7655 C CA . ILE D 1 229 ? 36.286 76.883 86.589 1.00 21.40 228 ILE D CA 1
ATOM 7656 C C . ILE D 1 229 ? 37.041 77.270 85.329 1.00 21.76 228 ILE D C 1
ATOM 7657 O O . ILE D 1 229 ? 36.427 77.590 84.331 1.00 23.72 228 ILE D O 1
ATOM 7662 N N . LYS D 1 230 ? 38.371 77.242 85.384 1.00 23.21 229 LYS D N 1
ATOM 7663 C CA . LYS D 1 230 ? 39.183 77.433 84.182 1.00 23.53 229 LYS D CA 1
ATOM 7664 C C . LYS D 1 230 ? 39.392 76.068 83.532 1.00 26.48 229 LYS D C 1
ATOM 7665 O O . LYS D 1 230 ? 39.237 75.901 82.319 1.00 28.50 229 LYS D O 1
ATOM 7671 N N . LYS D 1 231 ? 39.724 75.085 84.359 1.00 23.10 230 LYS D N 1
ATOM 7672 C CA . LYS D 1 231 ? 39.961 73.715 83.896 1.00 23.97 230 LYS D CA 1
ATOM 7673 C C . LYS D 1 231 ? 39.998 72.765 85.076 1.00 21.77 230 LYS D C 1
ATOM 7674 O O . LYS D 1 231 ? 40.289 73.179 86.198 1.00 20.67 230 LYS D O 1
ATOM 7678 N N . ILE D 1 232 ? 39.674 71.501 84.803 1.00 18.72 231 ILE D N 1
ATOM 7679 C CA . ILE D 1 232 ? 39.702 70.473 85.817 1.00 19.15 231 ILE D CA 1
ATOM 7680 C C . ILE D 1 232 ? 41.101 69.942 85.860 1.00 19.20 231 ILE D C 1
ATOM 7681 O O . ILE D 1 232 ? 41.675 69.637 84.799 1.00 19.80 231 ILE D O 1
ATOM 7686 N N . VAL D 1 233 ? 41.649 69.824 87.071 1.00 17.98 232 VAL D N 1
ATOM 7687 C CA . VAL D 1 233 ? 43.043 69.358 87.217 1.00 20.13 232 VAL D CA 1
ATOM 7688 C C . VAL D 1 233 ? 43.141 67.967 87.839 1.00 20.70 232 VAL D C 1
ATOM 7689 O O . VAL D 1 233 ? 44.122 67.263 87.620 1.00 21.54 232 VAL D O 1
ATOM 7693 N N . SER D 1 234 ? 42.120 67.546 88.573 1.00 17.38 233 SER D N 1
ATOM 7694 C CA . SER D 1 234 ? 42.142 66.224 89.164 1.00 18.32 233 SER D CA 1
ATOM 7695 C C . SER D 1 234 ? 40.750 65.777 89.534 1.00 19.02 233 SER D C 1
ATOM 7696 O O . SER D 1 234 ? 39.873 66.590 89.786 1.00 18.95 233 SER D O 1
ATOM 7699 N N . VAL D 1 235 ? 40.598 64.464 89.519 1.00 16.62 234 VAL D N 1
ATOM 7700 C CA . VAL D 1 235 ? 39.355 63.755 89.868 1.00 16.30 234 VAL D CA 1
ATOM 7701 C C . VAL D 1 235 ? 39.673 62.581 90.778 1.00 18.42 234 VAL D C 1
ATOM 7702 O O . VAL D 1 235 ? 40.491 61.759 90.424 1.00 18.35 234 VAL D O 1
ATOM 7706 N N . SER D 1 236 ? 39.045 62.535 91.949 1.00 15.54 235 SER D N 1
ATOM 7707 C CA . SER D 1 236 ? 39.290 61.514 92.942 1.00 18.90 235 SER D CA 1
ATOM 7708 C C . SER D 1 236 ? 38.028 61.020 93.606 1.00 18.74 235 SER D C 1
ATOM 7709 O O . SER D 1 236 ? 37.098 61.780 93.874 1.00 18.06 235 SER D O 1
ATOM 7712 N N . HIS D 1 237 ? 38.068 59.730 93.919 1.00 17.01 236 HIS D N 1
ATOM 7713 C CA . HIS D 1 237 ? 37.056 59.070 94.679 1.00 16.48 236 HIS D CA 1
ATOM 7714 C C . HIS D 1 237 ? 37.766 58.134 95.643 1.00 17.59 236 HIS D C 1
ATOM 7715 O O . HIS D 1 237 ? 38.611 57.335 95.255 1.00 17.73 236 HIS D O 1
ATOM 7722 N N . PHE D 1 238 ? 37.433 58.247 96.916 1.00 15.45 237 PHE D N 1
ATOM 7723 C CA . PHE D 1 238 ? 38.013 57.381 97.919 1.00 17.25 237 PHE D CA 1
ATOM 7724 C C . PHE D 1 238 ? 37.091 57.233 99.127 1.00 14.91 237 PHE D C 1
ATOM 7725 O O . PHE D 1 238 ? 36.246 58.047 99.430 1.00 16.01 237 PHE D O 1
ATOM 7733 N N . ILE D 1 239 ? 37.279 56.105 99.790 1.00 16.35 238 ILE D N 1
ATOM 7734 C CA . ILE D 1 239 ? 36.490 55.742 100.942 1.00 15.39 238 ILE D CA 1
ATOM 7735 C C . ILE D 1 239 ? 37.410 55.497 102.128 1.00 14.24 238 ILE D C 1
ATOM 7736 O O . ILE D 1 239 ? 38.461 54.896 102.005 1.00 15.27 238 ILE D O 1
ATOM 7741 N N . THR D 1 240 ? 36.978 55.947 103.293 1.00 15.66 239 THR D N 1
ATOM 7742 C CA . THR D 1 240 ? 37.818 55.940 104.485 1.00 15.83 239 THR D CA 1
ATOM 7743 C C . THR D 1 240 ? 37.034 55.638 105.737 1.00 16.25 239 THR D C 1
ATOM 7744 O O . THR D 1 240 ? 35.789 55.714 105.737 1.00 20.25 239 THR D O 1
ATOM 7748 N N . ASP D 1 241 ? 37.772 55.234 106.766 1.00 17.10 240 ASP D N 1
ATOM 7749 C CA . ASP D 1 241 ? 37.341 55.316 108.167 1.00 14.71 240 ASP D CA 1
ATOM 7750 C C . ASP D 1 241 ? 38.330 56.346 108.769 1.00 16.36 240 ASP D C 1
ATOM 7751 O O . ASP D 1 241 ? 39.512 56.284 108.496 1.00 18.36 240 ASP D O 1
ATOM 7756 N N . LEU D 1 242 ? 37.828 57.279 109.561 1.00 15.75 241 LEU D N 1
ATOM 7757 C CA . LEU D 1 242 ? 38.667 58.243 110.252 1.00 15.26 241 LEU D CA 1
ATOM 7758 C C . LEU D 1 242 ? 37.979 58.899 111.418 1.00 14.45 241 LEU D C 1
ATOM 7759 O O . LEU D 1 242 ? 36.777 58.792 111.578 1.00 13.22 241 LEU D O 1
ATOM 7764 N N . THR D 1 243 ? 38.771 59.631 112.174 1.00 17.63 242 THR D N 1
ATOM 7765 C CA . THR D 1 243 ? 38.314 60.303 113.394 1.00 17.82 242 THR D CA 1
ATOM 7766 C C . THR D 1 243 ? 38.568 61.782 113.317 1.00 18.04 242 THR D C 1
ATOM 7767 O O . THR D 1 243 ? 39.667 62.216 112.942 1.00 17.87 242 THR D O 1
ATOM 7771 N N . LEU D 1 244 ? 37.540 62.521 113.723 1.00 17.45 243 LEU D N 1
ATOM 7772 C CA . LEU D 1 244 ? 37.573 63.987 113.812 1.00 16.66 243 LEU D CA 1
ATOM 7773 C C . LEU D 1 244 ? 37.683 64.352 115.277 1.00 16.82 243 LEU D C 1
ATOM 7774 O O . LEU D 1 244 ? 36.702 64.247 116.006 1.00 18.99 243 LEU D O 1
ATOM 7779 N N . PRO D 1 245 ? 38.873 64.788 115.717 1.00 17.89 244 PRO D N 1
ATOM 7780 C CA . PRO D 1 245 ? 39.046 65.133 117.114 1.00 17.53 244 PRO D CA 1
ATOM 7781 C C . PRO D 1 245 ? 39.022 66.627 117.309 1.00 18.19 244 PRO D C 1
ATOM 7782 O O . PRO D 1 245 ? 38.745 67.386 116.351 1.00 15.31 244 PRO D O 1
ATOM 7786 N N . TYR D 1 246 ? 39.337 67.043 118.534 1.00 18.16 245 TYR D N 1
ATOM 7787 C CA . TYR D 1 246 ? 39.438 68.453 118.839 1.00 17.33 245 TYR D CA 1
ATOM 7788 C C . TYR D 1 246 ? 40.706 68.993 118.220 1.00 16.87 245 TYR D C 1
ATOM 7789 O O . TYR D 1 246 ? 41.567 68.217 117.841 1.00 16.04 245 TYR D O 1
ATOM 7798 N N . GLY D 1 247 ? 40.755 70.317 118.059 1.00 17.31 246 GLY D N 1
ATOM 7799 C CA . GLY D 1 247 ? 41.924 71.002 117.513 1.00 16.63 246 GLY D CA 1
ATOM 7800 C C . GLY D 1 247 ? 42.403 72.131 118.400 1.00 16.81 246 GLY D C 1
ATOM 7801 O O . GLY D 1 247 ? 42.154 72.152 119.616 1.00 18.93 246 GLY D O 1
ATOM 7802 N N . LYS D 1 248 ? 43.116 73.068 117.785 1.00 18.00 247 LYS D N 1
ATOM 7803 C CA . LYS D 1 248 ? 43.687 74.200 118.520 1.00 18.08 247 LYS D CA 1
ATOM 7804 C C . LYS D 1 248 ? 43.533 75.534 117.788 1.00 17.54 247 LYS D C 1
ATOM 7805 O O . LYS D 1 248 ? 43.421 75.603 116.576 1.00 17.10 247 LYS D O 1
ATOM 7811 N N . VAL D 1 249 ? 43.538 76.597 118.571 1.00 17.52 248 VAL D N 1
ATOM 7812 C CA . VAL D 1 249 ? 43.538 77.953 118.048 1.00 18.88 248 VAL D CA 1
ATOM 7813 C C . VAL D 1 249 ? 44.983 78.300 117.673 1.00 16.84 248 VAL D C 1
ATOM 7814 O O . VAL D 1 249 ? 45.889 78.123 118.478 1.00 20.24 248 VAL D O 1
ATOM 7818 N N . VAL D 1 250 ? 45.227 78.717 116.434 1.00 17.52 249 VAL D N 1
ATOM 7819 C CA . VAL D 1 250 ? 46.597 79.069 116.001 1.00 16.35 249 VAL D CA 1
ATOM 7820 C C . VAL D 1 250 ? 46.782 80.569 115.674 1.00 17.32 249 VAL D C 1
ATOM 7821 O O . VAL D 1 250 ? 47.889 81.049 115.428 1.00 17.45 249 VAL D O 1
ATOM 7825 N N . ALA D 1 251 ? 45.692 81.321 115.692 1.00 16.47 250 ALA D N 1
ATOM 7826 C CA . ALA D 1 251 ? 45.763 82.768 115.528 1.00 17.11 250 ALA D CA 1
ATOM 7827 C C . ALA D 1 251 ? 44.494 83.382 116.132 1.00 17.10 250 ALA D C 1
ATOM 7828 O O . ALA D 1 251 ? 43.427 82.794 116.095 1.00 18.46 250 ALA D O 1
ATOM 7830 N N . ASP D 1 252 ? 44.628 84.548 116.744 1.00 20.28 251 ASP D N 1
ATOM 7831 C CA . ASP D 1 252 ? 43.470 85.255 117.257 1.00 20.51 251 ASP D CA 1
ATOM 7832 C C . ASP D 1 252 ? 43.524 86.644 116.670 1.00 22.49 251 ASP D C 1
ATOM 7833 O O . ASP D 1 252 ? 44.372 87.440 117.047 1.00 21.58 251 ASP D O 1
ATOM 7838 N N . TYR D 1 253 ? 42.638 86.924 115.722 1.00 21.93 252 TYR D N 1
ATOM 7839 C CA . TYR D 1 253 ? 42.693 88.199 114.984 1.00 24.66 252 TYR D CA 1
ATOM 7840 C C . TYR D 1 253 ? 42.151 89.373 115.771 1.00 25.40 252 TYR D C 1
ATOM 7841 O O . TYR D 1 253 ? 42.224 90.514 115.301 1.00 25.67 252 TYR D O 1
ATOM 7850 N N . LEU D 1 254 ? 41.676 89.091 116.981 1.00 25.59 253 LEU D N 1
ATOM 7851 C CA . LEU D 1 254 ? 41.100 90.115 117.857 1.00 29.34 253 LEU D CA 1
ATOM 7852 C C . LEU D 1 254 ? 42.102 90.511 118.907 1.00 35.08 253 LEU D C 1
ATOM 7853 O O . LEU D 1 254 ? 41.868 91.425 119.678 1.00 35.86 253 LEU D O 1
ATOM 7858 N N . ALA D 1 255 ? 43.219 89.791 118.928 1.00 39.16 254 ALA D N 1
ATOM 7859 C CA . ALA D 1 255 ? 44.330 90.102 119.807 1.00 43.01 254 ALA D CA 1
ATOM 7860 C C . ALA D 1 255 ? 45.042 91.273 119.149 1.00 46.50 254 ALA D C 1
ATOM 7861 O O . ALA D 1 255 ? 44.558 92.416 119.117 1.00 50.29 254 ALA D O 1
#

InterPro domains:
  IPR010451 Acetoacetate decarboxylase [PF06314] (20-253)
  IPR023375 Acetoacetate decarboxylase domain superfamily [G3DSA:2.40.400.10] (23-254)
  IPR023375 Acetoacetate decarboxylase domain superfamily [SSF160104] (14-253)

Nearest PDB structures (foldseek):
  3c8w-assembly1_A  TM=1.001E+00  e=6.651E-44  Legionella pneumophila subsp. pneumophila str. Philadelphia 1
  3bgt-assembly1_D  TM=9.881E-01  e=5.102E-31  Chromobacterium violaceum
  3bh2-assembly1_A  TM=9.361E-01  e=2.098E-27  Clostridium acetobutylicum ATCC 824
  6eej-assembly1_D  TM=8.720E-01  e=2.923E-15  Streptomyces bingchenggensis BCW-1
  6eej-assembly1_B  TM=8.538E-01  e=3.414E-15  Streptomyces bingchenggensis BCW-1

Radius of gyration: 32.87 Å; Cα contacts (8 Å, |Δi|>4): 2756; chains: 4; bounding box: 65×84×94 Å

Solvent-accessible surface area: 39070 Å² total

Foldseek 3Di:
DDDDPADACVQVQPDPDDDGDDQWHADFKWDAFWKKWWWKFAFDQVVVVVQDDPAWFPGNIKIWIKIAADMPGFGGKIDIFIWTWDAHPRATAIETDTEMQGVSCVCCVLPFQNHHYYWDWDWDDDVQKTWIWTAHVNRTFKIKMGPQPDFDPQVVVVVRLQGKYWHWRWDPDPVGHTDFTFIWIFGKDPKDWPGKGFDDMDMDGDADPVGGPCVRPGPDTDGIMITTMIIIGHGTGTDDTPVD/DDDPDPFQVQDQPHPDDDTDDLWHADFKWDAFWKKWWFKFAFDQVVVVVQDDPAWQPHRIKIWMKIAADMPGFGGKIDIFIWTWTDHPRAIAIETDEEMQGVSCVCCVCPFQRHHYYWDWDWDDDDQKTWIWTGRVNRTFKIKMGPQPDFDPLVVVVVRLQGKYWHWRWDPDPVGHTDFTFIWIWGKDPKDWPGKGFDDMDMDGDADPVGGRCVRPGPDTDGIMITTMIIITHGTDTDGTPVD/DDDPADFCPCVQPDPDDDTDDQWHADFKWFAFWKKWKWKFAFDQVVVVVPDDPAWAPHRIKIWIKIAQDMPGFGGWIDIAIWGWIDHPNFTAIETDTEIQGVSCVCVVQVFQNHHYYWDWDWDDDPQKTWIWTGHVNRTFKIKMGHQPDFDPQVVVVVRLQGKYWYFRWDPDPVGHTDFTFIWIFGKDPKDWPGKGFDDMDMDGDADPVGGPCVRPGPDTDGIMMTTMIIITHGTGTDDTPVD/DDDDPDDDVVVPQPHPDDDGDDLWHADWKWDAFWKKKWWKFAFPQVVVVVQDDPAWFPHRIKIWIKIAADMPGFGGKIDIFIWTWTDHPNFIAIETDEEMQGVSCVCCVQVAQNHHYYWDWDWDDDDQKTWIWTGHVNDTFKIKMGPQPDFDPQVVVVVRLQGKYWHFRWDPDPVGHTDFTFIWIFGKDPKDWPGKGFDDMDMDGDADPVGGPCVRPGPDTDGIMITTMIIITHHTGTDDTPVD